Protein AF-A0A812L1P8-F1 (afdb_monomer)

Foldseek 3Di:
DDDDDDDDDDDDDDDDDDDDDDDDDDDDDDDDDDDDDDDDDDDDDDDDDDDDDDDDDDDDDDDDDDDDDDDDDDDDDDDDDDDDDDDDPPPDDDPDPDPDDAFDQPLVQAADQVDDPVVLQVVLFWKKWKKQWAWDPPYDLSSLLSQLQLQLFFHHSFDFQLDDPLSSVQGKHFRDDDVVRSMTMITGGLLRFFAFPVQRAGFVLLVCCRVQWFSLFFPRILAMATQDIAHGPVNLVRFDFALAACLLLCVLQVQHRPQSFEQQAAEDALLDQDAQQLLLVQLLQQLLAGAEYEYRALDAAQPRHGLLRNLLSVLVSQVVSCVVPVGHHAYAHELEFLALVLSLVSLVVNCVNNPVPSQSYAYEYCCQFFHLLSQLSCCVSPSSHQYEHEPFLVLLQQPPLFSGYYHLLHVLLSCRRNHHNAYALEQCPLAQFDHHLVSLQSQCSQCPQWGDGPDDIYHNPPRHGYAHEYDHHDALLSLLVSCVSNVGRRHYYHHHCNQQQQQVHRNLSSNSNVLSRVLSVCVVVCVVPPDDSLVSSLVSCLPRPSVVSSCLRPVVSCCVSRPPSCVSNVHDDPDNGGRDADDPVPVVDDDDDDDDDDDDDDDDDDDFPDQPQQLVQAADLVDDPCQQQDDDDDDDPPPPPPDLRNHLFWKKWKKQWAWDPRYDLSSLLSQLQSQLFRHHSGDGNSDDPSSSSQGKHFRDDDVVRSMTMIIGGNSRFRARPVQRAGGVSSVCCRNSTNSSGRPGISAMATQDIADRPVRLVRFDFALAACLLLCVLQVQHRPQSFEQQAAEDRSLDRDAQQSLLVQLLQQLLAGAEYEYRASDAARPRHGLLRNLLSVLVSQVVSCVVPVGGHAYEHELERSHLVSSLVRLVVNLVNNPVPSQRYAYEYCCNNRHSSRQLSCCVSPSSHQYEHEPTSVSSNQPPSRSYYYHLLHVLLVCRRNHHNAYALEQCPLARTDHHLVSLQSQCSQCPCWGDGPDDIYHSPPRHGYAHEYDHHDALLSQLVSCVSNVGRRHYYHHHCNQSLQQVHRNLSSNSNVLSVVLSVCVVVCVVHPDDSLVSSLVSCLPRPSVVSSCLRPVVSCCVRRPPSCVSNVHDDDDNGGRHNDDPVPPD

Sequence (1112 aa):
MSQRTSAAVALGGLAGLAYMSSGSQGQTFAAAPATANLRQQHTVQTAAATPPSSASTSLPAMMAGGAVLAAAAASGRATRAHGSAPLPTSVMPVRTTVTARQALDQSSRYADLSLDEATLIKNGKHVLVAYIMKPKAGYDYLATAAHFAAESSTGTNVNVCTTDDFTKSVDALVYYIDPDSEEMKIAYPTLLFDRNIIDGRGMMCSFLTLAIGNNQGMGDVEYGKIYDFYLPPSFLRLYDGPAVNVEDMWRILGKGTSNGGLVVGTIIKPKLGLQPKPFGEACYAFWQGGDFIKNDEPQGNQVFCQMNECIPEVVKAMRACIKETGVGKLFSANITADDPNEMIARGKYCLSQFGPLSENCAFLVDGYVAGGTAVTCARRNFPKQFLHYHRAGHGSVTSPQTQRGYTAFVHTKISRVIGASGIHTGTMSFGKMEGDASDKNIAFMLQDDEADGPYYHQEWEGMKQTTPIISGGMNALRLPAFFENLGHSNVILTAGGGSFGHKDGPKPGAISCRQGEEAWKAWKAGQYGNISLSDGVIEFAKTHEEIKGAFLTFQKDADQIYPGWKEKLGYTGESSVQAASFDWAKKASAAAFVGASVAPAKKESNVSLKALDQSSRYADLSLDEATLVKRLGCRLEWLVLISHERNGKHVLVAYIMKPKAGYDYLATAAHFAAESSTGTNVNVCTTDDFTKSVDALVYYIDPDSEEMKIAYPTLLFDRNIIDGRGMMCSFLTLAIGNNQGMGDVEYGKIYDFYLPPSFLRLYDGPAVNVEDMWRILGKGTSNGGLVVGTIIKPKLGLQPKPFGEACYAFWQGGDFIKNDEPQGNQVFCQMNECIPEVVKAMRACIKETGVGKLFSANITADDPNEMIARGKYCLSQFGPLSENCAFLVDGYVAGGTAVTCARRNFPKQFLHYHRAGHGSVTSPQTQRGYTAFVHTKISRVIGASGIHTGTMSFGKMEGDASDKNIAFMLQDDEADGPYYHQEWEGMKQTTPIISGGMNALRLPAFFENLGHSNVILTAGGGSFGHKDGPKPGAISCRQGEEAWKAWKAGQYGNISLSDGVIEFAKTHEEIKGAFLTFQKDADQIYPGWKEKLGYTGESSVQAASFDWAKKA

Radius of gyration: 33.73 Å; Cα contacts (8 Å, |Δi|>4): 2388; chains: 1; bounding box: 97×100×118 Å

Nearest PDB structures (foldseek):
  5hat-assembly1_E  TM=9.919E-01  e=7.331E-63  Rhodopseudomonas palustris
  5han-assembly1_E  TM=9.917E-01  e=1.168E-62  Rhodopseudomonas palustris
  7t1j-assembly1_D  TM=9.956E-01  e=1.437E-62  Rhodospirillaceae bacterium BRH_c57
  5hjy-assembly1_B  TM=9.915E-01  e=1.678E-62  Rhodopseudomonas palustris
  5koz-assembly1_E  TM=9.919E-01  e=3.288E-62  Rhodopseudomonas palustris

Mean predicted aligned error: 10.23 Å

Solvent-accessible surface area (backbone atoms only — not comparable to full-atom values): 59339 Å² total; per-residue (Å²): 139,84,84,89,79,85,93,86,87,90,85,89,87,82,89,88,87,82,84,89,87,88,86,81,90,89,87,89,82,90,86,87,82,90,88,87,88,88,84,82,88,85,90,83,94,87,81,90,82,87,90,90,85,90,88,88,88,79,88,84,92,81,88,86,88,78,89,80,91,84,87,86,91,87,85,86,84,89,88,88,84,90,82,83,82,80,82,84,86,76,82,75,83,77,85,71,84,76,73,72,80,81,73,68,78,38,34,94,75,16,41,44,72,82,56,52,66,69,57,46,58,74,65,41,51,36,35,38,39,36,27,45,42,41,50,24,95,86,54,54,63,62,36,43,48,9,44,42,26,23,53,33,39,26,44,58,92,53,71,50,29,65,66,50,73,68,25,61,77,52,45,20,30,29,32,46,74,38,83,92,78,24,37,37,30,37,39,34,38,61,62,66,48,27,34,42,86,85,76,63,30,52,37,64,40,38,49,40,42,29,79,49,3,53,54,39,34,42,59,59,42,64,39,43,20,36,56,31,70,36,62,25,72,78,58,49,74,32,40,76,29,20,74,38,34,59,43,60,53,21,48,59,52,71,40,46,71,67,89,48,38,62,44,41,25,27,31,55,62,40,37,38,53,62,35,26,62,64,45,10,52,52,50,32,44,25,48,74,44,28,38,36,38,32,53,27,90,61,39,48,28,18,85,72,30,36,46,89,55,24,50,56,31,40,44,52,24,48,55,52,40,32,71,75,68,75,45,49,60,37,39,26,47,46,30,66,48,25,41,61,67,40,25,52,47,45,47,53,49,52,41,62,68,40,45,94,48,33,82,36,38,27,41,27,29,44,31,55,50,22,5,48,14,42,41,30,41,48,42,70,76,40,43,88,34,41,32,35,37,37,53,38,26,44,32,28,24,30,34,90,91,38,61,24,43,33,29,58,57,37,56,50,54,51,38,31,45,61,15,24,9,20,34,64,76,35,44,40,49,58,34,49,40,66,57,43,68,71,50,42,47,46,45,43,56,30,53,47,50,58,32,61,54,92,79,40,72,42,70,45,87,79,50,50,37,21,30,41,26,36,44,46,74,33,35,33,86,44,40,37,63,45,33,65,73,58,71,59,52,72,33,38,40,31,20,29,58,32,12,36,22,19,44,84,31,30,27,41,17,26,38,10,42,49,47,16,55,50,25,39,52,43,41,74,70,42,76,72,53,100,62,53,74,54,55,31,41,52,61,47,30,73,81,32,68,40,43,41,42,42,41,58,43,43,43,74,56,32,60,71,67,30,75,65,49,48,68,76,70,71,53,90,74,95,75,88,58,72,51,42,79,64,61,88,71,64,83,79,63,91,81,86,86,90,88,88,89,85,84,90,82,87,90,80,93,76,94,63,73,74,71,72,78,37,34,94,76,16,40,44,72,84,56,53,67,67,54,36,60,41,75,78,89,70,98,57,85,88,78,62,88,77,64,88,73,62,40,32,46,33,34,38,39,36,27,45,44,40,51,24,93,72,49,55,63,62,38,42,49,10,46,44,26,23,53,34,40,24,45,56,91,52,71,48,29,66,66,50,73,68,25,62,75,52,45,20,29,28,33,46,74,38,83,92,79,24,38,37,30,37,38,33,39,60,61,67,47,27,34,41,89,85,76,64,30,53,38,64,39,37,50,40,41,30,80,46,3,53,56,40,35,39,60,58,46,64,36,45,20,38,56,31,69,35,64,27,69,82,58,50,74,34,40,75,27,21,74,36,36,59,41,61,52,22,47,59,51,70,40,45,68,66,87,46,38,62,40,43,25,27,31,55,61,41,37,37,51,60,34,27,62,65,42,12,52,53,49,32,46,26,48,74,46,28,37,35,38,31,53,26,88,62,40,48,31,18,85,73,28,34,46,88,55,24,50,56,31,42,43,52,23,49,53,51,42,30,71,74,67,74,46,46,61,37,39,25,48,46,32,66,47,25,42,61,66,42,24,51,48,47,49,54,50,51,40,62,66,40,46,97,47,33,82,34,41,25,38,27,29,44,32,54,51,24,4,49,16,42,42,30,40,48,44,70,76,40,44,84,35,41,32,35,35,37,54,39,27,46,30,27,23,31,32,92,90,37,63,24,40,35,30,55,53,38,56,52,54,51,38,31,45,60,16,25,10,21,36,64,76,36,42,40,49,58,33,48,40,66,58,40,70,70,51,43,47,44,45,43,58,30,54,47,52,61,31,62,55,92,80,40,72,43,73,45,85,79,50,49,37,20,31,42,26,37,44,44,73,34,34,34,88,41,40,37,65,45,35,64,72,60,71,59,51,72,33,38,40,31,22,31,57,30,12,37,23,20,40,84,31,31,27,43,18,26,40,10,41,49,47,17,55,49,26,36,52,41,42,76,71,41,75,73,54,99,62,54,73,52,54,30,41,52,62,47,30,73,81,33,69,40,42,41,40,43,43,58,40,43,43,74,57,32,60,71,68,31,74,64,48,47,66,77,70,71,53,89,72,94,73,88,56,73,51,45,76,62,64,75,80,82,77,115

pLDDT: mean 85.85, std 23.36, range [21.47, 98.94]

Secondary structure (DSSP, 8-state):
----------------------------------------------------------------------------------PPPPP---------------PPP-HHHHB-TT--HHHHHHHT-EEEEEEEEEEPTTS-HHHHHHHHHHHTTT--SS--TT--HHHHTT--EEEEEETTTTEEEEEEETTSS-B-TTT--B-HHHHHHHHTTGGGGBTTEEEEEEEEEE--HHHHTTS---SS-HHHHHHHTTS-SSS---EEEEE-SSSS---HHHHHHHHHHHHTT-SEEEPPTT-S-BTTB-HHHHHHHHHHHHHHHHHHH-S--EEEEE---SSHHHHHHHHHHHHHHHGGGGGGEEEEEETTTS-HHHHHHHHHH-TTS-EEEE-TTTHHHHSTT--EEE-HHHHHHHHHHTT-SEEEEE-TTSSSB---GGGHHHHHHHHSSEEE-SS-EEE-TT--PPEEEEESS--TTTHHHHHHHHS---SEEE-HHHHHTSTT-HHHHHHHHHHHHHHHHHHHTTTT-S--HHHHHHHHHTT-HHHHHHHHHSHHHHHHHSTTHHHHTT--S----PPPP--TTTTS----------PPPPP------PPPP-HHHHB-TT--HHHHH-----S-TTS-SSS---TT-EEEEEEEEEEPTTS-HHHHHHHHHHHTTT--SS--TT--HHHHHT--EEEEEETTTTEEEEEEETTSS-B-TTT--B-HHHHHHHHTTGGGGBTTEEEEEEEEEE--HHHHTTS---SS-HHHHHHHTTS-SS----EEEEE-SSSS---HHHHHHHHHHHHTT-SEEEPPTT-S-BTTB-HHHHHHHHHHHHHHHHHHH----EEEEE---SSHHHHHHHHHHHHHHHGGGGGGEEEEEETTTT-HHHHHHHHHH-TTS-EEEE-TTTHHHHSTT--SEE-HHHHHHHHHHHT-SEEEEE-TTSSSB---GGGHHHHHHHH-SEEE-SS-EEE-TTPPPPEEEEESS--TTTHHHHHHHHS---SEEE-HHHHHTSTT-HHHHHHHHHHHHHHHHHHHTTTT-S--HHHHHHHHHTT-HHHHHHHHHSHHHHHHHSTTHHHHTT--S----PPPP--GGG--

Structure (mmCIF, N/CA/C/O backbone):
data_AF-A0A812L1P8-F1
#
_entry.id   AF-A0A812L1P8-F1
#
loop_
_atom_site.group_PDB
_atom_site.id
_atom_site.type_symbol
_atom_site.label_atom_id
_atom_site.label_alt_id
_atom_site.label_comp_id
_atom_site.label_asym_id
_atom_site.label_entity_id
_atom_site.label_seq_id
_atom_site.pdbx_PDB_ins_code
_atom_site.Cartn_x
_atom_site.Cartn_y
_atom_site.Cartn_z
_atom_site.occupancy
_atom_site.B_iso_or_equiv
_atom_site.auth_seq_id
_atom_site.auth_comp_id
_atom_site.auth_asym_id
_atom_site.auth_atom_id
_atom_site.pdbx_PDB_model_num
ATOM 1 N N . MET A 1 1 ? -39.130 11.746 -35.891 1.00 32.34 1 MET A N 1
ATOM 2 C CA . MET A 1 1 ? -39.162 11.157 -37.251 1.00 32.34 1 MET A CA 1
ATOM 3 C C . MET A 1 1 ? -37.763 11.179 -37.844 1.00 32.34 1 MET A C 1
ATOM 5 O O . MET A 1 1 ? -36.928 11.943 -37.377 1.00 32.34 1 MET A O 1
ATOM 9 N N . SER A 1 2 ? -37.498 10.311 -38.815 1.00 28.64 2 SER A N 1
ATOM 10 C CA . SER A 1 2 ? -36.175 10.066 -39.392 1.00 28.64 2 SER A CA 1
ATOM 11 C C . SER A 1 2 ? -35.842 10.945 -40.605 1.00 28.64 2 SER A C 1
ATOM 13 O O . SER A 1 2 ? -36.648 11.027 -41.521 1.00 28.64 2 SER A O 1
ATOM 15 N N . GLN A 1 3 ? -34.578 11.387 -40.655 1.00 33.69 3 GLN A N 1
ATOM 16 C CA . GLN A 1 3 ? -33.705 11.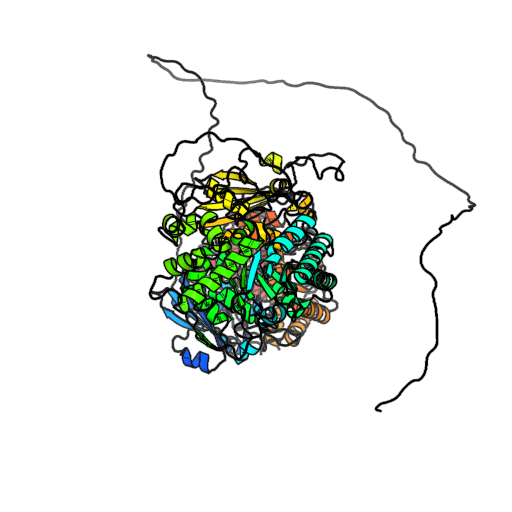451 -41.846 1.00 33.69 3 GLN A CA 1
ATOM 17 C C . GLN A 1 3 ? -33.915 12.488 -42.983 1.00 33.69 3 GLN A C 1
ATOM 19 O O . GLN A 1 3 ? -34.950 12.509 -43.634 1.00 33.69 3 GLN A O 1
ATOM 24 N N . ARG A 1 4 ? -32.765 13.109 -43.351 1.00 33.81 4 ARG A N 1
ATOM 25 C CA . ARG A 1 4 ? -32.304 13.521 -44.712 1.00 33.81 4 ARG A CA 1
ATOM 26 C C . ARG A 1 4 ? -32.992 14.765 -45.345 1.00 33.81 4 ARG A C 1
ATOM 28 O O . ARG A 1 4 ? -34.160 15.004 -45.092 1.00 33.81 4 ARG A O 1
ATOM 35 N N . THR A 1 5 ? -32.341 15.630 -46.148 1.00 30.69 5 THR A N 1
ATOM 36 C CA . THR A 1 5 ? -30.959 15.675 -46.714 1.00 30.69 5 THR A CA 1
ATOM 37 C C . THR A 1 5 ? -30.564 17.096 -47.188 1.00 30.69 5 THR A C 1
ATOM 39 O O . THR A 1 5 ? -31.451 17.885 -47.478 1.00 30.69 5 THR A O 1
ATOM 42 N N . SER A 1 6 ? -29.246 17.340 -47.316 1.00 29.44 6 SER A N 1
ATOM 43 C CA . SER A 1 6 ? -28.471 18.175 -48.286 1.00 29.44 6 SER A CA 1
ATOM 44 C C . SER A 1 6 ? -29.075 19.455 -48.920 1.00 29.44 6 SER A C 1
ATOM 46 O O . SER A 1 6 ? -30.170 19.404 -49.458 1.00 29.44 6 SER A O 1
ATOM 48 N N . ALA A 1 7 ? -28.447 20.644 -48.975 1.00 30.55 7 ALA A N 1
ATOM 49 C CA . ALA A 1 7 ? -27.044 21.095 -49.159 1.00 30.55 7 ALA A CA 1
ATOM 50 C C . ALA A 1 7 ? -26.532 21.206 -50.625 1.00 30.55 7 ALA A C 1
ATOM 52 O O . ALA A 1 7 ? -26.309 20.192 -51.279 1.00 30.55 7 ALA A O 1
ATOM 53 N N . ALA A 1 8 ? -26.287 22.452 -51.075 1.00 29.80 8 ALA A N 1
ATOM 54 C CA . ALA A 1 8 ? -25.477 22.928 -52.223 1.00 29.80 8 ALA A CA 1
ATOM 55 C C . ALA A 1 8 ? -25.501 24.486 -52.214 1.00 29.80 8 ALA A C 1
ATOM 57 O O . ALA A 1 8 ? -26.515 25.032 -51.793 1.00 29.80 8 ALA A O 1
ATOM 58 N N . VAL A 1 9 ? -24.513 25.295 -52.635 1.00 27.73 9 VAL A N 1
ATOM 59 C CA . VAL A 1 9 ? -23.110 25.123 -53.092 1.00 27.73 9 VAL A CA 1
ATOM 60 C C . VAL A 1 9 ? -22.331 26.432 -52.762 1.00 27.73 9 VAL A C 1
ATOM 62 O O . VAL A 1 9 ? -22.948 27.443 -52.438 1.00 27.73 9 VAL A O 1
ATOM 65 N N . ALA A 1 10 ? -20.990 26.412 -52.776 1.00 29.27 10 ALA A N 1
ATOM 66 C CA . ALA A 1 10 ? -20.115 27.422 -52.151 1.00 29.27 10 ALA A CA 1
ATOM 67 C C . ALA A 1 10 ? -19.531 28.533 -53.063 1.00 29.27 10 ALA A C 1
ATOM 69 O O . ALA A 1 10 ? -19.411 28.343 -54.269 1.00 29.27 10 ALA A O 1
ATOM 70 N N . LEU A 1 11 ? -19.086 29.633 -52.419 1.00 26.03 11 LEU A N 1
ATOM 71 C CA . LEU A 1 11 ? -18.035 30.630 -52.768 1.00 26.03 11 LEU A CA 1
ATOM 72 C C . LEU A 1 11 ? -17.868 31.596 -51.550 1.00 26.03 11 LEU A C 1
ATOM 74 O O . LEU A 1 11 ? -18.807 31.722 -50.771 1.00 26.03 11 LEU A O 1
ATOM 78 N N . GLY A 1 12 ? -16.752 32.299 -51.280 1.00 24.44 12 GLY A N 1
ATOM 79 C CA . GLY A 1 12 ? -15.414 32.237 -51.892 1.00 24.44 12 GLY A CA 1
ATOM 80 C C . GLY A 1 12 ? -14.425 33.354 -51.461 1.00 24.44 12 GLY A C 1
ATOM 81 O O . GLY A 1 12 ? -14.169 34.251 -52.254 1.00 24.44 12 GLY A O 1
ATOM 82 N N . GLY A 1 13 ? -13.821 33.277 -50.260 1.00 23.95 13 GLY A N 1
ATOM 83 C CA . GLY A 1 13 ? -12.743 34.180 -49.771 1.00 23.95 13 GLY A CA 1
ATOM 84 C C . GLY A 1 13 ? -13.135 35.101 -48.593 1.00 23.95 13 GLY A C 1
ATOM 85 O O . GLY A 1 13 ? -14.318 35.286 -48.342 1.00 23.95 13 GLY A O 1
ATOM 86 N N . LEU A 1 14 ? -12.239 35.745 -47.830 1.00 25.58 14 LEU A N 1
ATOM 87 C CA . LEU A 1 14 ? -10.795 35.597 -47.565 1.00 25.58 14 LEU A CA 1
ATOM 88 C C . LEU A 1 14 ? -10.386 36.667 -46.505 1.00 25.58 14 LEU A C 1
ATOM 90 O O . LEU A 1 14 ? -10.609 37.847 -46.739 1.00 25.58 14 LEU A O 1
ATOM 94 N N . ALA A 1 15 ? -9.729 36.243 -45.414 1.00 26.48 15 ALA A N 1
ATOM 95 C CA . ALA A 1 15 ? -8.757 36.976 -44.563 1.00 26.48 15 ALA A CA 1
ATOM 96 C C . ALA A 1 15 ? -9.115 38.235 -43.707 1.00 26.48 15 ALA A C 1
ATOM 98 O O . ALA A 1 15 ? -9.752 39.183 -44.148 1.00 26.48 15 ALA A O 1
ATOM 99 N N . GLY A 1 16 ? -8.502 38.276 -42.505 1.00 25.42 16 GLY A N 1
ATOM 100 C CA . GLY A 1 16 ? -8.340 39.442 -41.606 1.00 25.42 16 GLY A CA 1
ATOM 101 C C . GLY A 1 16 ? -9.204 39.385 -40.330 1.00 25.42 16 GLY A C 1
ATOM 102 O O . GLY A 1 16 ? -10.391 39.111 -40.426 1.00 25.42 16 GLY A O 1
ATOM 103 N N . LEU A 1 17 ? -8.714 39.633 -39.105 1.00 25.47 17 LEU A N 1
ATOM 104 C CA . LEU A 1 17 ? -7.375 40.011 -38.605 1.00 25.47 17 LEU A CA 1
ATOM 105 C C . LEU A 1 17 ? -7.260 39.636 -37.100 1.00 25.47 17 LEU A C 1
ATOM 107 O O . LEU A 1 17 ? -8.249 39.222 -36.499 1.00 25.47 17 LEU A O 1
ATOM 111 N N . ALA A 1 18 ? -6.078 39.768 -36.483 1.00 26.73 18 ALA A N 1
ATOM 112 C CA . ALA A 1 18 ? -5.809 39.322 -35.106 1.00 26.73 18 ALA A CA 1
ATOM 113 C C . ALA A 1 18 ? -5.117 40.386 -34.221 1.00 26.73 18 ALA A C 1
ATOM 115 O O . ALA A 1 18 ? -4.347 41.188 -34.734 1.00 26.73 18 ALA A O 1
ATOM 116 N N . TYR A 1 19 ? -5.320 40.255 -32.898 1.00 25.84 19 TYR A N 1
ATOM 117 C CA . TYR A 1 19 ? -4.485 40.722 -31.765 1.00 25.84 19 TYR A CA 1
ATOM 118 C C . TYR A 1 19 ? -4.243 42.231 -31.481 1.00 25.84 19 TYR A C 1
ATOM 120 O O . TYR A 1 19 ? -3.948 43.014 -32.371 1.00 25.84 19 TYR A O 1
ATOM 128 N N . MET A 1 20 ? -4.199 42.546 -30.166 1.00 25.66 20 MET A N 1
ATOM 129 C CA . MET A 1 20 ? -3.661 43.768 -29.503 1.00 25.66 20 MET A CA 1
ATOM 130 C C . MET A 1 20 ? -4.365 45.116 -29.806 1.00 25.66 20 MET A C 1
ATOM 132 O O . MET A 1 20 ? -5.010 45.267 -30.831 1.00 25.66 20 MET A O 1
ATOM 136 N N . SER A 1 21 ? -4.275 46.189 -29.004 1.00 31.16 21 SER A N 1
ATOM 137 C CA . SER A 1 21 ? -4.099 46.404 -27.546 1.00 31.16 21 SER A CA 1
ATOM 138 C C . SER A 1 21 ? -4.186 47.922 -27.281 1.00 31.16 21 SER A C 1
ATOM 140 O O . SER A 1 21 ? -3.548 48.668 -28.021 1.00 31.16 21 SER A O 1
ATOM 142 N N . SER A 1 22 ? -4.841 48.402 -26.218 1.00 27.28 22 SER A N 1
ATOM 143 C CA . SER A 1 22 ? -4.595 49.756 -25.674 1.00 27.28 22 SER A CA 1
ATOM 144 C C . SER A 1 22 ? -5.272 49.956 -24.316 1.00 27.28 22 SER A C 1
ATOM 146 O O . SER A 1 22 ? -6.379 49.480 -24.086 1.00 27.28 22 SER A O 1
ATOM 148 N N . GLY A 1 23 ? -4.608 50.672 -23.407 1.00 26.59 23 GLY A N 1
ATOM 149 C CA . GLY A 1 23 ? -5.209 51.160 -22.165 1.00 26.59 23 GLY A CA 1
ATOM 150 C C . GLY A 1 23 ? -5.192 52.685 -22.116 1.00 26.59 23 GLY A C 1
ATOM 151 O O . GLY A 1 23 ? -4.346 53.311 -22.753 1.00 26.59 23 GLY A O 1
ATOM 152 N N . SER A 1 24 ? -6.074 53.286 -21.316 1.00 25.67 24 SER A N 1
ATOM 153 C CA . SER A 1 24 ? -5.945 54.688 -20.902 1.00 25.67 24 SER A CA 1
ATOM 154 C C . SER A 1 24 ? -6.703 54.984 -19.604 1.00 25.67 24 SER A C 1
ATOM 156 O O . SER A 1 24 ? -7.897 54.727 -19.510 1.00 25.67 24 SER A O 1
ATOM 158 N N . GLN A 1 25 ? -5.954 55.536 -18.646 1.00 27.11 25 GLN A N 1
ATOM 159 C CA . GLN A 1 25 ? -6.287 56.533 -17.612 1.00 27.11 25 GLN A CA 1
ATOM 160 C C . GLN A 1 25 ? -7.757 56.798 -17.207 1.00 27.11 25 GLN A C 1
ATOM 162 O O . GLN A 1 25 ? -8.611 57.090 -18.038 1.00 27.11 25 GLN A O 1
ATOM 167 N N . GLY A 1 26 ? -7.986 56.894 -15.887 1.00 26.36 26 GLY A N 1
ATOM 168 C CA . GLY A 1 26 ? -9.204 57.451 -15.283 1.00 26.36 26 GLY A CA 1
ATOM 169 C C . GLY A 1 26 ? -8.925 58.479 -14.172 1.00 26.36 26 GLY A C 1
ATOM 170 O O . GLY A 1 26 ? -8.377 58.135 -13.127 1.00 26.36 26 GLY A O 1
ATOM 171 N N . GLN A 1 27 ? -9.340 59.727 -14.417 1.00 27.81 27 GLN A N 1
ATOM 172 C CA . GLN A 1 27 ? -9.313 60.945 -13.577 1.00 27.81 27 GLN A CA 1
ATOM 173 C C . GLN A 1 27 ? -10.478 61.849 -14.073 1.00 27.81 27 GLN A C 1
ATOM 175 O O . GLN A 1 27 ? -10.842 61.719 -15.238 1.00 27.81 27 GLN A O 1
ATOM 180 N N . THR A 1 28 ? -11.147 62.770 -13.361 1.00 27.30 28 THR A N 1
ATOM 181 C CA . THR A 1 28 ? -11.162 63.314 -11.972 1.00 27.30 28 THR A CA 1
ATOM 182 C C . THR A 1 28 ? -12.513 64.084 -11.803 1.00 27.30 28 THR A C 1
ATOM 184 O O . THR A 1 28 ? -13.248 64.176 -12.780 1.00 27.30 28 THR A O 1
ATOM 187 N N . PHE A 1 29 ? -12.967 64.678 -10.683 1.00 25.94 29 PHE A N 1
ATOM 188 C CA . PHE A 1 29 ? -12.406 64.958 -9.348 1.00 25.94 29 PHE A CA 1
ATOM 189 C C . PHE A 1 29 ? -13.528 65.008 -8.270 1.00 25.94 29 PHE A C 1
ATOM 191 O O . PHE A 1 29 ? -14.699 65.221 -8.562 1.00 25.94 29 PHE A O 1
ATOM 198 N N . ALA A 1 30 ? -13.097 64.859 -7.018 1.00 27.23 30 ALA A N 1
ATOM 199 C CA . ALA A 1 30 ? -13.662 65.253 -5.720 1.00 27.23 30 ALA A CA 1
ATOM 200 C C . ALA A 1 30 ? -14.623 66.466 -5.580 1.00 27.23 30 ALA A C 1
ATOM 202 O O . ALA A 1 30 ? -14.495 67.467 -6.278 1.00 27.23 30 ALA A O 1
ATOM 203 N N . ALA A 1 31 ? -15.386 66.448 -4.471 1.00 24.70 31 ALA A N 1
ATOM 204 C CA . ALA A 1 31 ? -15.471 67.554 -3.495 1.00 24.70 31 ALA A CA 1
ATOM 205 C C . ALA A 1 31 ? -15.806 67.021 -2.071 1.00 24.70 31 ALA A C 1
ATOM 207 O O . ALA A 1 31 ? -16.546 66.049 -1.942 1.00 24.70 31 ALA A O 1
ATOM 208 N N . ALA A 1 32 ? -15.243 67.635 -1.017 1.00 27.92 32 ALA A N 1
ATOM 209 C CA . ALA A 1 32 ? -15.461 67.325 0.420 1.00 27.92 32 ALA A CA 1
ATOM 210 C C . ALA A 1 32 ? -16.309 68.446 1.106 1.00 27.92 32 ALA A C 1
ATOM 212 O O . ALA A 1 32 ? -16.863 69.235 0.336 1.00 27.92 32 ALA A O 1
ATOM 213 N N . PRO A 1 33 ? -16.496 68.569 2.458 1.00 43.47 33 PRO A N 1
ATOM 214 C CA . PRO A 1 33 ? -15.475 68.623 3.545 1.00 43.47 33 PRO A CA 1
ATOM 215 C C . PRO A 1 33 ? -15.747 67.680 4.762 1.00 43.47 33 PRO A C 1
ATOM 217 O O . PRO A 1 33 ? -16.870 67.238 4.965 1.00 43.47 33 PRO A O 1
ATOM 220 N N . ALA A 1 34 ? -14.730 67.181 5.491 1.00 29.64 34 ALA A N 1
ATOM 221 C CA . ALA A 1 34 ? -14.141 67.696 6.761 1.00 29.64 34 ALA A CA 1
ATOM 222 C C . ALA A 1 34 ? -15.154 67.900 7.923 1.00 29.64 34 ALA A C 1
ATOM 224 O O . ALA A 1 34 ? -16.158 68.567 7.734 1.00 29.64 34 ALA A O 1
ATOM 225 N N . THR A 1 35 ? -14.974 67.405 9.156 1.00 28.84 35 THR A N 1
ATOM 226 C CA . THR A 1 35 ? -13.773 67.304 10.030 1.00 28.84 35 THR A CA 1
ATOM 227 C C . THR A 1 35 ? -13.881 66.104 11.016 1.00 28.84 35 THR A C 1
ATOM 229 O O . THR A 1 35 ? -14.808 65.311 10.909 1.00 28.84 35 THR A O 1
ATOM 232 N N . ALA A 1 36 ? -13.068 65.949 12.077 1.00 28.73 36 ALA A N 1
ATOM 233 C CA . ALA A 1 36 ? -11.607 65.724 12.174 1.00 28.73 36 ALA A CA 1
ATOM 234 C C . ALA A 1 36 ? -11.209 65.465 13.658 1.00 28.73 36 ALA A C 1
ATOM 236 O O . ALA A 1 36 ? -11.711 66.173 14.526 1.00 28.73 36 ALA A O 1
ATOM 237 N N . ASN A 1 37 ? -10.283 64.535 13.972 1.00 28.25 37 ASN A N 1
ATOM 238 C CA . ASN A 1 37 ? -9.460 64.604 15.203 1.00 28.25 37 ASN A CA 1
ATOM 239 C C . ASN A 1 37 ? -8.227 63.673 15.202 1.00 28.25 37 ASN A C 1
ATOM 241 O O . ASN A 1 37 ? -8.228 62.615 14.575 1.00 28.25 37 ASN A O 1
ATOM 245 N N . LEU A 1 38 ? -7.168 64.096 15.903 1.00 28.50 38 LEU A N 1
ATOM 246 C CA . LEU A 1 38 ? -5.815 63.519 15.864 1.00 28.50 38 LEU A CA 1
ATOM 247 C C . LEU A 1 38 ? -5.522 62.550 17.027 1.00 28.50 38 LEU A C 1
ATOM 249 O O . LEU A 1 38 ? -6.089 62.671 18.111 1.00 28.50 38 LEU A O 1
ATOM 253 N N . ARG A 1 39 ? -4.513 61.683 16.854 1.00 28.03 39 ARG A N 1
ATOM 254 C CA . ARG A 1 39 ? -3.679 61.178 17.961 1.00 28.03 39 ARG A CA 1
ATOM 255 C C . ARG A 1 39 ? -2.206 61.439 17.655 1.00 28.03 39 ARG A C 1
ATOM 257 O O . ARG A 1 39 ? -1.697 60.993 16.632 1.00 28.03 39 ARG A O 1
ATOM 264 N N . GLN A 1 40 ? -1.549 62.186 18.539 1.00 28.02 40 GLN A N 1
ATOM 265 C CA . GLN A 1 40 ? -0.124 62.509 18.458 1.00 28.02 40 GLN A CA 1
ATOM 266 C C . GLN A 1 40 ? 0.749 61.399 19.056 1.00 28.02 40 GLN A C 1
ATOM 268 O O . GLN A 1 40 ? 0.329 60.655 19.941 1.00 28.02 40 GLN A O 1
ATOM 273 N N . GLN A 1 41 ? 1.997 61.351 18.593 1.00 31.00 41 GLN A N 1
ATOM 274 C CA . GLN A 1 41 ? 3.109 60.713 19.295 1.00 31.00 41 GLN A CA 1
ATOM 275 C C . GLN A 1 41 ? 3.485 61.537 20.534 1.00 31.00 41 GLN A C 1
ATOM 277 O O . GLN A 1 41 ? 3.403 62.762 20.488 1.00 31.00 41 GLN A O 1
ATOM 282 N N . HIS A 1 42 ? 4.016 60.896 21.576 1.00 28.19 42 HIS A N 1
ATOM 283 C CA . HIS A 1 42 ? 4.953 61.559 22.483 1.00 28.19 42 HIS A CA 1
ATOM 284 C C . HIS A 1 42 ? 5.993 60.580 23.036 1.00 28.19 42 HIS A C 1
ATOM 286 O O . HIS A 1 42 ? 5.667 59.500 23.524 1.00 28.19 42 HIS A O 1
ATOM 292 N N . THR A 1 43 ? 7.250 61.003 22.956 1.00 27.89 43 THR A N 1
ATOM 293 C CA . THR A 1 43 ? 8.431 60.391 23.579 1.00 27.89 43 THR A CA 1
ATOM 294 C C . THR A 1 43 ? 8.787 61.176 24.847 1.00 27.89 43 THR A C 1
ATOM 296 O O . THR A 1 43 ? 8.517 62.375 24.877 1.00 27.89 43 THR A O 1
ATOM 299 N N . VAL A 1 44 ? 9.413 60.521 25.840 1.00 26.42 44 VAL A N 1
ATOM 300 C CA . VAL A 1 44 ? 10.411 61.005 26.843 1.00 26.42 44 VAL A CA 1
ATOM 301 C C . VAL A 1 44 ? 10.388 60.000 28.021 1.00 26.42 44 VAL A C 1
ATOM 303 O O . VAL A 1 44 ? 9.318 59.730 28.548 1.00 26.42 44 VAL A O 1
ATOM 306 N N . GLN A 1 45 ? 11.421 59.201 28.324 1.00 26.27 45 GLN A N 1
ATOM 307 C CA . GLN A 1 45 ? 12.774 59.458 28.874 1.00 26.27 45 GLN A CA 1
ATOM 308 C C . GLN A 1 45 ? 12.841 59.760 30.393 1.00 26.27 45 GLN A C 1
ATOM 310 O O . GLN A 1 45 ? 12.480 60.846 30.831 1.00 26.27 45 GLN A O 1
ATOM 315 N N . THR A 1 46 ? 13.365 58.798 31.171 1.00 26.11 46 THR A N 1
ATOM 316 C CA . THR A 1 46 ? 14.240 58.881 32.380 1.00 26.11 46 THR A CA 1
ATOM 317 C C . THR A 1 46 ? 14.316 57.475 33.029 1.00 26.11 46 THR A C 1
ATOM 319 O O . THR A 1 46 ? 13.468 56.640 32.733 1.00 26.11 46 THR A O 1
ATOM 322 N N . ALA A 1 47 ? 15.215 57.142 33.965 1.00 26.23 47 ALA A N 1
ATOM 323 C CA . ALA A 1 47 ? 16.692 57.121 33.964 1.00 26.23 47 ALA A CA 1
ATOM 324 C C . ALA A 1 47 ? 17.182 56.489 35.302 1.00 26.23 47 ALA A C 1
ATOM 326 O O . ALA A 1 47 ? 16.529 56.714 36.314 1.00 26.23 47 ALA A O 1
ATOM 327 N N . ALA A 1 48 ? 18.350 55.811 35.317 1.00 25.72 48 ALA A N 1
ATOM 328 C CA . ALA A 1 48 ? 19.073 55.276 36.506 1.00 25.72 48 ALA A CA 1
ATOM 329 C C . ALA A 1 48 ? 18.396 54.113 37.301 1.00 25.72 48 ALA A C 1
ATOM 331 O O . ALA A 1 48 ? 17.178 54.032 37.356 1.00 25.72 48 ALA A O 1
ATOM 332 N N . ALA A 1 49 ? 19.101 53.177 37.966 1.00 25.20 49 ALA A N 1
ATOM 333 C CA . ALA A 1 49 ? 20.518 52.756 37.930 1.00 25.20 49 ALA A CA 1
ATOM 334 C C . ALA A 1 49 ? 20.714 51.344 38.565 1.00 25.20 49 ALA A C 1
ATOM 336 O O . ALA A 1 49 ? 19.869 50.865 39.315 1.00 25.20 49 ALA A O 1
ATOM 337 N N . THR A 1 50 ? 21.849 50.700 38.272 1.00 27.42 50 THR A N 1
ATOM 338 C CA . THR A 1 50 ? 22.447 49.493 38.908 1.00 27.42 50 THR A CA 1
ATOM 339 C C . THR A 1 50 ? 23.368 49.869 40.097 1.00 27.42 50 THR A C 1
ATOM 341 O O . THR A 1 50 ? 23.629 51.065 40.243 1.00 27.42 50 THR A O 1
ATOM 344 N N . PRO A 1 51 ? 24.022 48.944 40.861 1.00 40.94 51 PRO A N 1
ATOM 345 C CA . PRO A 1 51 ? 23.834 47.500 41.184 1.00 40.94 51 PRO A CA 1
ATOM 346 C C . PRO A 1 51 ? 23.899 47.316 42.754 1.00 40.94 51 PRO A C 1
ATOM 348 O O . PRO A 1 51 ? 23.380 48.212 43.417 1.00 40.94 51 PRO A O 1
ATOM 351 N N . PRO A 1 52 ? 24.574 46.337 43.434 1.00 42.53 52 PRO A N 1
ATOM 352 C CA . PRO A 1 52 ? 24.983 44.943 43.162 1.00 42.53 52 PRO A CA 1
ATOM 353 C C . PRO A 1 52 ? 24.559 43.936 44.288 1.00 42.53 52 PRO A C 1
ATOM 355 O O . PRO A 1 52 ? 23.564 44.115 44.980 1.00 42.53 52 PRO A O 1
ATOM 358 N N . SER A 1 53 ? 25.320 42.845 44.436 1.00 27.53 53 SER A N 1
ATOM 359 C CA . SER A 1 53 ? 25.100 41.617 45.217 1.00 27.53 53 SER A CA 1
ATOM 360 C C . SER A 1 53 ? 25.502 41.608 46.709 1.00 27.53 53 SER A C 1
ATOM 362 O O . SER A 1 53 ? 26.359 42.370 47.144 1.00 27.53 53 SER A O 1
ATOM 364 N N . SER A 1 54 ? 25.052 40.537 47.386 1.00 28.12 54 SER A N 1
ATOM 365 C CA . SER A 1 54 ? 25.700 39.782 48.488 1.00 28.12 54 SER A CA 1
ATOM 366 C C . SER A 1 54 ? 25.720 40.333 49.924 1.00 28.12 54 SER A C 1
ATOM 368 O O . SER A 1 54 ? 26.256 41.402 50.189 1.00 28.12 54 SER A O 1
ATOM 370 N N . ALA A 1 55 ? 25.287 39.484 50.868 1.00 25.66 55 ALA A N 1
ATOM 371 C CA . ALA A 1 55 ? 25.870 39.345 52.207 1.00 25.66 55 ALA A CA 1
ATOM 372 C C . ALA A 1 55 ? 25.556 37.946 52.785 1.00 25.66 55 ALA A C 1
ATOM 374 O O . ALA A 1 55 ? 24.453 37.430 52.615 1.00 25.66 55 ALA A O 1
ATOM 375 N N . SER A 1 56 ? 26.530 37.339 53.461 1.00 26.30 56 SER A N 1
ATOM 376 C CA . SER A 1 56 ? 26.480 35.992 54.050 1.00 26.30 56 SER A CA 1
ATOM 377 C C . SER A 1 56 ? 26.893 36.018 55.522 1.00 26.30 56 SER A C 1
ATOM 379 O O . SER A 1 56 ? 27.905 36.649 55.812 1.00 26.30 56 SER A O 1
ATOM 381 N N . THR A 1 57 ? 26.235 35.245 56.392 1.00 25.94 57 THR A N 1
ATOM 382 C CA . THR A 1 57 ? 26.718 34.785 57.720 1.00 25.94 57 THR A CA 1
ATOM 383 C C . THR A 1 57 ? 25.698 33.790 58.315 1.00 25.94 57 THR A C 1
ATOM 385 O O . THR A 1 57 ? 24.517 33.898 58.007 1.00 25.94 57 THR A O 1
ATOM 388 N N . SER A 1 58 ? 26.011 32.821 59.188 1.00 25.23 58 SER A N 1
ATOM 389 C CA . SER A 1 58 ? 27.251 32.064 59.474 1.00 25.23 58 SER A CA 1
ATOM 390 C C . SER A 1 58 ? 26.957 30.943 60.504 1.00 25.23 58 SER A C 1
ATOM 392 O O . SER A 1 58 ? 26.228 31.212 61.449 1.00 25.23 58 SER A O 1
ATOM 394 N N . LEU A 1 59 ? 27.551 29.749 60.315 1.00 25.28 59 LEU A N 1
ATOM 395 C CA . LEU A 1 59 ? 28.119 28.751 61.277 1.00 25.28 59 LEU A CA 1
ATOM 396 C C . LEU A 1 59 ? 27.739 28.776 62.790 1.00 25.28 59 LEU A C 1
ATOM 398 O O . LEU A 1 59 ? 27.632 29.855 63.366 1.00 25.28 59 LEU A O 1
ATOM 402 N N . PRO A 1 60 ? 27.631 27.607 63.481 1.00 34.94 60 PRO A N 1
ATOM 403 C CA . PRO A 1 60 ? 28.742 26.643 63.718 1.00 34.94 60 PRO A CA 1
ATOM 404 C C . PRO A 1 60 ? 28.382 25.160 63.421 1.00 34.94 60 PRO A C 1
ATOM 406 O O . PRO A 1 60 ? 27.209 24.821 63.368 1.00 34.94 60 PRO A O 1
ATOM 409 N N . ALA A 1 61 ? 29.267 24.202 63.096 1.00 26.58 61 ALA A N 1
ATOM 410 C CA . ALA A 1 61 ? 30.650 23.847 63.490 1.00 26.58 61 ALA A CA 1
ATOM 411 C C . ALA A 1 61 ? 30.795 23.029 64.798 1.00 26.58 61 ALA A C 1
ATOM 413 O O . ALA A 1 61 ? 30.723 23.613 65.870 1.00 26.58 61 ALA A O 1
ATOM 414 N N . MET A 1 62 ? 31.090 21.717 64.682 1.00 24.20 62 MET A N 1
ATOM 415 C CA . MET A 1 62 ? 32.083 20.908 65.449 1.00 24.20 62 MET A CA 1
ATOM 416 C C . MET A 1 62 ? 31.971 19.408 65.045 1.00 24.20 62 MET A C 1
ATOM 418 O O . MET A 1 62 ? 30.864 18.895 64.968 1.00 24.20 62 MET A O 1
ATOM 422 N N . MET A 1 63 ? 33.029 18.769 64.505 1.00 26.98 63 MET A N 1
ATOM 423 C CA . MET A 1 63 ? 34.077 17.944 65.180 1.00 26.98 63 MET A CA 1
ATOM 424 C C . MET A 1 63 ? 33.609 16.516 65.580 1.00 26.98 63 MET A C 1
ATOM 426 O O . MET A 1 63 ? 32.494 16.376 66.057 1.00 26.98 63 MET A O 1
ATOM 430 N N . ALA A 1 64 ? 34.397 15.426 65.510 1.00 26.66 64 ALA A N 1
ATOM 431 C CA . ALA A 1 64 ? 35.694 15.137 64.861 1.00 26.66 64 ALA A CA 1
ATOM 432 C C . ALA A 1 64 ? 36.064 13.627 64.979 1.00 26.66 64 ALA A C 1
ATOM 434 O O . ALA A 1 64 ? 35.469 12.911 65.779 1.00 26.66 64 ALA A O 1
ATOM 435 N N . GLY A 1 65 ? 37.125 13.195 64.270 1.00 25.25 65 GLY A N 1
ATOM 436 C CA . GLY A 1 65 ? 37.882 11.942 64.498 1.00 25.25 65 GLY A CA 1
ATOM 437 C C . GLY A 1 65 ? 37.715 10.881 63.396 1.00 25.25 65 GLY A C 1
ATOM 438 O O . GLY A 1 65 ? 36.600 10.639 62.957 1.00 25.25 65 GLY A O 1
ATOM 439 N N . GLY A 1 66 ? 38.753 10.207 62.880 1.00 24.48 66 GLY A N 1
ATOM 440 C CA . GLY A 1 66 ? 40.222 10.316 63.009 1.00 24.48 66 GLY A CA 1
ATOM 441 C C . GLY A 1 66 ? 40.870 9.527 61.839 1.00 24.48 66 GLY A C 1
ATOM 442 O O . GLY A 1 66 ? 40.223 8.644 61.292 1.00 24.48 66 GLY A O 1
ATOM 443 N N . ALA A 1 67 ? 42.010 9.936 61.261 1.00 26.47 67 ALA A N 1
ATOM 444 C CA . ALA A 1 67 ? 43.369 9.500 61.650 1.00 26.47 67 ALA A CA 1
ATOM 445 C C . ALA A 1 67 ? 43.635 7.978 61.371 1.00 26.47 67 ALA A C 1
ATOM 447 O O . ALA A 1 67 ? 42.840 7.159 61.804 1.00 26.47 67 ALA A O 1
ATOM 448 N N . VAL A 1 68 ? 44.721 7.497 60.723 1.00 25.97 68 VAL A N 1
ATOM 449 C CA . VAL A 1 68 ? 45.989 8.137 60.282 1.00 25.97 68 VAL A CA 1
ATOM 450 C C . VAL A 1 68 ? 46.886 7.179 59.423 1.00 25.97 68 VAL A C 1
ATOM 452 O O . VAL A 1 68 ? 46.798 5.979 59.645 1.00 25.97 68 VAL A O 1
ATOM 455 N N . LEU A 1 69 ? 47.797 7.711 58.563 1.00 25.67 69 LEU A N 1
ATOM 456 C CA . LEU A 1 69 ? 49.054 7.104 57.981 1.00 25.67 69 LEU A CA 1
ATOM 457 C C . LEU A 1 69 ? 48.962 5.774 57.157 1.00 25.67 69 LEU A C 1
ATOM 459 O O . LEU A 1 69 ? 48.026 5.013 57.327 1.00 25.67 69 LEU A O 1
ATOM 463 N N . ALA A 1 70 ? 49.872 5.357 56.249 1.00 26.53 70 ALA A N 1
ATOM 464 C CA . ALA A 1 70 ? 51.065 5.877 55.526 1.00 26.53 70 ALA A CA 1
ATOM 465 C C . ALA A 1 70 ? 51.277 4.957 54.272 1.00 26.53 70 ALA A C 1
ATOM 467 O O . ALA A 1 70 ? 50.991 3.772 54.382 1.00 26.53 70 ALA A O 1
ATOM 468 N N . ALA A 1 71 ? 51.579 5.384 53.032 1.00 27.12 71 ALA A N 1
ATOM 469 C CA . ALA A 1 71 ? 52.779 6.014 52.427 1.00 27.12 71 ALA A CA 1
ATOM 470 C C . ALA A 1 71 ? 53.707 5.037 51.634 1.00 27.12 71 ALA A C 1
ATOM 472 O O . ALA A 1 71 ? 53.786 3.861 51.961 1.00 27.12 71 ALA A O 1
ATOM 473 N N . ALA A 1 72 ? 54.444 5.594 50.647 1.00 27.72 72 ALA A N 1
ATOM 474 C CA . ALA A 1 72 ? 55.400 5.001 49.672 1.00 27.72 72 ALA A CA 1
ATOM 475 C C . ALA A 1 72 ? 54.778 4.351 48.398 1.00 27.72 72 ALA A C 1
ATOM 477 O O . ALA A 1 72 ? 54.053 3.373 48.508 1.00 27.72 72 ALA A O 1
ATOM 478 N N . ALA A 1 73 ? 54.865 4.902 47.168 1.00 27.94 73 ALA A N 1
ATOM 479 C CA . ALA A 1 73 ? 55.997 5.377 46.325 1.00 27.94 73 ALA A CA 1
ATOM 480 C C . ALA A 1 73 ? 56.705 4.226 45.562 1.00 27.94 73 ALA A C 1
ATOM 482 O O . ALA A 1 73 ? 57.034 3.227 46.183 1.00 27.94 73 ALA A O 1
ATOM 483 N N . ALA A 1 74 ? 57.011 4.276 44.253 1.00 28.03 74 ALA A N 1
ATOM 484 C CA . ALA A 1 74 ? 56.767 5.241 43.153 1.00 28.03 74 ALA A CA 1
ATOM 485 C C . ALA A 1 74 ? 56.738 4.450 41.794 1.00 28.03 74 ALA A C 1
ATOM 487 O O . ALA A 1 74 ? 56.750 3.228 41.843 1.00 28.03 74 ALA A O 1
ATOM 488 N N . SER A 1 75 ? 56.704 4.974 40.553 1.00 27.28 75 SER A N 1
ATOM 489 C CA . SER A 1 75 ? 56.888 6.320 39.961 1.00 27.28 75 SER A CA 1
ATOM 490 C C . SER A 1 75 ? 56.255 6.394 38.535 1.00 27.28 75 SER A C 1
ATOM 492 O O . SER A 1 75 ? 55.548 5.470 38.149 1.00 27.28 75 SER A O 1
ATOM 494 N N . GLY A 1 76 ? 56.542 7.443 37.736 1.00 25.27 76 GLY A N 1
ATOM 495 C CA . GLY A 1 76 ? 56.309 7.478 36.270 1.00 25.27 76 GLY A CA 1
ATOM 496 C C . GLY A 1 76 ? 55.154 8.379 35.782 1.00 25.27 76 GLY A C 1
ATOM 497 O O . GLY A 1 76 ? 53.995 7.990 35.827 1.00 25.27 76 GLY A O 1
ATOM 498 N N . ARG A 1 77 ? 55.465 9.594 35.295 1.00 25.78 77 ARG A N 1
ATOM 499 C CA . ARG A 1 77 ? 54.507 10.607 34.762 1.00 25.78 77 ARG A CA 1
ATOM 500 C C . ARG A 1 77 ? 54.015 10.230 33.343 1.00 25.78 77 ARG A C 1
ATOM 502 O O . ARG A 1 77 ? 54.809 9.686 32.590 1.00 25.78 77 ARG A O 1
ATOM 509 N N . ALA A 1 78 ? 52.732 10.365 32.959 1.00 26.39 78 ALA A N 1
ATOM 510 C CA . ALA A 1 78 ? 51.872 11.570 32.790 1.00 26.39 78 ALA A CA 1
ATOM 511 C C . ALA A 1 78 ? 52.317 12.448 31.587 1.00 26.39 78 ALA A C 1
ATOM 513 O O . ALA A 1 78 ? 53.515 12.619 31.410 1.00 26.39 78 ALA A O 1
ATOM 514 N N . THR A 1 79 ? 51.483 13.020 30.700 1.00 27.00 79 THR A N 1
ATOM 515 C CA . THR A 1 79 ? 50.086 13.555 30.705 1.00 27.00 79 THR A CA 1
ATOM 516 C C . THR A 1 79 ? 49.517 13.572 29.258 1.00 27.00 79 THR A C 1
ATOM 518 O O . THR A 1 79 ? 50.323 13.485 28.342 1.00 27.00 79 THR A O 1
ATOM 521 N N . ARG A 1 80 ? 48.234 13.784 28.900 1.00 25.39 80 ARG A N 1
ATOM 522 C CA . ARG A 1 80 ? 46.945 14.083 29.581 1.00 25.39 80 ARG A CA 1
ATOM 523 C C . ARG A 1 80 ? 45.807 13.733 28.594 1.00 25.39 80 ARG A C 1
ATOM 525 O O . ARG A 1 80 ? 45.953 14.015 27.411 1.00 25.39 80 ARG A O 1
ATOM 532 N N . ALA A 1 81 ? 44.667 13.247 29.080 1.00 24.00 81 ALA A N 1
ATOM 533 C CA . ALA A 1 81 ? 43.421 13.143 28.311 1.00 24.00 81 ALA A CA 1
ATOM 534 C C . ALA A 1 81 ? 42.284 13.853 29.066 1.00 24.00 81 ALA A C 1
ATOM 536 O O . ALA A 1 81 ? 42.282 13.852 30.298 1.00 24.00 81 ALA A O 1
ATOM 537 N N . HIS A 1 82 ? 41.325 14.437 28.343 1.00 27.53 82 HIS A N 1
ATOM 538 C CA . HIS A 1 82 ? 40.055 14.905 28.903 1.00 27.53 82 HIS A CA 1
ATOM 539 C C . HIS A 1 82 ? 38.938 13.985 28.408 1.00 27.53 82 HIS A C 1
ATOM 541 O O . HIS A 1 82 ? 38.503 14.099 27.268 1.00 27.53 82 HIS A O 1
ATOM 547 N N . GLY A 1 83 ? 38.506 13.059 29.265 1.00 24.44 83 GLY A N 1
ATOM 548 C CA . GLY A 1 83 ? 37.335 12.221 29.023 1.00 24.44 83 GLY A CA 1
ATOM 549 C C . GLY A 1 83 ? 36.122 12.751 29.783 1.00 24.44 83 GLY A C 1
ATOM 550 O O . GLY A 1 83 ? 36.195 12.950 30.995 1.00 24.44 83 GLY A O 1
ATOM 551 N N . SER A 1 84 ? 35.011 12.950 29.080 1.00 26.23 84 SER A N 1
ATOM 552 C CA . SER A 1 84 ? 33.669 13.031 29.661 1.00 26.23 84 SER A CA 1
ATOM 553 C C . SER A 1 84 ? 33.070 11.623 29.687 1.00 26.23 84 SER A C 1
ATOM 555 O O . SER A 1 84 ? 32.990 10.977 28.644 1.00 26.23 84 SER A O 1
ATOM 557 N N . ALA A 1 85 ? 32.692 11.126 30.866 1.00 24.44 85 ALA A N 1
ATOM 558 C CA . ALA A 1 85 ? 32.177 9.765 31.009 1.00 24.44 85 ALA A CA 1
ATOM 559 C C . ALA A 1 85 ? 30.761 9.619 30.407 1.00 24.44 85 ALA A C 1
ATOM 561 O O . ALA A 1 85 ? 29.930 10.503 30.628 1.00 24.44 85 ALA A O 1
ATOM 562 N N . PRO A 1 86 ? 30.459 8.515 29.698 1.00 26.59 86 PRO A N 1
ATOM 563 C CA . PRO A 1 86 ? 29.104 8.206 29.258 1.00 26.59 86 PRO A CA 1
ATOM 564 C C . PRO A 1 86 ? 28.233 7.719 30.428 1.00 26.59 86 PRO A C 1
ATOM 566 O O . PRO A 1 86 ? 28.713 7.063 31.356 1.00 26.59 86 PRO A O 1
ATOM 569 N N . LEU A 1 87 ? 26.935 8.022 30.366 1.00 26.56 87 LEU A N 1
ATOM 570 C CA . LEU A 1 87 ? 25.928 7.491 31.288 1.00 26.56 87 LEU A CA 1
ATOM 571 C C . LEU A 1 87 ? 25.667 6.004 30.976 1.00 26.56 87 LEU A C 1
ATOM 573 O O . LEU A 1 87 ? 25.406 5.681 29.818 1.00 26.56 87 LEU A O 1
ATOM 577 N N . PRO A 1 88 ? 25.701 5.089 31.963 1.00 26.31 88 PRO A N 1
ATOM 578 C CA . PRO A 1 88 ? 25.467 3.671 31.710 1.00 26.31 88 PRO A CA 1
ATOM 579 C C . PRO A 1 88 ? 23.969 3.359 31.584 1.00 26.31 88 PRO A C 1
ATOM 581 O O . PRO A 1 88 ? 23.233 3.354 32.573 1.00 26.31 88 PRO A O 1
ATOM 584 N N . THR A 1 89 ? 23.530 3.009 30.376 1.00 28.88 89 THR A N 1
ATOM 585 C CA . THR A 1 89 ? 22.213 2.420 30.073 1.00 28.88 89 THR A CA 1
ATOM 586 C C . THR A 1 89 ? 22.121 0.968 30.563 1.00 28.88 89 THR A C 1
ATOM 588 O O . THR A 1 89 ? 22.027 0.015 29.795 1.00 28.88 89 THR A O 1
ATOM 591 N N . SER A 1 90 ? 22.134 0.785 31.885 1.00 24.30 90 SER A N 1
ATOM 592 C CA . SER A 1 90 ? 21.877 -0.512 32.520 1.00 24.30 90 SER A CA 1
ATOM 593 C C . SER A 1 90 ? 20.378 -0.828 32.505 1.00 24.30 90 SER A C 1
ATOM 595 O O . SER A 1 90 ? 19.646 -0.499 33.443 1.00 24.30 90 SER A O 1
ATOM 597 N N . VAL A 1 91 ? 19.909 -1.472 31.433 1.00 26.89 91 VAL A N 1
ATOM 598 C CA . VAL A 1 91 ? 18.561 -2.056 31.391 1.00 26.89 91 VAL A CA 1
ATOM 599 C C . VAL A 1 91 ? 18.522 -3.275 32.315 1.00 26.89 91 VAL A C 1
ATOM 601 O O . VAL A 1 91 ? 18.871 -4.390 31.931 1.00 26.89 91 VAL A O 1
ATOM 604 N N . MET A 1 92 ? 18.088 -3.062 33.557 1.00 22.33 92 MET A N 1
ATOM 605 C CA . MET A 1 92 ? 17.729 -4.144 34.474 1.00 22.33 92 MET A CA 1
ATOM 606 C C . MET A 1 92 ? 16.531 -4.919 33.896 1.00 22.33 92 MET A C 1
ATOM 608 O O . MET A 1 92 ? 15.477 -4.311 33.684 1.00 22.33 92 MET A O 1
ATOM 612 N N . PRO A 1 93 ? 16.621 -6.245 33.682 1.00 22.61 93 PRO A N 1
ATOM 613 C CA . PRO A 1 93 ? 15.478 -7.028 33.237 1.00 22.61 93 PRO A CA 1
ATOM 614 C C . PRO A 1 93 ? 14.470 -7.158 34.383 1.00 22.61 93 PRO A C 1
ATOM 616 O O . PRO A 1 93 ? 14.636 -7.969 35.299 1.00 22.61 93 PRO A O 1
ATOM 619 N N . VAL A 1 94 ? 13.394 -6.372 34.326 1.00 24.64 94 VAL A N 1
ATOM 620 C CA . VAL A 1 94 ? 12.227 -6.587 35.186 1.00 24.64 94 VAL A CA 1
ATOM 621 C C . VAL A 1 94 ? 11.638 -7.947 34.818 1.00 24.64 94 VAL A C 1
ATOM 623 O O . VAL A 1 94 ? 11.050 -8.108 33.751 1.00 24.64 94 VAL A O 1
ATOM 626 N N . ARG A 1 95 ? 11.790 -8.939 35.705 1.00 21.47 95 ARG A N 1
ATOM 627 C CA . ARG A 1 95 ? 11.087 -10.225 35.603 1.00 21.47 95 ARG A CA 1
ATOM 628 C C . ARG A 1 95 ? 9.588 -10.007 35.817 1.00 21.47 95 ARG A C 1
ATOM 630 O O . ARG A 1 95 ? 9.065 -10.236 36.904 1.00 21.47 95 ARG A O 1
ATOM 637 N N . THR A 1 96 ? 8.889 -9.594 34.768 1.00 25.55 96 THR A N 1
ATOM 638 C CA . THR A 1 96 ? 7.444 -9.765 34.668 1.00 25.55 96 THR A CA 1
ATOM 639 C C . THR A 1 96 ? 7.156 -11.250 34.475 1.00 25.55 96 THR A C 1
ATOM 641 O O . THR A 1 96 ? 7.532 -11.861 33.476 1.00 25.55 96 THR A O 1
ATOM 644 N N . THR A 1 97 ? 6.481 -11.863 35.445 1.00 23.33 97 THR A N 1
ATOM 645 C CA . THR A 1 97 ? 5.888 -13.191 35.273 1.00 23.33 97 THR A CA 1
ATOM 646 C C . THR A 1 97 ? 4.711 -13.072 34.312 1.00 23.33 97 THR A C 1
ATOM 648 O O . THR A 1 97 ? 3.578 -12.841 34.733 1.00 23.33 97 THR A O 1
ATOM 651 N N . VAL A 1 98 ? 4.986 -13.186 33.012 1.00 28.72 98 VAL A N 1
ATOM 652 C CA . VAL A 1 98 ? 3.952 -13.232 31.975 1.00 28.72 98 VAL A CA 1
ATOM 653 C C . VAL A 1 98 ? 3.251 -14.586 32.054 1.00 28.72 98 VAL A C 1
ATOM 655 O O . VAL A 1 98 ? 3.663 -15.561 31.431 1.00 28.72 98 VAL A O 1
ATOM 658 N N . THR A 1 99 ? 2.171 -14.651 32.828 1.00 33.59 99 THR A N 1
ATOM 659 C CA . THR A 1 99 ? 1.150 -15.680 32.636 1.00 33.59 99 THR A CA 1
ATOM 660 C C . THR A 1 99 ? 0.556 -15.494 31.240 1.00 33.59 99 THR A C 1
ATOM 662 O O . THR A 1 99 ? 0.034 -14.425 30.914 1.00 33.59 99 THR A O 1
ATOM 665 N N . ALA A 1 100 ? 0.679 -16.513 30.387 1.00 37.59 100 ALA A N 1
ATOM 666 C CA . ALA A 1 100 ? 0.149 -16.465 29.028 1.00 37.59 100 ALA A CA 1
ATOM 667 C C . ALA A 1 100 ? -1.364 -16.182 29.065 1.00 37.59 100 ALA A C 1
ATOM 669 O O . ALA A 1 100 ? -2.121 -16.860 29.765 1.00 37.59 100 ALA A O 1
ATOM 670 N N . ARG A 1 101 ? -1.813 -15.156 28.331 1.00 51.16 101 ARG A N 1
ATOM 671 C CA . ARG A 1 101 ? -3.237 -14.813 28.243 1.00 51.16 101 ARG A CA 1
ATOM 672 C C . ARG A 1 101 ? -3.941 -15.898 27.424 1.00 51.16 101 ARG A C 1
ATOM 674 O O . ARG A 1 101 ? -3.785 -15.929 26.213 1.00 51.16 101 ARG A O 1
ATOM 681 N N . GLN A 1 102 ? -4.762 -16.744 28.041 1.00 56.12 102 GLN A N 1
ATOM 682 C CA . GLN A 1 102 ? -5.650 -17.620 27.269 1.00 56.12 102 GLN A CA 1
ATOM 683 C C . GLN A 1 102 ? -6.726 -16.785 26.562 1.00 56.12 102 GLN A C 1
ATOM 685 O O . GLN A 1 102 ? -7.616 -16.229 27.226 1.00 56.12 102 GLN A O 1
ATOM 690 N N . ALA A 1 103 ? -6.637 -16.725 25.230 1.00 64.31 103 ALA A N 1
ATOM 691 C CA . ALA A 1 103 ? -7.660 -16.174 24.346 1.00 64.31 103 ALA A CA 1
ATOM 692 C C . ALA A 1 103 ? -9.018 -16.882 24.536 1.00 64.31 103 ALA A C 1
ATOM 694 O O . ALA A 1 103 ? -9.119 -17.924 25.189 1.00 64.31 103 ALA A O 1
ATOM 695 N N . LEU A 1 104 ? -10.087 -16.293 23.995 1.00 77.75 104 LEU A N 1
ATOM 696 C CA . LEU A 1 104 ? -11.364 -16.992 23.869 1.00 77.75 104 LEU A CA 1
ATOM 697 C C . LEU A 1 104 ? -11.220 -18.043 22.765 1.00 77.75 104 LEU A C 1
ATOM 699 O O . LEU A 1 104 ? -10.979 -17.673 21.618 1.00 77.75 104 LEU A O 1
ATOM 703 N N . ASP A 1 105 ? -11.388 -19.319 23.107 1.00 86.00 105 ASP A N 1
ATOM 704 C CA . ASP A 1 105 ? -11.497 -20.380 22.107 1.00 86.00 105 ASP A CA 1
ATOM 705 C C . ASP A 1 105 ? -12.805 -20.204 21.319 1.00 86.00 105 ASP A C 1
ATOM 707 O O . ASP A 1 105 ? -13.894 -20.121 21.893 1.00 86.00 105 ASP A O 1
ATOM 711 N N . GLN A 1 106 ? -12.672 -20.089 19.998 1.00 90.81 106 GLN A N 1
ATOM 712 C CA . GLN A 1 106 ? -13.769 -19.906 19.047 1.00 90.81 106 GLN A CA 1
ATOM 713 C C . GLN A 1 106 ? -13.784 -21.012 17.973 1.00 90.81 106 GLN A C 1
ATOM 715 O O . GLN A 1 106 ? -14.490 -20.890 16.967 1.00 90.81 106 GLN A O 1
ATOM 720 N N . SER A 1 107 ? -13.022 -22.094 18.181 1.00 93.69 107 SER A N 1
ATOM 721 C CA . SER A 1 107 ? -12.822 -23.181 17.211 1.00 93.69 107 SER A CA 1
ATOM 722 C C . SER A 1 107 ? -14.130 -23.859 16.810 1.00 93.69 107 SER A C 1
ATOM 724 O O . SER A 1 107 ? -14.332 -24.158 15.641 1.00 93.69 107 SER A O 1
ATOM 726 N N . SER A 1 108 ? -15.074 -24.001 17.744 1.00 94.69 108 SER A N 1
ATOM 727 C CA . SER A 1 108 ? -16.406 -24.579 17.501 1.00 94.69 108 SER A CA 1
ATOM 728 C C . SER A 1 108 ? -17.330 -23.744 16.599 1.00 94.69 108 SER A C 1
ATOM 730 O O . SER A 1 108 ? -18.445 -24.180 16.314 1.00 94.69 108 SER A O 1
ATOM 732 N N . ARG A 1 109 ? -16.899 -22.546 16.180 1.00 95.62 109 ARG A N 1
ATOM 733 C CA . ARG A 1 109 ? -17.641 -21.656 15.275 1.00 95.62 109 ARG A CA 1
ATOM 734 C C . ARG A 1 109 ? -16.877 -21.337 13.991 1.00 95.62 109 ARG A C 1
ATOM 736 O O . ARG A 1 109 ? -17.480 -21.375 12.928 1.00 95.62 109 ARG A O 1
ATOM 743 N N . TYR A 1 110 ? -15.590 -20.995 14.089 1.00 98.06 110 TYR A N 1
ATOM 744 C CA . TYR A 1 110 ? -14.799 -20.516 12.942 1.00 98.06 110 TYR A CA 1
ATOM 745 C C . TYR A 1 110 ? -13.852 -21.565 12.347 1.00 98.06 110 TYR A C 1
ATOM 747 O O . TYR A 1 110 ? -13.047 -21.230 11.479 1.00 98.06 110 TYR A O 1
ATOM 755 N N . ALA A 1 111 ? -13.935 -22.824 12.781 1.00 98.00 111 ALA A N 1
ATOM 756 C CA . ALA A 1 111 ? -13.250 -23.935 12.135 1.00 98.00 111 ALA A CA 1
ATOM 757 C C . ALA A 1 111 ? -14.233 -25.067 11.814 1.00 98.00 111 ALA A C 1
ATOM 759 O O . ALA A 1 111 ? -14.997 -25.506 12.672 1.00 98.00 111 ALA A O 1
ATOM 760 N N . ASP A 1 112 ? -14.173 -25.557 10.579 1.00 98.19 112 ASP A N 1
ATOM 761 C CA . ASP A 1 112 ? -14.840 -26.778 10.138 1.00 98.19 112 ASP A CA 1
ATOM 762 C C . ASP A 1 112 ? -13.886 -27.548 9.221 1.00 98.19 112 ASP A C 1
ATOM 764 O O . ASP A 1 112 ? -13.884 -27.407 7.998 1.00 98.19 112 ASP A O 1
ATOM 768 N N . LEU A 1 113 ? -13.051 -28.377 9.851 1.00 98.06 113 LEU A N 1
ATOM 769 C CA . LEU A 1 113 ? -12.057 -29.218 9.180 1.00 98.06 113 LEU A CA 1
ATOM 770 C C . LEU A 1 113 ? -12.684 -30.429 8.454 1.00 98.06 113 LEU A C 1
ATOM 772 O O . LEU A 1 113 ? -11.959 -31.307 7.994 1.00 98.06 113 LEU A O 1
ATOM 776 N N . SER A 1 114 ? -14.021 -30.516 8.378 1.00 97.69 114 SER A N 1
ATOM 777 C CA . SER A 1 114 ? -14.727 -31.515 7.563 1.00 97.69 114 SER A CA 1
ATOM 778 C C . SER A 1 114 ? -15.059 -31.020 6.149 1.00 97.69 114 SER A C 1
ATOM 780 O O . SER A 1 114 ? -15.487 -31.811 5.304 1.00 97.69 114 SER A O 1
ATOM 782 N N . LEU A 1 115 ? -14.847 -29.727 5.871 1.00 97.69 115 LEU A N 1
ATOM 783 C CA . LEU A 1 115 ? -15.082 -29.125 4.562 1.00 97.69 115 LEU A CA 1
ATOM 784 C C . LEU A 1 115 ? -14.020 -29.556 3.538 1.00 97.69 115 LEU A C 1
ATOM 786 O O . LEU A 1 115 ? -12.825 -29.342 3.715 1.00 97.69 115 LEU A O 1
ATOM 790 N N . ASP A 1 116 ? -14.484 -30.103 2.416 1.00 97.19 116 ASP A N 1
ATOM 791 C CA . ASP A 1 116 ? -13.647 -30.502 1.283 1.00 97.19 116 ASP A CA 1
ATOM 792 C C . ASP A 1 116 ? -13.343 -29.318 0.342 1.00 97.19 116 ASP A C 1
ATOM 794 O O . ASP A 1 116 ? -14.253 -28.646 -0.155 1.00 97.19 116 ASP A O 1
ATOM 798 N N . GLU A 1 117 ? -12.058 -29.095 0.052 1.00 98.56 117 GLU A N 1
ATOM 799 C CA . GLU A 1 117 ? -11.570 -28.001 -0.800 1.00 98.56 117 GLU A CA 1
ATOM 800 C C . GLU A 1 117 ? -12.138 -28.083 -2.225 1.00 98.56 117 GLU A C 1
ATOM 802 O O . GLU A 1 117 ? -12.618 -27.081 -2.763 1.00 98.56 117 GLU A O 1
ATOM 807 N N . ALA A 1 118 ? -12.183 -29.282 -2.817 1.00 98.06 118 ALA A N 1
ATOM 808 C CA . ALA A 1 118 ? -12.717 -29.477 -4.164 1.00 98.06 118 ALA A CA 1
ATOM 809 C C . ALA A 1 118 ? -14.216 -29.130 -4.233 1.00 98.06 118 ALA A C 1
ATOM 811 O O . ALA A 1 118 ? -14.684 -28.519 -5.198 1.00 98.06 118 ALA A O 1
ATOM 812 N N . THR A 1 119 ? -14.975 -29.450 -3.184 1.00 98.00 119 THR A N 1
ATOM 813 C CA . THR A 1 119 ? -16.381 -29.067 -3.021 1.00 98.00 119 THR A CA 1
ATOM 814 C C . THR A 1 119 ? -16.545 -27.559 -2.813 1.00 98.00 119 THR A C 1
ATOM 816 O O . THR A 1 119 ? -17.460 -26.968 -3.393 1.00 98.00 119 THR A O 1
ATOM 819 N N . LEU A 1 120 ? -15.668 -26.901 -2.047 1.00 98.44 120 LEU A N 1
ATOM 820 C CA . LEU A 1 120 ? -15.681 -25.442 -1.877 1.00 98.44 120 LEU A CA 1
ATOM 821 C C . LEU A 1 120 ? -15.434 -24.706 -3.207 1.00 98.44 120 LEU A C 1
ATOM 823 O O . LEU A 1 120 ? -16.202 -23.795 -3.536 1.00 98.44 120 LEU A O 1
ATOM 827 N N . ILE A 1 121 ? -14.432 -25.146 -3.980 1.00 98.38 121 ILE A N 1
ATOM 828 C CA . ILE A 1 121 ? -14.107 -24.650 -5.329 1.00 98.38 121 ILE A CA 1
ATOM 829 C C . ILE A 1 121 ? -15.304 -24.857 -6.266 1.00 98.38 121 ILE A C 1
ATOM 831 O O . ILE A 1 121 ? -15.858 -23.891 -6.793 1.00 98.38 121 ILE A O 1
ATOM 835 N N . LYS A 1 122 ? -15.785 -26.102 -6.395 1.00 97.50 122 LYS A N 1
ATOM 836 C CA . LYS A 1 122 ? -16.908 -26.482 -7.270 1.00 97.50 122 LYS A CA 1
ATOM 837 C C . LYS A 1 122 ? -18.201 -25.720 -6.970 1.00 97.50 122 LYS A C 1
ATOM 839 O O . LYS A 1 122 ? -18.974 -25.432 -7.881 1.00 97.50 122 LYS A O 1
ATOM 844 N N . ASN A 1 123 ? -18.456 -25.395 -5.703 1.00 97.06 123 ASN A N 1
ATOM 845 C CA . ASN A 1 123 ? -19.633 -24.626 -5.303 1.00 97.06 123 ASN A CA 1
ATOM 846 C C . ASN A 1 123 ? -19.548 -23.140 -5.695 1.00 97.06 123 ASN A C 1
ATOM 848 O O . ASN A 1 123 ? -20.586 -22.478 -5.733 1.00 97.06 123 ASN A O 1
ATOM 852 N N . GLY A 1 124 ? -18.354 -22.594 -5.958 1.00 97.38 124 GLY A N 1
ATOM 853 C CA . GLY A 1 124 ? -18.169 -21.239 -6.490 1.00 97.38 124 GLY A CA 1
ATOM 854 C C . GLY A 1 124 ? -18.665 -20.101 -5.583 1.00 97.38 124 GLY A C 1
ATOM 855 O O . GLY A 1 124 ? -19.008 -19.023 -6.077 1.00 97.38 124 GLY A O 1
ATOM 856 N N . LYS A 1 125 ? -18.755 -20.346 -4.266 1.00 98.12 125 LYS A N 1
ATOM 857 C CA . LYS A 1 125 ? -19.311 -19.419 -3.253 1.00 98.12 125 LYS A CA 1
ATOM 858 C C . LYS A 1 125 ? -18.286 -18.854 -2.268 1.00 98.12 125 LYS A C 1
ATOM 860 O O . LYS A 1 125 ? -18.644 -17.974 -1.486 1.00 98.12 125 LYS A O 1
ATOM 865 N N . HIS A 1 126 ? -17.040 -19.320 -2.315 1.00 98.75 126 HIS A N 1
ATOM 866 C CA . HIS A 1 126 ? -15.988 -18.914 -1.387 1.00 98.75 126 HIS A CA 1
ATOM 867 C C . HIS A 1 126 ? -14.754 -18.430 -2.141 1.00 98.75 126 HIS A C 1
ATOM 869 O O . HIS A 1 126 ? -14.342 -19.052 -3.116 1.00 98.75 126 HIS A O 1
ATOM 875 N N . VAL A 1 127 ? -14.162 -17.341 -1.658 1.00 98.88 127 VAL A N 1
ATOM 876 C CA . VAL A 1 127 ? -12.750 -17.032 -1.901 1.00 98.88 127 VAL A CA 1
ATOM 877 C C . VAL A 1 127 ? -11.947 -17.897 -0.938 1.00 98.88 127 VAL A C 1
ATOM 879 O O . VAL A 1 127 ? -12.240 -17.898 0.258 1.00 98.88 127 VAL A O 1
ATOM 882 N N . LEU A 1 128 ? -10.967 -18.645 -1.436 1.00 98.94 128 LEU A N 1
ATOM 883 C CA . LEU A 1 128 ? -10.080 -19.449 -0.588 1.00 98.94 128 LEU A CA 1
ATOM 884 C C . LEU A 1 128 ? -8.748 -18.726 -0.449 1.00 98.94 128 LEU A C 1
ATOM 886 O O . LEU A 1 128 ? -8.276 -18.133 -1.416 1.00 98.94 128 LEU A O 1
ATOM 890 N N . VAL A 1 129 ? -8.145 -18.753 0.736 1.00 98.94 129 VAL A N 1
ATOM 891 C CA . VAL A 1 129 ? -6.852 -18.105 0.991 1.00 98.94 129 VAL A CA 1
ATOM 892 C C . VAL A 1 129 ? -5.971 -19.055 1.791 1.00 98.94 129 VAL A C 1
ATOM 894 O O . VAL A 1 129 ? -6.418 -19.621 2.787 1.00 98.94 129 VAL A O 1
ATOM 897 N N . ALA A 1 130 ? -4.746 -19.272 1.312 1.00 98.88 130 ALA A N 1
ATOM 898 C CA . ALA A 1 130 ? -3.741 -20.119 1.945 1.00 98.88 130 ALA A CA 1
ATOM 899 C C . ALA A 1 130 ? -2.678 -19.249 2.623 1.00 98.88 130 ALA A C 1
ATOM 901 O O . ALA A 1 130 ? -2.121 -18.329 2.010 1.00 98.88 130 ALA A O 1
ATOM 902 N N . TYR A 1 131 ? -2.407 -19.557 3.886 1.00 98.81 131 TYR A N 1
ATOM 903 C CA . TYR A 1 131 ? -1.497 -18.837 4.758 1.00 98.81 131 TYR A CA 1
ATOM 904 C C . TYR A 1 131 ? -0.421 -19.772 5.300 1.00 98.81 131 TYR A C 1
ATOM 906 O O . TYR A 1 131 ? -0.718 -20.911 5.652 1.00 98.81 131 TYR A O 1
ATOM 914 N N . ILE A 1 132 ? 0.781 -19.231 5.485 1.00 98.56 132 ILE A N 1
ATOM 915 C CA . ILE A 1 132 ? 1.703 -19.719 6.514 1.00 98.56 132 ILE A CA 1
ATOM 916 C C . ILE A 1 132 ? 1.462 -18.855 7.751 1.00 98.56 132 ILE A C 1
ATOM 918 O O . ILE A 1 132 ? 1.550 -17.625 7.667 1.00 98.56 132 ILE A O 1
ATOM 922 N N . MET A 1 133 ? 1.076 -19.473 8.865 1.00 98.19 133 MET A N 1
ATOM 923 C CA . MET A 1 133 ? 0.659 -18.814 10.102 1.00 98.19 133 MET A CA 1
ATOM 924 C C . MET A 1 133 ? 1.229 -19.545 11.311 1.00 98.19 133 MET A C 1
ATOM 926 O O . MET A 1 133 ? 1.053 -20.752 11.461 1.00 98.19 133 MET A O 1
ATOM 930 N N . LYS A 1 134 ? 1.856 -18.783 12.207 1.00 97.56 134 LYS A N 1
ATOM 931 C CA . LYS A 1 134 ? 2.415 -19.288 13.455 1.00 97.56 134 LYS A CA 1
ATOM 932 C C . LYS A 1 134 ? 1.768 -18.586 14.655 1.00 97.56 134 LYS A C 1
ATOM 934 O O . LYS A 1 134 ? 1.872 -17.358 14.764 1.00 97.56 134 LYS A O 1
ATOM 939 N N . PRO A 1 135 ? 1.137 -19.322 15.586 1.00 96.38 135 PRO A N 1
ATOM 940 C CA . PRO A 1 135 ? 0.696 -18.785 16.868 1.00 96.38 135 PRO A CA 1
ATOM 941 C C . PRO A 1 135 ? 1.874 -18.286 17.700 1.00 96.38 135 PRO A C 1
ATOM 943 O O . PRO A 1 135 ? 2.970 -18.843 17.661 1.00 96.38 135 PRO A O 1
ATOM 946 N N . LYS A 1 136 ? 1.646 -17.259 18.517 1.00 93.44 136 LYS A N 1
ATOM 947 C CA . LYS A 1 136 ? 2.653 -16.807 19.479 1.00 93.44 136 LYS A CA 1
ATOM 948 C C . LYS A 1 136 ? 2.876 -17.883 20.544 1.00 93.44 136 LYS A C 1
ATOM 950 O O . LYS A 1 136 ? 1.954 -18.612 20.909 1.00 93.44 136 LYS A O 1
ATOM 955 N N . ALA A 1 137 ? 4.093 -17.970 21.079 1.00 92.69 137 ALA A N 1
ATOM 956 C CA . ALA A 1 137 ? 4.429 -18.956 22.105 1.00 92.69 137 ALA A CA 1
ATOM 957 C C . ALA A 1 137 ? 3.423 -18.945 23.281 1.00 92.69 137 ALA A C 1
ATOM 959 O O . ALA A 1 137 ? 3.209 -17.913 23.921 1.00 92.69 137 ALA A O 1
ATOM 960 N N . GLY A 1 138 ? 2.823 -20.106 23.563 1.00 90.56 138 GLY A N 1
ATOM 961 C CA . GLY A 1 138 ? 1.816 -20.292 24.617 1.00 90.56 138 GLY A CA 1
ATOM 962 C C . GLY A 1 138 ? 0.350 -20.252 24.161 1.00 90.56 138 GLY A C 1
ATOM 963 O O . GLY A 1 138 ? -0.526 -20.409 25.011 1.00 90.56 138 GLY A O 1
ATOM 964 N N . TYR A 1 139 ? 0.074 -20.072 22.865 1.00 91.62 139 TYR A N 1
ATOM 965 C CA . TYR A 1 139 ? -1.265 -20.186 22.272 1.00 91.62 139 TYR A CA 1
ATOM 966 C C . TYR A 1 139 ? -1.417 -21.492 21.470 1.00 91.62 139 TYR A C 1
ATOM 968 O O . TYR A 1 139 ? -0.432 -22.041 20.980 1.00 91.62 139 TYR A O 1
ATOM 976 N N . ASP A 1 140 ? -2.650 -21.999 21.365 1.00 94.81 140 ASP A N 1
ATOM 977 C CA . ASP A 1 140 ? -2.990 -23.193 20.577 1.00 94.81 140 ASP A CA 1
ATOM 978 C C . ASP A 1 140 ? -3.194 -22.858 19.089 1.00 94.81 140 ASP A C 1
ATOM 980 O O . ASP A 1 140 ? -3.741 -21.807 18.757 1.00 94.81 140 ASP A O 1
ATOM 984 N N . TYR A 1 141 ? -2.806 -23.772 18.195 1.00 96.12 141 TYR A N 1
ATOM 985 C CA . TYR A 1 141 ? -2.849 -23.538 16.752 1.00 96.12 141 TYR A CA 1
ATOM 986 C C . TYR A 1 141 ? -4.275 -23.392 16.213 1.00 96.12 141 TYR A C 1
ATOM 988 O O . TYR A 1 141 ? -4.566 -22.423 15.508 1.00 96.12 141 TYR A O 1
ATOM 996 N N . LEU A 1 142 ? -5.181 -24.312 16.561 1.00 96.69 142 LEU A N 1
ATOM 997 C CA . LEU A 1 142 ? -6.550 -24.294 16.043 1.00 96.69 142 LEU A CA 1
ATOM 998 C C . LEU A 1 142 ? -7.340 -23.109 16.615 1.00 96.69 142 LEU A C 1
ATOM 1000 O O . LEU A 1 142 ? -8.007 -22.400 15.860 1.00 96.69 142 LEU A O 1
ATOM 1004 N N . ALA A 1 143 ? -7.205 -22.834 17.915 1.00 95.81 143 ALA A N 1
ATOM 1005 C CA . ALA A 1 143 ? -7.843 -21.685 18.550 1.00 95.81 143 ALA A CA 1
ATOM 1006 C C . ALA A 1 143 ? -7.339 -20.346 17.978 1.00 95.81 143 ALA A C 1
ATOM 1008 O O . ALA A 1 143 ? -8.145 -19.440 17.740 1.00 95.81 143 ALA A O 1
ATOM 1009 N N . THR A 1 144 ? -6.035 -20.216 17.702 1.00 96.75 144 THR A N 1
ATOM 1010 C CA . THR A 1 144 ? -5.472 -19.024 17.048 1.00 96.75 144 THR A CA 1
ATOM 1011 C C . THR A 1 144 ? -5.935 -18.903 15.594 1.00 96.75 144 THR A C 1
ATOM 1013 O O . THR A 1 144 ? -6.329 -17.811 15.187 1.00 96.75 144 THR A O 1
ATOM 1016 N N . ALA A 1 145 ? -5.982 -19.996 14.826 1.00 98.00 145 ALA A N 1
ATOM 1017 C CA . ALA A 1 145 ? -6.518 -20.002 13.462 1.00 98.00 145 ALA A CA 1
ATOM 1018 C C . ALA A 1 145 ? -8.004 -19.587 13.422 1.00 98.00 145 ALA A C 1
ATOM 1020 O O . ALA A 1 145 ? -8.404 -18.741 12.621 1.00 98.00 145 ALA A O 1
ATOM 1021 N N . ALA A 1 146 ? -8.823 -20.107 14.341 1.00 97.88 146 ALA A N 1
ATOM 1022 C CA . ALA A 1 146 ? -10.229 -19.731 14.475 1.00 97.88 146 ALA A CA 1
ATOM 1023 C C . ALA A 1 146 ? -10.402 -18.250 14.864 1.00 97.88 146 ALA A C 1
ATOM 1025 O O . ALA A 1 146 ? -11.261 -17.556 14.317 1.00 97.88 146 ALA A O 1
ATOM 1026 N N . HIS A 1 147 ? -9.558 -17.723 15.759 1.00 96.62 147 HIS A N 1
ATOM 1027 C CA . HIS A 1 147 ? -9.540 -16.295 16.092 1.00 96.62 147 HIS A CA 1
ATOM 1028 C C . HIS A 1 147 ? -9.077 -15.427 14.906 1.00 96.62 147 HIS A C 1
ATOM 1030 O O . HIS A 1 147 ? -9.639 -14.352 14.685 1.00 96.62 147 HIS A O 1
ATOM 1036 N N . PHE A 1 148 ? -8.127 -15.905 14.094 1.00 97.44 148 PHE A N 1
ATOM 1037 C CA . PHE A 1 148 ? -7.683 -15.249 12.860 1.00 97.44 148 PHE A CA 1
ATOM 1038 C C . PHE A 1 148 ? -8.837 -15.143 11.855 1.00 97.44 148 PHE A C 1
ATOM 1040 O O . PHE A 1 148 ? -9.102 -14.055 11.338 1.00 97.44 148 PHE A O 1
ATOM 1047 N N . ALA A 1 149 ? -9.576 -16.231 11.622 1.00 98.12 149 ALA A N 1
ATOM 1048 C CA . ALA A 1 149 ? -10.764 -16.237 10.766 1.00 98.12 149 ALA A CA 1
ATOM 1049 C C . ALA A 1 149 ? -11.878 -15.316 11.305 1.00 98.12 149 ALA A C 1
ATOM 1051 O O . ALA A 1 149 ? -12.476 -14.556 10.535 1.00 98.12 149 ALA A O 1
ATOM 1052 N N . ALA A 1 150 ? -12.095 -15.293 12.625 1.00 96.31 150 ALA A N 1
ATOM 1053 C CA . ALA A 1 150 ? -13.049 -14.404 13.287 1.00 96.31 150 ALA A CA 1
ATOM 1054 C C . ALA A 1 150 ? -12.707 -12.913 13.086 1.00 96.31 150 ALA A C 1
ATOM 1056 O O . ALA A 1 150 ? -13.552 -12.136 12.635 1.00 96.31 150 ALA A O 1
ATOM 1057 N N . GLU A 1 151 ? -11.465 -12.501 13.360 1.00 94.69 151 GLU A N 1
ATOM 1058 C CA . GLU A 1 151 ? -10.990 -11.120 13.153 1.00 94.69 151 GLU A CA 1
ATOM 1059 C C . GLU A 1 151 ? -10.853 -10.742 11.664 1.00 94.69 151 GLU A C 1
ATOM 1061 O O . GLU A 1 151 ? -10.722 -9.560 11.349 1.00 94.69 151 GLU A O 1
ATOM 1066 N N . SER A 1 152 ? -10.941 -11.717 10.754 1.00 96.69 152 SER A N 1
ATOM 1067 C CA . SER A 1 152 ? -10.921 -11.528 9.295 1.00 96.69 152 SER A CA 1
ATOM 1068 C C . SER A 1 152 ? -12.311 -11.589 8.639 1.00 96.69 152 SER A C 1
ATOM 1070 O O . SER A 1 152 ? -12.401 -11.527 7.415 1.00 96.69 152 SER A O 1
ATOM 1072 N N . SER A 1 153 ? -13.404 -11.737 9.405 1.00 96.88 153 SER A N 1
ATOM 1073 C CA . SER A 1 153 ? -14.763 -11.871 8.846 1.00 96.88 153 SER A CA 1
ATOM 1074 C C . SER A 1 153 ? -15.857 -11.186 9.676 1.00 96.88 153 SER A C 1
ATOM 1076 O O . SER A 1 153 ? -16.185 -10.029 9.424 1.00 96.88 153 SER A O 1
ATOM 1078 N N . THR A 1 154 ? -16.439 -11.873 10.657 1.00 95.62 154 THR A N 1
ATOM 1079 C CA . THR A 1 154 ? -17.645 -11.444 11.392 1.00 95.62 154 THR A CA 1
ATOM 1080 C C . THR A 1 154 ? -17.392 -11.219 12.889 1.00 95.62 154 THR A C 1
ATOM 1082 O O . THR A 1 154 ? -18.196 -10.587 13.575 1.00 95.62 154 THR A O 1
ATOM 1085 N N . GLY A 1 155 ? -16.263 -11.682 13.422 1.00 88.94 155 GLY A N 1
ATOM 1086 C CA . GLY A 1 155 ? -16.034 -11.811 14.855 1.00 88.94 155 GLY A CA 1
ATOM 1087 C C . GLY A 1 155 ? -15.297 -10.663 15.550 1.00 88.94 155 GLY A C 1
ATOM 1088 O O . GLY A 1 155 ? -15.082 -9.559 15.036 1.00 88.94 155 GLY A O 1
ATOM 1089 N N . THR A 1 156 ? -14.938 -10.953 16.800 1.00 85.06 156 THR A N 1
ATOM 1090 C CA . THR A 1 156 ? -13.954 -10.233 17.613 1.00 85.06 156 THR A CA 1
ATOM 1091 C C . THR A 1 156 ? -13.505 -11.154 18.758 1.00 85.06 156 THR A C 1
ATOM 1093 O O . THR A 1 156 ? -14.177 -12.130 19.068 1.00 85.06 156 THR A O 1
ATOM 1096 N N . ASN A 1 157 ? -12.423 -10.812 19.449 1.00 79.94 157 ASN A N 1
ATOM 1097 C CA . ASN A 1 157 ? -11.889 -11.489 20.642 1.00 79.94 157 ASN A CA 1
ATOM 1098 C C . ASN A 1 157 ? -12.835 -11.691 21.865 1.00 79.94 157 ASN A C 1
ATOM 1100 O O . ASN A 1 157 ? -12.363 -12.116 22.919 1.00 79.94 157 ASN A O 1
ATOM 1104 N N . VAL A 1 158 ? -14.127 -11.348 21.777 1.00 77.88 158 VAL A N 1
ATOM 1105 C CA . VAL A 1 158 ? -15.162 -11.554 22.811 1.00 77.88 158 VAL A CA 1
ATOM 1106 C C . VAL A 1 158 ? -16.525 -11.814 22.159 1.00 77.88 158 VAL A C 1
ATOM 1108 O O . VAL A 1 158 ? -16.796 -11.327 21.062 1.00 77.88 158 VAL A O 1
ATOM 1111 N N . ASN A 1 159 ? -17.422 -12.506 22.864 1.00 79.88 159 ASN A N 1
ATOM 1112 C CA . ASN A 1 159 ? -18.822 -12.621 22.446 1.00 79.88 159 ASN A CA 1
ATOM 1113 C C . ASN A 1 159 ? -19.520 -11.249 22.479 1.00 79.88 159 ASN A C 1
ATOM 1115 O O . ASN A 1 159 ? -19.310 -10.460 23.401 1.00 79.88 159 ASN A O 1
ATOM 1119 N N . VAL A 1 160 ? -20.374 -10.981 21.487 1.00 82.50 160 VAL A N 1
ATOM 1120 C CA . VAL A 1 160 ? -21.144 -9.730 21.361 1.00 82.50 160 VAL A CA 1
ATOM 1121 C C . VAL A 1 160 ? -22.636 -10.024 21.228 1.00 82.50 160 VAL A C 1
ATOM 1123 O O . VAL A 1 160 ? -23.034 -10.919 20.476 1.00 82.50 160 VAL A O 1
ATOM 1126 N N . CYS A 1 161 ? -23.458 -9.260 21.952 1.00 81.81 161 CYS A N 1
ATOM 1127 C CA . CYS A 1 161 ? -24.896 -9.510 22.117 1.00 81.81 161 CYS A CA 1
ATOM 1128 C C . CYS A 1 161 ? -25.734 -9.397 20.830 1.00 81.81 161 CYS A C 1
ATOM 1130 O O . CYS A 1 161 ? -26.876 -9.847 20.804 1.00 81.81 161 CYS A O 1
ATOM 1132 N N . THR A 1 162 ? -25.156 -8.810 19.783 1.00 86.81 162 THR A N 1
ATOM 1133 C CA . THR A 1 162 ? -25.747 -8.523 18.471 1.00 86.81 162 THR A CA 1
ATOM 1134 C C . THR A 1 162 ? -25.572 -9.644 17.439 1.00 86.81 162 THR A C 1
ATOM 1136 O O . THR A 1 162 ? -26.090 -9.520 16.335 1.00 86.81 162 THR A O 1
ATOM 1139 N N . THR A 1 163 ? -24.845 -10.723 17.753 1.00 88.62 163 THR A N 1
ATOM 1140 C CA . THR A 1 163 ? -24.650 -11.848 16.817 1.00 88.62 163 THR A CA 1
ATOM 1141 C C . THR A 1 163 ? -25.963 -12.602 16.589 1.00 88.62 163 THR A C 1
ATOM 1143 O O . THR A 1 163 ? -26.520 -13.154 17.537 1.00 88.62 163 THR A O 1
ATOM 1146 N N . ASP A 1 164 ? -26.409 -12.701 15.338 1.00 89.06 164 ASP A N 1
ATOM 1147 C CA . ASP A 1 164 ? -27.579 -13.483 14.921 1.00 89.06 164 ASP A CA 1
ATOM 1148 C C . ASP A 1 164 ? -27.198 -14.697 14.047 1.00 89.06 164 ASP A C 1
ATOM 1150 O O . ASP A 1 164 ? -26.025 -14.939 13.749 1.00 89.06 164 ASP A O 1
ATOM 1154 N N . ASP A 1 165 ? -28.185 -15.510 13.663 1.00 91.88 165 ASP A N 1
ATOM 1155 C CA . ASP A 1 165 ? -27.946 -16.706 12.842 1.00 91.88 165 ASP A CA 1
ATOM 1156 C C . ASP A 1 165 ? -27.610 -16.369 11.381 1.00 91.88 165 ASP A C 1
ATOM 1158 O O . ASP A 1 165 ? -26.891 -17.130 10.732 1.00 91.88 165 ASP A O 1
ATOM 1162 N N . PHE A 1 166 ? -28.044 -15.207 10.876 1.00 94.62 166 PHE A N 1
ATOM 1163 C CA . PHE A 1 166 ? -27.621 -14.736 9.556 1.00 94.62 166 PHE A CA 1
ATOM 1164 C C . PHE A 1 166 ? -26.114 -14.423 9.551 1.00 94.62 166 PHE A C 1
ATOM 1166 O O . PHE A 1 166 ? -25.391 -14.900 8.678 1.00 94.62 166 PHE A O 1
ATOM 1173 N N . THR A 1 167 ? -25.620 -13.710 10.569 1.00 94.00 167 THR A N 1
ATOM 1174 C CA . THR A 1 167 ? -24.187 -13.446 10.780 1.00 94.00 167 THR A CA 1
ATOM 1175 C C . THR A 1 167 ? -23.380 -14.741 10.739 1.00 94.00 167 THR A C 1
ATOM 1177 O O . THR A 1 167 ? -22.417 -14.825 9.984 1.00 94.00 167 THR A O 1
ATOM 1180 N N . LYS A 1 168 ? -23.804 -15.771 11.486 1.00 94.56 168 LYS A N 1
ATOM 1181 C CA . LYS A 1 168 ? -23.119 -17.077 11.508 1.00 94.56 168 LYS A CA 1
ATOM 1182 C C . LYS A 1 168 ? -23.061 -17.738 10.130 1.00 94.56 168 LYS A C 1
ATOM 1184 O O . LYS A 1 168 ? -22.078 -18.385 9.798 1.00 94.56 168 LYS A O 1
ATOM 1189 N N . SER A 1 169 ? -24.092 -17.559 9.301 1.00 95.62 169 SER A N 1
ATOM 1190 C CA . SER A 1 169 ? -24.135 -18.152 7.956 1.00 95.62 169 SER A CA 1
ATOM 1191 C C . SER A 1 169 ? -23.185 -17.497 6.940 1.00 95.62 169 SER A C 1
ATOM 1193 O O . SER A 1 169 ? -23.061 -17.998 5.822 1.00 95.62 169 SER A O 1
ATOM 1195 N N . VAL A 1 170 ? -22.515 -16.397 7.312 1.00 97.25 170 VAL A N 1
ATOM 1196 C CA . VAL A 1 170 ? -21.475 -15.731 6.509 1.00 97.25 170 VAL A CA 1
ATOM 1197 C C . VAL A 1 170 ? -20.106 -15.688 7.203 1.00 97.25 170 VAL A C 1
ATOM 1199 O O . VAL A 1 170 ? -19.225 -14.962 6.749 1.00 97.25 170 VAL A O 1
ATOM 1202 N N . ASP A 1 171 ? -19.898 -16.463 8.272 1.00 98.38 171 ASP A N 1
ATOM 1203 C CA . ASP A 1 171 ? -18.585 -16.607 8.913 1.00 98.38 171 ASP A CA 1
ATOM 1204 C C . ASP A 1 171 ? -17.534 -17.134 7.914 1.00 98.38 171 ASP A C 1
ATOM 1206 O O . ASP A 1 171 ? -17.832 -17.986 7.074 1.00 98.38 171 ASP A O 1
ATOM 1210 N N . ALA A 1 172 ? -16.292 -16.645 8.001 1.00 98.56 172 ALA A N 1
ATOM 1211 C CA . ALA A 1 172 ? -15.175 -17.301 7.323 1.00 98.56 172 ALA A CA 1
ATOM 1212 C C . ALA A 1 172 ? -14.702 -18.495 8.158 1.00 98.56 172 ALA A C 1
ATOM 1214 O O . ALA A 1 172 ? -14.586 -18.382 9.379 1.00 98.56 172 ALA A O 1
ATOM 1215 N N . LEU A 1 173 ? -14.419 -19.620 7.504 1.00 98.75 173 LEU A N 1
ATOM 1216 C CA . LEU A 1 173 ? -14.126 -20.887 8.173 1.00 98.75 173 LEU A CA 1
ATOM 1217 C C . LEU A 1 173 ? -12.714 -21.369 7.846 1.00 98.75 173 LEU A C 1
ATOM 1219 O O . LEU A 1 173 ? -12.341 -21.477 6.676 1.00 98.75 173 LEU A O 1
ATOM 1223 N N . VAL A 1 174 ? -11.942 -21.695 8.881 1.00 98.81 174 VAL A N 1
ATOM 1224 C CA . VAL A 1 174 ? -10.730 -22.510 8.758 1.00 98.81 174 VAL A CA 1
ATOM 1225 C C . VAL A 1 174 ? -11.167 -23.915 8.352 1.00 98.81 174 VAL A C 1
ATOM 1227 O O . VAL A 1 174 ? -11.886 -24.571 9.106 1.00 98.81 174 VAL A O 1
ATOM 1230 N N . TYR A 1 175 ? -10.757 -24.368 7.168 1.00 98.75 175 TYR A N 1
ATOM 1231 C CA . TYR A 1 175 ? -11.114 -25.696 6.646 1.00 98.75 175 TYR A CA 1
ATOM 1232 C C . TYR A 1 175 ? -9.926 -26.660 6.578 1.00 98.75 175 TYR A C 1
ATOM 1234 O O . TYR A 1 175 ? -10.112 -27.867 6.474 1.00 98.75 175 TYR A O 1
ATOM 1242 N N . TYR A 1 176 ? -8.703 -26.139 6.676 1.00 98.69 176 TYR A N 1
ATOM 1243 C CA . TYR A 1 176 ? -7.482 -26.932 6.718 1.00 98.69 176 TYR A CA 1
ATOM 1244 C C . TYR A 1 176 ? -6.451 -26.256 7.620 1.00 98.69 176 TYR A C 1
ATOM 1246 O O . TYR A 1 176 ? -6.275 -25.035 7.555 1.00 98.69 176 TYR A O 1
ATOM 1254 N N . ILE A 1 177 ? -5.765 -27.064 8.427 1.00 98.38 177 ILE A N 1
ATOM 1255 C CA . ILE A 1 177 ? -4.544 -26.692 9.141 1.00 98.38 177 ILE A CA 1
ATOM 1256 C C . ILE A 1 177 ? -3.541 -27.844 9.072 1.00 98.38 177 ILE A C 1
ATOM 1258 O O . ILE A 1 177 ? -3.934 -29.008 9.155 1.00 98.38 177 ILE A O 1
ATOM 1262 N N . ASP A 1 178 ? -2.261 -27.504 9.002 1.00 98.06 178 ASP A N 1
ATOM 1263 C CA . ASP A 1 178 ? -1.148 -28.398 9.308 1.00 98.06 178 ASP A CA 1
ATOM 1264 C C . ASP A 1 178 ? -0.135 -27.639 10.189 1.00 98.06 178 ASP A C 1
ATOM 1266 O O . ASP A 1 178 ? 0.661 -26.844 9.686 1.00 98.06 178 ASP A O 1
ATOM 1270 N N . PRO A 1 179 ? -0.171 -27.844 11.520 1.00 96.31 179 PRO A N 1
ATOM 1271 C CA . PRO A 1 179 ? 0.730 -27.163 12.445 1.00 96.31 179 PRO A CA 1
ATOM 1272 C C . PRO A 1 179 ? 2.220 -27.472 12.242 1.00 96.31 179 PRO A C 1
ATOM 1274 O O . PRO A 1 179 ? 3.039 -26.664 12.674 1.00 96.31 179 PRO A O 1
ATOM 1277 N N . ASP A 1 180 ? 2.581 -28.597 11.609 1.00 96.44 180 ASP A N 1
ATOM 1278 C CA . ASP A 1 180 ? 3.986 -28.986 11.404 1.00 96.44 180 ASP A CA 1
ATOM 1279 C C . ASP A 1 180 ? 4.630 -28.213 10.237 1.00 96.44 180 ASP A C 1
ATOM 1281 O O . ASP A 1 180 ? 5.828 -27.920 10.270 1.00 96.44 180 ASP A O 1
ATOM 1285 N N . SER A 1 181 ? 3.838 -27.848 9.222 1.00 96.56 181 SER A N 1
ATOM 1286 C CA . SER A 1 181 ? 4.237 -26.966 8.111 1.00 96.56 181 SER A CA 1
ATOM 1287 C C . SER A 1 181 ? 3.835 -25.497 8.313 1.00 96.56 181 SER A C 1
ATOM 1289 O O . SER A 1 181 ? 4.136 -24.653 7.468 1.00 96.56 181 SER A O 1
ATOM 1291 N N . GLU A 1 182 ? 3.187 -25.181 9.441 1.00 98.19 182 GLU A N 1
ATOM 1292 C CA . GLU A 1 182 ? 2.565 -23.886 9.748 1.00 98.19 182 GLU A CA 1
ATOM 1293 C C . GLU A 1 182 ? 1.470 -23.464 8.739 1.00 98.19 182 GLU A C 1
ATOM 1295 O O . GLU A 1 182 ? 1.119 -22.284 8.660 1.00 98.19 182 GLU A O 1
ATOM 1300 N N . GLU A 1 183 ? 0.891 -24.405 7.986 1.00 98.50 183 GLU A N 1
ATOM 1301 C CA . GLU A 1 183 ? -0.146 -24.124 6.991 1.00 98.50 183 GLU A CA 1
ATOM 1302 C C . GLU A 1 183 ? -1.539 -23.927 7.604 1.00 98.50 183 GLU A C 1
ATOM 1304 O O . GLU A 1 183 ? -2.014 -24.699 8.438 1.00 98.50 183 GLU A O 1
ATOM 1309 N N . MET A 1 184 ? -2.255 -22.923 7.098 1.00 98.69 184 MET A N 1
ATOM 1310 C CA . MET A 1 184 ? -3.654 -22.645 7.420 1.00 98.69 184 MET A CA 1
ATOM 1311 C C . MET A 1 184 ? -4.397 -22.210 6.153 1.00 98.69 184 MET A C 1
ATOM 1313 O O . MET A 1 184 ? -3.968 -21.280 5.467 1.00 98.69 184 MET A O 1
ATOM 1317 N N . LYS A 1 185 ? -5.559 -22.808 5.862 1.00 98.88 185 LYS A N 1
ATOM 1318 C CA . LYS A 1 185 ? -6.441 -22.357 4.772 1.00 98.88 185 LYS A CA 1
ATOM 1319 C C . LYS A 1 185 ? -7.812 -21.933 5.296 1.00 98.88 185 LYS A C 1
ATOM 1321 O O . LYS A 1 185 ? -8.436 -22.633 6.097 1.00 98.88 185 LYS A O 1
ATOM 1326 N N . ILE A 1 186 ? -8.285 -20.782 4.815 1.00 98.94 186 ILE A N 1
ATOM 1327 C CA . ILE A 1 186 ? -9.562 -20.172 5.211 1.00 98.94 186 ILE A CA 1
ATOM 1328 C C . ILE A 1 186 ? -10.457 -19.989 3.982 1.00 98.94 186 ILE A C 1
ATOM 1330 O O . ILE A 1 186 ? -10.009 -19.516 2.934 1.00 98.94 186 ILE A O 1
ATOM 1334 N N . ALA A 1 187 ? -11.732 -20.350 4.124 1.00 98.88 187 ALA A N 1
ATOM 1335 C CA . ALA A 1 187 ? -12.784 -20.127 3.144 1.00 98.88 187 ALA A CA 1
ATOM 1336 C C . ALA A 1 187 ? -13.629 -18.909 3.548 1.00 98.88 187 ALA A C 1
ATOM 1338 O O . ALA A 1 187 ? -14.258 -18.897 4.605 1.00 98.88 187 ALA A O 1
ATOM 1339 N N . TYR A 1 188 ? -13.663 -17.890 2.690 1.00 98.81 188 TYR A N 1
ATOM 1340 C CA . TYR A 1 188 ? -14.391 -16.637 2.894 1.00 98.81 188 TYR A CA 1
ATOM 1341 C C . TYR A 1 188 ? -15.629 -16.582 1.988 1.00 98.81 188 TYR A C 1
ATOM 1343 O O . TYR A 1 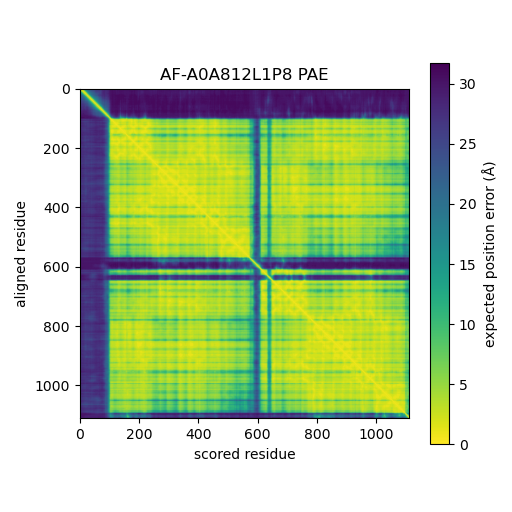188 ? -15.472 -16.514 0.763 1.00 98.81 188 TYR A O 1
ATOM 1351 N N . PRO A 1 189 ? -16.862 -16.572 2.529 1.00 98.69 189 PRO A N 1
ATOM 1352 C CA . PRO A 1 189 ? -18.071 -16.414 1.723 1.00 98.69 189 PRO A CA 1
ATOM 1353 C C . PRO A 1 189 ? -18.034 -15.143 0.862 1.00 98.69 189 PRO A C 1
ATOM 1355 O O . PRO A 1 189 ? -17.788 -14.045 1.363 1.00 98.69 189 PRO A O 1
ATOM 1358 N N . THR A 1 190 ? -18.343 -15.252 -0.437 1.00 98.44 190 THR A N 1
ATOM 1359 C CA . THR A 1 190 ? -18.266 -14.123 -1.399 1.00 98.44 190 THR A CA 1
ATOM 1360 C C . THR A 1 190 ? -19.223 -12.959 -1.099 1.00 98.44 190 THR A C 1
ATOM 1362 O O . THR A 1 190 ? -19.140 -11.895 -1.723 1.00 98.44 190 THR A O 1
ATOM 1365 N N . LEU A 1 191 ? -20.129 -13.153 -0.135 1.00 97.88 191 LEU A N 1
ATOM 1366 C CA . LEU A 1 191 ? -21.049 -12.154 0.406 1.00 97.88 191 LEU A CA 1
ATOM 1367 C C . LEU A 1 191 ? -20.350 -11.121 1.310 1.00 97.88 191 LEU A C 1
ATOM 1369 O O . LEU A 1 191 ? -20.863 -10.011 1.440 1.00 97.88 191 LEU A O 1
ATOM 1373 N N . LEU A 1 192 ? -19.203 -11.463 1.915 1.00 98.56 192 LEU A N 1
ATOM 1374 C CA . LEU A 1 192 ? -18.449 -10.581 2.819 1.00 98.56 192 LEU A CA 1
ATOM 1375 C C . LEU A 1 192 ? -17.781 -9.402 2.096 1.00 98.56 192 LEU A C 1
ATOM 1377 O O . LEU A 1 192 ? -17.612 -8.333 2.685 1.00 98.56 192 LEU A O 1
ATOM 1381 N N . PHE A 1 193 ? -17.394 -9.588 0.833 1.00 98.56 193 PHE A N 1
ATOM 1382 C CA . PHE A 1 193 ? -16.630 -8.592 0.085 1.00 98.56 193 PHE A CA 1
ATOM 1383 C C . PHE A 1 193 ? -17.520 -7.468 -0.449 1.00 98.56 193 PHE A C 1
ATOM 1385 O O . PHE A 1 193 ? -18.534 -7.704 -1.117 1.00 98.56 193 PHE A O 1
ATOM 1392 N N . ASP A 1 194 ? -17.083 -6.246 -0.166 1.00 98.50 194 ASP A N 1
ATOM 1393 C CA . ASP A 1 194 ? -17.757 -4.996 -0.490 1.00 98.50 194 ASP A CA 1
ATOM 1394 C C . ASP A 1 194 ? -17.869 -4.769 -2.011 1.00 98.50 194 ASP A C 1
ATOM 1396 O O . ASP A 1 194 ? -17.056 -5.263 -2.801 1.00 98.50 194 ASP A O 1
ATOM 1400 N N . ARG A 1 195 ? -18.894 -4.016 -2.422 1.00 98.19 195 ARG A N 1
ATOM 1401 C CA . ARG A 1 195 ? -19.229 -3.708 -3.818 1.00 98.19 195 ARG A CA 1
ATOM 1402 C C . ARG A 1 195 ? -19.396 -2.212 -4.021 1.00 98.19 195 ARG A C 1
ATOM 1404 O O . ARG A 1 195 ? -19.981 -1.518 -3.190 1.00 98.19 195 ARG A O 1
ATOM 1411 N N . ASN A 1 196 ? -18.970 -1.719 -5.172 1.00 98.62 196 ASN A N 1
ATOM 1412 C CA . ASN A 1 196 ? -19.268 -0.351 -5.577 1.00 98.62 196 ASN A CA 1
ATOM 1413 C C . ASN A 1 196 ? -20.791 -0.120 -5.673 1.00 98.62 196 ASN A C 1
ATOM 1415 O O . ASN A 1 196 ? -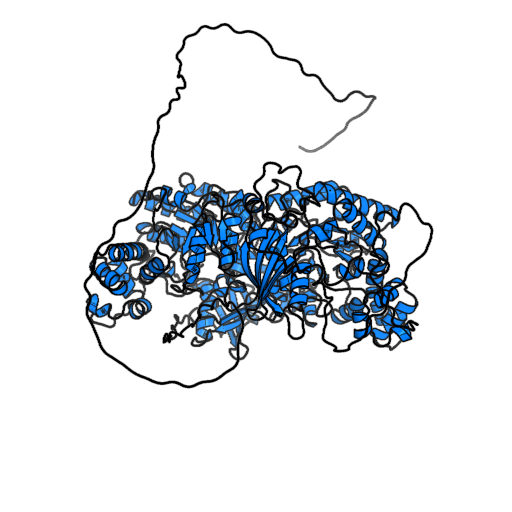21.513 -0.930 -6.256 1.00 98.62 196 ASN A O 1
ATOM 1419 N N . ILE A 1 197 ? -21.268 1.020 -5.184 1.00 97.81 197 ILE A N 1
ATOM 1420 C CA . ILE A 1 197 ? -22.619 1.539 -5.406 1.00 97.81 197 ILE A CA 1
ATOM 1421 C C . ILE A 1 197 ? -22.778 1.987 -6.867 1.00 97.81 197 ILE A C 1
ATOM 1423 O O . ILE A 1 197 ? -23.842 1.789 -7.450 1.00 97.81 197 ILE A O 1
ATOM 1427 N N . ILE A 1 198 ? -21.737 2.574 -7.476 1.00 98.19 198 ILE A N 1
ATOM 1428 C CA . ILE A 1 198 ? -21.833 3.154 -8.829 1.00 98.19 198 ILE A CA 1
ATOM 1429 C C . ILE A 1 198 ? -21.987 2.127 -9.963 1.00 98.19 198 ILE A C 1
ATOM 1431 O O . ILE A 1 198 ? -22.530 2.475 -11.010 1.00 98.19 198 ILE A O 1
ATOM 1435 N N . ASP A 1 199 ? -21.502 0.891 -9.792 1.00 98.12 199 ASP A N 1
ATOM 1436 C CA . ASP A 1 199 ? -21.482 -0.123 -10.862 1.00 98.12 199 ASP A CA 1
ATOM 1437 C C . ASP A 1 199 ? -21.613 -1.592 -10.397 1.00 98.12 199 ASP A C 1
ATOM 1439 O O . ASP A 1 199 ? -21.611 -2.496 -11.236 1.00 98.12 199 ASP A O 1
ATOM 1443 N N . GLY A 1 200 ? -21.728 -1.861 -9.089 1.00 97.81 200 GLY A N 1
ATOM 1444 C CA . GLY A 1 200 ? -21.843 -3.215 -8.531 1.00 97.81 200 GLY A CA 1
ATOM 1445 C C . GLY A 1 200 ? -20.574 -4.079 -8.610 1.00 97.81 200 GLY A C 1
ATOM 1446 O O . GLY A 1 200 ? -20.624 -5.258 -8.241 1.00 97.81 200 GLY A O 1
ATOM 1447 N N . ARG A 1 201 ? -19.446 -3.531 -9.088 1.00 98.25 201 ARG A N 1
ATOM 1448 C CA . ARG A 1 201 ? -18.163 -4.245 -9.215 1.00 98.25 201 ARG A CA 1
ATOM 1449 C C . ARG A 1 201 ? -17.543 -4.545 -7.851 1.00 98.25 201 ARG A C 1
ATOM 1451 O O . ARG A 1 201 ? -17.872 -3.917 -6.843 1.00 98.25 201 ARG A O 1
ATOM 1458 N N . GLY A 1 202 ? -16.654 -5.535 -7.832 1.00 97.69 202 GLY A N 1
ATOM 1459 C CA . GLY A 1 202 ? -15.839 -5.867 -6.666 1.00 97.69 202 GLY A CA 1
ATOM 1460 C C . GLY A 1 202 ? -14.674 -4.892 -6.500 1.00 97.69 202 GLY A C 1
ATOM 1461 O O . GLY A 1 202 ? -14.213 -4.296 -7.472 1.00 97.69 202 GLY A O 1
ATOM 1462 N N . MET A 1 203 ? -14.184 -4.760 -5.268 1.00 97.69 203 MET A N 1
ATOM 1463 C CA . MET A 1 203 ? -12.995 -3.970 -4.937 1.00 97.69 203 MET A CA 1
ATOM 1464 C C . MET A 1 203 ? -11.970 -4.828 -4.192 1.00 97.69 203 MET A C 1
ATOM 1466 O O . MET A 1 203 ? -12.306 -5.612 -3.301 1.00 97.69 203 MET A O 1
ATOM 1470 N N . MET A 1 204 ? -10.706 -4.706 -4.577 1.00 98.06 204 MET A N 1
ATOM 1471 C CA . MET A 1 204 ? -9.591 -5.453 -4.013 1.00 98.06 204 MET A CA 1
ATOM 1472 C C . MET A 1 204 ? -9.184 -4.913 -2.644 1.00 98.06 204 MET A C 1
ATOM 1474 O O . MET A 1 204 ? -8.789 -5.704 -1.789 1.00 98.06 204 MET A O 1
ATOM 1478 N N . CYS A 1 205 ? -9.365 -3.614 -2.372 1.00 97.62 205 CYS A N 1
ATOM 1479 C CA . CYS A 1 205 ? -9.196 -3.086 -1.018 1.00 97.62 205 CYS A CA 1
ATOM 1480 C C . CYS A 1 205 ? -10.048 -3.850 0.013 1.00 97.62 205 CYS A C 1
ATOM 1482 O O . CYS A 1 205 ? -9.549 -4.139 1.090 1.00 97.62 205 CYS A O 1
ATOM 1484 N N . SER A 1 206 ? -11.271 -4.291 -0.324 1.00 98.56 206 SER A N 1
ATOM 1485 C CA . SER A 1 206 ? -12.105 -5.100 0.584 1.00 98.56 206 SER A CA 1
ATOM 1486 C C . SER A 1 206 ? -11.530 -6.500 0.836 1.00 98.56 206 SER A C 1
ATOM 1488 O O . SER A 1 206 ? -11.551 -6.968 1.975 1.00 98.56 206 SER A O 1
ATOM 1490 N N . PHE A 1 207 ? -10.962 -7.148 -0.191 1.00 98.62 207 PHE A N 1
ATOM 1491 C CA . PHE A 1 207 ? -10.222 -8.401 -0.009 1.00 98.62 207 PHE A CA 1
ATOM 1492 C C . PHE A 1 207 ? -9.013 -8.195 0.906 1.00 98.62 207 PHE A C 1
ATOM 1494 O O . PHE A 1 207 ? -8.829 -8.967 1.842 1.00 98.62 207 PHE A O 1
ATOM 1501 N N . LEU A 1 208 ? -8.235 -7.130 0.696 1.00 98.62 208 LEU A N 1
ATOM 1502 C CA . LEU A 1 208 ? -7.075 -6.818 1.530 1.00 98.62 208 LEU A CA 1
ATOM 1503 C C . LEU A 1 208 ? -7.471 -6.501 2.981 1.00 98.62 208 LEU A C 1
ATOM 1505 O O . LEU A 1 208 ? -6.870 -7.047 3.902 1.00 98.62 208 LEU A O 1
ATOM 1509 N N . THR A 1 209 ? -8.509 -5.688 3.194 1.00 98.62 209 THR A N 1
ATOM 1510 C CA . THR A 1 209 ? -9.052 -5.347 4.518 1.00 98.62 209 THR A CA 1
ATOM 1511 C C . THR A 1 209 ? -9.491 -6.594 5.301 1.00 98.62 209 THR A C 1
ATOM 1513 O O . THR A 1 209 ? -9.244 -6.671 6.504 1.00 98.62 209 THR A O 1
ATOM 1516 N N . LEU A 1 210 ? -10.106 -7.583 4.641 1.00 98.56 210 LEU A N 1
ATOM 1517 C CA . LEU A 1 210 ? -10.550 -8.830 5.278 1.00 98.56 210 LEU A CA 1
ATOM 1518 C C . LEU A 1 210 ? -9.409 -9.847 5.433 1.00 98.56 210 LEU A C 1
ATOM 1520 O O . LEU A 1 210 ? -9.072 -10.238 6.547 1.00 98.56 210 LEU A O 1
ATOM 1524 N N . ALA A 1 211 ? -8.795 -10.266 4.326 1.00 98.25 211 ALA A N 1
ATOM 1525 C CA . ALA A 1 211 ? -7.861 -11.389 4.292 1.00 98.25 211 ALA A CA 1
ATOM 1526 C C . ALA A 1 211 ? -6.474 -11.057 4.866 1.00 98.25 211 ALA A C 1
ATOM 1528 O O . ALA A 1 211 ? -5.794 -11.965 5.346 1.00 98.25 211 ALA A O 1
ATOM 1529 N N . ILE A 1 212 ? -6.043 -9.787 4.853 1.00 98.12 212 ILE A N 1
ATOM 1530 C CA . ILE A 1 212 ? -4.713 -9.367 5.339 1.00 98.12 212 ILE A CA 1
ATOM 1531 C C . ILE A 1 212 ? -4.718 -8.015 6.080 1.00 98.12 212 ILE A C 1
ATOM 1533 O O . ILE A 1 212 ? -3.704 -7.324 6.165 1.00 98.12 212 ILE A O 1
ATOM 1537 N N . GLY A 1 213 ? -5.871 -7.624 6.628 1.00 96.75 213 GLY A N 1
ATOM 1538 C CA . GLY A 1 213 ? -6.057 -6.348 7.313 1.00 96.75 213 GLY A CA 1
ATOM 1539 C C . GLY A 1 213 ? -5.705 -6.415 8.797 1.00 96.75 213 GLY A C 1
ATOM 1540 O O . GLY A 1 213 ? -4.540 -6.373 9.192 1.00 96.75 213 GLY A O 1
ATOM 1541 N N . ASN A 1 214 ? -6.720 -6.463 9.660 1.00 94.44 214 ASN A N 1
ATOM 1542 C CA . ASN A 1 214 ? -6.513 -6.444 11.115 1.00 94.44 214 ASN A CA 1
ATOM 1543 C C . ASN A 1 214 ? -5.755 -7.668 11.651 1.00 94.44 214 ASN A C 1
ATOM 1545 O O . ASN A 1 214 ? -5.049 -7.545 12.654 1.00 94.44 214 ASN A O 1
ATOM 1549 N N . ASN A 1 215 ? -5.846 -8.819 10.976 1.00 95.00 215 ASN A N 1
ATOM 1550 C CA . ASN A 1 215 ? -5.142 -10.037 11.382 1.00 95.00 215 ASN A CA 1
ATOM 1551 C C . ASN A 1 215 ? -3.608 -9.858 11.446 1.00 95.00 215 ASN A C 1
ATOM 1553 O O . ASN A 1 215 ? -2.942 -10.473 12.275 1.00 95.00 215 ASN A O 1
ATOM 1557 N N . GLN A 1 216 ? -3.053 -8.902 10.692 1.00 96.62 216 GLN A N 1
ATOM 1558 C CA . GLN A 1 216 ? -1.630 -8.558 10.715 1.00 96.62 216 GLN A CA 1
ATOM 1559 C C . GLN A 1 216 ? -1.156 -7.854 11.992 1.00 96.62 216 GLN A C 1
ATOM 1561 O O . GLN A 1 216 ? 0.051 -7.674 12.157 1.00 96.62 216 GLN A O 1
ATOM 1566 N N . GLY A 1 217 ? -2.057 -7.459 12.897 1.00 91.62 217 GLY A N 1
ATOM 1567 C CA . GLY A 1 217 ? -1.726 -6.831 14.183 1.00 91.62 217 GLY A CA 1
ATOM 1568 C C . GLY A 1 217 ? -2.169 -7.617 15.424 1.00 91.62 217 GLY A C 1
ATOM 1569 O O . GLY A 1 217 ? -2.107 -7.067 16.525 1.00 91.62 217 GLY A O 1
ATOM 1570 N N . MET A 1 218 ? -2.645 -8.857 15.262 1.00 91.62 218 MET A N 1
ATOM 1571 C CA . MET A 1 218 ? -3.080 -9.727 16.364 1.00 91.62 218 MET A CA 1
ATOM 1572 C C . MET A 1 218 ? -1.918 -10.051 17.316 1.00 91.62 218 MET A C 1
ATOM 1574 O O . MET A 1 218 ? -0.870 -10.519 16.881 1.00 91.62 218 MET A O 1
ATOM 1578 N N . GLY A 1 219 ? -2.097 -9.807 18.619 1.00 88.25 219 GLY A N 1
ATOM 1579 C CA . GLY A 1 219 ? -1.043 -9.994 19.626 1.00 88.25 219 GLY A CA 1
ATOM 1580 C C . GLY A 1 219 ? -0.775 -11.449 20.036 1.00 88.25 219 GLY A C 1
ATOM 1581 O O . GLY A 1 219 ? 0.215 -11.705 20.723 1.00 88.25 219 GLY A O 1
ATOM 1582 N N . ASP A 1 220 ? -1.648 -12.375 19.636 1.00 90.75 220 ASP A N 1
ATOM 1583 C CA . ASP A 1 220 ? -1.597 -13.829 19.843 1.00 90.75 220 ASP A CA 1
ATOM 1584 C C . ASP A 1 220 ? -1.085 -14.614 18.619 1.00 90.75 220 ASP A C 1
ATOM 1586 O O . ASP A 1 220 ? -0.840 -15.815 18.708 1.00 90.75 220 ASP A O 1
ATOM 1590 N N . VAL A 1 221 ? -0.850 -13.929 17.499 1.00 94.25 221 VAL A N 1
ATOM 1591 C CA . VAL A 1 221 ? -0.227 -14.476 16.287 1.00 94.25 221 VAL A CA 1
ATOM 1592 C C . VAL A 1 221 ? 1.232 -14.015 16.259 1.00 94.25 221 VAL A C 1
ATOM 1594 O O . VAL A 1 221 ? 1.505 -12.817 16.354 1.00 94.25 221 VAL A O 1
ATOM 1597 N N . GLU A 1 222 ? 2.187 -14.941 16.141 1.00 95.12 222 GLU A N 1
ATOM 1598 C CA . GLU A 1 222 ? 3.588 -14.580 15.900 1.00 95.12 222 GLU A CA 1
ATOM 1599 C C . GLU A 1 222 ? 3.674 -13.948 14.515 1.00 95.12 222 GLU A C 1
ATOM 1601 O O . GLU A 1 222 ? 3.993 -12.768 14.410 1.00 95.12 222 GLU A O 1
ATOM 1606 N N . TYR A 1 223 ? 3.236 -14.662 13.475 1.00 97.12 223 TYR A N 1
ATOM 1607 C CA . TYR A 1 223 ? 3.122 -14.135 12.117 1.00 97.12 223 TYR A CA 1
ATOM 1608 C C . TYR A 1 223 ? 2.072 -14.862 11.266 1.00 97.12 223 TYR A C 1
ATOM 1610 O O . TYR A 1 223 ? 1.581 -15.927 11.628 1.00 97.12 223 TYR A O 1
ATOM 1618 N N . GLY A 1 224 ? 1.719 -14.261 10.127 1.00 97.56 224 GLY A N 1
ATOM 1619 C CA . GLY A 1 224 ? 0.755 -14.803 9.173 1.00 97.56 224 GLY A CA 1
ATOM 1620 C C . GLY A 1 224 ? 0.908 -14.136 7.807 1.00 97.56 224 GLY A C 1
ATOM 1621 O O . GLY A 1 224 ? 0.796 -12.910 7.718 1.00 97.56 224 GLY A O 1
ATOM 1622 N N . LYS A 1 225 ? 1.153 -14.920 6.753 1.00 98.56 225 LYS A N 1
ATOM 1623 C CA . LYS A 1 225 ? 1.419 -14.435 5.388 1.00 98.56 225 LYS A CA 1
ATOM 1624 C C . LYS A 1 225 ? 0.614 -15.214 4.357 1.00 98.56 225 LYS A C 1
ATOM 1626 O O . LYS A 1 225 ? 0.633 -16.438 4.388 1.00 98.56 225 LYS A O 1
ATOM 1631 N N . ILE A 1 226 ? -0.042 -14.527 3.418 1.00 98.81 226 ILE A N 1
ATOM 1632 C CA . ILE A 1 226 ? -0.735 -15.188 2.298 1.00 98.81 226 ILE A CA 1
ATOM 1633 C C . ILE A 1 226 ? 0.288 -15.656 1.264 1.00 98.81 226 ILE A C 1
ATOM 1635 O O . ILE A 1 226 ? 1.106 -14.858 0.791 1.00 98.81 226 ILE A O 1
ATOM 1639 N N . TYR A 1 227 ? 0.185 -16.923 0.868 1.00 98.62 227 TYR A N 1
ATOM 1640 C CA . TYR A 1 227 ? 0.977 -17.519 -0.209 1.00 98.62 227 TYR A CA 1
ATOM 1641 C C . TYR A 1 227 ? 0.186 -17.693 -1.510 1.00 98.62 227 TYR A C 1
ATOM 1643 O O . TYR A 1 227 ? 0.777 -17.560 -2.581 1.00 98.62 227 TYR A O 1
ATOM 1651 N N . ASP A 1 228 ? -1.133 -17.908 -1.433 1.00 98.88 228 ASP A N 1
ATOM 1652 C CA . ASP A 1 228 ? -2.034 -18.002 -2.590 1.00 98.88 228 ASP A CA 1
ATOM 1653 C C . ASP A 1 228 ? -3.489 -17.671 -2.197 1.00 98.88 228 ASP A C 1
ATOM 1655 O O . ASP A 1 228 ? -3.871 -17.745 -1.026 1.00 98.88 228 ASP A O 1
ATOM 1659 N N . PHE A 1 229 ? -4.315 -17.329 -3.185 1.00 98.88 229 PHE A N 1
ATOM 1660 C CA . PHE A 1 229 ? -5.761 -17.170 -3.051 1.00 98.88 229 PHE A CA 1
ATOM 1661 C C . PHE A 1 229 ? -6.494 -17.608 -4.327 1.00 98.88 229 PHE A C 1
ATOM 1663 O O . PHE A 1 229 ? -5.992 -17.416 -5.433 1.00 98.88 229 PHE A O 1
ATOM 1670 N N . TYR A 1 230 ? -7.704 -18.141 -4.181 1.00 98.94 230 TYR A N 1
ATOM 1671 C CA . TYR A 1 230 ? -8.600 -18.527 -5.274 1.00 98.94 230 TYR A CA 1
ATOM 1672 C C . TYR A 1 230 ? -9.803 -17.584 -5.347 1.00 98.94 230 TYR A C 1
ATOM 1674 O O . TYR A 1 230 ? -10.472 -17.351 -4.336 1.00 98.94 230 TYR A O 1
ATOM 1682 N N . LEU A 1 231 ? -10.116 -17.081 -6.545 1.00 98.69 231 LEU A N 1
ATOM 1683 C CA . LEU A 1 231 ? -11.350 -16.342 -6.821 1.00 98.69 231 LEU A CA 1
ATOM 1684 C C . LEU A 1 231 ? -12.315 -17.221 -7.634 1.00 98.69 231 LEU A C 1
ATOM 1686 O O . LEU A 1 231 ? -11.974 -17.594 -8.759 1.00 98.69 231 LEU A O 1
ATOM 1690 N N . PRO A 1 232 ? -13.533 -17.514 -7.138 1.00 98.56 232 PRO A N 1
ATOM 1691 C CA . PRO A 1 232 ? -14.496 -18.307 -7.890 1.00 98.56 232 PRO A CA 1
ATOM 1692 C C . PRO A 1 232 ? -15.050 -17.509 -9.085 1.00 98.56 232 PRO A C 1
ATOM 1694 O O . PRO A 1 232 ? -15.234 -16.292 -8.963 1.00 98.56 232 PRO A O 1
ATOM 1697 N N . PRO A 1 233 ? -15.415 -18.150 -10.213 1.00 98.06 233 PRO A N 1
ATOM 1698 C CA . PRO A 1 233 ? -15.797 -17.454 -11.448 1.00 98.06 233 PRO A CA 1
ATOM 1699 C C . PRO A 1 233 ? -16.916 -16.411 -11.322 1.00 98.06 233 PRO A C 1
ATOM 1701 O O . PRO A 1 233 ? -16.924 -15.382 -12.001 1.00 98.06 233 PRO A O 1
ATOM 1704 N N . SER A 1 234 ? -17.896 -16.654 -10.448 1.00 96.12 234 SER A N 1
ATOM 1705 C CA . SER A 1 234 ? -18.993 -15.718 -10.153 1.00 96.12 234 SER A CA 1
ATOM 1706 C C . SER A 1 234 ? -18.505 -14.398 -9.540 1.00 96.12 234 SER A C 1
ATOM 1708 O O . SER A 1 234 ? -19.110 -13.354 -9.771 1.00 96.12 234 SER A O 1
ATOM 1710 N N . PHE A 1 235 ? -17.408 -14.449 -8.783 1.00 98.06 235 PHE A N 1
ATOM 1711 C CA . PHE A 1 235 ? -16.812 -13.326 -8.073 1.00 98.06 235 PHE A CA 1
ATOM 1712 C C . PHE A 1 235 ? -15.667 -12.692 -8.876 1.00 98.06 235 PHE A C 1
ATOM 1714 O O . PHE A 1 235 ? -15.587 -11.470 -8.948 1.00 98.06 235 PHE A O 1
ATOM 1721 N N . LEU A 1 236 ? -14.852 -13.495 -9.575 1.00 98.69 236 LEU A N 1
ATOM 1722 C CA . LEU A 1 236 ? -13.797 -13.013 -10.475 1.00 98.69 236 LEU A CA 1
ATOM 1723 C C . LEU A 1 236 ? -14.346 -12.051 -11.547 1.00 98.69 236 LEU A C 1
ATOM 1725 O O . LEU A 1 236 ? -13.795 -10.971 -11.750 1.00 98.69 236 LEU A O 1
ATOM 1729 N N . ARG A 1 237 ? -15.490 -12.388 -12.165 1.00 98.19 237 ARG A N 1
ATOM 1730 C CA . ARG A 1 237 ? -16.165 -11.567 -13.197 1.00 98.19 237 ARG A CA 1
ATOM 1731 C C . ARG A 1 237 ? -16.719 -10.219 -12.692 1.00 98.19 237 ARG A C 1
ATOM 1733 O O . ARG A 1 237 ? -17.264 -9.439 -13.477 1.00 98.19 237 ARG A O 1
ATOM 1740 N N . LEU A 1 238 ? -16.593 -9.922 -11.395 1.00 98.38 238 LEU A N 1
ATOM 1741 C CA . LEU A 1 238 ? -16.930 -8.619 -10.814 1.00 98.38 238 LEU A CA 1
ATOM 1742 C C . LEU A 1 238 ? -15.767 -7.624 -10.834 1.00 98.38 238 LEU A C 1
ATOM 1744 O O . LEU A 1 238 ? -16.013 -6.448 -10.581 1.00 98.38 238 LEU A O 1
ATOM 1748 N N . TYR A 1 239 ? -14.542 -8.067 -11.109 1.00 98.62 239 TYR A N 1
ATOM 1749 C CA . TYR A 1 239 ? -13.361 -7.208 -11.164 1.00 98.62 239 TYR A CA 1
ATOM 1750 C C . TYR A 1 239 ? -13.101 -6.667 -12.576 1.00 98.62 239 TYR A C 1
ATOM 1752 O O . TYR A 1 239 ? -13.608 -7.195 -13.566 1.00 98.62 239 TYR A O 1
ATOM 1760 N N . ASP A 1 240 ? -12.325 -5.585 -12.665 1.00 98.56 240 ASP A N 1
ATOM 1761 C CA . ASP A 1 240 ? -12.123 -4.841 -13.913 1.00 98.56 240 ASP A CA 1
ATOM 1762 C C . ASP A 1 240 ? -11.276 -5.599 -14.949 1.00 98.56 240 ASP A C 1
ATOM 1764 O O . ASP A 1 240 ? -11.537 -5.465 -16.149 1.00 98.56 240 ASP A O 1
ATOM 1768 N N . GLY A 1 241 ? -10.244 -6.337 -14.512 1.00 98.62 241 GLY A N 1
ATOM 1769 C CA . GLY A 1 241 ? -9.259 -6.986 -15.388 1.00 98.62 241 GLY A CA 1
ATOM 1770 C C . GLY A 1 241 ? -8.504 -6.014 -16.318 1.00 98.62 241 GLY A C 1
ATOM 1771 O O . GLY A 1 241 ? -8.826 -4.821 -16.388 1.00 98.62 241 GLY A O 1
ATOM 1772 N N . PRO A 1 242 ? -7.459 -6.446 -17.045 1.00 98.75 242 PRO A N 1
ATOM 1773 C CA . PRO A 1 242 ? -6.730 -5.554 -17.948 1.00 98.75 242 PRO A CA 1
ATOM 1774 C C . PRO A 1 242 ? -7.590 -5.177 -19.163 1.00 98.75 242 PRO A C 1
ATOM 1776 O O . PRO A 1 242 ? -8.217 -6.035 -19.776 1.00 98.75 242 PRO A O 1
ATOM 1779 N N . ALA A 1 243 ? -7.630 -3.896 -19.539 1.00 98.38 243 ALA A N 1
ATOM 1780 C CA . ALA A 1 243 ? -8.375 -3.455 -20.731 1.00 98.38 243 ALA A CA 1
ATOM 1781 C C . ALA A 1 243 ? -7.564 -3.607 -22.034 1.00 98.38 243 ALA A C 1
ATOM 1783 O O . ALA A 1 243 ? -8.110 -3.958 -23.080 1.00 98.38 243 ALA A O 1
ATOM 1784 N N . VAL A 1 244 ? -6.253 -3.380 -21.942 1.00 97.88 244 VAL A N 1
ATOM 1785 C CA . VAL A 1 244 ? -5.238 -3.517 -23.001 1.00 97.88 244 VAL A CA 1
ATOM 1786 C C . VAL A 1 244 ? -4.032 -4.271 -22.434 1.00 97.88 244 VAL A C 1
ATOM 1788 O O . VAL A 1 244 ? -3.859 -4.302 -21.211 1.00 97.88 244 VAL A O 1
ATOM 1791 N N . ASN A 1 245 ? -3.209 -4.884 -23.284 1.00 96.62 245 ASN A N 1
ATOM 1792 C CA . ASN A 1 245 ? -2.057 -5.700 -22.867 1.00 96.62 245 ASN A CA 1
ATOM 1793 C C . ASN A 1 245 ? -0.874 -5.567 -23.858 1.00 96.62 245 ASN A C 1
ATOM 1795 O O . ASN A 1 245 ? -0.795 -4.598 -24.614 1.00 96.62 245 ASN A O 1
ATOM 1799 N N . VAL A 1 246 ? 0.082 -6.505 -23.846 1.00 97.19 246 VAL A N 1
ATOM 1800 C CA . VAL A 1 246 ? 1.251 -6.476 -24.748 1.00 97.19 246 VAL A CA 1
ATOM 1801 C C . VAL A 1 246 ? 0.894 -6.591 -26.238 1.00 97.19 246 VAL A C 1
ATOM 1803 O O . VAL A 1 246 ? 1.653 -6.111 -27.076 1.00 97.19 246 VAL A O 1
ATOM 1806 N N . GLU A 1 247 ? -0.265 -7.150 -26.595 1.00 97.69 247 GLU A N 1
ATOM 1807 C CA . GLU A 1 247 ? -0.708 -7.273 -27.993 1.00 97.69 247 GLU A CA 1
ATOM 1808 C C . GLU A 1 247 ? -0.914 -5.892 -28.633 1.00 97.69 247 GLU A C 1
ATOM 1810 O O . GLU A 1 247 ? -0.559 -5.678 -29.794 1.00 97.69 247 GLU A O 1
ATOM 1815 N N . ASP A 1 248 ? -1.402 -4.924 -27.851 1.00 97.19 248 ASP A N 1
ATOM 1816 C CA . ASP A 1 248 ? -1.533 -3.527 -28.261 1.00 97.19 248 ASP A CA 1
ATOM 1817 C C . ASP A 1 248 ? -0.162 -2.878 -28.510 1.00 97.19 248 ASP A C 1
ATOM 1819 O O . ASP A 1 248 ? 0.010 -2.148 -29.488 1.00 97.19 248 ASP A O 1
ATOM 1823 N N . MET A 1 249 ? 0.842 -3.192 -27.681 1.00 97.50 249 MET A N 1
ATOM 1824 C CA . MET A 1 249 ? 2.223 -2.744 -27.895 1.00 97.50 249 MET A CA 1
ATOM 1825 C C . MET A 1 249 ? 2.843 -3.379 -29.141 1.00 97.50 249 MET A C 1
ATOM 1827 O O . MET A 1 249 ? 3.451 -2.673 -29.944 1.00 97.50 249 MET A O 1
ATOM 1831 N N . TRP A 1 250 ? 2.676 -4.689 -29.342 1.00 98.25 250 TRP A N 1
ATOM 1832 C CA . TRP A 1 250 ? 3.169 -5.369 -30.540 1.00 98.25 250 TRP A CA 1
ATOM 1833 C C . TRP A 1 250 ? 2.540 -4.796 -31.813 1.00 98.25 250 TRP A C 1
ATOM 1835 O O . TRP A 1 250 ? 3.269 -4.540 -32.773 1.00 98.25 250 TRP A O 1
ATOM 1845 N N . ARG A 1 251 ? 1.237 -4.483 -31.800 1.00 97.19 251 ARG A N 1
ATOM 1846 C CA . ARG A 1 251 ? 0.548 -3.801 -32.906 1.00 97.19 251 ARG A CA 1
ATOM 1847 C C . ARG A 1 251 ? 1.208 -2.462 -33.247 1.00 97.19 251 ARG A C 1
ATOM 1849 O O . ARG A 1 251 ? 1.511 -2.226 -34.414 1.00 97.19 251 ARG A O 1
ATOM 1856 N N . ILE A 1 252 ? 1.462 -1.611 -32.249 1.00 96.69 252 ILE A N 1
ATOM 1857 C CA . ILE A 1 252 ? 2.103 -0.292 -32.434 1.00 96.69 252 ILE A CA 1
ATOM 1858 C C . ILE A 1 252 ? 3.545 -0.428 -32.956 1.00 96.69 252 ILE A C 1
ATOM 1860 O O . ILE A 1 252 ? 4.010 0.399 -33.741 1.00 96.69 252 ILE A O 1
ATOM 1864 N N . LEU A 1 253 ? 4.254 -1.483 -32.547 1.00 97.06 253 LEU A N 1
ATOM 1865 C CA . LEU A 1 253 ? 5.620 -1.787 -32.984 1.00 97.06 253 LEU A CA 1
ATOM 1866 C C . LEU A 1 253 ? 5.695 -2.533 -34.332 1.00 97.06 253 LEU A C 1
ATOM 1868 O O . LEU A 1 253 ? 6.796 -2.824 -34.794 1.00 97.06 253 LEU A O 1
ATOM 1872 N N . GLY A 1 254 ? 4.563 -2.876 -34.961 1.00 95.50 254 GLY A N 1
ATOM 1873 C CA . GLY A 1 254 ? 4.531 -3.669 -36.198 1.00 95.50 254 GLY A CA 1
ATOM 1874 C C . GLY A 1 254 ? 4.893 -5.153 -36.019 1.00 95.50 254 GLY A C 1
ATOM 1875 O O . GLY A 1 254 ? 5.172 -5.840 -36.997 1.00 95.50 254 GLY A O 1
ATOM 1876 N N . LYS A 1 255 ? 4.870 -5.664 -34.782 1.00 94.44 255 LYS A N 1
ATOM 1877 C CA . LYS A 1 255 ? 5.212 -7.046 -34.383 1.00 94.44 255 LYS A CA 1
ATOM 1878 C C . LYS A 1 255 ? 4.027 -8.030 -34.450 1.00 94.44 255 LYS A C 1
ATOM 1880 O O . LYS A 1 255 ? 4.125 -9.143 -33.942 1.00 94.44 255 LYS A O 1
ATOM 1885 N N . GLY A 1 256 ? 2.907 -7.635 -35.060 1.00 92.75 256 GLY A N 1
ATOM 1886 C CA . GLY A 1 256 ? 1.660 -8.410 -35.066 1.00 92.75 256 GLY A CA 1
ATOM 1887 C C . GLY A 1 256 ? 0.896 -8.320 -33.738 1.00 92.75 256 GLY A C 1
ATOM 1888 O O . GLY A 1 256 ? 1.097 -7.387 -32.968 1.00 92.75 256 GLY A O 1
ATOM 1889 N N . THR A 1 257 ? -0.002 -9.274 -33.481 1.00 92.88 257 THR A N 1
ATOM 1890 C CA . THR A 1 257 ? -0.862 -9.319 -32.274 1.00 92.88 257 THR A CA 1
ATOM 1891 C C . THR A 1 257 ? -0.846 -10.683 -31.574 1.00 92.88 257 THR A C 1
ATOM 1893 O O . THR A 1 257 ? -1.723 -10.984 -30.775 1.00 92.88 257 THR A O 1
ATOM 1896 N N . SER A 1 258 ? 0.120 -11.544 -31.889 1.00 93.38 258 SER A N 1
ATOM 1897 C CA . SER A 1 258 ? 0.308 -12.846 -31.244 1.00 93.38 258 SER A CA 1
ATOM 1898 C C . SER A 1 258 ? 1.787 -13.203 -31.302 1.00 93.38 258 SER A C 1
ATOM 1900 O O . SER A 1 258 ? 2.398 -13.071 -32.360 1.00 93.38 258 SER A O 1
ATOM 1902 N N . ASN A 1 259 ? 2.360 -13.622 -30.171 1.00 92.00 259 ASN A N 1
ATOM 1903 C CA . ASN A 1 259 ? 3.765 -14.026 -30.052 1.00 92.00 259 ASN A CA 1
ATOM 1904 C C . ASN A 1 259 ? 4.779 -13.019 -30.647 1.00 92.00 259 ASN A C 1
ATOM 1906 O O . ASN A 1 259 ? 5.774 -13.413 -31.256 1.00 92.00 259 ASN A O 1
ATOM 1910 N N . GLY A 1 260 ? 4.551 -11.710 -30.463 1.00 94.25 260 GLY A N 1
ATOM 1911 C CA . GLY A 1 260 ? 5.413 -10.643 -31.005 1.00 94.25 260 GLY A CA 1
ATOM 1912 C C . GLY A 1 260 ? 6.816 -10.556 -30.374 1.00 94.25 260 GLY A C 1
ATOM 1913 O O . GLY A 1 260 ? 7.632 -9.706 -30.767 1.00 94.25 260 GLY A O 1
ATOM 1914 N N . GLY A 1 261 ? 7.108 -11.432 -29.406 1.00 95.75 261 GLY A N 1
ATOM 1915 C CA . GLY A 1 261 ? 8.393 -11.556 -28.728 1.00 95.75 261 GLY A CA 1
ATOM 1916 C C . GLY A 1 261 ? 8.725 -10.357 -27.847 1.00 95.75 261 GLY A C 1
ATOM 1917 O O . GLY A 1 261 ? 7.844 -9.612 -27.405 1.00 95.75 261 GLY A O 1
ATOM 1918 N N . LEU A 1 262 ? 10.020 -10.160 -27.612 1.00 97.88 262 LEU A N 1
ATOM 1919 C CA . LEU A 1 262 ? 10.510 -9.167 -26.667 1.00 97.88 262 LEU A CA 1
ATOM 1920 C C . LEU A 1 262 ? 10.149 -7.742 -27.097 1.00 97.88 262 LEU A C 1
ATOM 1922 O O . LEU A 1 262 ? 10.429 -7.327 -28.227 1.00 97.88 262 LEU A O 1
ATOM 1926 N N . VAL A 1 263 ? 9.586 -6.962 -26.176 1.00 98.50 263 VAL A N 1
ATOM 1927 C CA . VAL A 1 263 ? 9.589 -5.497 -26.270 1.00 98.50 263 VAL A CA 1
ATOM 1928 C C . VAL A 1 263 ? 10.869 -5.009 -25.596 1.00 98.50 263 VAL A C 1
ATOM 1930 O O . VAL A 1 263 ? 11.012 -5.100 -24.374 1.00 98.50 263 VAL A O 1
ATOM 1933 N N . VAL A 1 264 ? 11.833 -4.540 -26.394 1.00 98.44 264 VAL A N 1
ATOM 1934 C CA . VAL A 1 264 ? 13.161 -4.156 -25.895 1.00 98.44 264 VAL A CA 1
ATOM 1935 C C . VAL A 1 264 ? 13.091 -2.756 -25.312 1.00 98.44 264 VAL A C 1
ATOM 1937 O O . VAL A 1 264 ? 12.982 -1.773 -26.050 1.00 98.44 264 VAL A O 1
ATOM 1940 N N . GLY A 1 265 ? 13.170 -2.650 -23.989 1.00 98.25 265 GLY A N 1
ATOM 1941 C CA . GLY A 1 265 ? 13.060 -1.372 -23.309 1.00 98.25 265 GLY A CA 1
ATOM 1942 C C . GLY A 1 265 ? 14.144 -1.060 -22.290 1.00 98.25 265 GLY A C 1
ATOM 1943 O O . GLY A 1 265 ? 14.985 -1.884 -21.924 1.00 98.25 265 GLY A O 1
ATOM 1944 N N . THR A 1 266 ? 14.101 0.178 -21.809 1.00 98.31 266 THR A N 1
ATOM 1945 C CA . THR A 1 266 ? 14.995 0.696 -20.773 1.00 98.31 266 THR A CA 1
ATOM 1946 C C . THR A 1 266 ? 14.253 1.585 -19.778 1.00 98.31 266 THR A C 1
ATOM 1948 O O . THR A 1 266 ? 13.065 1.883 -19.925 1.00 98.31 266 THR A O 1
ATOM 1951 N N . ILE A 1 267 ? 14.982 2.002 -18.751 1.00 97.88 267 ILE A N 1
ATOM 1952 C CA . ILE A 1 267 ? 14.588 3.031 -17.798 1.00 97.88 267 ILE A CA 1
ATOM 1953 C C . ILE A 1 267 ? 15.526 4.212 -18.011 1.00 97.88 267 ILE A C 1
ATOM 1955 O O . ILE A 1 267 ? 16.737 3.993 -18.088 1.00 97.88 267 ILE A O 1
ATOM 1959 N N . ILE A 1 268 ? 15.010 5.442 -18.060 1.00 96.62 268 ILE A N 1
ATOM 1960 C CA . ILE A 1 268 ? 15.891 6.616 -18.074 1.00 96.62 268 ILE A CA 1
ATOM 1961 C C . ILE A 1 268 ? 16.696 6.671 -16.776 1.00 96.62 268 ILE A C 1
ATOM 1963 O O . ILE A 1 268 ? 16.133 6.696 -15.683 1.00 96.62 268 ILE A O 1
ATOM 1967 N N . LYS A 1 269 ? 18.023 6.677 -16.921 1.00 90.44 269 LYS A N 1
ATOM 1968 C CA . LYS A 1 269 ? 18.997 6.859 -15.842 1.00 90.44 269 LYS A CA 1
ATOM 1969 C C . LYS A 1 269 ? 19.802 8.143 -16.098 1.00 90.44 269 LYS A C 1
ATOM 1971 O O . LYS A 1 269 ? 19.995 8.459 -17.275 1.00 90.44 269 LYS A O 1
ATOM 1976 N N . PRO A 1 270 ? 20.328 8.848 -15.075 1.00 90.69 270 PRO A N 1
ATOM 1977 C CA . PRO A 1 270 ? 20.159 8.647 -13.624 1.00 90.69 270 PRO A CA 1
ATOM 1978 C C . PRO A 1 270 ? 18.691 8.644 -13.155 1.00 90.69 270 PRO A C 1
ATOM 1980 O O . PRO A 1 270 ? 17.810 9.123 -13.866 1.00 90.69 270 PRO A O 1
ATOM 1983 N N . LYS A 1 271 ? 18.422 8.045 -11.984 1.00 94.50 271 LYS A N 1
ATOM 1984 C CA . LYS A 1 271 ? 17.065 7.860 -11.428 1.00 94.50 271 LYS A CA 1
ATOM 1985 C C . LYS A 1 271 ? 16.319 9.185 -11.303 1.00 94.50 271 LYS A C 1
ATOM 1987 O O . LYS A 1 271 ? 15.185 9.303 -11.754 1.00 94.50 271 LYS A O 1
ATOM 1992 N N . LEU A 1 272 ? 17.003 10.191 -10.779 1.00 95.38 272 LEU A N 1
ATOM 1993 C CA . LEU A 1 272 ? 16.636 11.601 -10.783 1.00 95.38 272 LEU A CA 1
ATOM 1994 C C . LEU A 1 272 ? 17.890 12.416 -11.116 1.00 95.38 272 LEU A C 1
ATOM 1996 O O . LEU A 1 272 ? 19.003 11.914 -10.972 1.00 95.38 272 LEU A O 1
ATOM 2000 N N . GLY A 1 273 ? 17.708 13.656 -11.570 1.00 93.12 273 GLY A N 1
ATOM 2001 C CA . GLY A 1 273 ? 18.795 14.599 -11.863 1.00 93.12 273 GLY A CA 1
ATOM 2002 C C . GLY A 1 273 ? 18.817 15.114 -13.303 1.00 93.12 273 GLY A C 1
ATOM 2003 O O . GLY A 1 273 ? 19.126 16.282 -13.508 1.00 93.12 273 GLY A O 1
ATOM 2004 N N . LEU A 1 274 ? 18.405 14.319 -14.301 1.00 95.00 274 LEU A N 1
ATOM 2005 C CA . LEU A 1 274 ? 18.323 14.822 -15.679 1.00 95.00 274 LEU A CA 1
ATOM 2006 C C . LEU A 1 274 ? 17.288 15.941 -15.807 1.00 95.00 274 LEU A C 1
ATOM 2008 O O . LEU A 1 274 ? 16.117 15.760 -15.475 1.00 95.00 274 LEU A O 1
ATOM 2012 N N . GLN A 1 275 ? 17.727 17.064 -16.369 1.00 94.88 275 GLN A N 1
ATOM 2013 C CA . GLN A 1 275 ? 16.874 18.165 -16.810 1.00 94.88 275 GLN A CA 1
ATOM 2014 C C . GLN A 1 275 ? 16.138 17.809 -18.127 1.00 94.88 275 GLN A C 1
ATOM 2016 O O . GLN A 1 275 ? 16.565 16.889 -18.835 1.00 94.88 275 GLN A O 1
ATOM 2021 N N . PRO A 1 276 ? 15.067 18.537 -18.511 1.00 97.38 276 PRO A N 1
ATOM 2022 C CA . PRO A 1 276 ? 14.164 18.163 -19.608 1.00 97.38 276 PRO A CA 1
ATOM 2023 C C . PRO A 1 276 ? 14.832 17.854 -20.953 1.00 97.38 276 PRO A C 1
ATOM 2025 O O . PRO A 1 276 ? 14.502 16.863 -21.605 1.00 97.38 276 PRO A O 1
ATOM 2028 N N . LYS A 1 277 ? 15.804 18.675 -21.368 1.00 96.19 277 LYS A N 1
ATOM 2029 C CA . LYS A 1 277 ? 16.507 18.483 -22.643 1.00 96.19 277 LYS A CA 1
ATOM 2030 C C . LYS A 1 277 ? 17.424 17.240 -22.619 1.00 96.19 277 LYS A C 1
ATOM 2032 O O . LYS A 1 277 ? 17.192 16.362 -23.451 1.00 96.19 277 LYS A O 1
ATOM 2037 N N . PRO A 1 278 ? 18.385 17.089 -21.679 1.00 96.12 278 PRO A N 1
ATOM 2038 C CA . PRO A 1 278 ? 19.146 15.844 -21.517 1.00 96.12 278 PRO A CA 1
ATOM 2039 C C . PRO A 1 278 ? 18.269 14.588 -21.398 1.00 96.12 278 PRO A C 1
ATOM 2041 O O . PRO A 1 278 ? 18.619 13.538 -21.933 1.00 96.12 278 PRO A O 1
ATOM 2044 N N . PHE A 1 279 ? 17.098 14.691 -20.758 1.00 98.00 279 PHE A N 1
ATOM 2045 C CA . PHE A 1 279 ? 16.121 13.603 -20.684 1.00 98.00 279 PHE A CA 1
ATOM 2046 C C . PHE A 1 279 ? 15.600 13.198 -22.076 1.00 98.00 279 PHE A C 1
ATOM 2048 O O . PHE A 1 279 ? 15.643 12.020 -22.440 1.00 98.00 279 PHE A O 1
ATOM 2055 N N . GLY A 1 280 ? 15.145 14.160 -22.887 1.00 98.00 280 GLY A N 1
ATOM 2056 C CA . GLY A 1 280 ? 14.703 13.907 -24.264 1.00 98.00 280 GLY A CA 1
ATOM 2057 C C . GLY A 1 280 ? 15.825 13.379 -25.166 1.00 98.00 280 GLY A C 1
ATOM 2058 O O . GLY A 1 280 ? 15.620 12.441 -25.939 1.00 98.00 280 GLY A O 1
ATOM 2059 N N . GLU A 1 281 ? 17.040 13.912 -25.029 1.00 97.44 281 GLU A N 1
ATOM 2060 C CA . GLU A 1 281 ? 18.210 13.466 -25.793 1.00 97.44 281 GLU A CA 1
ATOM 2061 C C . GLU A 1 281 ? 18.639 12.032 -25.402 1.00 97.44 281 GLU A C 1
ATOM 2063 O O . GLU A 1 281 ? 18.968 11.233 -26.285 1.00 97.44 281 GLU A O 1
ATOM 2068 N N . ALA A 1 282 ? 18.532 11.654 -24.120 1.00 97.19 282 ALA A N 1
ATOM 2069 C CA . ALA A 1 282 ? 18.692 10.273 -23.649 1.00 97.19 282 ALA A CA 1
ATOM 2070 C C . ALA A 1 282 ? 17.616 9.331 -24.222 1.00 97.19 282 ALA A C 1
ATOM 2072 O O . ALA A 1 282 ? 17.936 8.214 -24.643 1.00 97.19 282 ALA A O 1
ATOM 2073 N N . CYS A 1 283 ? 16.358 9.785 -24.300 1.00 98.50 283 CYS A N 1
ATOM 2074 C CA . CYS A 1 283 ? 15.270 9.016 -24.910 1.00 98.50 283 CYS A CA 1
ATOM 2075 C C . CYS A 1 283 ? 15.539 8.735 -26.395 1.00 98.50 283 CYS A C 1
ATOM 2077 O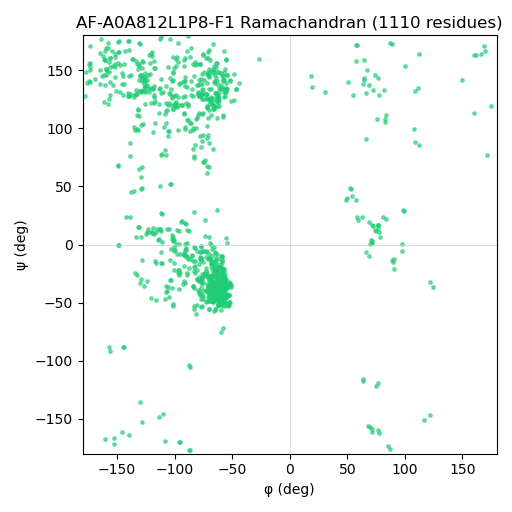 O . CYS A 1 283 ? 15.480 7.586 -26.841 1.00 98.50 283 CY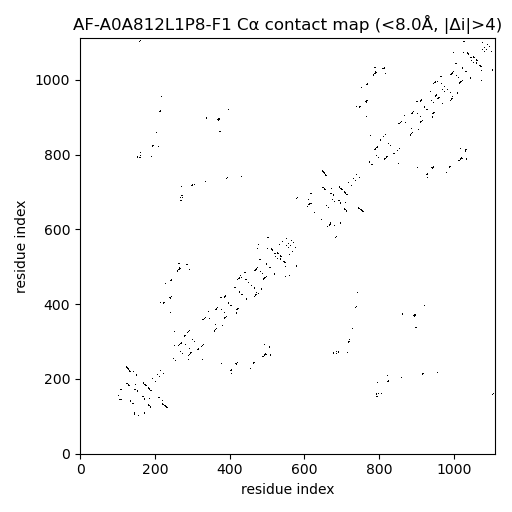S A O 1
ATOM 2079 N N . TYR A 1 284 ? 15.901 9.774 -27.155 1.00 98.50 284 TYR A N 1
ATOM 2080 C CA . TYR A 1 284 ? 16.285 9.645 -28.560 1.00 98.50 284 TYR A CA 1
ATOM 2081 C C . TYR A 1 284 ? 17.468 8.679 -28.733 1.00 98.50 284 TYR A C 1
ATOM 2083 O O . TYR A 1 284 ? 17.409 7.787 -29.579 1.00 98.50 284 TYR A O 1
ATOM 2091 N N . ALA A 1 285 ? 18.517 8.807 -27.912 1.00 97.56 285 ALA A N 1
ATOM 2092 C CA . ALA A 1 285 ? 19.702 7.955 -27.993 1.00 97.56 285 ALA A CA 1
ATOM 2093 C C . ALA A 1 285 ? 19.390 6.458 -27.810 1.00 97.56 285 ALA A C 1
ATOM 2095 O O . ALA A 1 285 ? 19.991 5.636 -28.501 1.00 97.56 285 ALA A O 1
ATOM 2096 N N . PHE A 1 286 ? 18.451 6.095 -26.930 1.00 98.44 286 PHE A N 1
ATOM 2097 C CA . PHE A 1 286 ? 18.022 4.703 -26.760 1.00 98.44 286 PHE A CA 1
ATOM 2098 C C . PHE A 1 286 ? 17.112 4.214 -27.899 1.00 98.44 286 PHE A C 1
ATOM 2100 O O . PHE A 1 286 ? 17.343 3.138 -28.457 1.00 98.44 286 PHE A O 1
ATOM 2107 N N . TRP A 1 287 ? 16.092 4.989 -28.287 1.00 98.56 287 TRP A N 1
ATOM 2108 C CA . TRP A 1 287 ? 15.099 4.564 -29.290 1.00 98.56 287 TRP A CA 1
ATOM 2109 C C . TRP A 1 287 ? 15.685 4.279 -30.681 1.00 98.56 287 TRP A C 1
ATOM 2111 O O . TRP A 1 287 ? 15.096 3.518 -31.450 1.00 98.56 287 TRP A O 1
ATOM 2121 N N . GLN A 1 288 ? 16.880 4.799 -30.976 1.00 98.00 288 GLN A N 1
ATOM 2122 C CA . GLN A 1 288 ? 17.672 4.454 -32.164 1.00 98.00 288 GLN A CA 1
ATOM 2123 C C . GLN A 1 288 ? 18.069 2.964 -32.254 1.00 98.00 288 GLN A C 1
ATOM 2125 O O . GLN A 1 288 ? 18.560 2.534 -33.298 1.00 98.00 288 GLN A O 1
ATOM 2130 N N . GLY A 1 289 ? 17.894 2.188 -31.179 1.00 96.38 289 GLY A N 1
ATOM 2131 C CA . GLY A 1 289 ? 18.033 0.727 -31.163 1.00 96.38 289 GLY A CA 1
ATOM 2132 C C . GLY A 1 289 ? 16.907 -0.012 -30.425 1.00 96.38 289 GLY A C 1
ATOM 2133 O O . GLY A 1 289 ? 16.643 -1.174 -30.732 1.00 96.38 289 GLY A O 1
ATOM 2134 N N . GLY A 1 290 ? 16.228 0.643 -29.477 1.00 97.75 290 GLY A N 1
ATOM 2135 C CA . GLY A 1 290 ? 15.170 0.058 -28.647 1.00 97.75 290 GLY A CA 1
ATOM 2136 C C . GLY A 1 290 ? 13.742 0.461 -29.025 1.00 97.75 290 GLY A C 1
ATOM 2137 O O . GLY A 1 290 ? 13.512 1.289 -29.911 1.00 97.75 290 GLY A O 1
ATOM 2138 N N . ASP A 1 291 ? 12.783 -0.123 -28.309 1.00 98.56 291 ASP A N 1
ATOM 2139 C CA . ASP A 1 291 ? 11.340 -0.009 -28.554 1.00 98.56 291 ASP A CA 1
ATOM 2140 C C . ASP A 1 291 ? 10.650 0.850 -27.482 1.00 98.56 291 ASP A C 1
ATOM 2142 O O . ASP A 1 291 ? 9.876 1.752 -27.805 1.00 98.56 291 ASP A O 1
ATOM 2146 N N . PHE A 1 292 ? 10.952 0.594 -26.204 1.00 98.81 292 PHE A N 1
ATOM 2147 C CA . PHE A 1 292 ? 10.182 1.079 -25.053 1.00 98.81 292 PHE A CA 1
ATOM 2148 C C . PHE A 1 292 ? 11.042 1.824 -24.022 1.00 98.81 292 PHE A C 1
ATOM 2150 O O . PHE A 1 292 ? 12.150 1.411 -23.695 1.00 98.81 292 PHE A O 1
ATOM 2157 N N . ILE A 1 293 ? 10.526 2.906 -23.447 1.00 98.88 293 ILE A N 1
ATOM 2158 C CA . ILE A 1 293 ? 11.174 3.618 -22.338 1.00 98.88 293 ILE A CA 1
ATOM 2159 C C . ILE A 1 293 ? 10.158 3.796 -21.217 1.00 98.88 293 ILE A C 1
ATOM 2161 O O . ILE A 1 293 ? 9.058 4.267 -21.479 1.00 98.88 293 ILE A O 1
ATOM 2165 N N . LYS A 1 294 ? 10.521 3.485 -19.968 1.00 98.56 294 LYS A N 1
ATOM 2166 C CA . LYS A 1 294 ? 9.782 3.967 -18.788 1.00 98.56 294 LYS A CA 1
ATOM 2167 C C . LYS A 1 294 ? 10.500 5.146 -18.139 1.00 98.56 294 LYS A C 1
ATOM 2169 O O . LYS A 1 294 ? 11.734 5.174 -18.098 1.00 98.56 294 LYS A O 1
ATOM 2174 N N . ASN A 1 295 ? 9.723 6.058 -17.554 1.00 98.56 295 ASN A N 1
ATOM 2175 C CA . ASN A 1 295 ? 10.217 6.833 -16.421 1.00 98.56 295 ASN A CA 1
ATOM 2176 C C . ASN A 1 295 ? 10.787 5.874 -15.360 1.00 98.56 295 ASN A C 1
ATOM 2178 O O . ASN A 1 295 ? 10.224 4.800 -15.112 1.00 98.56 295 ASN A O 1
ATOM 2182 N N . ASP A 1 296 ? 11.897 6.242 -14.723 1.00 97.50 296 ASP A N 1
ATOM 2183 C CA . ASP A 1 296 ? 12.252 5.640 -13.436 1.00 97.50 296 ASP A CA 1
ATOM 2184 C C . ASP A 1 296 ? 11.210 6.052 -12.395 1.00 97.50 296 ASP A C 1
ATOM 2186 O O . ASP A 1 296 ? 10.591 7.106 -12.532 1.00 97.50 296 ASP A O 1
ATOM 2190 N N . GLU A 1 297 ? 10.963 5.221 -11.387 1.00 96.06 297 GLU A N 1
ATOM 2191 C CA . GLU A 1 297 ? 9.725 5.348 -10.612 1.00 96.06 297 GLU A CA 1
ATOM 2192 C C . GLU A 1 297 ? 9.458 6.689 -9.898 1.00 96.06 297 GLU A C 1
ATOM 2194 O O . GLU A 1 297 ? 8.299 7.094 -9.885 1.00 96.06 297 GLU A O 1
ATOM 2199 N N . PRO A 1 298 ? 10.447 7.458 -9.393 1.00 97.31 298 PRO A N 1
ATOM 2200 C CA . PRO A 1 298 ? 10.150 8.742 -8.768 1.00 97.31 298 PRO A CA 1
ATOM 2201 C C . PRO A 1 298 ? 10.053 9.895 -9.777 1.00 97.31 298 PRO A C 1
ATOM 2203 O O . PRO A 1 298 ? 9.700 10.999 -9.376 1.00 97.31 298 PRO A O 1
ATOM 2206 N N . GLN A 1 299 ? 10.406 9.700 -11.054 1.00 98.50 299 GLN A N 1
ATOM 2207 C CA . GLN A 1 299 ? 10.409 10.778 -12.052 1.00 98.50 299 GLN A CA 1
ATOM 2208 C C . GLN A 1 299 ? 8.974 11.214 -12.349 1.00 98.50 299 GLN A C 1
ATOM 2210 O O . GLN A 1 299 ? 8.158 10.375 -12.724 1.00 98.50 299 GLN A O 1
ATOM 2215 N N . GLY A 1 300 ? 8.682 12.509 -12.248 1.00 97.56 300 GLY A N 1
ATOM 2216 C CA . GLY A 1 300 ? 7.364 13.054 -12.568 1.00 97.56 300 GLY A CA 1
ATOM 2217 C C . GLY A 1 300 ? 7.435 14.535 -12.917 1.00 97.56 300 GLY A C 1
ATOM 2218 O O . GLY A 1 300 ? 7.565 14.901 -14.083 1.00 97.56 300 GLY A O 1
ATOM 2219 N N . ASN A 1 301 ? 7.334 15.381 -11.898 1.00 98.38 301 ASN A N 1
ATOM 2220 C CA . ASN A 1 301 ? 7.311 16.836 -11.988 1.00 98.38 301 ASN A CA 1
ATOM 2221 C C . ASN A 1 301 ? 8.181 17.468 -10.877 1.00 98.38 301 ASN A C 1
ATOM 2223 O O . ASN A 1 301 ? 7.793 18.421 -10.196 1.00 98.38 301 ASN A O 1
ATOM 2227 N N . GLN A 1 302 ? 9.388 16.927 -10.682 1.00 98.00 302 GLN A N 1
ATOM 2228 C CA . GLN A 1 302 ? 10.426 17.573 -9.879 1.00 98.00 302 GLN A CA 1
ATOM 2229 C C . GLN A 1 302 ? 10.692 18.992 -10.389 1.00 98.00 302 GLN A C 1
ATOM 2231 O O . GLN A 1 302 ? 10.696 19.252 -11.591 1.00 98.00 302 GLN A O 1
ATOM 2236 N N . VAL A 1 303 ? 11.006 19.914 -9.479 1.00 94.44 303 VAL A N 1
ATOM 2237 C CA . VAL A 1 303 ? 11.160 21.343 -9.813 1.00 94.44 303 VAL A CA 1
ATOM 2238 C C . VAL A 1 303 ? 12.277 21.641 -10.827 1.00 94.44 303 VAL A C 1
ATOM 2240 O O . VAL A 1 303 ? 12.236 22.692 -11.461 1.00 94.44 303 VAL A O 1
ATOM 2243 N N . PHE A 1 304 ? 13.240 20.726 -10.999 1.00 94.81 304 PHE A N 1
ATOM 2244 C CA . PHE A 1 304 ? 14.331 20.802 -11.984 1.00 94.81 304 PHE A CA 1
ATOM 2245 C C . PHE A 1 304 ? 14.054 20.058 -13.306 1.00 94.81 304 PHE A C 1
ATOM 2247 O O . PHE A 1 304 ? 14.856 20.143 -14.234 1.00 94.81 304 PHE A O 1
ATOM 2254 N N . CYS A 1 305 ? 12.967 19.289 -13.386 1.00 96.81 305 CYS A N 1
ATOM 2255 C CA . CYS A 1 305 ? 12.565 18.529 -14.569 1.00 96.81 305 CYS A CA 1
ATOM 2256 C C . CYS A 1 305 ? 11.037 18.434 -14.602 1.00 96.81 305 CYS A C 1
ATOM 2258 O O . CYS A 1 305 ? 10.442 17.383 -14.365 1.00 96.81 305 CYS A O 1
ATOM 2260 N N . GLN A 1 306 ? 10.401 19.586 -14.818 1.00 97.19 306 GLN A N 1
ATOM 2261 C CA . GLN A 1 306 ? 8.949 19.705 -14.755 1.00 97.19 306 GLN A CA 1
ATOM 2262 C C . GLN A 1 306 ? 8.293 18.976 -15.934 1.00 97.19 306 GLN A C 1
ATOM 2264 O O . GLN A 1 306 ? 8.810 18.960 -17.056 1.00 97.19 306 GLN A O 1
ATOM 2269 N N . MET A 1 307 ? 7.123 18.380 -15.695 1.00 97.69 307 MET A N 1
ATOM 2270 C CA . MET A 1 307 ? 6.428 17.550 -16.686 1.00 97.69 307 MET A CA 1
ATOM 2271 C C . MET A 1 307 ? 6.049 18.350 -17.944 1.00 97.69 307 MET A C 1
ATOM 2273 O O . MET A 1 307 ? 6.077 17.815 -19.054 1.00 97.69 307 MET A O 1
ATOM 2277 N N . ASN A 1 308 ? 5.749 19.641 -17.773 1.00 96.56 308 ASN A N 1
ATOM 2278 C CA . ASN A 1 308 ? 5.411 20.587 -18.839 1.00 96.56 308 ASN A CA 1
ATOM 2279 C C . ASN A 1 308 ? 6.584 20.944 -19.777 1.00 96.56 308 ASN A C 1
ATOM 2281 O O . ASN A 1 308 ? 6.340 21.464 -20.863 1.00 96.56 308 ASN A O 1
ATOM 2285 N N . GLU A 1 309 ? 7.826 20.656 -19.385 1.00 98.06 309 GLU A N 1
ATOM 2286 C CA . GLU A 1 309 ? 9.036 20.844 -20.197 1.00 98.06 309 GLU A CA 1
ATOM 2287 C C . GLU A 1 309 ? 9.593 19.498 -20.685 1.00 98.06 309 GLU A C 1
ATOM 2289 O O . GLU A 1 309 ? 9.987 19.357 -21.844 1.00 98.06 309 GLU A O 1
ATOM 2294 N N . CYS A 1 310 ? 9.582 18.480 -19.818 1.00 98.38 310 CYS A N 1
ATOM 2295 C CA . CYS A 1 310 ? 10.146 17.160 -20.090 1.00 98.38 310 CYS A CA 1
ATOM 2296 C C . CYS A 1 310 ? 9.341 16.370 -21.133 1.00 98.38 310 CYS A C 1
ATOM 2298 O O . CYS A 1 310 ? 9.908 15.873 -22.109 1.00 98.38 310 CYS A O 1
ATOM 2300 N N . ILE A 1 311 ? 8.011 16.296 -20.997 1.00 98.69 311 ILE A N 1
ATOM 2301 C CA . ILE A 1 311 ? 7.174 15.524 -21.930 1.00 98.69 311 ILE A CA 1
ATOM 2302 C C . ILE A 1 311 ? 7.244 16.069 -23.374 1.00 98.69 311 ILE A C 1
ATOM 2304 O O . ILE A 1 311 ? 7.374 15.255 -24.292 1.00 98.69 311 ILE A O 1
ATOM 2308 N N . PRO A 1 312 ? 7.238 17.394 -23.635 1.00 98.69 312 PRO A N 1
ATOM 2309 C CA . PRO A 1 312 ? 7.512 17.928 -24.971 1.00 98.69 312 PRO A CA 1
ATOM 2310 C C . PRO A 1 312 ? 8.847 17.473 -25.583 1.00 98.69 312 PRO A C 1
ATOM 2312 O O . PRO A 1 312 ? 8.875 17.104 -26.761 1.00 98.69 312 PRO A O 1
ATOM 2315 N N . GLU A 1 313 ? 9.938 17.439 -24.811 1.00 98.75 313 GLU A N 1
ATOM 2316 C CA . GLU A 1 313 ? 11.243 16.955 -25.291 1.00 98.75 313 GLU A CA 1
ATOM 2317 C C . GLU A 1 313 ? 11.236 15.435 -25.557 1.00 98.75 313 GLU A C 1
ATOM 2319 O O . GLU A 1 313 ? 11.777 14.989 -26.572 1.00 98.75 313 GLU A O 1
ATOM 2324 N N . VAL A 1 314 ? 10.527 14.641 -24.744 1.00 98.75 314 VAL A N 1
ATOM 2325 C CA . VAL A 1 314 ? 10.280 13.206 -24.996 1.00 98.75 314 VAL A CA 1
ATOM 2326 C C . VAL A 1 314 ? 9.494 12.986 -26.297 1.00 98.75 314 VAL A C 1
ATOM 2328 O O . VAL A 1 314 ? 9.877 12.158 -27.126 1.00 98.75 314 VAL A O 1
ATOM 2331 N N . VAL A 1 315 ? 8.420 13.745 -26.533 1.00 98.75 315 VAL A N 1
ATOM 2332 C CA . VAL A 1 315 ? 7.599 13.637 -27.755 1.00 98.75 315 VAL A CA 1
ATOM 2333 C C . VAL A 1 315 ? 8.383 14.066 -29.000 1.00 98.75 315 VAL A C 1
ATOM 2335 O O . VAL A 1 315 ? 8.277 13.441 -30.058 1.00 98.75 315 VAL A O 1
ATOM 2338 N N . LYS A 1 316 ? 9.202 15.114 -28.889 1.00 98.56 316 LYS A N 1
ATOM 2339 C CA . LYS A 1 316 ? 10.124 15.581 -29.936 1.00 98.56 316 LYS A CA 1
ATOM 2340 C C . LYS A 1 316 ? 11.161 14.509 -30.288 1.00 98.56 316 LYS A C 1
ATOM 2342 O O . LYS A 1 316 ? 11.325 14.198 -31.469 1.00 98.56 316 LYS A O 1
ATOM 2347 N N . ALA A 1 317 ? 11.785 13.893 -29.283 1.00 98.62 317 ALA A N 1
ATOM 2348 C CA . ALA A 1 317 ? 12.701 12.765 -29.439 1.00 98.62 317 ALA A CA 1
ATOM 2349 C C . ALA A 1 317 ? 12.035 11.554 -30.117 1.00 98.62 317 ALA A C 1
ATOM 2351 O O . ALA A 1 317 ? 12.593 10.986 -31.060 1.00 98.62 317 ALA A O 1
ATOM 2352 N N . MET A 1 318 ? 10.816 11.203 -29.693 1.00 98.69 318 MET A N 1
ATOM 2353 C CA . MET A 1 318 ? 10.027 10.121 -30.285 1.00 98.69 318 MET A CA 1
ATOM 2354 C C . MET A 1 318 ? 9.728 10.388 -31.766 1.00 98.69 318 MET A C 1
ATOM 2356 O O . MET A 1 318 ? 9.995 9.533 -32.609 1.00 98.69 318 MET A O 1
ATOM 2360 N N . ARG A 1 319 ? 9.226 11.584 -32.109 1.00 98.44 319 ARG A N 1
ATOM 2361 C CA . ARG A 1 319 ? 8.915 11.969 -33.499 1.00 98.44 319 ARG A CA 1
ATOM 2362 C C . ARG A 1 319 ? 10.150 11.939 -34.402 1.00 98.44 319 ARG A C 1
ATOM 2364 O O . ARG A 1 319 ? 10.052 11.458 -35.529 1.00 98.44 319 ARG A O 1
ATOM 2371 N N . ALA A 1 320 ? 11.299 12.414 -33.915 1.00 98.19 320 ALA A N 1
ATOM 2372 C CA . ALA A 1 320 ? 12.561 12.341 -34.651 1.00 98.19 320 ALA A CA 1
ATOM 2373 C C . ALA A 1 320 ? 12.976 10.883 -34.912 1.00 98.19 320 ALA A C 1
ATOM 2375 O O . ALA A 1 320 ? 13.222 10.506 -36.056 1.00 98.19 320 ALA A O 1
ATOM 2376 N N . CYS A 1 321 ? 12.958 10.034 -33.881 1.00 97.81 321 CYS A N 1
ATOM 2377 C CA . CYS A 1 321 ? 13.378 8.644 -34.022 1.00 97.81 321 CYS A CA 1
ATOM 2378 C C . CYS A 1 321 ? 12.423 7.804 -34.893 1.00 97.81 321 CYS A C 1
ATOM 2380 O O . CYS A 1 321 ? 12.891 7.017 -35.715 1.00 97.81 321 CYS A O 1
ATOM 2382 N N . ILE A 1 322 ? 11.101 7.995 -34.791 1.00 97.81 322 ILE A N 1
ATOM 2383 C CA . ILE A 1 322 ? 10.127 7.337 -35.685 1.00 97.81 322 ILE A CA 1
ATOM 2384 C C . ILE A 1 322 ? 10.376 7.754 -37.143 1.00 97.81 322 ILE A C 1
ATOM 2386 O O . ILE A 1 322 ? 10.395 6.901 -38.026 1.00 97.81 322 ILE A O 1
ATOM 2390 N N . LYS A 1 323 ? 10.627 9.046 -37.404 1.00 97.50 323 LYS A N 1
ATOM 2391 C CA . LYS A 1 323 ? 10.920 9.558 -38.755 1.00 97.50 323 LYS A CA 1
ATOM 2392 C C . LYS A 1 323 ? 12.189 8.944 -39.361 1.00 97.50 323 LYS A C 1
ATOM 2394 O O . LYS A 1 323 ? 12.229 8.716 -40.564 1.00 97.50 323 LYS A O 1
ATOM 2399 N N . GLU A 1 324 ? 13.219 8.721 -38.551 1.00 97.50 324 GLU A N 1
ATOM 2400 C CA . GLU A 1 324 ? 14.514 8.201 -39.009 1.00 97.50 324 GLU A CA 1
ATOM 2401 C C . GLU A 1 324 ? 14.559 6.674 -39.118 1.00 97.50 324 GLU A C 1
ATOM 2403 O O . GLU A 1 324 ? 15.208 6.146 -40.016 1.00 97.50 324 GLU A O 1
ATOM 2408 N N . THR A 1 325 ? 13.887 5.962 -38.208 1.00 94.81 325 THR A N 1
ATOM 2409 C CA . THR A 1 325 ? 13.928 4.490 -38.146 1.00 94.81 325 THR A CA 1
ATOM 2410 C C . THR A 1 325 ? 12.765 3.816 -38.869 1.00 94.81 325 THR A C 1
ATOM 2412 O O . THR A 1 325 ? 12.868 2.641 -39.203 1.00 94.81 325 THR A O 1
ATOM 2415 N N . GLY A 1 326 ? 11.649 4.520 -39.086 1.00 94.62 326 GLY A N 1
ATOM 2416 C CA . GLY A 1 326 ? 10.409 3.949 -39.623 1.00 94.62 326 GLY A CA 1
ATOM 2417 C C . GLY A 1 326 ? 9.658 3.023 -38.654 1.00 94.62 326 GLY A C 1
ATOM 2418 O O . GLY A 1 326 ? 8.618 2.484 -39.023 1.00 94.62 326 GLY A O 1
ATOM 2419 N N . VAL A 1 327 ? 10.154 2.839 -37.424 1.00 93.50 327 VAL A N 1
ATOM 2420 C CA . VAL A 1 327 ? 9.595 1.916 -36.423 1.00 93.50 327 VAL A CA 1
ATOM 2421 C C . VAL A 1 327 ? 8.902 2.707 -35.316 1.00 93.50 327 VAL A C 1
ATOM 2423 O O . VAL A 1 327 ? 9.452 3.690 -34.816 1.00 93.50 327 VAL A O 1
ATOM 2426 N N . GLY A 1 328 ? 7.713 2.258 -34.901 1.00 95.81 328 GLY A N 1
ATOM 2427 C CA . GLY A 1 328 ? 7.008 2.807 -33.741 1.00 95.81 328 GLY A CA 1
ATOM 2428 C C . GLY A 1 328 ? 7.855 2.743 -32.465 1.00 95.81 328 GLY A C 1
ATOM 2429 O O . GLY A 1 328 ? 8.708 1.871 -32.308 1.00 95.81 328 GLY A O 1
ATOM 2430 N N . LYS A 1 329 ? 7.635 3.682 -31.544 1.00 98.44 329 LYS A N 1
ATOM 2431 C CA . LYS A 1 329 ? 8.331 3.762 -30.248 1.00 98.44 329 LYS A CA 1
ATOM 2432 C C . LYS A 1 329 ? 7.312 3.933 -29.134 1.00 98.44 329 LYS A C 1
ATOM 2434 O O . LYS A 1 329 ? 6.235 4.459 -29.387 1.00 98.44 329 LYS A O 1
ATOM 2439 N N . LEU A 1 330 ? 7.634 3.497 -27.923 1.00 98.81 330 LEU A N 1
ATOM 2440 C CA . LEU A 1 330 ? 6.728 3.510 -26.774 1.00 98.81 330 LEU A CA 1
ATOM 2441 C C . LEU A 1 330 ? 7.366 4.240 -25.589 1.00 98.81 330 LEU A C 1
ATOM 2443 O O . LEU A 1 330 ? 8.559 4.068 -25.324 1.00 98.81 330 LEU A O 1
ATOM 2447 N N . PHE A 1 331 ? 6.570 5.021 -24.859 1.00 98.88 331 PHE A N 1
ATOM 2448 C CA . PHE A 1 331 ? 6.985 5.701 -23.630 1.00 98.88 331 PHE A CA 1
ATOM 2449 C C . PHE A 1 331 ? 5.976 5.462 -22.507 1.00 98.88 331 PHE A C 1
ATOM 2451 O O . PHE A 1 331 ? 4.782 5.657 -22.707 1.00 98.88 331 PHE A O 1
ATOM 2458 N N . SER A 1 332 ? 6.445 5.093 -21.320 1.00 98.88 332 SER A N 1
ATOM 2459 C CA . SER A 1 332 ? 5.626 4.900 -20.126 1.00 98.88 332 SER A CA 1
ATOM 2460 C C . SER A 1 332 ? 5.826 6.064 -19.164 1.00 98.88 332 SER A C 1
ATOM 2462 O O . SER A 1 332 ? 6.797 6.078 -18.402 1.00 98.88 332 SER A O 1
ATOM 2464 N N . ALA A 1 333 ? 4.904 7.023 -19.220 1.00 98.81 333 ALA A N 1
ATOM 2465 C CA . ALA A 1 333 ? 4.912 8.218 -18.388 1.00 98.81 333 ALA A CA 1
ATOM 2466 C C . ALA A 1 333 ? 4.417 7.895 -16.975 1.00 98.81 333 ALA A C 1
ATOM 2468 O O . ALA A 1 333 ? 3.361 7.280 -16.820 1.00 98.81 333 ALA A O 1
ATOM 2469 N N . ASN A 1 334 ? 5.151 8.313 -15.947 1.00 98.88 334 ASN A N 1
ATOM 2470 C CA . ASN A 1 334 ? 4.678 8.210 -14.569 1.00 98.88 334 ASN A CA 1
ATOM 2471 C C . ASN A 1 334 ? 3.549 9.215 -14.318 1.00 98.88 334 ASN A C 1
ATOM 2473 O O . ASN A 1 334 ? 3.717 10.414 -14.545 1.00 98.88 334 ASN A O 1
ATOM 2477 N N . ILE A 1 335 ? 2.406 8.724 -13.841 1.00 98.88 335 ILE A N 1
ATOM 2478 C CA . ILE A 1 335 ? 1.263 9.560 -13.453 1.00 98.88 335 ILE A CA 1
ATOM 2479 C C . ILE A 1 335 ? 0.886 9.398 -11.977 1.00 98.88 335 ILE A C 1
ATOM 2481 O O . ILE A 1 335 ? -0.159 9.896 -11.571 1.00 98.88 335 ILE A O 1
ATOM 2485 N N . THR A 1 336 ? 1.711 8.709 -11.181 1.00 98.88 336 THR A N 1
ATOM 2486 C CA . THR A 1 336 ? 1.496 8.513 -9.738 1.00 98.88 336 THR A CA 1
ATOM 2487 C C . THR A 1 336 ? 1.319 9.856 -9.030 1.00 98.88 336 THR A C 1
ATOM 2489 O O . THR A 1 336 ? 2.092 10.782 -9.276 1.00 98.88 336 THR A O 1
ATOM 2492 N N . ALA A 1 337 ? 0.312 9.949 -8.158 1.00 98.75 337 ALA A N 1
ATOM 2493 C CA . ALA A 1 337 ? 0.118 11.052 -7.224 1.00 98.75 337 ALA A CA 1
ATOM 2494 C C . ALA A 1 337 ? -0.819 10.642 -6.076 1.00 98.75 337 ALA A C 1
ATOM 2496 O O . ALA A 1 337 ? -1.653 9.743 -6.225 1.00 98.75 337 ALA A O 1
ATOM 2497 N N . ASP A 1 338 ? -0.736 11.360 -4.956 1.00 98.62 338 ASP A N 1
ATOM 2498 C CA . ASP A 1 338 ? -1.705 11.235 -3.864 1.00 98.62 338 ASP A CA 1
ATOM 2499 C C . ASP A 1 338 ? -3.104 11.738 -4.289 1.00 98.62 338 ASP A C 1
ATOM 2501 O O . ASP A 1 338 ? -4.110 11.172 -3.883 1.00 98.62 338 ASP A O 1
ATOM 2505 N N . ASP A 1 339 ? -3.221 12.790 -5.107 1.00 98.75 339 ASP A N 1
ATOM 2506 C CA . ASP A 1 339 ? -4.532 13.274 -5.575 1.00 98.75 339 ASP A CA 1
ATOM 2507 C C . ASP A 1 339 ? -4.956 12.555 -6.875 1.00 98.75 339 ASP A C 1
ATOM 2509 O O . ASP A 1 339 ? -4.273 12.692 -7.895 1.00 98.75 339 ASP A O 1
ATOM 2513 N N . PRO A 1 340 ? -6.109 11.854 -6.915 1.00 98.81 340 PRO A N 1
ATOM 2514 C CA . PRO A 1 340 ? -6.659 11.313 -8.159 1.00 98.81 340 PRO A CA 1
ATOM 2515 C C . PRO A 1 340 ? -6.800 12.354 -9.281 1.00 98.81 340 PRO A C 1
ATOM 2517 O O . PRO A 1 340 ? -6.614 12.027 -10.453 1.00 98.81 340 PRO A O 1
ATOM 2520 N N . ASN A 1 341 ? -7.097 13.615 -8.948 1.00 98.75 341 ASN A N 1
ATOM 2521 C CA . ASN A 1 341 ? -7.211 14.694 -9.931 1.00 98.75 341 ASN A CA 1
ATOM 2522 C C . ASN A 1 341 ? -5.857 15.053 -10.550 1.00 98.75 341 ASN A C 1
ATOM 2524 O O . ASN A 1 341 ? -5.810 15.365 -11.739 1.00 98.75 341 ASN A O 1
ATOM 2528 N N . GLU A 1 342 ? -4.767 14.960 -9.783 1.00 98.88 342 GLU A N 1
ATOM 2529 C CA . GLU A 1 342 ? -3.405 15.124 -10.296 1.00 98.88 342 GLU A CA 1
ATOM 2530 C C . GLU A 1 342 ? -3.065 13.982 -11.259 1.00 98.88 342 GLU A C 1
ATOM 2532 O O . GLU A 1 342 ? -2.619 14.249 -12.371 1.00 98.88 342 GLU A O 1
ATOM 2537 N N . MET A 1 343 ? -3.363 12.723 -10.907 1.00 98.88 343 MET A N 1
ATOM 2538 C CA . MET A 1 343 ? -3.157 11.583 -11.818 1.00 98.88 343 MET A CA 1
ATOM 2539 C C . MET A 1 343 ? -3.905 11.772 -13.148 1.00 98.88 343 MET A C 1
ATOM 2541 O O . MET A 1 343 ? -3.361 11.552 -14.234 1.00 98.88 343 MET A O 1
ATOM 2545 N N . ILE A 1 344 ? -5.161 12.227 -13.072 1.00 98.94 344 ILE A N 1
ATOM 2546 C CA . ILE A 1 344 ? -6.000 12.517 -14.240 1.00 98.94 344 ILE A CA 1
ATOM 2547 C C . ILE A 1 344 ? -5.449 13.711 -15.038 1.00 98.94 344 ILE A C 1
ATOM 2549 O O . ILE A 1 344 ? -5.500 13.692 -16.271 1.00 98.94 344 ILE A O 1
ATOM 2553 N N . ALA A 1 345 ? -4.917 14.739 -14.374 1.00 98.88 345 ALA A N 1
ATOM 2554 C CA . ALA A 1 345 ? -4.300 15.892 -15.022 1.00 98.88 345 ALA A CA 1
ATOM 2555 C C . ALA A 1 345 ? -3.000 15.506 -15.743 1.00 98.88 345 ALA A C 1
ATOM 2557 O O . ALA A 1 345 ? -2.874 15.806 -16.930 1.00 98.88 345 ALA A O 1
ATOM 2558 N N . ARG A 1 346 ? -2.094 14.769 -15.080 1.00 98.88 346 ARG A N 1
ATOM 2559 C CA . ARG A 1 346 ? -0.863 14.202 -15.662 1.00 98.88 346 ARG A CA 1
ATOM 2560 C C . ARG A 1 346 ? -1.177 13.361 -16.895 1.00 98.88 346 ARG A C 1
ATOM 2562 O O . ARG A 1 346 ? -0.644 13.622 -17.970 1.00 98.88 346 ARG A O 1
ATOM 2569 N N . GLY A 1 347 ? -2.113 12.416 -16.776 1.00 98.81 347 GLY A N 1
ATOM 2570 C CA . GLY A 1 347 ? -2.525 11.566 -17.892 1.00 98.81 347 GLY A CA 1
ATOM 2571 C C . GLY A 1 347 ? -3.080 12.372 -19.071 1.00 98.81 347 GLY A C 1
ATOM 2572 O O . GLY A 1 347 ? -2.574 12.261 -20.187 1.00 98.81 347 GLY A O 1
ATOM 2573 N N . LYS A 1 348 ? -4.057 13.262 -18.839 1.00 98.81 348 LYS A N 1
ATOM 2574 C CA . LYS A 1 348 ? -4.613 14.138 -19.892 1.00 98.81 348 LYS A CA 1
ATOM 2575 C C . LYS A 1 348 ? -3.549 15.035 -20.530 1.00 98.81 348 LYS A C 1
ATOM 2577 O O . LYS A 1 348 ? -3.560 15.206 -21.750 1.00 98.81 348 LYS A O 1
ATOM 2582 N N . TYR A 1 349 ? -2.631 15.580 -19.731 1.00 98.81 349 TYR A N 1
ATOM 2583 C CA . TYR A 1 349 ? -1.525 16.394 -20.220 1.00 98.81 349 TYR A CA 1
ATOM 2584 C C . TYR A 1 349 ? -0.617 15.581 -21.150 1.00 98.81 349 TYR A C 1
ATOM 2586 O O . TYR A 1 349 ? -0.433 15.981 -22.300 1.00 98.81 349 TYR A O 1
ATOM 2594 N N . CYS A 1 350 ? -0.151 14.403 -20.726 1.00 98.75 350 CYS A N 1
ATOM 2595 C CA . CYS A 1 350 ? 0.652 13.509 -21.561 1.00 98.75 350 CYS A CA 1
ATOM 2596 C C . CYS A 1 350 ? -0.033 13.201 -22.903 1.00 98.75 350 CYS A C 1
ATOM 2598 O O . CYS A 1 350 ? 0.554 13.455 -23.956 1.00 98.75 350 CYS A O 1
ATOM 2600 N N . LEU A 1 351 ? -1.302 12.768 -22.903 1.00 98.75 351 LEU A N 1
ATOM 2601 C CA . LEU A 1 351 ? -2.027 12.481 -24.153 1.00 98.75 351 LEU A CA 1
ATOM 2602 C C . LEU A 1 351 ? -2.125 13.706 -25.072 1.00 98.75 351 LEU A C 1
ATOM 2604 O O . LEU A 1 351 ? -1.986 13.568 -26.288 1.00 98.75 351 LEU A O 1
ATOM 2608 N N . SER A 1 352 ? -2.311 14.904 -24.505 1.00 98.50 352 SER A N 1
ATOM 2609 C CA . SER A 1 352 ? -2.359 16.151 -25.280 1.00 98.50 352 SER A CA 1
ATOM 2610 C C . SER A 1 352 ? -1.039 16.464 -25.996 1.00 98.50 352 SER A C 1
ATOM 2612 O O . SER A 1 352 ? -1.066 16.933 -27.133 1.00 98.50 352 SER A O 1
ATOM 2614 N N . GLN A 1 353 ? 0.110 16.166 -25.375 1.00 98.50 353 GLN A N 1
ATOM 2615 C CA . GLN A 1 353 ? 1.428 16.426 -25.965 1.00 98.50 353 GLN A CA 1
ATOM 2616 C C . GLN A 1 353 ? 1.778 15.400 -27.050 1.00 98.50 353 GLN A C 1
ATOM 2618 O O . GLN A 1 353 ? 2.242 15.766 -28.136 1.00 98.50 353 GLN A O 1
ATOM 2623 N N . PHE A 1 354 ? 1.514 14.114 -26.789 1.00 98.44 354 PHE A N 1
ATOM 2624 C CA . PHE A 1 354 ? 1.722 13.041 -27.764 1.00 98.44 354 PHE A CA 1
ATOM 2625 C C . PHE A 1 354 ? 0.821 13.230 -29.000 1.00 98.44 354 PHE A C 1
ATOM 2627 O O . PHE A 1 354 ? 1.291 13.101 -30.140 1.00 98.44 354 PHE A O 1
ATOM 2634 N N . GLY A 1 355 ? -0.442 13.624 -28.792 1.00 97.38 355 GLY A N 1
ATOM 2635 C CA . GLY A 1 355 ? -1.394 13.969 -29.847 1.00 97.38 355 GLY A CA 1
ATOM 2636 C C . GLY A 1 355 ? -1.716 12.759 -30.737 1.00 97.38 355 GLY A C 1
ATOM 2637 O O . GLY A 1 355 ? -2.251 11.771 -30.229 1.00 97.38 355 GLY A O 1
ATOM 2638 N N . PRO A 1 356 ? -1.376 12.776 -32.044 1.00 96.44 356 PRO A N 1
ATOM 2639 C CA . PRO A 1 356 ? -1.522 11.606 -32.917 1.00 96.44 356 PRO A CA 1
ATOM 2640 C C . PRO A 1 356 ? -0.756 10.362 -32.443 1.00 96.44 356 PRO A C 1
ATOM 2642 O O . PRO A 1 356 ? -1.150 9.257 -32.784 1.00 96.44 356 PRO A O 1
ATOM 2645 N N . LEU A 1 357 ? 0.305 10.532 -31.643 1.00 97.50 357 LEU A N 1
ATOM 2646 C CA . LEU A 1 357 ? 1.074 9.435 -31.040 1.00 97.50 357 LEU A CA 1
ATOM 2647 C C . LEU A 1 357 ? 0.536 9.026 -29.657 1.00 97.50 357 LEU A C 1
ATOM 2649 O O . LEU A 1 357 ? 1.266 8.452 -28.860 1.00 97.50 357 LEU A O 1
ATOM 2653 N N . SER A 1 358 ? -0.705 9.372 -29.303 1.00 97.75 358 SER A N 1
ATOM 2654 C CA . SER A 1 358 ? -1.240 9.087 -27.960 1.00 97.75 358 SER A CA 1
ATOM 2655 C C . SER A 1 358 ? -1.238 7.593 -27.627 1.00 97.75 358 SER A C 1
ATOM 2657 O O . SER A 1 358 ? -0.888 7.245 -26.509 1.00 97.75 358 SER A O 1
ATOM 2659 N N . GLU A 1 359 ? -1.500 6.698 -28.586 1.00 96.19 359 GLU A N 1
ATOM 2660 C CA . GLU A 1 359 ? -1.402 5.246 -28.349 1.00 96.19 359 GLU A CA 1
ATOM 2661 C C . GLU A 1 359 ? 0.015 4.760 -27.995 1.00 96.19 359 GLU A C 1
ATOM 2663 O O . GLU A 1 359 ? 0.165 3.725 -27.353 1.00 96.19 359 GLU A O 1
ATOM 2668 N N . ASN A 1 360 ? 1.056 5.527 -28.337 1.00 98.44 360 ASN A N 1
ATOM 2669 C CA . ASN A 1 360 ? 2.442 5.246 -27.965 1.00 98.44 360 ASN A CA 1
ATOM 2670 C C . ASN A 1 360 ? 2.747 5.542 -26.481 1.00 98.44 360 ASN A C 1
ATOM 2672 O O . ASN A 1 360 ? 3.865 5.277 -26.025 1.00 98.44 360 ASN A O 1
ATOM 2676 N N . CYS A 1 361 ? 1.788 6.111 -25.741 1.00 98.62 361 CYS A N 1
ATOM 2677 C CA . CYS A 1 361 ? 1.907 6.440 -24.328 1.00 98.62 361 CYS A CA 1
ATOM 2678 C C . CYS A 1 361 ? 1.298 5.333 -23.447 1.00 98.62 361 CYS A C 1
ATOM 2680 O O . CYS A 1 361 ? 0.110 5.020 -23.511 1.00 98.62 361 CYS A O 1
ATOM 2682 N N . ALA A 1 362 ? 2.129 4.745 -22.592 1.00 98.88 362 ALA A N 1
ATOM 2683 C CA . ALA A 1 362 ? 1.714 3.933 -21.457 1.00 98.88 362 ALA A CA 1
ATOM 2684 C C . ALA A 1 362 ? 1.716 4.794 -20.183 1.00 98.88 362 ALA A C 1
ATOM 2686 O O . ALA A 1 362 ? 2.445 5.787 -20.098 1.00 98.88 362 ALA A O 1
ATOM 2687 N N . PHE A 1 363 ? 0.953 4.393 -19.168 1.00 98.94 363 PHE A N 1
ATOM 2688 C CA . PHE A 1 363 ? 0.929 5.069 -17.872 1.00 98.94 363 PHE A CA 1
ATOM 2689 C C . PHE A 1 363 ? 1.489 4.185 -16.772 1.00 98.94 363 PHE A C 1
ATOM 2691 O O . PHE A 1 363 ? 0.979 3.096 -16.523 1.00 98.94 363 PHE A O 1
ATOM 2698 N N . LEU A 1 364 ? 2.539 4.677 -16.117 1.00 98.94 364 LEU A N 1
ATOM 2699 C CA . LEU A 1 364 ? 3.141 4.061 -14.947 1.00 98.94 364 LEU A CA 1
ATOM 2700 C C . LEU A 1 364 ? 2.478 4.573 -13.668 1.00 98.94 364 LEU A C 1
ATOM 2702 O O . LEU A 1 364 ? 2.266 5.778 -13.512 1.00 98.94 364 LEU A O 1
ATOM 2706 N N . VAL A 1 365 ? 2.186 3.640 -12.762 1.00 98.94 365 VAL A N 1
ATOM 2707 C CA . VAL A 1 365 ? 1.692 3.906 -11.406 1.00 98.94 365 VAL A CA 1
ATOM 2708 C C . VAL A 1 365 ? 2.489 3.068 -10.406 1.00 98.94 365 VAL A C 1
ATOM 2710 O O . VAL A 1 365 ? 2.585 1.852 -10.581 1.00 98.94 365 VAL A O 1
ATOM 2713 N N . ASP A 1 366 ? 3.011 3.688 -9.345 1.00 98.69 366 ASP A N 1
ATOM 2714 C CA . ASP A 1 366 ? 3.626 3.001 -8.197 1.00 98.69 366 ASP A CA 1
ATOM 2715 C C . ASP A 1 366 ? 2.556 2.364 -7.291 1.00 98.69 366 ASP A C 1
ATOM 2717 O O . ASP A 1 366 ? 2.270 2.819 -6.180 1.00 98.69 366 ASP A O 1
ATOM 2721 N N . GLY A 1 367 ? 1.921 1.304 -7.787 1.00 98.06 367 GLY A N 1
ATOM 2722 C CA . GLY A 1 367 ? 0.688 0.755 -7.224 1.00 98.06 367 GLY A CA 1
ATOM 2723 C C . GLY A 1 367 ? 0.794 0.165 -5.814 1.00 98.06 367 GLY A C 1
ATOM 2724 O O . GLY A 1 367 ? -0.238 0.008 -5.167 1.00 98.06 367 GLY A O 1
ATOM 2725 N N . TYR A 1 368 ? 1.998 -0.145 -5.317 1.00 98.31 368 TYR A N 1
ATOM 2726 C CA . TYR A 1 368 ? 2.177 -0.614 -3.935 1.00 98.31 368 TYR A CA 1
ATOM 2727 C C . TYR A 1 368 ? 2.190 0.553 -2.933 1.00 98.31 368 TYR A C 1
ATOM 2729 O O . TYR A 1 368 ? 1.414 0.542 -1.984 1.00 98.31 368 TYR A O 1
ATOM 2737 N N . VAL A 1 369 ? 3.022 1.583 -3.147 1.00 97.56 369 VAL A N 1
ATOM 2738 C CA . VAL A 1 369 ? 3.118 2.736 -2.223 1.00 97.56 369 VAL A CA 1
ATOM 2739 C C . VAL A 1 369 ? 1.977 3.747 -2.373 1.00 97.56 369 VAL A C 1
ATOM 2741 O O . VAL A 1 369 ? 1.582 4.353 -1.379 1.00 97.56 369 VAL A O 1
ATOM 2744 N N . ALA A 1 370 ? 1.417 3.922 -3.575 1.00 97.94 370 ALA A N 1
ATOM 2745 C CA . ALA A 1 370 ? 0.224 4.751 -3.785 1.00 97.94 370 ALA A CA 1
ATOM 2746 C C . ALA A 1 370 ? -1.086 3.994 -3.474 1.00 97.94 370 ALA A C 1
ATOM 2748 O O . ALA A 1 370 ? -2.087 4.612 -3.103 1.00 97.94 370 ALA A O 1
ATOM 2749 N N . GLY A 1 371 ? -1.052 2.659 -3.568 1.00 97.31 371 GLY A N 1
ATOM 2750 C CA . GLY A 1 371 ? -2.158 1.741 -3.291 1.00 97.31 371 GLY A CA 1
ATOM 2751 C C . GLY A 1 371 ? -3.064 1.442 -4.487 1.00 97.31 371 GLY A C 1
ATOM 2752 O O . GLY A 1 371 ? -2.973 2.057 -5.556 1.00 97.31 371 GLY A O 1
ATOM 2753 N N . GLY A 1 372 ? -3.979 0.486 -4.290 1.00 97.38 372 GLY A N 1
ATOM 2754 C CA . GLY A 1 372 ? -4.926 0.031 -5.316 1.00 97.38 372 GLY A CA 1
ATOM 2755 C C . GLY A 1 372 ? -5.783 1.159 -5.896 1.00 97.38 372 GLY A C 1
ATOM 2756 O O . GLY A 1 372 ? -6.069 1.157 -7.094 1.00 97.38 372 GLY A O 1
ATOM 2757 N N . THR A 1 373 ? -6.096 2.183 -5.096 1.00 98.75 373 THR A N 1
ATOM 2758 C CA . THR A 1 373 ? -6.895 3.331 -5.538 1.00 98.75 373 THR A CA 1
ATOM 2759 C C . THR A 1 373 ? -6.220 4.146 -6.649 1.00 98.75 373 THR A C 1
ATOM 2761 O O . THR A 1 373 ? -6.890 4.619 -7.569 1.00 98.75 373 THR A O 1
ATOM 2764 N N . ALA A 1 374 ? -4.888 4.263 -6.636 1.00 98.88 374 ALA A N 1
ATOM 2765 C CA . ALA A 1 374 ? -4.136 4.921 -7.708 1.00 98.88 374 ALA A CA 1
ATOM 2766 C C . ALA A 1 374 ? -4.172 4.112 -9.017 1.00 98.88 374 ALA A C 1
ATOM 2768 O O . ALA A 1 374 ? -4.342 4.658 -10.110 1.00 98.88 374 ALA A O 1
ATOM 2769 N N . VAL A 1 375 ? -4.051 2.788 -8.903 1.00 98.88 375 VAL A N 1
ATOM 2770 C CA . VAL A 1 375 ? -4.056 1.856 -10.039 1.00 98.88 375 VAL A CA 1
ATOM 2771 C C . VAL A 1 375 ? -5.421 1.866 -10.723 1.00 98.88 375 VAL A C 1
ATOM 2773 O O . VAL A 1 375 ? -5.503 2.050 -11.937 1.00 98.88 375 VAL A O 1
ATOM 2776 N N . THR A 1 376 ? -6.496 1.772 -9.941 1.00 98.88 376 THR A N 1
ATOM 2777 C CA . THR A 1 376 ? -7.874 1.808 -10.443 1.00 98.88 376 THR A CA 1
ATOM 2778 C C . THR A 1 376 ? -8.251 3.187 -10.994 1.00 98.88 376 THR A C 1
ATOM 2780 O O . THR A 1 376 ? -8.903 3.265 -12.039 1.00 98.88 376 THR A O 1
ATOM 2783 N N . CYS A 1 377 ? -7.758 4.282 -10.396 1.00 98.88 377 CYS A N 1
ATOM 2784 C CA . CYS A 1 377 ? -7.873 5.627 -10.970 1.00 98.88 377 CYS A CA 1
ATOM 2785 C C . CYS A 1 377 ? -7.336 5.670 -12.413 1.00 98.88 377 CYS A C 1
ATOM 2787 O O . CYS A 1 377 ? -8.050 6.096 -13.328 1.00 98.88 377 CYS A O 1
ATOM 2789 N N . ALA A 1 378 ? -6.120 5.164 -12.646 1.00 98.88 378 ALA A N 1
ATOM 2790 C CA . ALA A 1 378 ? -5.537 5.091 -13.983 1.00 98.88 378 ALA A CA 1
ATOM 2791 C C . ALA A 1 378 ? -6.311 4.126 -14.905 1.00 98.88 378 ALA A C 1
ATOM 2793 O O . ALA A 1 378 ? -6.672 4.500 -16.024 1.00 98.88 378 ALA A O 1
ATOM 2794 N N . ARG A 1 379 ? -6.636 2.918 -14.421 1.00 98.81 379 ARG A N 1
ATOM 2795 C CA . ARG A 1 379 ? -7.359 1.864 -15.158 1.00 98.81 379 ARG A CA 1
ATOM 2796 C C . ARG A 1 379 ? -8.728 2.307 -15.677 1.00 98.81 379 ARG A C 1
ATOM 2798 O O . ARG A 1 379 ? -9.130 1.886 -16.766 1.00 98.81 379 ARG A O 1
ATOM 2805 N N . ARG A 1 380 ? -9.456 3.119 -14.907 1.00 98.75 380 ARG A N 1
ATOM 2806 C CA . ARG A 1 380 ? -10.818 3.567 -15.241 1.00 98.75 380 ARG A CA 1
ATOM 2807 C C . ARG A 1 380 ? -10.853 4.877 -16.023 1.00 98.75 380 ARG A C 1
ATOM 2809 O O . ARG A 1 380 ? -11.696 5.018 -16.904 1.00 98.75 380 ARG A O 1
ATOM 2816 N N . ASN A 1 381 ? -9.916 5.800 -15.787 1.00 98.81 381 ASN A N 1
ATOM 2817 C CA . ASN A 1 381 ? -9.831 7.046 -16.563 1.00 98.81 381 ASN A CA 1
ATOM 2818 C C . ASN A 1 381 ? -9.131 6.870 -17.921 1.00 98.81 381 ASN A C 1
ATOM 2820 O O . ASN A 1 381 ? -9.455 7.584 -18.871 1.00 98.81 381 ASN A O 1
ATOM 2824 N N . PHE A 1 382 ? -8.198 5.918 -18.039 1.00 98.81 382 PHE A N 1
ATOM 2825 C CA . PHE A 1 382 ? -7.380 5.716 -19.239 1.00 98.81 382 PHE A CA 1
ATOM 2826 C C . PHE A 1 382 ? -7.370 4.257 -19.752 1.00 98.81 382 PHE A C 1
ATOM 2828 O O . PHE A 1 382 ? -6.308 3.750 -20.107 1.00 98.81 382 PHE A O 1
ATOM 2835 N N . PRO A 1 383 ? -8.524 3.568 -19.888 1.00 98.50 383 PRO A N 1
ATOM 2836 C CA . PRO A 1 383 ? -8.582 2.133 -20.211 1.00 98.50 383 PRO A CA 1
ATOM 2837 C C . PRO A 1 383 ? -8.010 1.756 -21.588 1.00 98.50 383 PRO A C 1
ATOM 2839 O O . PRO A 1 383 ? -7.802 0.582 -21.865 1.00 98.50 383 PRO A O 1
ATOM 2842 N N . LYS A 1 384 ? -7.771 2.730 -22.475 1.00 98.31 384 LYS A N 1
ATOM 2843 C CA . LYS A 1 384 ? -7.140 2.515 -23.789 1.00 98.31 384 LYS A CA 1
ATOM 2844 C C . LYS A 1 384 ? -5.618 2.667 -23.767 1.00 98.31 384 LYS A C 1
ATOM 2846 O O . LYS A 1 384 ? -5.002 2.628 -24.826 1.00 98.31 384 LYS A O 1
ATOM 2851 N N . GLN A 1 385 ? -5.020 2.963 -22.619 1.00 98.75 385 GLN A N 1
ATOM 2852 C CA . GLN A 1 385 ? -3.581 3.171 -22.460 1.00 98.75 385 GLN A CA 1
ATOM 2853 C C . GLN A 1 385 ? -3.022 2.020 -21.634 1.00 98.75 385 GLN A C 1
ATOM 2855 O O . GLN A 1 385 ? -3.681 1.547 -20.709 1.00 98.75 385 GLN A O 1
ATOM 2860 N N . PHE A 1 386 ? -1.823 1.552 -21.973 1.00 98.81 386 PHE A N 1
ATOM 2861 C CA . PHE A 1 386 ? -1.217 0.434 -21.257 1.00 98.81 386 PHE A CA 1
ATOM 2862 C C . PHE A 1 386 ? -0.919 0.847 -19.812 1.00 98.81 386 PHE A C 1
ATOM 2864 O O . PHE A 1 386 ? -0.121 1.757 -19.578 1.00 98.81 386 PHE A O 1
ATOM 2871 N N . LEU A 1 387 ? -1.552 0.175 -18.849 1.00 98.88 387 LEU A N 1
ATOM 2872 C CA . LEU A 1 387 ? -1.348 0.413 -17.426 1.00 98.88 387 LEU A CA 1
ATOM 2873 C C . LEU A 1 387 ? -0.155 -0.401 -16.921 1.00 98.88 387 LEU A C 1
ATOM 2875 O O . LEU A 1 387 ? -0.229 -1.615 -16.731 1.00 98.88 387 LEU A O 1
ATOM 2879 N N . HIS A 1 388 ? 0.949 0.297 -16.708 1.00 98.94 388 HIS A N 1
ATOM 2880 C CA . HIS A 1 388 ? 2.210 -0.226 -16.218 1.00 98.94 388 HIS A CA 1
ATOM 2881 C C . HIS A 1 388 ? 2.242 -0.134 -14.689 1.00 98.94 388 HIS A C 1
ATOM 2883 O O . HIS A 1 388 ? 2.538 0.912 -14.112 1.00 98.94 388 HIS A O 1
ATOM 2889 N N . TYR A 1 389 ? 1.966 -1.247 -14.018 1.00 98.81 389 TYR A N 1
ATOM 2890 C CA . TYR A 1 389 ? 2.094 -1.341 -12.570 1.00 98.81 389 TYR A CA 1
ATOM 2891 C C . TYR A 1 389 ? 3.576 -1.435 -12.192 1.00 98.81 389 TYR A C 1
ATOM 2893 O O . TYR A 1 389 ? 4.254 -2.433 -12.465 1.00 98.81 389 TYR A O 1
ATOM 2901 N N . HIS A 1 390 ? 4.075 -0.399 -11.527 1.00 98.69 390 HIS A N 1
ATOM 2902 C CA . HIS A 1 390 ? 5.363 -0.420 -10.856 1.00 98.69 390 HIS A CA 1
ATOM 2903 C C . HIS A 1 390 ? 5.166 -0.744 -9.370 1.00 98.69 390 HIS A C 1
ATOM 2905 O O . HIS A 1 390 ? 4.223 -0.274 -8.738 1.00 98.69 390 HIS A O 1
ATOM 2911 N N . ARG A 1 391 ? 6.027 -1.600 -8.809 1.00 97.69 391 ARG A N 1
ATOM 2912 C CA . ARG A 1 391 ? 5.816 -2.201 -7.479 1.00 97.69 391 ARG A CA 1
ATOM 2913 C C . ARG A 1 391 ? 6.783 -1.709 -6.399 1.00 97.69 391 ARG A C 1
ATOM 2915 O O . ARG A 1 391 ? 7.067 -2.450 -5.467 1.00 97.69 391 ARG A O 1
ATOM 2922 N N . ALA A 1 392 ? 7.326 -0.496 -6.523 1.00 96.94 392 ALA A N 1
ATOM 2923 C CA . ALA A 1 392 ? 8.252 0.070 -5.533 1.00 96.94 392 ALA A CA 1
ATOM 2924 C C . ALA A 1 392 ? 7.726 -0.114 -4.094 1.00 96.94 392 ALA A C 1
ATOM 2926 O O . ALA A 1 392 ? 6.547 0.109 -3.834 1.00 96.94 392 ALA A O 1
ATOM 2927 N N . GLY A 1 393 ? 8.584 -0.564 -3.175 1.00 96.88 393 GLY A N 1
ATOM 2928 C CA . GLY A 1 393 ? 8.251 -0.816 -1.767 1.00 96.88 393 GLY A CA 1
ATOM 2929 C C . GLY A 1 393 ? 7.742 -2.225 -1.450 1.00 96.88 393 GLY A C 1
ATOM 2930 O O . GLY A 1 393 ? 7.786 -2.623 -0.283 1.00 96.88 393 GLY A O 1
ATOM 2931 N N . HIS A 1 394 ? 7.340 -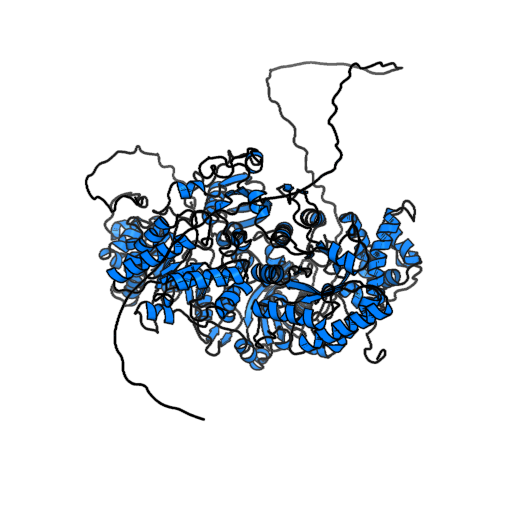3.019 -2.455 1.00 97.56 394 HIS A N 1
ATOM 2932 C CA . HIS A 1 394 ? 6.731 -4.345 -2.252 1.00 97.56 394 HIS A CA 1
ATOM 2933 C C . HIS A 1 394 ? 7.576 -5.301 -1.392 1.00 97.56 394 HIS A C 1
ATOM 2935 O O . HIS A 1 394 ? 7.032 -6.072 -0.602 1.00 97.56 394 HIS A O 1
ATOM 2941 N N . GLY A 1 395 ? 8.909 -5.213 -1.485 1.00 95.88 395 GLY A N 1
ATOM 2942 C CA . GLY A 1 395 ? 9.845 -6.037 -0.716 1.00 95.88 395 GLY A CA 1
ATOM 2943 C C . GLY A 1 395 ? 9.708 -5.905 0.807 1.00 95.88 395 GLY A C 1
ATOM 2944 O O . GLY A 1 395 ? 10.155 -6.796 1.524 1.00 95.88 395 GLY A O 1
ATOM 2945 N N . SER A 1 396 ? 9.013 -4.870 1.299 1.00 96.31 396 SER A N 1
ATOM 2946 C CA . SER A 1 396 ? 8.634 -4.728 2.714 1.00 96.31 396 SER A CA 1
ATOM 2947 C C . SER A 1 396 ? 7.766 -5.886 3.227 1.00 96.31 396 SER A C 1
ATOM 2949 O O . SER A 1 396 ? 7.825 -6.205 4.411 1.00 96.31 396 SER A O 1
ATOM 2951 N N . VAL A 1 397 ? 6.968 -6.509 2.346 1.00 97.00 397 VAL A N 1
ATOM 2952 C CA . VAL A 1 397 ? 6.072 -7.642 2.663 1.00 97.00 397 VAL A CA 1
ATOM 2953 C C . VAL A 1 397 ? 6.324 -8.874 1.788 1.00 97.00 397 VAL A C 1
ATOM 2955 O O . VAL A 1 397 ? 6.172 -10.000 2.251 1.00 97.00 397 VAL A O 1
ATOM 2958 N N . THR A 1 398 ? 6.761 -8.708 0.536 1.00 96.75 398 THR A N 1
ATOM 2959 C CA . THR A 1 398 ? 6.924 -9.855 -0.370 1.00 96.75 398 THR A CA 1
ATOM 2960 C C . THR A 1 398 ? 8.238 -10.604 -0.198 1.00 96.75 398 THR A C 1
ATOM 2962 O O . THR A 1 398 ? 8.318 -11.736 -0.668 1.00 96.75 398 THR A O 1
ATOM 2965 N N . SER A 1 399 ? 9.266 -10.003 0.420 1.00 92.44 399 SER A N 1
ATOM 2966 C CA . SER A 1 399 ? 10.567 -10.664 0.611 1.00 92.44 399 SER A CA 1
ATOM 2967 C C . SER A 1 399 ? 10.399 -11.985 1.385 1.00 92.44 399 SER A C 1
ATOM 2969 O O . SER A 1 399 ? 9.597 -12.031 2.326 1.00 92.44 399 SER A O 1
ATOM 2971 N N . PRO A 1 400 ? 11.137 -13.060 1.046 1.00 88.62 400 PRO A N 1
ATOM 2972 C CA . PRO A 1 400 ? 11.157 -14.295 1.834 1.00 88.62 400 PRO A CA 1
ATOM 2973 C C . PRO A 1 400 ? 11.630 -14.101 3.286 1.00 88.62 400 PRO A C 1
ATOM 2975 O O . PRO A 1 400 ? 11.337 -14.931 4.139 1.00 88.62 400 PRO A O 1
ATOM 2978 N N . GLN A 1 401 ? 12.332 -13.001 3.582 1.00 86.62 401 GLN A N 1
ATOM 2979 C CA . GLN A 1 401 ? 12.842 -12.673 4.920 1.00 86.62 401 GLN A CA 1
ATOM 2980 C C . GLN A 1 401 ? 11.768 -12.128 5.878 1.00 86.62 401 GLN A C 1
ATOM 2982 O O . GLN A 1 401 ? 12.024 -11.996 7.072 1.00 86.62 401 GLN A O 1
ATOM 2987 N N . THR A 1 402 ? 10.572 -11.787 5.386 1.00 89.69 402 THR A N 1
ATOM 2988 C CA . THR A 1 402 ? 9.441 -11.354 6.223 1.00 89.69 402 THR A CA 1
ATOM 2989 C C . THR A 1 402 ? 8.327 -12.393 6.191 1.00 89.69 402 THR A C 1
ATOM 2991 O O . THR A 1 402 ? 7.895 -12.813 5.120 1.00 89.69 402 THR A O 1
ATOM 2994 N N . GLN A 1 403 ? 7.828 -12.778 7.365 1.00 94.31 403 GLN A N 1
ATOM 2995 C CA . GLN A 1 403 ? 6.726 -13.738 7.517 1.00 94.31 403 GLN A CA 1
ATOM 2996 C C . GLN A 1 403 ? 5.348 -13.062 7.639 1.00 94.31 403 GLN A C 1
ATOM 2998 O O . GLN A 1 403 ? 4.390 -13.660 8.117 1.00 94.31 403 GLN A O 1
ATOM 3003 N N . ARG A 1 404 ? 5.223 -11.795 7.219 1.00 96.56 404 ARG A N 1
ATOM 3004 C CA . ARG A 1 404 ? 3.961 -11.032 7.257 1.00 96.56 404 ARG A CA 1
ATOM 3005 C C . ARG A 1 404 ? 3.520 -10.574 5.867 1.00 96.56 404 ARG A C 1
ATOM 3007 O O . ARG A 1 404 ? 4.319 -10.509 4.934 1.00 96.56 404 ARG A O 1
ATOM 3014 N N . GLY A 1 405 ? 2.248 -10.208 5.741 1.00 97.56 405 GLY A N 1
ATOM 3015 C CA . GLY A 1 405 ? 1.653 -9.679 4.517 1.00 97.56 405 GLY A CA 1
ATOM 3016 C C . GLY A 1 405 ? 1.381 -10.766 3.479 1.00 97.56 405 GLY A C 1
ATOM 3017 O O . GLY A 1 405 ? 0.587 -11.675 3.710 1.00 97.56 405 GLY A O 1
ATOM 3018 N N . TYR A 1 406 ? 2.005 -10.669 2.307 1.00 98.56 406 TYR A N 1
ATOM 3019 C CA . TYR A 1 406 ? 1.741 -11.574 1.188 1.00 98.56 406 TYR A CA 1
ATOM 3020 C C . TYR A 1 406 ? 2.959 -11.739 0.272 1.00 98.56 406 TYR A C 1
ATOM 3022 O O . TYR A 1 406 ? 3.827 -10.869 0.217 1.00 98.56 406 TYR A O 1
ATOM 3030 N N . THR A 1 407 ? 3.044 -12.860 -0.446 1.00 98.38 407 THR A N 1
ATOM 3031 C CA . THR A 1 407 ? 4.152 -13.160 -1.375 1.00 98.38 407 THR A CA 1
ATOM 3032 C C . THR A 1 407 ? 4.145 -12.282 -2.634 1.00 98.38 407 THR A C 1
ATOM 3034 O O . THR A 1 407 ? 3.161 -11.614 -2.963 1.00 98.38 407 THR A O 1
ATOM 3037 N N . ALA A 1 408 ? 5.254 -12.305 -3.386 1.00 97.81 408 ALA A N 1
ATOM 3038 C CA . ALA A 1 408 ? 5.335 -11.647 -4.692 1.00 97.81 408 ALA A CA 1
ATOM 3039 C C . ALA A 1 408 ? 4.307 -12.213 -5.688 1.00 97.81 408 ALA A C 1
ATOM 3041 O O . ALA A 1 408 ? 3.731 -11.440 -6.447 1.00 97.81 408 ALA A O 1
ATOM 3042 N N . PHE A 1 409 ? 4.036 -13.521 -5.623 1.00 98.62 409 PHE A N 1
ATOM 3043 C CA . PHE A 1 409 ? 3.001 -14.205 -6.400 1.00 98.62 409 PHE A CA 1
ATOM 3044 C C . PHE A 1 409 ? 1.594 -13.656 -6.108 1.00 98.62 409 PHE A C 1
ATOM 3046 O O . PHE A 1 409 ? 0.856 -13.311 -7.028 1.00 98.62 409 PHE A O 1
ATOM 3053 N N . VAL A 1 410 ? 1.230 -13.491 -4.833 1.00 98.75 410 VAL A N 1
ATOM 3054 C CA . VAL A 1 410 ? -0.073 -12.919 -4.442 1.00 98.75 410 VAL A CA 1
ATOM 3055 C C . VAL A 1 410 ? -0.195 -11.469 -4.906 1.00 98.75 410 VAL A C 1
ATOM 3057 O O . VAL A 1 410 ? -1.210 -11.089 -5.488 1.00 98.75 410 VAL A O 1
ATOM 3060 N N . HIS A 1 411 ? 0.855 -10.668 -4.708 1.00 98.56 411 HIS A N 1
ATOM 3061 C CA . HIS A 1 411 ? 0.888 -9.264 -5.123 1.00 98.56 411 HIS A CA 1
ATOM 3062 C C . HIS A 1 411 ? 0.692 -9.089 -6.639 1.00 98.56 411 HIS A C 1
ATOM 3064 O O . HIS A 1 411 ? -0.044 -8.205 -7.083 1.00 98.56 411 HIS A O 1
ATOM 3070 N N . THR A 1 412 ? 1.314 -9.943 -7.452 1.00 98.44 412 THR A N 1
ATOM 3071 C CA . THR A 1 412 ? 1.150 -9.900 -8.907 1.00 98.44 412 THR A CA 1
ATOM 3072 C C . THR A 1 412 ? -0.197 -10.465 -9.354 1.00 98.44 412 THR A C 1
ATOM 3074 O O . THR A 1 412 ? -0.839 -9.830 -10.191 1.00 98.44 412 THR A O 1
ATOM 3077 N N . LYS A 1 413 ? -0.695 -11.561 -8.762 1.00 98.81 413 LYS A N 1
ATOM 3078 C CA . LYS A 1 413 ? -2.050 -12.095 -9.021 1.00 98.81 413 LYS A CA 1
ATOM 3079 C C . LYS A 1 413 ? -3.127 -11.030 -8.762 1.00 98.81 413 LYS A C 1
ATOM 3081 O O . LYS A 1 413 ? -3.988 -10.808 -9.611 1.00 98.81 413 LYS A O 1
ATOM 3086 N N . ILE A 1 414 ? -3.003 -10.276 -7.664 1.00 98.75 414 ILE A N 1
ATOM 3087 C CA . ILE A 1 414 ? -3.824 -9.089 -7.362 1.00 98.75 414 ILE A CA 1
ATOM 3088 C C . ILE A 1 414 ? -3.787 -8.058 -8.504 1.00 98.75 414 ILE A C 1
ATOM 3090 O O . ILE A 1 414 ? -4.831 -7.528 -8.886 1.00 98.75 414 ILE A O 1
ATOM 3094 N N . SER A 1 415 ? -2.610 -7.785 -9.078 1.00 98.38 415 SER A N 1
ATOM 3095 C CA . SER A 1 415 ? -2.454 -6.771 -10.130 1.00 98.38 415 SER A CA 1
ATOM 3096 C C . SER A 1 415 ? -3.223 -7.089 -11.422 1.00 98.38 415 SER A C 1
ATOM 3098 O O . SER A 1 415 ? -3.741 -6.163 -12.050 1.00 98.38 415 SER A O 1
ATOM 3100 N N . ARG A 1 416 ? -3.368 -8.375 -11.790 1.00 98.75 416 ARG A N 1
ATOM 3101 C CA . ARG A 1 416 ? -4.197 -8.803 -12.935 1.00 98.75 416 ARG A CA 1
ATOM 3102 C C . ARG A 1 416 ? -5.671 -8.529 -12.667 1.00 98.75 416 ARG A C 1
ATOM 3104 O O . ARG A 1 416 ? -6.332 -7.903 -13.490 1.00 98.75 416 ARG A O 1
ATOM 3111 N N . VAL A 1 417 ? -6.147 -8.884 -11.473 1.00 98.62 417 VAL A N 1
ATOM 3112 C CA . VAL A 1 417 ? -7.542 -8.686 -11.046 1.00 98.62 417 VAL A CA 1
ATOM 3113 C C . VAL A 1 417 ? -7.952 -7.202 -11.088 1.00 98.62 417 VAL A C 1
ATOM 3115 O O . VAL A 1 417 ? -8.982 -6.868 -11.675 1.00 98.62 417 VAL A O 1
ATOM 3118 N N . ILE A 1 418 ? -7.131 -6.291 -10.548 1.00 97.62 418 ILE A N 1
ATOM 3119 C CA . ILE A 1 418 ? -7.394 -4.831 -10.590 1.00 97.62 418 ILE A CA 1
ATOM 3120 C C . ILE A 1 418 ? -7.084 -4.179 -11.952 1.00 97.62 418 ILE A C 1
ATOM 3122 O O . ILE A 1 418 ? -7.389 -3.008 -12.168 1.00 97.62 418 ILE A O 1
ATOM 3126 N N . GLY A 1 419 ? -6.498 -4.928 -12.889 1.00 98.38 419 GLY A N 1
ATOM 3127 C CA . GLY A 1 419 ? -6.419 -4.556 -14.297 1.00 98.38 419 GLY A CA 1
ATOM 3128 C C . GLY A 1 419 ? -5.125 -3.918 -14.793 1.00 98.38 419 GLY A C 1
ATOM 3129 O O . GLY A 1 419 ? -5.162 -3.153 -15.758 1.00 98.38 419 GLY A O 1
ATOM 3130 N N . ALA A 1 420 ? -3.977 -4.240 -14.196 1.00 98.81 420 ALA A N 1
ATOM 3131 C CA . ALA A 1 420 ? -2.676 -3.876 -14.753 1.00 98.81 420 ALA A CA 1
ATOM 3132 C C . ALA A 1 420 ? -2.449 -4.532 -16.132 1.00 98.81 420 ALA A C 1
ATOM 3134 O O . ALA A 1 420 ? -2.514 -5.752 -16.270 1.00 98.81 420 ALA A O 1
ATOM 3135 N N . SER A 1 421 ? -2.110 -3.741 -17.153 1.00 98.88 421 SER A N 1
ATOM 3136 C CA . SER A 1 421 ? -1.709 -4.246 -18.480 1.00 98.88 421 SER A CA 1
ATOM 3137 C C . SER A 1 421 ? -0.357 -4.956 -18.447 1.00 98.88 421 SER A C 1
ATOM 3139 O O . SER A 1 421 ? -0.103 -5.871 -19.233 1.00 98.88 421 SER A O 1
ATOM 3141 N N . GLY A 1 422 ? 0.511 -4.554 -17.522 1.00 98.81 422 GLY A N 1
ATOM 3142 C CA . GLY A 1 422 ? 1.732 -5.265 -17.175 1.00 98.81 422 GLY A CA 1
ATOM 3143 C C . GLY A 1 422 ? 2.223 -4.875 -15.790 1.00 98.81 422 GLY A C 1
ATOM 3144 O O . GLY A 1 422 ? 2.025 -3.738 -15.361 1.00 98.81 422 GLY A O 1
ATOM 3145 N N . ILE A 1 423 ? 2.870 -5.812 -15.104 1.00 98.75 423 ILE A N 1
ATOM 3146 C CA . ILE A 1 423 ? 3.482 -5.596 -13.791 1.00 98.75 423 ILE A CA 1
ATOM 3147 C C . ILE A 1 423 ? 4.932 -6.060 -13.803 1.00 98.75 423 ILE A C 1
ATOM 3149 O O . ILE A 1 423 ? 5.285 -7.056 -14.433 1.00 98.75 423 ILE A O 1
ATOM 3153 N N . HIS A 1 424 ? 5.777 -5.357 -13.055 1.00 98.44 424 HIS A N 1
ATOM 3154 C CA . HIS A 1 424 ? 7.100 -5.855 -12.699 1.00 98.44 424 HIS A CA 1
ATOM 3155 C C . HIS A 1 424 ? 6.982 -7.201 -11.960 1.00 98.44 424 HIS A C 1
ATOM 3157 O O . HIS A 1 424 ? 6.537 -7.232 -10.814 1.00 98.44 424 HIS A O 1
ATOM 3163 N N . THR A 1 425 ? 7.386 -8.315 -12.578 1.00 97.06 425 THR A N 1
ATOM 3164 C CA . THR A 1 425 ? 7.387 -9.645 -11.925 1.00 97.06 425 THR A CA 1
ATOM 3165 C C . THR A 1 425 ? 8.695 -9.924 -11.192 1.00 97.06 425 THR A C 1
ATOM 3167 O O . THR A 1 425 ? 8.695 -10.607 -10.169 1.00 97.06 425 THR A O 1
ATOM 3170 N N . GLY A 1 426 ? 9.789 -9.298 -11.627 1.00 93.00 426 GLY A N 1
ATOM 3171 C CA . GLY A 1 426 ? 11.124 -9.448 -11.057 1.00 93.00 426 GLY A CA 1
ATOM 3172 C C . GLY A 1 426 ? 12.104 -9.926 -12.119 1.00 93.00 426 GLY A C 1
ATOM 3173 O O . GLY A 1 426 ? 11.983 -9.569 -13.290 1.00 93.00 426 GLY A O 1
ATOM 3174 N N . THR A 1 427 ? 13.088 -10.721 -11.700 1.00 92.19 427 THR A N 1
ATOM 3175 C CA . THR A 1 427 ? 14.111 -11.284 -12.600 1.00 92.19 427 THR A CA 1
ATOM 3176 C C . THR A 1 427 ? 14.360 -12.773 -12.392 1.00 92.19 427 THR A C 1
ATOM 3178 O O . THR A 1 427 ? 15.260 -13.303 -13.026 1.00 92.19 427 THR A O 1
ATOM 3181 N N . MET A 1 428 ? 13.578 -13.456 -11.544 1.00 91.81 428 MET A N 1
ATOM 3182 C CA . MET A 1 428 ? 13.692 -14.904 -11.296 1.00 91.81 428 MET A CA 1
ATOM 3183 C C . MET A 1 428 ? 15.128 -15.316 -10.901 1.00 91.81 428 MET A C 1
ATOM 3185 O O . MET A 1 428 ? 15.727 -16.190 -11.516 1.00 91.81 428 MET A O 1
ATOM 3189 N N . SER A 1 429 ? 15.727 -14.582 -9.954 1.00 86.56 429 SER A N 1
ATOM 3190 C CA . SER A 1 429 ? 17.153 -14.633 -9.559 1.00 86.56 429 SER A CA 1
ATOM 3191 C C . SER A 1 429 ? 18.201 -14.162 -10.590 1.00 86.56 429 SER A C 1
ATOM 3193 O O . SER A 1 429 ? 19.371 -14.036 -10.233 1.00 86.56 429 SER A O 1
ATOM 3195 N N . PHE A 1 430 ? 17.845 -13.847 -11.843 1.00 88.06 430 PHE A N 1
ATOM 3196 C CA . PHE A 1 430 ? 18.821 -13.460 -12.881 1.00 88.06 430 PHE A CA 1
ATOM 3197 C C . PHE A 1 430 ? 19.286 -11.990 -12.824 1.00 88.06 430 PHE A C 1
ATOM 3199 O O . PHE A 1 430 ? 20.173 -11.609 -13.591 1.00 88.06 430 PHE A O 1
ATOM 3206 N N . GLY A 1 431 ? 18.725 -11.154 -11.945 1.00 83.94 431 GLY A N 1
ATOM 3207 C CA . GLY A 1 431 ? 19.025 -9.720 -11.811 1.00 83.94 431 GLY A CA 1
ATOM 3208 C C . GLY A 1 431 ? 19.704 -9.329 -10.491 1.00 83.94 431 GLY A C 1
ATOM 3209 O O . GLY A 1 431 ? 20.481 -10.096 -9.932 1.00 83.94 431 GLY A O 1
ATOM 3210 N N . LYS A 1 432 ? 19.436 -8.101 -10.012 1.00 77.50 432 LYS A N 1
ATOM 3211 C CA . LYS A 1 432 ? 20.002 -7.544 -8.755 1.00 77.50 432 LYS A CA 1
ATOM 3212 C C . LYS A 1 432 ? 19.060 -7.588 -7.541 1.00 77.50 432 LYS A C 1
ATOM 3214 O O . LYS A 1 432 ? 19.491 -7.329 -6.421 1.00 77.50 432 LYS A O 1
ATOM 3219 N N . MET A 1 433 ? 17.769 -7.800 -7.790 1.00 81.50 433 MET A N 1
ATOM 3220 C CA . MET A 1 433 ? 16.719 -7.804 -6.767 1.00 81.50 433 MET A CA 1
ATOM 3221 C C . MET A 1 433 ? 16.512 -9.228 -6.248 1.00 81.50 433 MET A C 1
ATOM 3223 O O . MET A 1 433 ? 16.817 -10.183 -6.963 1.00 81.50 433 MET A O 1
ATOM 3227 N N . GLU A 1 434 ? 15.939 -9.378 -5.055 1.00 80.81 434 GLU A N 1
ATOM 3228 C CA . GLU A 1 434 ? 15.495 -10.695 -4.579 1.00 80.81 434 GLU A CA 1
ATOM 3229 C C . GLU A 1 434 ? 14.461 -11.339 -5.529 1.00 80.81 434 GLU A C 1
ATOM 3231 O O . GLU A 1 434 ? 13.638 -10.652 -6.143 1.00 80.81 434 GLU A O 1
ATOM 3236 N N . GLY A 1 435 ? 14.515 -12.668 -5.641 1.00 82.12 435 GLY A N 1
ATOM 3237 C CA . GLY A 1 435 ? 13.618 -13.503 -6.444 1.00 82.12 435 GLY A CA 1
ATOM 3238 C C . GLY A 1 435 ? 14.174 -14.920 -6.603 1.00 82.12 435 GLY A C 1
ATOM 3239 O O . GLY A 1 435 ? 15.367 -15.136 -6.373 1.00 82.12 435 GLY A O 1
ATOM 3240 N N . ASP A 1 436 ? 13.328 -15.856 -7.022 1.00 88.44 436 ASP A N 1
ATOM 3241 C CA . ASP A 1 436 ? 13.641 -17.283 -7.198 1.00 88.44 436 ASP A CA 1
ATOM 3242 C C . ASP A 1 436 ? 13.393 -17.751 -8.646 1.00 88.44 436 ASP A C 1
ATOM 3244 O O . ASP A 1 436 ? 12.579 -17.172 -9.363 1.00 88.44 436 ASP A O 1
ATOM 3248 N N . ALA A 1 437 ? 14.051 -18.820 -9.104 1.00 86.56 437 ALA A N 1
ATOM 3249 C CA . ALA A 1 437 ? 13.814 -19.372 -10.443 1.00 86.56 437 ALA A CA 1
ATOM 3250 C C . ALA A 1 437 ? 12.354 -19.841 -10.654 1.00 86.56 437 ALA A C 1
ATOM 3252 O O . ALA A 1 437 ? 11.834 -19.761 -11.773 1.00 86.56 437 ALA A O 1
ATOM 3253 N N . SER A 1 438 ? 11.674 -20.277 -9.586 1.00 91.56 438 SER A N 1
ATOM 3254 C CA . SER A 1 438 ? 10.252 -20.650 -9.580 1.00 91.56 438 SER A CA 1
ATOM 3255 C C . SER A 1 438 ? 9.288 -19.468 -9.753 1.00 91.56 438 SER A C 1
ATOM 3257 O O . SER A 1 438 ? 8.136 -19.693 -10.129 1.00 91.56 438 SER A O 1
ATOM 3259 N N . ASP A 1 439 ? 9.752 -18.212 -9.638 1.00 93.19 439 ASP A N 1
ATOM 3260 C CA . ASP A 1 439 ? 8.953 -17.013 -9.953 1.00 93.19 439 ASP A CA 1
ATOM 3261 C C . ASP A 1 439 ? 8.463 -16.999 -11.420 1.00 93.19 439 ASP A C 1
ATOM 3263 O O . ASP A 1 439 ? 7.600 -16.198 -11.776 1.00 93.19 439 ASP A O 1
ATOM 3267 N N . LYS A 1 440 ? 8.939 -17.901 -12.293 1.00 94.94 440 LYS A N 1
ATOM 3268 C CA . LYS A 1 440 ? 8.322 -18.139 -13.610 1.00 94.94 440 LYS A CA 1
ATOM 3269 C C . LYS A 1 440 ? 6.840 -18.525 -13.526 1.00 94.94 440 LYS A C 1
ATOM 3271 O O . LYS A 1 440 ? 6.075 -18.129 -14.399 1.00 94.94 440 LYS A O 1
ATOM 3276 N N . ASN A 1 441 ? 6.406 -19.180 -12.447 1.00 96.81 441 ASN A N 1
ATOM 3277 C CA . ASN A 1 441 ? 4.995 -19.511 -12.228 1.00 96.81 441 ASN A CA 1
ATOM 3278 C C . ASN A 1 441 ? 4.134 -18.246 -12.055 1.00 96.81 441 ASN A C 1
ATOM 3280 O O . ASN A 1 441 ? 2.947 -18.256 -12.371 1.00 96.81 441 ASN A O 1
ATOM 3284 N N . ILE A 1 442 ? 4.737 -17.120 -11.644 1.00 98.12 442 ILE A N 1
ATOM 3285 C CA . ILE A 1 442 ? 4.076 -15.812 -11.672 1.00 98.12 442 ILE A CA 1
ATOM 3286 C C . ILE A 1 442 ? 3.774 -15.389 -13.113 1.00 98.12 442 ILE A C 1
ATOM 3288 O O . ILE A 1 442 ? 2.711 -14.836 -13.362 1.00 98.12 442 ILE A O 1
ATOM 3292 N N . ALA A 1 443 ? 4.680 -15.623 -14.067 1.00 97.56 443 ALA A N 1
ATOM 3293 C CA . ALA A 1 443 ? 4.433 -15.265 -15.462 1.00 97.56 443 ALA A CA 1
ATOM 3294 C C . ALA A 1 443 ? 3.253 -16.064 -16.037 1.00 97.56 443 ALA A C 1
ATOM 3296 O O . ALA A 1 443 ? 2.341 -15.455 -16.587 1.00 97.56 443 ALA A O 1
ATOM 3297 N N . PHE A 1 444 ? 3.212 -17.380 -15.809 1.00 98.00 444 PHE A N 1
ATOM 3298 C CA . PHE A 1 444 ? 2.101 -18.246 -16.230 1.00 98.00 444 PHE A CA 1
ATOM 3299 C C . PHE A 1 444 ? 0.764 -17.799 -15.609 1.00 98.00 444 PHE A C 1
ATOM 3301 O O . PHE A 1 444 ? -0.182 -17.486 -16.327 1.00 98.00 444 PHE A O 1
ATOM 3308 N N . MET A 1 445 ? 0.722 -17.574 -14.289 1.00 98.75 445 MET A N 1
ATOM 3309 C CA . MET A 1 445 ? -0.453 -17.037 -13.575 1.00 98.75 445 MET A CA 1
ATOM 3310 C C . MET A 1 445 ? -0.944 -15.667 -14.093 1.00 98.75 445 MET A C 1
ATOM 3312 O O . MET A 1 445 ? -2.104 -15.298 -13.890 1.00 98.75 445 MET A O 1
ATOM 3316 N N . LEU A 1 446 ? -0.090 -14.890 -14.766 1.00 98.56 446 LEU A N 1
ATOM 3317 C CA . LEU A 1 446 ? -0.456 -13.604 -15.364 1.00 98.56 446 LEU A CA 1
ATOM 3318 C C . LEU A 1 446 ? -0.800 -13.676 -16.859 1.00 98.56 446 LEU A C 1
ATOM 3320 O O . LEU A 1 446 ? -1.513 -12.788 -17.333 1.00 98.56 446 LEU A O 1
ATOM 3324 N N . GLN A 1 447 ? -0.292 -14.671 -17.591 1.00 97.19 447 GLN A N 1
ATOM 3325 C CA . GLN A 1 447 ? -0.413 -14.759 -19.051 1.00 97.19 447 GLN A CA 1
ATOM 3326 C C . GLN A 1 447 ? -1.412 -15.806 -19.532 1.00 97.19 447 GLN A C 1
ATOM 3328 O O . GLN A 1 447 ? -2.126 -15.547 -20.502 1.00 97.19 447 GLN A O 1
ATOM 3333 N N . ASP A 1 448 ? -1.499 -16.942 -18.849 1.00 97.75 448 ASP A N 1
ATOM 3334 C CA . ASP A 1 448 ? -2.371 -18.042 -19.241 1.00 97.75 448 ASP A CA 1
ATOM 3335 C C . ASP A 1 448 ? -3.809 -17.806 -18.745 1.00 97.75 448 ASP A C 1
ATOM 3337 O O . ASP A 1 448 ? -4.048 -17.031 -17.808 1.00 97.75 448 ASP A O 1
ATOM 3341 N N . ASP A 1 449 ? -4.794 -18.432 -19.394 1.00 98.31 449 ASP A N 1
ATOM 3342 C CA . ASP A 1 449 ? -6.198 -18.366 -18.951 1.00 98.31 449 ASP A CA 1
ATOM 3343 C C . ASP A 1 449 ? -6.513 -19.402 -17.857 1.00 98.31 449 ASP A C 1
ATOM 3345 O O . ASP A 1 449 ? -7.503 -19.279 -17.148 1.00 98.31 449 ASP A O 1
ATOM 3349 N N . GLU A 1 450 ? -5.632 -20.382 -17.664 1.00 98.25 450 GLU A N 1
ATOM 3350 C CA . GLU A 1 450 ? -5.686 -21.403 -16.617 1.00 98.25 450 GLU A CA 1
ATOM 3351 C C . GLU A 1 450 ? -4.255 -21.620 -16.114 1.00 98.25 450 GLU A C 1
ATOM 3353 O O . GLU A 1 450 ? -3.347 -21.821 -16.922 1.00 98.25 450 GLU A O 1
ATOM 3358 N N . ALA A 1 451 ? -4.022 -21.540 -14.803 1.00 98.25 451 ALA A N 1
ATOM 3359 C CA . ALA A 1 451 ? -2.685 -21.721 -14.237 1.00 98.25 451 ALA A CA 1
ATOM 3360 C C . ALA A 1 451 ? -2.724 -22.156 -12.766 1.00 98.25 451 ALA A C 1
ATOM 3362 O O . ALA A 1 451 ? -3.634 -21.794 -12.018 1.00 98.25 451 ALA A O 1
ATOM 3363 N N . ASP A 1 452 ? -1.684 -22.871 -12.337 1.00 98.25 452 ASP A N 1
ATOM 3364 C CA . ASP A 1 452 ? -1.511 -23.311 -10.952 1.00 98.25 452 ASP A CA 1
ATOM 3365 C C . ASP A 1 452 ? -0.717 -22.285 -10.133 1.00 98.25 452 ASP A C 1
ATOM 3367 O O . ASP A 1 452 ? 0.374 -21.850 -10.516 1.00 98.25 452 ASP A O 1
ATOM 3371 N N . GLY A 1 453 ? -1.270 -21.888 -8.987 1.00 97.69 453 GLY A N 1
ATOM 3372 C CA . GLY A 1 453 ? -0.520 -21.226 -7.925 1.00 97.69 453 GLY A CA 1
ATOM 3373 C C . GLY A 1 453 ? 0.134 -22.224 -6.962 1.00 97.69 453 GLY A C 1
ATOM 3374 O O . GLY A 1 453 ? 0.039 -23.434 -7.165 1.00 97.69 453 GLY A O 1
ATOM 3375 N N . PRO A 1 454 ? 0.803 -21.743 -5.896 1.00 97.50 454 PRO A N 1
ATOM 3376 C CA . PRO A 1 454 ? 1.384 -22.608 -4.869 1.00 97.50 454 PRO A CA 1
ATOM 3377 C C . PRO A 1 454 ? 0.375 -23.535 -4.173 1.00 97.50 454 PRO A C 1
ATOM 3379 O O . PRO A 1 454 ? 0.779 -24.587 -3.689 1.00 97.50 454 PRO A O 1
ATOM 3382 N N . TYR A 1 455 ? -0.910 -23.156 -4.122 1.00 98.50 455 TYR A N 1
ATOM 3383 C CA . TYR A 1 455 ? -1.968 -23.954 -3.491 1.00 98.50 455 TYR A CA 1
ATOM 3384 C C . TYR A 1 455 ? -3.198 -24.161 -4.377 1.00 98.50 455 TYR A C 1
ATOM 3386 O O . TYR A 1 455 ? -3.844 -25.199 -4.258 1.00 98.50 455 TYR A O 1
ATOM 3394 N N . TYR A 1 456 ? -3.550 -23.193 -5.229 1.00 98.69 456 TYR A N 1
ATOM 3395 C CA . TYR A 1 456 ? -4.817 -23.205 -5.956 1.00 98.69 456 TYR A CA 1
ATOM 3396 C C . TYR A 1 456 ? -4.629 -23.060 -7.466 1.00 98.69 456 TYR A C 1
ATOM 3398 O O . TYR A 1 456 ? -3.996 -22.117 -7.951 1.00 98.69 456 TYR A O 1
ATOM 3406 N N . HIS A 1 457 ? -5.294 -23.939 -8.214 1.00 98.69 457 HIS A N 1
ATOM 3407 C CA . HIS A 1 457 ? -5.576 -23.719 -9.627 1.00 98.69 457 HIS A CA 1
ATOM 3408 C C . HIS A 1 457 ? -6.488 -22.492 -9.804 1.00 98.69 457 HIS A C 1
ATOM 3410 O O . HIS A 1 457 ? -7.422 -22.287 -9.023 1.00 98.69 457 HIS A O 1
ATOM 3416 N N . GLN A 1 458 ? -6.241 -21.672 -10.827 1.00 98.81 458 GLN A N 1
ATOM 3417 C CA . GLN A 1 458 ? -7.067 -20.511 -11.157 1.00 98.81 458 GLN A CA 1
ATOM 3418 C C . GLN A 1 458 ? -7.392 -20.476 -12.652 1.00 98.81 458 GLN A C 1
ATOM 3420 O O . GLN A 1 458 ? -6.536 -20.161 -13.477 1.00 98.81 458 GLN A O 1
ATOM 3425 N N . GLU A 1 459 ? -8.668 -20.696 -12.961 1.00 98.50 459 GLU A N 1
ATOM 3426 C CA . GLU A 1 459 ? -9.286 -20.325 -14.235 1.00 98.50 459 GLU A CA 1
ATOM 3427 C C . GLU A 1 459 ? -9.549 -18.806 -14.237 1.00 98.50 459 GLU A C 1
ATOM 3429 O O . GLU A 1 459 ? -10.056 -18.250 -13.253 1.00 98.50 459 GLU A O 1
ATOM 3434 N N . TRP A 1 460 ? -9.198 -18.124 -15.326 1.00 98.69 460 TRP A N 1
ATOM 3435 C CA . TRP A 1 460 ? -9.295 -16.670 -15.491 1.00 98.69 460 TRP A CA 1
ATOM 3436 C C . TRP A 1 460 ? -10.480 -16.216 -16.349 1.00 98.69 460 TRP A C 1
ATOM 3438 O O . TRP A 1 460 ? -10.745 -15.012 -16.418 1.00 98.69 460 TRP A O 1
ATOM 3448 N N . GLU A 1 461 ? -11.246 -17.151 -16.925 1.00 97.62 461 GLU A N 1
ATOM 3449 C CA . GLU A 1 461 ? -12.525 -16.882 -17.603 1.00 97.62 461 GLU A CA 1
ATOM 3450 C C . GLU A 1 461 ? -12.402 -15.865 -18.763 1.00 97.62 461 GLU A C 1
ATOM 3452 O O . GLU A 1 461 ? -13.256 -14.994 -18.960 1.00 97.62 461 GLU A O 1
ATOM 3457 N N . GLY A 1 462 ? -11.309 -15.939 -19.528 1.00 97.69 462 GLY A N 1
ATOM 3458 C CA . GLY A 1 462 ? -10.991 -15.014 -20.614 1.00 97.69 462 GLY A CA 1
ATOM 3459 C C . GLY A 1 462 ? -10.518 -13.629 -20.154 1.00 97.69 462 GLY A C 1
ATOM 3460 O O . GLY A 1 462 ? -10.453 -12.702 -20.971 1.00 97.69 462 GLY A O 1
ATOM 3461 N N . MET A 1 463 ? -10.196 -13.437 -18.867 1.00 98.50 463 MET A N 1
ATOM 3462 C CA . MET A 1 463 ? -9.612 -12.184 -18.382 1.00 98.50 463 MET A CA 1
ATOM 3463 C C . MET A 1 463 ? -8.252 -11.962 -19.051 1.00 98.50 463 MET A C 1
ATOM 3465 O O . MET A 1 463 ? -7.317 -12.741 -18.859 1.00 98.50 463 MET A O 1
ATOM 3469 N N . LYS A 1 464 ? -8.129 -10.853 -19.796 1.00 98.00 464 LYS A N 1
ATOM 3470 C CA . LYS A 1 464 ? -6.905 -10.468 -20.518 1.00 98.00 464 LYS A CA 1
ATOM 3471 C C . LYS A 1 464 ? -5.644 -10.660 -19.668 1.00 98.00 464 LYS A C 1
ATOM 3473 O O . LYS A 1 464 ? -5.615 -10.304 -18.491 1.00 98.00 464 LYS A O 1
ATOM 3478 N N . GLN A 1 465 ? -4.592 -11.170 -20.305 1.00 97.75 465 GLN A N 1
ATOM 3479 C CA . GLN A 1 465 ? -3.276 -11.318 -19.688 1.00 97.75 465 GLN A CA 1
ATOM 3480 C C . GLN A 1 465 ? -2.706 -9.989 -19.172 1.00 97.75 465 GLN A C 1
ATOM 3482 O O . GLN A 1 465 ? -2.837 -8.942 -19.817 1.00 97.75 465 GLN A O 1
ATOM 3487 N N . THR A 1 466 ? -1.991 -10.069 -18.053 1.00 98.81 466 THR A N 1
ATOM 3488 C CA . THR A 1 466 ? -1.090 -9.029 -17.556 1.00 98.81 466 THR A CA 1
ATOM 3489 C C . THR A 1 466 ? 0.331 -9.374 -17.989 1.00 98.81 466 THR A C 1
ATOM 3491 O O . THR A 1 466 ? 0.843 -10.457 -17.733 1.00 98.81 466 THR A O 1
ATOM 3494 N N . THR A 1 467 ? 1.005 -8.435 -18.638 1.00 98.62 467 THR A N 1
ATOM 3495 C CA . THR A 1 467 ? 2.352 -8.651 -19.179 1.00 98.62 467 THR A CA 1
ATOM 3496 C C . THR A 1 467 ? 3.403 -8.735 -18.063 1.00 98.62 467 THR A C 1
ATOM 3498 O O . THR A 1 467 ? 3.492 -7.794 -17.266 1.00 98.62 467 THR A O 1
ATOM 3501 N N . PRO A 1 468 ? 4.271 -9.761 -18.024 1.00 98.50 468 PRO A N 1
ATOM 3502 C CA . PRO A 1 468 ? 5.455 -9.741 -17.177 1.00 98.50 468 PRO A CA 1
ATOM 3503 C C . PRO A 1 468 ? 6.437 -8.669 -17.657 1.00 98.50 468 PRO A C 1
ATOM 3505 O O . PRO A 1 468 ? 6.911 -8.692 -18.797 1.00 98.50 468 PRO A O 1
ATOM 3508 N N . ILE A 1 469 ? 6.743 -7.717 -16.779 1.00 98.69 469 ILE A N 1
ATOM 3509 C CA . ILE A 1 469 ? 7.760 -6.689 -17.005 1.00 98.69 469 ILE A CA 1
ATOM 3510 C C . ILE A 1 469 ? 9.020 -7.105 -16.243 1.00 98.69 469 ILE A C 1
ATOM 3512 O O . ILE A 1 469 ? 9.024 -7.225 -15.017 1.00 98.69 469 ILE A O 1
ATOM 3516 N N . ILE A 1 470 ? 10.098 -7.345 -16.982 1.00 97.69 470 ILE A N 1
ATOM 3517 C CA . ILE A 1 470 ? 11.357 -7.878 -16.463 1.00 97.69 470 ILE A CA 1
ATOM 3518 C C . ILE A 1 470 ? 12.324 -6.716 -16.259 1.00 97.69 470 ILE A C 1
ATOM 3520 O O . ILE A 1 470 ? 12.636 -5.975 -17.195 1.00 97.69 470 ILE A O 1
ATOM 3524 N N . SER A 1 471 ? 12.765 -6.507 -15.018 1.00 94.31 471 SER A N 1
ATOM 3525 C CA . SER A 1 471 ? 13.518 -5.308 -14.637 1.00 94.31 471 SER A CA 1
ATOM 3526 C C . SER A 1 471 ? 14.317 -5.494 -13.351 1.00 94.31 471 SER A C 1
ATOM 3528 O O . SER A 1 471 ? 13.896 -6.219 -12.455 1.00 94.31 471 SER A O 1
ATOM 3530 N N . GLY A 1 472 ? 15.432 -4.768 -13.233 1.00 87.06 472 GLY A N 1
ATOM 3531 C CA . GLY A 1 472 ? 16.284 -4.749 -12.038 1.00 87.06 472 GLY A CA 1
ATOM 3532 C C . GLY A 1 472 ? 17.623 -5.458 -12.245 1.00 87.06 472 GLY A C 1
ATOM 3533 O O . GLY A 1 472 ? 17.768 -6.638 -11.948 1.00 87.06 472 GLY A O 1
ATOM 3534 N N . GLY A 1 473 ? 18.631 -4.724 -12.725 1.00 87.00 473 GLY A N 1
ATOM 3535 C CA . GLY A 1 473 ? 19.988 -5.256 -12.935 1.00 87.00 473 GLY A CA 1
ATOM 3536 C C . GLY A 1 473 ? 20.175 -6.106 -14.199 1.00 87.00 473 GLY A C 1
ATOM 3537 O O . GLY A 1 473 ? 21.251 -6.657 -14.397 1.00 87.00 473 GLY A O 1
ATOM 3538 N N . MET A 1 474 ? 19.160 -6.198 -15.063 1.00 95.00 474 MET A N 1
ATOM 3539 C CA . MET A 1 474 ? 19.247 -6.921 -16.336 1.00 95.00 474 MET A CA 1
ATOM 3540 C C . MET A 1 474 ? 20.142 -6.205 -17.358 1.00 95.00 474 MET A C 1
ATOM 3542 O O . MET A 1 474 ? 20.159 -4.974 -17.442 1.00 95.00 474 MET A O 1
ATOM 3546 N N . ASN A 1 475 ? 20.829 -7.002 -18.176 1.00 95.62 475 ASN A N 1
ATOM 3547 C CA . ASN A 1 475 ? 21.598 -6.604 -19.355 1.00 95.62 475 ASN A CA 1
ATOM 3548 C C . ASN A 1 475 ? 21.574 -7.745 -20.392 1.00 95.62 475 ASN A C 1
ATOM 3550 O O . ASN A 1 475 ? 21.078 -8.835 -20.098 1.00 95.62 475 ASN A O 1
ATOM 3554 N N . ALA A 1 476 ? 22.134 -7.508 -21.581 1.00 97.00 476 ALA A N 1
ATOM 3555 C CA . ALA A 1 476 ? 22.170 -8.469 -22.687 1.00 97.00 476 ALA A CA 1
ATOM 3556 C C . ALA A 1 476 ? 22.692 -9.869 -22.307 1.00 97.00 476 ALA A C 1
ATOM 3558 O O . ALA A 1 476 ? 22.174 -10.868 -22.796 1.00 97.00 476 ALA A O 1
ATOM 3559 N N . LEU A 1 477 ? 23.679 -9.946 -21.407 1.00 96.94 477 LEU A N 1
ATOM 3560 C CA . LEU A 1 477 ? 24.350 -11.191 -21.020 1.00 96.94 477 LEU A CA 1
ATOM 3561 C C . LEU A 1 477 ? 23.483 -12.084 -20.119 1.00 96.94 477 LEU A C 1
ATOM 3563 O O . LEU A 1 477 ? 23.663 -13.300 -20.101 1.00 96.94 477 LEU A O 1
ATOM 3567 N N . ARG A 1 478 ? 22.539 -11.494 -19.378 1.00 96.25 478 ARG A N 1
ATOM 3568 C CA . ARG A 1 478 ? 21.645 -12.199 -18.439 1.00 96.25 478 ARG A CA 1
ATOM 3569 C C . ARG A 1 478 ? 20.367 -12.728 -19.102 1.00 96.25 478 ARG A C 1
ATOM 3571 O O . ARG A 1 478 ? 19.737 -13.640 -18.574 1.00 96.25 478 ARG A O 1
ATOM 3578 N N . LEU A 1 479 ? 19.986 -12.178 -20.259 1.00 97.56 479 LEU A N 1
ATOM 3579 C CA . LEU A 1 479 ? 18.733 -12.513 -20.950 1.00 97.56 479 LEU A CA 1
ATOM 3580 C C . LEU A 1 479 ? 18.622 -13.967 -21.440 1.00 97.56 479 LEU A C 1
ATOM 3582 O O . LEU A 1 479 ? 17.553 -14.540 -21.242 1.00 97.56 479 LEU A O 1
ATOM 3586 N N . PRO A 1 480 ? 19.655 -14.600 -22.034 1.00 97.56 480 PRO A N 1
ATOM 3587 C CA . PRO A 1 480 ? 19.491 -15.934 -22.610 1.00 97.56 480 PRO A CA 1
ATOM 3588 C C . PRO A 1 480 ? 19.125 -16.994 -21.564 1.00 97.56 480 PRO A C 1
ATOM 3590 O O . PRO A 1 480 ? 18.230 -17.803 -21.790 1.00 97.56 480 PRO A O 1
ATOM 3593 N N . ALA A 1 481 ? 19.764 -16.953 -20.391 1.00 95.69 481 ALA A N 1
ATOM 3594 C CA . ALA A 1 481 ? 19.465 -17.867 -19.289 1.00 95.69 481 ALA A CA 1
ATOM 3595 C C . ALA A 1 481 ? 18.097 -17.575 -18.640 1.00 95.69 481 ALA A C 1
ATOM 3597 O O . ALA A 1 481 ? 17.371 -18.504 -18.291 1.00 95.69 481 ALA A O 1
ATOM 3598 N N . PHE A 1 482 ? 17.711 -16.297 -18.549 1.00 96.75 482 PHE A N 1
ATOM 3599 C CA . PHE A 1 482 ? 16.376 -15.897 -18.102 1.00 96.75 482 PHE A CA 1
ATOM 3600 C C . PHE A 1 482 ? 15.270 -16.444 -19.028 1.00 96.75 482 PHE A C 1
ATOM 3602 O O . PHE A 1 482 ? 14.300 -17.031 -18.545 1.00 96.75 482 PHE A O 1
ATOM 3609 N N . PHE A 1 483 ? 15.420 -16.305 -20.352 1.00 97.94 483 PHE A N 1
ATOM 3610 C CA . PHE A 1 483 ? 14.449 -16.838 -21.316 1.00 97.94 483 PHE A CA 1
ATOM 3611 C C . PHE A 1 483 ? 14.417 -18.366 -21.335 1.00 97.94 483 PHE A C 1
ATOM 3613 O O . PHE A 1 483 ? 13.347 -18.934 -21.531 1.00 97.94 483 PHE A O 1
ATOM 3620 N N . GLU A 1 484 ? 15.538 -19.038 -21.071 1.00 97.38 484 GLU A N 1
ATOM 3621 C CA . GLU A 1 484 ? 15.551 -20.496 -20.934 1.00 97.38 484 GLU A CA 1
ATOM 3622 C C . GLU A 1 484 ? 14.812 -20.979 -19.675 1.00 97.38 484 GLU A C 1
ATOM 3624 O O . GLU A 1 484 ? 14.118 -21.992 -19.739 1.00 97.38 484 GLU A O 1
ATOM 3629 N N . ASN A 1 485 ? 14.877 -20.242 -18.558 1.00 96.81 485 ASN A N 1
ATOM 3630 C CA . ASN A 1 485 ? 14.075 -20.554 -17.368 1.00 96.81 485 ASN A CA 1
ATOM 3631 C C . ASN A 1 485 ? 12.568 -20.333 -17.597 1.00 96.81 485 ASN A C 1
ATOM 3633 O O . ASN A 1 485 ? 11.753 -21.156 -17.174 1.00 96.81 485 ASN A O 1
ATOM 3637 N N . LEU A 1 486 ? 12.204 -19.226 -18.255 1.00 96.81 486 LEU A N 1
ATOM 3638 C CA . LEU A 1 486 ? 10.813 -18.847 -18.530 1.00 96.81 486 LEU A CA 1
ATOM 3639 C C . LEU A 1 486 ? 10.175 -19.670 -19.667 1.00 96.81 486 LEU A C 1
ATOM 3641 O O . LEU A 1 486 ? 8.977 -19.926 -19.646 1.00 96.81 486 LEU A O 1
ATOM 3645 N N . GLY A 1 487 ? 10.959 -20.086 -20.662 1.00 97.00 487 GLY A N 1
ATOM 3646 C CA . GLY A 1 487 ? 10.510 -20.838 -21.838 1.00 97.00 487 GLY A CA 1
ATOM 3647 C C . GLY A 1 487 ? 10.061 -19.981 -23.031 1.00 97.00 487 GLY A C 1
ATOM 3648 O O . GLY A 1 487 ? 9.956 -20.501 -24.141 1.00 97.00 487 GLY A O 1
ATOM 3649 N N . HIS A 1 488 ? 9.840 -18.673 -22.852 1.00 96.88 488 HIS A N 1
ATOM 3650 C CA . HIS A 1 488 ? 9.452 -17.749 -23.923 1.00 96.88 488 HIS A CA 1
ATOM 3651 C C . HIS A 1 488 ? 9.986 -16.324 -23.712 1.00 96.88 488 HIS A C 1
ATOM 3653 O O . HIS A 1 488 ? 10.356 -15.928 -22.608 1.00 96.88 488 HIS A O 1
ATOM 3659 N N . SER A 1 489 ? 9.928 -15.500 -24.763 1.00 97.31 489 SER A N 1
ATOM 3660 C CA . SER A 1 489 ? 10.349 -14.090 -24.742 1.00 97.31 489 SER A CA 1
ATOM 3661 C C . SER A 1 489 ? 9.208 -13.071 -24.911 1.00 97.31 489 SER A C 1
ATOM 3663 O O . SER A 1 489 ? 9.472 -11.891 -25.124 1.00 97.31 489 SER A O 1
ATOM 3665 N N . ASN A 1 490 ? 7.941 -13.492 -24.786 1.00 97.56 490 ASN A N 1
ATOM 3666 C CA . ASN A 1 490 ? 6.743 -12.636 -24.853 1.00 97.56 490 ASN A CA 1
ATOM 3667 C C . ASN A 1 490 ? 6.567 -11.735 -23.609 1.00 97.56 490 ASN A C 1
ATOM 3669 O O . ASN A 1 490 ? 5.592 -11.854 -22.869 1.00 97.56 490 ASN A O 1
ATOM 3673 N N . VAL A 1 491 ? 7.537 -10.855 -23.362 1.00 97.88 491 VAL A N 1
ATOM 3674 C CA . VAL A 1 491 ? 7.632 -9.995 -22.173 1.00 97.88 491 VAL A CA 1
ATOM 3675 C C . VAL A 1 491 ? 8.107 -8.587 -22.544 1.00 97.88 491 VAL A C 1
ATOM 3677 O O . VAL A 1 491 ? 8.617 -8.352 -23.645 1.00 97.88 491 VAL A O 1
ATOM 3680 N N . ILE A 1 492 ? 7.990 -7.644 -21.608 1.00 98.62 492 ILE A N 1
ATOM 3681 C CA . ILE A 1 492 ? 8.630 -6.324 -21.718 1.00 98.62 492 ILE A CA 1
ATOM 3682 C C . ILE A 1 492 ? 9.904 -6.341 -20.876 1.00 98.62 492 ILE A C 1
ATOM 3684 O O . ILE A 1 492 ? 9.847 -6.555 -19.668 1.00 98.62 492 ILE A O 1
ATOM 3688 N N . LEU A 1 493 ? 11.058 -6.075 -21.486 1.00 98.25 493 LEU A N 1
ATOM 3689 C CA . LEU A 1 493 ? 12.307 -5.854 -20.754 1.00 98.25 493 LEU A CA 1
ATOM 3690 C C . LEU A 1 493 ? 12.487 -4.366 -20.464 1.00 98.25 493 LEU A C 1
ATOM 3692 O O . LEU A 1 493 ? 12.263 -3.533 -21.338 1.00 98.25 493 LEU A O 1
ATOM 3696 N N . THR A 1 494 ? 12.987 -4.026 -19.275 1.00 97.25 494 THR A N 1
ATOM 3697 C CA . THR A 1 494 ? 13.540 -2.694 -19.000 1.00 97.25 494 THR A CA 1
ATOM 3698 C C . THR A 1 494 ? 14.936 -2.782 -18.376 1.00 97.25 494 THR A C 1
ATOM 3700 O O . THR A 1 494 ? 15.110 -3.058 -17.189 1.00 97.25 494 THR A O 1
ATOM 3703 N N . ALA A 1 495 ? 15.964 -2.533 -19.193 1.00 96.56 495 ALA A N 1
ATOM 3704 C CA . ALA A 1 495 ? 17.376 -2.645 -18.824 1.00 96.56 495 ALA A CA 1
ATOM 3705 C C . ALA A 1 495 ? 18.048 -1.262 -18.680 1.00 96.56 495 ALA A C 1
ATOM 3707 O O . ALA A 1 495 ? 18.785 -0.823 -19.553 1.00 96.56 495 ALA A O 1
ATOM 3708 N N . GLY A 1 496 ? 17.801 -0.550 -17.573 1.00 92.56 496 GLY A N 1
ATOM 3709 C CA . GLY A 1 496 ? 18.319 0.813 -17.336 1.00 92.56 496 GLY A CA 1
ATOM 3710 C C . GLY A 1 496 ? 19.849 0.894 -17.395 1.00 92.56 496 GLY A C 1
ATOM 3711 O O . GLY A 1 496 ? 20.424 1.380 -18.367 1.00 92.56 496 GLY A O 1
ATOM 3712 N N . GLY A 1 497 ? 20.520 0.348 -16.376 1.00 89.56 497 GLY A N 1
ATOM 3713 C CA . GLY A 1 497 ? 21.983 0.213 -16.372 1.00 89.56 497 GLY A CA 1
ATOM 3714 C C . GLY A 1 497 ? 22.510 -0.698 -17.490 1.00 89.56 497 GLY A C 1
ATOM 3715 O O . GLY A 1 497 ? 23.577 -0.438 -18.035 1.00 89.56 497 GLY A O 1
ATOM 3716 N N . GLY A 1 498 ? 21.733 -1.711 -17.896 1.00 93.06 498 GLY A N 1
ATOM 3717 C CA . GLY A 1 498 ? 22.074 -2.600 -19.011 1.00 93.06 498 GLY A CA 1
ATOM 3718 C C . GLY A 1 498 ? 22.176 -1.901 -20.374 1.00 93.06 498 GLY A C 1
ATOM 3719 O O . GLY A 1 498 ? 22.927 -2.363 -21.226 1.00 93.06 498 GLY A O 1
ATOM 3720 N N . SER A 1 499 ? 21.477 -0.776 -20.572 1.00 94.94 499 SER A N 1
ATOM 3721 C CA . SER A 1 499 ? 21.566 0.039 -21.790 1.00 94.94 499 SER A CA 1
ATOM 3722 C C . SER A 1 499 ? 22.444 1.282 -21.614 1.00 94.94 499 SER A C 1
ATOM 3724 O O . SER A 1 499 ? 23.357 1.492 -22.407 1.00 94.94 499 SER A O 1
ATOM 3726 N N . PHE A 1 500 ? 22.215 2.097 -20.576 1.00 92.88 500 PHE A N 1
ATOM 3727 C CA . PHE A 1 500 ? 22.955 3.354 -20.346 1.00 92.88 500 PHE A CA 1
ATOM 3728 C C . PHE A 1 500 ? 24.361 3.163 -19.752 1.00 92.88 500 PHE A C 1
ATOM 3730 O O . PHE A 1 500 ? 25.151 4.107 -19.734 1.00 92.88 500 PHE A O 1
ATOM 3737 N N . GLY A 1 501 ? 24.681 1.962 -19.262 1.00 90.25 501 GLY A N 1
ATOM 3738 C CA . GLY A 1 501 ? 26.033 1.575 -18.858 1.00 90.25 501 GLY A CA 1
ATOM 3739 C C . GLY A 1 501 ? 26.865 0.954 -19.986 1.00 90.25 501 GLY A C 1
ATOM 3740 O O . GLY A 1 501 ? 28.065 0.781 -19.802 1.00 90.25 501 GLY A O 1
ATOM 3741 N N . HIS A 1 502 ? 26.264 0.623 -21.140 1.00 93.38 502 HIS A N 1
ATOM 3742 C CA . HIS A 1 502 ? 26.970 0.003 -22.267 1.00 93.38 502 HIS A CA 1
ATOM 3743 C C . HIS A 1 502 ? 28.137 0.875 -22.750 1.00 93.38 502 HIS A C 1
ATOM 3745 O O . HIS A 1 502 ? 27.964 2.081 -22.936 1.00 93.38 502 HIS A O 1
ATOM 3751 N N . LYS A 1 503 ? 29.315 0.277 -22.996 1.00 88.56 503 LYS A N 1
ATOM 3752 C CA . LYS A 1 503 ? 30.547 1.033 -23.298 1.00 88.56 503 LYS A CA 1
ATOM 3753 C C . LYS A 1 503 ? 30.416 1.996 -24.486 1.00 88.56 503 LYS A C 1
ATOM 3755 O O . LYS A 1 503 ? 30.990 3.076 -24.450 1.00 88.56 503 LYS A O 1
ATOM 3760 N N . ASP A 1 504 ? 29.620 1.632 -25.493 1.00 91.31 504 ASP A N 1
ATOM 3761 C CA . ASP A 1 504 ? 29.367 2.436 -26.704 1.00 91.31 504 ASP A CA 1
ATOM 3762 C C . ASP A 1 504 ? 28.057 3.256 -26.632 1.00 91.31 504 ASP A C 1
ATOM 3764 O O . ASP A 1 504 ? 27.565 3.766 -27.640 1.00 91.31 504 ASP A O 1
ATOM 3768 N N . GLY A 1 505 ? 27.459 3.365 -25.443 1.00 91.44 505 GLY A N 1
ATOM 3769 C CA . GLY A 1 505 ? 26.264 4.161 -25.177 1.00 91.44 505 GLY A CA 1
ATOM 3770 C C . GLY A 1 505 ? 24.916 3.471 -25.458 1.00 91.44 505 GLY A C 1
ATOM 3771 O O . GLY A 1 505 ? 24.857 2.276 -25.771 1.00 91.44 505 GLY A O 1
ATOM 3772 N N . PRO A 1 506 ? 23.798 4.224 -25.348 1.00 94.88 506 PRO A N 1
ATOM 3773 C CA . PRO A 1 506 ? 22.459 3.643 -25.199 1.00 94.88 506 PRO A CA 1
ATOM 3774 C C . PRO A 1 506 ? 21.925 2.887 -26.419 1.00 94.88 506 PRO A C 1
ATOM 3776 O O . PRO A 1 506 ? 21.205 1.907 -26.242 1.00 94.88 506 PRO A O 1
ATOM 3779 N N . LYS A 1 507 ? 22.277 3.299 -27.649 1.00 97.00 507 LYS A N 1
ATOM 3780 C CA . LYS A 1 507 ? 21.847 2.605 -28.877 1.00 97.00 507 LYS A CA 1
ATOM 3781 C C . LYS A 1 507 ? 22.440 1.185 -28.949 1.00 97.00 507 LYS A C 1
ATOM 3783 O O . LYS A 1 507 ? 21.650 0.246 -29.031 1.00 97.00 507 LYS A O 1
ATOM 3788 N N . PRO A 1 508 ? 23.772 0.987 -28.867 1.00 97.94 508 PRO A N 1
ATOM 3789 C CA . PRO A 1 508 ? 24.354 -0.350 -28.740 1.00 97.94 508 PRO A CA 1
ATOM 3790 C C . PRO A 1 508 ? 23.853 -1.127 -27.515 1.00 97.94 508 PRO A C 1
ATOM 3792 O O . PRO A 1 508 ? 23.566 -2.316 -27.616 1.00 97.94 508 PRO A O 1
ATOM 3795 N N . GLY A 1 509 ? 23.629 -0.457 -26.380 1.00 97.12 509 GLY A N 1
ATOM 3796 C CA . GLY A 1 509 ? 22.986 -1.069 -25.213 1.00 97.12 509 GLY A CA 1
ATOM 3797 C C . GLY A 1 509 ? 21.583 -1.632 -25.500 1.00 97.12 509 GLY A C 1
ATOM 3798 O O . GLY A 1 509 ? 21.239 -2.716 -25.035 1.00 97.12 509 GLY A O 1
ATOM 3799 N N . ALA A 1 510 ? 20.777 -0.942 -26.309 1.00 98.00 510 ALA A N 1
ATOM 3800 C CA . ALA A 1 510 ? 19.468 -1.423 -26.745 1.00 98.00 510 ALA A CA 1
ATOM 3801 C C . ALA A 1 510 ? 19.574 -2.592 -27.740 1.00 98.00 510 ALA A C 1
ATOM 3803 O O . ALA A 1 510 ? 18.881 -3.599 -27.594 1.00 98.00 510 ALA A O 1
ATOM 3804 N N . ILE A 1 511 ? 20.462 -2.472 -28.732 1.00 98.50 511 ILE A N 1
ATOM 3805 C CA . ILE A 1 511 ? 20.683 -3.497 -29.762 1.00 98.50 511 ILE A CA 1
ATOM 3806 C C . ILE A 1 511 ? 21.212 -4.790 -29.129 1.00 98.50 511 ILE A C 1
ATOM 3808 O O . ILE A 1 511 ? 20.672 -5.854 -29.411 1.00 98.50 511 ILE A O 1
ATOM 3812 N N . SER A 1 512 ? 22.175 -4.709 -28.206 1.00 98.44 512 SER A N 1
ATOM 3813 C CA . SER A 1 512 ? 22.697 -5.877 -27.481 1.00 98.44 512 SER A CA 1
ATOM 3814 C C . SER A 1 512 ? 21.612 -6.616 -26.687 1.00 98.44 512 SER A C 1
ATOM 3816 O O . SER A 1 512 ? 21.604 -7.844 -26.653 1.00 98.44 512 SER A O 1
ATOM 3818 N N . CYS A 1 513 ? 20.643 -5.905 -26.096 1.00 98.25 513 CYS A N 1
ATOM 3819 C CA . CYS A 1 513 ? 19.512 -6.540 -25.411 1.00 98.25 513 CYS A CA 1
ATOM 3820 C C . CYS A 1 513 ? 18.579 -7.288 -26.381 1.00 98.25 513 CYS A C 1
ATOM 3822 O O . CYS A 1 513 ? 18.059 -8.344 -26.027 1.00 98.25 513 CYS A O 1
ATOM 3824 N N . ARG A 1 514 ? 18.398 -6.785 -27.611 1.00 98.12 514 ARG A N 1
ATOM 3825 C CA . ARG A 1 514 ? 17.669 -7.495 -28.678 1.00 98.12 514 ARG A CA 1
ATOM 3826 C C . ARG A 1 514 ? 18.442 -8.727 -29.153 1.00 98.12 514 ARG A C 1
ATOM 3828 O O . ARG A 1 514 ? 17.893 -9.823 -29.178 1.00 98.12 514 ARG A O 1
ATOM 3835 N N . GLN A 1 515 ? 19.740 -8.558 -29.388 1.00 98.56 515 GLN A N 1
ATOM 3836 C CA . GLN A 1 515 ? 20.678 -9.632 -29.714 1.00 98.56 515 GLN A CA 1
ATOM 3837 C C . GLN A 1 515 ? 20.727 -10.727 -28.631 1.00 98.56 515 GLN A C 1
ATOM 3839 O O . GLN A 1 515 ? 20.976 -11.880 -28.953 1.00 98.56 515 GLN A O 1
ATOM 3844 N N . GLY A 1 516 ? 20.428 -10.418 -27.363 1.00 98.00 516 GLY A N 1
ATOM 3845 C CA . GLY A 1 516 ? 20.270 -11.422 -26.302 1.00 98.00 516 GLY A CA 1
ATOM 3846 C C . GLY A 1 516 ? 19.055 -12.347 -26.491 1.00 98.00 516 GLY A C 1
ATOM 3847 O O . GLY A 1 516 ? 19.146 -13.542 -26.217 1.00 98.00 516 GLY A O 1
ATOM 3848 N N . GLU A 1 517 ? 17.930 -11.831 -27.005 1.00 98.06 517 GLU A N 1
ATOM 3849 C CA . GLU A 1 517 ? 16.783 -12.658 -27.423 1.00 98.06 517 GLU A CA 1
ATOM 3850 C C . GLU A 1 517 ? 17.128 -13.472 -28.680 1.00 98.06 517 GLU A C 1
ATOM 3852 O O . GLU A 1 517 ? 16.830 -14.665 -28.754 1.00 98.06 517 GLU A O 1
ATOM 3857 N N . GLU A 1 518 ? 17.768 -12.833 -29.661 1.00 98.31 518 GLU A N 1
ATOM 3858 C CA . GLU A 1 518 ? 18.156 -13.450 -30.935 1.00 98.31 518 GLU A CA 1
ATOM 3859 C C . GLU A 1 518 ? 19.169 -14.587 -30.729 1.00 98.31 518 GLU A C 1
ATOM 3861 O O . GLU A 1 518 ? 18.996 -15.657 -31.308 1.00 98.31 518 GLU A O 1
ATOM 3866 N N . ALA A 1 519 ? 20.155 -14.413 -29.843 1.00 98.31 519 ALA A N 1
ATOM 3867 C CA . ALA A 1 519 ? 21.133 -15.437 -29.475 1.00 98.31 519 ALA A CA 1
ATOM 3868 C C . ALA A 1 519 ? 20.483 -16.657 -28.808 1.00 98.31 519 ALA A C 1
ATOM 3870 O O . ALA A 1 519 ? 20.788 -17.793 -29.174 1.00 98.31 519 ALA A O 1
ATOM 3871 N N . TRP A 1 520 ? 19.549 -16.437 -27.872 1.00 98.38 520 TRP A N 1
ATOM 3872 C CA . TRP A 1 520 ? 18.780 -17.526 -27.261 1.00 98.38 520 TRP A CA 1
ATOM 3873 C C . TRP A 1 520 ? 17.949 -18.277 -28.308 1.00 98.38 520 TRP A C 1
ATOM 3875 O O . TRP A 1 520 ? 18.011 -19.504 -28.361 1.00 98.38 520 TRP A O 1
ATOM 3885 N N . LYS A 1 521 ? 17.242 -17.565 -29.198 1.00 97.81 521 LYS A N 1
ATOM 3886 C CA . LYS A 1 521 ? 16.460 -18.181 -30.284 1.00 97.81 521 LYS A CA 1
ATOM 3887 C C . LYS A 1 521 ? 17.335 -18.953 -31.277 1.00 97.81 521 LYS A C 1
ATOM 3889 O O . LYS A 1 521 ? 16.975 -20.068 -31.643 1.00 97.81 521 LYS A O 1
ATOM 3894 N N . ALA A 1 522 ? 18.482 -18.404 -31.677 1.00 97.69 522 ALA A N 1
ATOM 3895 C CA . ALA A 1 522 ? 19.442 -19.053 -32.573 1.00 97.69 522 ALA A CA 1
ATOM 3896 C C . ALA A 1 522 ? 20.006 -20.349 -31.967 1.00 97.69 522 ALA A C 1
ATOM 3898 O O . ALA A 1 522 ? 20.025 -21.393 -32.624 1.00 97.69 522 ALA A O 1
ATOM 3899 N N . TRP A 1 523 ? 20.399 -20.312 -30.689 1.00 98.00 523 TRP A N 1
ATOM 3900 C CA . TRP A 1 523 ? 20.824 -21.504 -29.956 1.00 98.00 523 TRP A CA 1
ATOM 3901 C C . TRP A 1 523 ? 19.691 -22.532 -29.825 1.00 98.00 523 TRP A C 1
ATOM 3903 O O . TRP A 1 523 ? 19.894 -23.700 -30.153 1.00 98.00 523 TRP A O 1
ATOM 3913 N N . LYS A 1 524 ? 18.478 -22.108 -29.439 1.00 96.31 524 LYS A N 1
ATOM 3914 C CA . LYS A 1 524 ? 17.311 -22.996 -29.278 1.00 96.31 524 LYS A CA 1
ATOM 3915 C C . LYS A 1 524 ? 16.881 -23.654 -30.597 1.00 96.31 524 LYS A C 1
ATOM 3917 O O . LYS A 1 524 ? 16.396 -24.780 -30.587 1.00 96.31 524 LYS A O 1
ATOM 3922 N N . ALA A 1 525 ? 17.102 -22.979 -31.727 1.00 96.94 525 ALA A N 1
ATOM 3923 C CA . ALA A 1 525 ? 16.905 -23.513 -33.075 1.00 96.94 525 ALA A CA 1
ATOM 3924 C C . ALA A 1 525 ? 18.027 -24.468 -33.545 1.00 96.94 525 ALA A C 1
ATOM 3926 O O . ALA A 1 525 ? 17.960 -24.985 -34.658 1.00 96.94 525 ALA A O 1
ATOM 3927 N N . GLY A 1 526 ? 19.062 -24.703 -32.730 1.00 96.06 526 GLY A N 1
ATOM 3928 C CA . GLY A 1 526 ? 20.169 -25.610 -33.044 1.00 96.06 526 GLY A CA 1
ATOM 3929 C C . GLY A 1 526 ? 21.193 -25.055 -34.039 1.00 96.06 526 GLY A C 1
ATOM 3930 O O . GLY A 1 526 ? 21.986 -25.830 -34.574 1.00 96.06 526 GLY A O 1
ATOM 3931 N N . GLN A 1 527 ? 21.217 -23.736 -34.286 1.00 97.00 527 GLN A N 1
ATOM 3932 C CA . GLN A 1 527 ? 22.076 -23.098 -35.301 1.00 97.00 527 GLN A CA 1
ATOM 3933 C C . GLN A 1 527 ? 23.575 -23.406 -35.124 1.00 97.00 527 GLN A C 1
ATOM 3935 O O . GLN A 1 527 ? 24.317 -23.451 -36.103 1.00 97.00 527 GLN A O 1
ATOM 3940 N N . TYR A 1 528 ? 24.012 -23.636 -33.885 1.00 94.69 528 TYR A N 1
ATOM 3941 C CA . TYR A 1 528 ? 25.407 -23.900 -33.520 1.00 94.69 528 TYR A CA 1
ATOM 3942 C C . TYR A 1 528 ? 25.685 -25.379 -33.190 1.00 94.69 528 TYR A C 1
ATOM 3944 O O . TYR A 1 528 ? 26.734 -25.711 -32.640 1.00 94.69 528 TYR A O 1
ATOM 3952 N N . GLY A 1 529 ? 24.753 -26.280 -33.517 1.00 93.44 529 GLY A N 1
ATOM 3953 C CA . GLY A 1 529 ? 24.828 -27.693 -33.149 1.00 93.44 529 GLY A CA 1
ATOM 3954 C C . GLY A 1 529 ? 24.608 -27.938 -31.651 1.00 93.44 529 GLY A C 1
ATOM 3955 O O . GLY A 1 529 ? 24.013 -27.124 -30.947 1.00 93.44 529 GLY A O 1
ATOM 3956 N N . ASN A 1 530 ? 25.073 -29.090 -31.160 1.00 93.19 530 ASN A N 1
ATOM 3957 C CA . ASN A 1 530 ? 24.900 -29.501 -29.765 1.00 93.19 530 ASN A CA 1
ATOM 3958 C C . ASN A 1 530 ? 25.978 -28.885 -28.854 1.00 93.19 530 ASN A C 1
ATOM 3960 O O . ASN A 1 530 ? 26.933 -29.561 -28.469 1.00 93.19 530 ASN A O 1
ATOM 3964 N N . ILE A 1 531 ? 25.831 -27.596 -28.543 1.00 95.69 531 ILE A N 1
ATOM 3965 C CA . ILE A 1 531 ? 26.694 -26.854 -27.610 1.00 95.69 531 ILE A CA 1
ATOM 3966 C C . ILE A 1 531 ? 25.882 -26.238 -26.465 1.00 95.69 531 ILE A C 1
ATOM 3968 O O . ILE A 1 531 ? 24.657 -26.112 -26.548 1.00 95.69 531 ILE A O 1
ATOM 3972 N N . SER A 1 532 ? 26.557 -25.845 -25.382 1.00 95.88 532 SER A N 1
ATOM 3973 C CA . SER A 1 532 ? 25.894 -25.202 -24.242 1.00 95.88 532 SER A CA 1
ATOM 3974 C C . SER A 1 532 ? 25.270 -23.856 -24.640 1.00 95.88 532 SER A C 1
ATOM 3976 O O . SER A 1 532 ? 25.733 -23.207 -25.577 1.00 95.88 532 SER A O 1
ATOM 3978 N N . LEU A 1 533 ? 24.251 -23.396 -23.903 1.00 95.38 533 LEU A N 1
ATOM 3979 C CA . LEU A 1 533 ? 23.686 -22.050 -24.090 1.00 95.38 533 LEU A CA 1
ATOM 3980 C C . LEU A 1 533 ? 24.767 -20.964 -23.956 1.00 95.38 533 LEU A C 1
ATOM 3982 O O . LEU A 1 533 ? 24.779 -20.004 -24.721 1.00 95.38 533 LEU A O 1
ATOM 3986 N N . SER A 1 534 ? 25.700 -21.148 -23.015 1.00 95.00 534 SER A N 1
ATOM 3987 C CA . SER A 1 534 ? 26.828 -20.240 -22.792 1.00 95.00 534 SER A CA 1
ATOM 3988 C C . SER A 1 534 ? 27.705 -20.130 -24.046 1.00 95.00 534 SER A C 1
ATOM 3990 O O . SER A 1 534 ? 27.954 -19.031 -24.538 1.00 95.00 534 SER A O 1
ATOM 3992 N N . ASP A 1 535 ? 28.084 -21.265 -24.640 1.00 95.19 535 ASP A N 1
ATOM 3993 C CA . ASP A 1 535 ? 28.864 -21.289 -25.881 1.00 95.19 535 ASP A CA 1
ATOM 3994 C C . ASP A 1 535 ? 28.059 -20.769 -27.081 1.00 95.19 535 ASP A C 1
ATOM 3996 O O . ASP A 1 535 ? 28.603 -20.027 -27.891 1.00 95.19 535 ASP A O 1
ATOM 4000 N N . GLY A 1 536 ? 26.758 -21.067 -27.174 1.00 97.00 536 GLY A N 1
ATOM 4001 C CA . GLY A 1 536 ? 25.877 -20.556 -28.232 1.00 97.00 536 GLY A CA 1
ATOM 4002 C C . GLY A 1 536 ? 25.795 -19.030 -28.276 1.00 97.00 536 GLY A C 1
ATOM 4003 O O . GLY A 1 536 ? 25.860 -18.437 -29.352 1.00 97.00 536 GLY A O 1
ATOM 4004 N N . VAL A 1 537 ? 25.729 -18.376 -27.114 1.00 97.44 537 VAL A N 1
ATOM 4005 C CA . VAL A 1 537 ? 25.765 -16.906 -27.020 1.00 97.44 537 VAL A CA 1
ATOM 4006 C C . VAL A 1 537 ? 27.146 -16.356 -27.391 1.00 97.44 537 VAL A C 1
ATOM 4008 O O . VAL A 1 537 ? 27.229 -15.311 -28.034 1.00 97.44 537 VAL A O 1
ATOM 4011 N N . ILE A 1 538 ? 28.233 -17.055 -27.045 1.00 96.56 538 ILE A N 1
ATOM 4012 C CA . ILE A 1 538 ? 29.594 -16.667 -27.447 1.00 96.56 538 ILE A CA 1
ATOM 4013 C C . ILE A 1 538 ? 29.780 -16.802 -28.968 1.00 96.56 538 ILE A C 1
ATOM 4015 O O . ILE A 1 538 ? 30.310 -15.885 -29.591 1.00 96.56 538 ILE A O 1
ATOM 4019 N N . GLU A 1 539 ? 29.316 -17.894 -29.586 1.00 96.88 539 GLU A N 1
ATOM 4020 C CA . GLU A 1 539 ? 29.334 -18.064 -31.046 1.00 96.88 539 GLU A CA 1
ATOM 4021 C C . GLU A 1 539 ? 28.501 -16.982 -31.747 1.00 96.88 539 GLU A C 1
ATOM 4023 O O . GLU A 1 539 ? 28.966 -16.387 -32.719 1.00 96.88 539 GLU A O 1
ATOM 4028 N N . PHE A 1 540 ? 27.318 -16.647 -31.217 1.00 97.69 540 PHE A N 1
ATOM 4029 C CA . PHE A 1 540 ? 26.515 -15.525 -31.709 1.00 97.69 540 PHE A CA 1
ATOM 4030 C C . PHE A 1 540 ? 27.271 -14.189 -31.599 1.00 97.69 540 PHE A C 1
ATOM 4032 O O . PHE A 1 540 ? 27.286 -13.403 -32.549 1.00 97.69 540 PHE A O 1
ATOM 4039 N N . ALA A 1 541 ? 27.951 -13.930 -30.479 1.00 97.06 541 ALA A N 1
ATOM 4040 C CA . ALA A 1 541 ? 28.690 -12.688 -30.253 1.00 97.06 541 ALA A CA 1
ATOM 4041 C C . ALA A 1 541 ? 29.893 -12.493 -31.199 1.00 97.06 541 ALA A C 1
ATOM 4043 O O . ALA A 1 541 ? 30.306 -11.356 -31.419 1.00 97.06 541 ALA A O 1
ATOM 4044 N N . LYS A 1 542 ? 30.432 -13.548 -31.830 1.00 95.88 542 LYS A N 1
ATOM 4045 C CA . LYS A 1 542 ? 31.534 -13.413 -32.808 1.00 95.88 542 LYS A CA 1
ATOM 4046 C C . LYS A 1 542 ? 31.171 -12.573 -34.036 1.00 95.88 542 LYS A C 1
ATOM 4048 O O . LYS A 1 542 ? 32.072 -12.004 -34.647 1.00 95.88 542 LYS A O 1
ATOM 4053 N N . THR A 1 543 ? 29.888 -12.488 -34.393 1.00 95.38 543 THR A N 1
ATOM 4054 C CA . THR A 1 543 ? 29.400 -11.737 -35.566 1.00 95.38 543 THR A CA 1
ATOM 4055 C C . THR A 1 543 ? 28.523 -10.532 -35.209 1.00 95.38 543 THR A C 1
ATOM 4057 O O . THR A 1 543 ? 27.983 -9.896 -36.109 1.00 95.38 543 THR A O 1
ATOM 4060 N N . HIS A 1 544 ? 28.355 -10.223 -33.919 1.00 97.50 544 HIS A N 1
ATOM 4061 C CA . HIS A 1 544 ? 27.438 -9.189 -33.431 1.00 97.50 544 HIS A CA 1
ATOM 4062 C C . HIS A 1 544 ? 28.164 -8.278 -32.433 1.00 97.50 544 HIS A C 1
ATOM 4064 O O . HIS A 1 544 ? 28.353 -8.620 -31.263 1.00 97.50 544 HIS A O 1
ATOM 4070 N N . GLU A 1 545 ? 28.617 -7.118 -32.913 1.00 95.75 545 GLU A N 1
ATOM 4071 C CA . GLU A 1 545 ? 29.534 -6.252 -32.162 1.00 95.75 545 GLU A CA 1
ATOM 4072 C C . GLU A 1 545 ? 28.892 -5.600 -30.926 1.00 95.75 545 GLU A C 1
ATOM 4074 O O . GLU A 1 545 ? 29.598 -5.341 -29.953 1.00 95.75 545 GLU A O 1
ATOM 4079 N N . GLU A 1 546 ? 27.574 -5.372 -30.893 1.00 97.44 546 GLU A N 1
ATOM 4080 C CA . GLU A 1 546 ? 26.919 -4.774 -29.724 1.00 97.44 546 GLU A CA 1
ATOM 4081 C C . GLU A 1 546 ? 26.834 -5.747 -28.538 1.00 97.44 546 GLU A C 1
ATOM 4083 O O . GLU A 1 546 ? 27.251 -5.397 -27.436 1.00 97.44 546 GLU A O 1
ATOM 4088 N N . ILE A 1 547 ? 26.365 -6.986 -28.723 1.00 96.81 547 ILE A N 1
ATOM 4089 C CA . ILE A 1 547 ? 26.369 -7.989 -27.643 1.00 96.81 547 ILE A CA 1
ATOM 4090 C C . ILE A 1 547 ? 27.795 -8.359 -27.220 1.00 96.81 547 ILE A C 1
ATOM 4092 O O . ILE A 1 547 ? 28.061 -8.467 -26.026 1.00 96.81 547 ILE A O 1
ATOM 4096 N N . LYS A 1 548 ? 28.751 -8.426 -28.153 1.00 95.56 548 LYS A N 1
ATOM 4097 C CA . LYS A 1 548 ? 30.190 -8.540 -27.852 1.00 95.56 548 LYS A CA 1
ATOM 4098 C C . LYS A 1 548 ? 30.708 -7.342 -27.039 1.00 95.56 548 LYS A C 1
ATOM 4100 O O . LYS A 1 548 ? 31.490 -7.510 -26.103 1.00 95.56 548 LYS A O 1
ATOM 4105 N N . GLY A 1 549 ? 30.214 -6.137 -27.319 1.00 93.94 549 GLY A N 1
ATOM 4106 C CA . GLY A 1 549 ? 30.446 -4.939 -26.512 1.00 93.94 549 GLY A CA 1
ATOM 4107 C C . GLY A 1 549 ? 29.883 -5.039 -25.090 1.00 93.94 549 GLY A C 1
ATOM 4108 O O . GLY A 1 549 ? 30.498 -4.522 -24.150 1.00 93.94 549 GLY A O 1
ATOM 4109 N N . ALA A 1 550 ? 28.785 -5.774 -24.896 1.00 94.94 550 ALA A N 1
ATOM 4110 C CA . ALA A 1 550 ? 28.225 -6.042 -23.577 1.00 94.94 550 ALA A CA 1
ATOM 4111 C C . ALA A 1 550 ? 29.136 -6.949 -22.725 1.00 94.94 550 ALA A C 1
ATOM 4113 O O . ALA A 1 550 ? 29.268 -6.674 -21.534 1.00 94.94 550 ALA A O 1
ATOM 4114 N N . PHE A 1 551 ? 29.843 -7.933 -23.306 1.00 94.19 551 PHE A N 1
ATOM 4115 C CA . PHE A 1 551 ? 30.869 -8.723 -22.591 1.00 94.19 551 PHE A CA 1
ATOM 4116 C C . PHE A 1 551 ? 31.980 -7.826 -22.015 1.00 94.19 551 PHE A C 1
ATOM 4118 O O . PHE A 1 551 ? 32.324 -7.931 -20.838 1.00 94.19 551 PHE A O 1
ATOM 4125 N N . LEU A 1 552 ? 32.490 -6.883 -22.818 1.00 90.12 552 LEU A N 1
ATOM 4126 C CA . LEU A 1 552 ? 33.490 -5.898 -22.379 1.00 90.12 552 LEU A CA 1
ATOM 4127 C C . LEU A 1 552 ? 32.957 -4.888 -21.354 1.00 90.12 552 LEU A C 1
ATOM 4129 O O . LEU A 1 552 ? 33.741 -4.362 -20.563 1.00 90.12 552 LEU A O 1
ATOM 4133 N N . THR A 1 553 ? 31.654 -4.599 -21.385 1.00 88.88 553 THR A N 1
ATOM 4134 C CA . THR A 1 553 ? 31.000 -3.675 -20.448 1.00 88.88 553 THR A CA 1
ATOM 4135 C C . THR A 1 553 ? 30.780 -4.338 -19.088 1.00 88.88 553 THR A C 1
ATOM 4137 O O . THR A 1 553 ? 31.188 -3.815 -18.054 1.00 88.88 553 THR A O 1
ATOM 4140 N N . PHE A 1 554 ? 30.129 -5.501 -19.073 1.00 89.75 554 PHE A N 1
ATOM 4141 C CA . PHE A 1 554 ? 29.647 -6.166 -17.864 1.00 89.75 554 PHE A CA 1
ATOM 4142 C C . PHE A 1 554 ? 30.570 -7.329 -17.486 1.00 89.75 554 PHE A C 1
ATOM 4144 O O . PHE A 1 554 ? 30.120 -8.454 -17.292 1.00 89.75 554 PHE A O 1
ATOM 4151 N N . GLN A 1 555 ? 31.878 -7.067 -17.383 1.00 88.50 555 GLN A N 1
ATOM 4152 C CA . GLN A 1 555 ? 32.904 -8.120 -17.283 1.00 88.50 555 GLN A CA 1
ATOM 4153 C C . GLN A 1 555 ? 32.701 -9.082 -16.104 1.00 88.50 555 GLN A C 1
ATOM 4155 O O . GLN A 1 555 ? 32.971 -10.266 -16.249 1.00 88.50 555 GLN A O 1
ATOM 4160 N N . LYS A 1 556 ? 32.171 -8.608 -14.965 1.00 84.88 556 LYS A N 1
ATOM 4161 C CA . LYS A 1 556 ? 31.822 -9.466 -13.816 1.00 84.88 556 LYS A CA 1
ATOM 4162 C C . LYS A 1 556 ? 30.757 -10.507 -14.185 1.00 84.88 556 LYS A C 1
ATOM 4164 O O . LYS A 1 556 ? 30.889 -11.669 -13.820 1.00 84.88 556 LYS A O 1
ATOM 4169 N N . ASP A 1 557 ? 29.740 -10.098 -14.940 1.00 88.19 557 ASP A N 1
ATOM 4170 C CA . ASP A 1 557 ? 28.679 -10.984 -15.425 1.00 88.19 557 ASP A CA 1
ATOM 4171 C C . ASP A 1 557 ? 29.204 -11.904 -16.532 1.00 88.19 557 ASP A C 1
ATOM 4173 O O . ASP A 1 557 ? 28.880 -13.086 -16.561 1.00 88.19 557 ASP A O 1
ATOM 4177 N N . ALA A 1 558 ? 30.053 -11.376 -17.418 1.00 91.31 558 ALA A N 1
ATOM 4178 C CA . ALA A 1 558 ? 30.699 -12.142 -18.475 1.00 91.31 558 ALA A CA 1
ATOM 4179 C C . ALA A 1 558 ? 31.592 -13.261 -17.907 1.00 91.31 558 ALA A C 1
ATOM 4181 O O . ALA A 1 558 ? 31.447 -14.417 -18.289 1.00 91.31 558 ALA A O 1
ATOM 4182 N N . ASP A 1 559 ? 32.458 -12.942 -16.942 1.00 88.25 559 ASP A N 1
ATOM 4183 C CA . ASP A 1 559 ? 33.338 -13.905 -16.272 1.00 88.25 559 ASP A CA 1
ATOM 4184 C C . ASP A 1 559 ? 32.544 -14.949 -15.459 1.00 88.25 559 ASP A C 1
ATOM 4186 O O . ASP A 1 559 ? 32.959 -16.104 -15.384 1.00 88.25 559 ASP A O 1
ATOM 4190 N N . GLN A 1 560 ? 31.392 -14.572 -14.885 1.00 87.94 560 GLN A N 1
ATOM 4191 C CA . GLN A 1 560 ? 30.537 -15.471 -14.097 1.00 87.94 560 GLN A CA 1
ATOM 4192 C C . GLN A 1 560 ? 29.657 -16.401 -14.955 1.00 87.94 560 GLN A C 1
ATOM 4194 O O . GLN A 1 560 ? 29.479 -17.564 -14.599 1.00 87.94 560 GLN A O 1
ATOM 4199 N N . ILE A 1 561 ? 29.068 -15.900 -16.046 1.00 90.38 561 ILE A N 1
ATOM 4200 C CA . ILE A 1 561 ? 28.060 -16.621 -16.854 1.00 90.38 561 ILE A CA 1
ATOM 4201 C C . ILE A 1 561 ? 28.703 -17.312 -18.077 1.00 90.38 561 ILE A C 1
ATOM 4203 O O . ILE A 1 561 ? 28.198 -18.324 -18.572 1.00 90.38 561 ILE A O 1
ATOM 4207 N N . TYR A 1 562 ? 29.837 -16.792 -18.557 1.00 93.56 562 TYR A N 1
ATOM 4208 C CA . TYR A 1 562 ? 30.490 -17.202 -19.803 1.00 93.56 562 TYR A CA 1
ATOM 4209 C C . TYR A 1 562 ? 31.992 -17.481 -19.597 1.00 93.56 562 TYR A C 1
ATOM 4211 O O . TYR A 1 562 ? 32.844 -16.775 -20.144 1.00 93.56 562 TYR A O 1
ATOM 4219 N N . PRO A 1 563 ? 32.369 -18.508 -18.811 1.00 88.06 563 PRO A N 1
ATOM 4220 C CA . PRO A 1 563 ? 33.771 -18.805 -18.529 1.00 88.06 563 PRO A CA 1
ATOM 4221 C C . PRO A 1 563 ? 34.584 -19.035 -19.818 1.00 88.06 563 PRO A C 1
ATOM 4223 O O . PRO A 1 563 ? 34.189 -19.781 -20.722 1.00 88.06 563 PRO A O 1
ATOM 4226 N N . GLY A 1 564 ? 35.740 -18.369 -19.898 1.00 87.94 564 GLY A N 1
ATOM 4227 C CA . GLY A 1 564 ? 36.621 -18.388 -21.071 1.00 87.94 564 GLY A CA 1
ATOM 4228 C C . GLY A 1 564 ? 36.155 -17.522 -22.254 1.00 87.94 564 GLY A C 1
ATOM 4229 O O . GLY A 1 564 ? 36.607 -17.730 -23.380 1.00 87.94 564 GLY A O 1
ATOM 4230 N N . TRP A 1 565 ? 35.221 -16.579 -22.053 1.00 92.56 565 TRP A N 1
ATOM 4231 C CA . TRP A 1 565 ? 34.751 -15.695 -23.133 1.00 92.56 565 TRP A CA 1
ATOM 4232 C C . TRP A 1 565 ? 35.865 -14.837 -23.742 1.00 92.56 565 TRP A C 1
ATOM 4234 O O . TRP A 1 565 ? 35.810 -14.544 -24.934 1.00 92.56 565 TRP A O 1
ATOM 4244 N N . LYS A 1 566 ? 36.870 -14.439 -22.948 1.00 89.88 566 LYS A N 1
ATOM 4245 C CA . LYS A 1 566 ? 37.973 -13.573 -23.392 1.00 89.88 566 LYS A CA 1
ATOM 4246 C C . LYS A 1 566 ? 38.759 -14.265 -24.499 1.00 89.88 566 LYS A C 1
ATOM 4248 O O . LYS A 1 566 ? 38.877 -13.730 -25.596 1.00 89.88 566 LYS A O 1
ATOM 4253 N N . GLU A 1 567 ? 39.177 -15.500 -24.259 1.00 89.44 567 GLU A N 1
ATOM 4254 C CA . GLU A 1 567 ? 39.888 -16.344 -25.215 1.00 89.44 567 GLU A CA 1
ATOM 4255 C C . GLU A 1 567 ? 39.011 -16.653 -26.439 1.00 89.44 567 GLU A C 1
ATOM 4257 O O . GLU A 1 567 ? 39.454 -16.487 -27.576 1.00 89.44 567 GLU A O 1
ATOM 4262 N N . LYS A 1 568 ? 37.744 -17.037 -26.221 1.00 90.94 568 LYS A N 1
ATOM 4263 C CA . LYS A 1 568 ? 36.800 -17.408 -27.293 1.00 90.94 568 LYS A CA 1
ATOM 4264 C C . LYS A 1 568 ? 36.393 -16.236 -28.204 1.00 90.94 568 LYS A C 1
ATOM 4266 O O . LYS A 1 568 ? 36.044 -16.475 -29.360 1.00 90.94 568 LYS A O 1
ATOM 4271 N N . LEU A 1 569 ? 36.441 -14.993 -27.710 1.00 90.56 569 LEU A N 1
ATOM 4272 C CA . LEU A 1 569 ? 36.163 -13.762 -28.469 1.00 90.56 569 LEU A CA 1
ATOM 4273 C C . LEU A 1 569 ? 37.434 -13.001 -28.907 1.00 90.56 569 LEU A C 1
ATOM 4275 O O . LEU A 1 569 ? 37.321 -11.945 -29.529 1.00 90.56 569 LEU A O 1
ATOM 4279 N N . GLY A 1 570 ? 38.631 -13.541 -28.643 1.00 83.75 570 GLY A N 1
ATOM 4280 C CA . GLY A 1 570 ? 39.906 -13.004 -29.138 1.00 83.75 570 GLY A CA 1
ATOM 4281 C C . GLY A 1 570 ? 40.519 -11.862 -28.314 1.00 83.75 570 GLY A C 1
ATOM 4282 O O . GLY A 1 570 ? 41.333 -11.103 -28.837 1.00 83.75 570 GLY A O 1
ATOM 4283 N N . TYR A 1 571 ? 40.154 -11.723 -27.039 1.00 80.94 571 TYR A N 1
ATOM 4284 C CA . TYR A 1 571 ? 40.691 -10.716 -26.122 1.00 80.94 571 TYR A CA 1
ATOM 4285 C C . TYR A 1 571 ? 41.903 -11.233 -25.338 1.00 80.94 571 TYR A C 1
ATOM 4287 O O . TYR A 1 571 ? 41.779 -12.082 -24.459 1.00 80.94 571 TYR A O 1
ATOM 4295 N N . THR A 1 572 ? 43.079 -10.661 -25.605 1.00 56.19 572 THR A N 1
ATOM 4296 C CA . THR A 1 572 ? 44.340 -11.001 -24.927 1.00 56.19 572 THR A CA 1
ATOM 4297 C C . THR A 1 572 ? 44.843 -9.844 -24.048 1.00 56.19 572 THR A C 1
ATOM 4299 O O . THR A 1 572 ? 45.763 -9.122 -24.438 1.00 56.19 572 THR A O 1
ATOM 4302 N N . GLY A 1 573 ? 44.249 -9.640 -22.864 1.00 56.47 573 GLY A N 1
ATOM 4303 C CA . GLY A 1 573 ? 44.744 -8.676 -21.863 1.00 56.47 573 GLY A CA 1
ATOM 4304 C C . GLY A 1 573 ? 43.732 -8.248 -20.786 1.00 56.47 573 GLY A C 1
ATOM 4305 O O . GLY A 1 573 ? 42.526 -8.408 -20.954 1.00 56.47 573 GLY A O 1
ATOM 4306 N N . GLU A 1 574 ? 44.221 -7.661 -19.684 1.00 46.50 574 GLU A N 1
ATOM 4307 C CA . GLU A 1 574 ? 43.384 -6.984 -18.673 1.00 46.50 574 GLU A CA 1
ATOM 4308 C C . GLU A 1 574 ? 42.951 -5.593 -19.181 1.00 46.50 574 GLU A C 1
ATOM 4310 O O . GLU A 1 574 ? 43.584 -4.584 -18.874 1.00 46.50 574 GLU A O 1
ATOM 4315 N N . SER A 1 575 ? 41.873 -5.516 -19.969 1.00 48.53 575 SER A N 1
ATOM 4316 C CA . SER A 1 575 ? 41.279 -4.236 -20.388 1.00 48.53 575 SER A CA 1
ATOM 4317 C C . SER A 1 575 ? 40.088 -3.853 -19.504 1.00 48.53 575 SER A C 1
ATOM 4319 O O . SER A 1 575 ? 38.965 -4.304 -19.742 1.00 48.53 575 SER A O 1
ATOM 4321 N N . SER A 1 576 ? 40.296 -2.984 -18.513 1.00 46.31 576 SER A N 1
ATOM 4322 C CA . SER A 1 576 ? 39.186 -2.312 -17.830 1.00 46.31 576 SER A CA 1
ATOM 4323 C C . SER A 1 576 ? 38.613 -1.212 -18.730 1.00 46.31 576 SER A C 1
ATOM 4325 O O . SER A 1 576 ? 39.331 -0.330 -19.198 1.00 46.31 576 SER A O 1
ATOM 4327 N N . VAL A 1 577 ? 37.305 -1.264 -18.991 1.00 49.94 577 VAL A N 1
ATOM 4328 C CA . VAL A 1 577 ? 36.602 -0.267 -19.809 1.00 49.94 577 VAL A CA 1
ATOM 4329 C C . VAL A 1 577 ? 35.625 0.479 -18.907 1.00 49.94 577 VAL A C 1
ATOM 4331 O O . VAL A 1 577 ? 34.669 -0.106 -18.405 1.00 49.94 577 VAL A O 1
ATOM 4334 N N . GLN A 1 578 ? 35.869 1.770 -18.673 1.00 46.66 578 GLN A N 1
ATOM 4335 C CA . GLN A 1 578 ? 34.858 2.642 -18.070 1.00 46.66 578 GLN A CA 1
ATOM 4336 C C . GLN A 1 578 ? 33.744 2.905 -19.093 1.00 46.66 578 GLN A C 1
ATOM 4338 O O . GLN A 1 578 ? 34.014 2.999 -20.291 1.00 46.66 578 GLN A O 1
ATOM 4343 N N . ALA A 1 579 ? 32.499 3.048 -18.628 1.00 46.38 579 ALA A N 1
ATOM 4344 C CA . ALA A 1 579 ? 31.402 3.504 -19.480 1.00 46.38 579 ALA A CA 1
ATOM 4345 C C . ALA A 1 579 ? 31.776 4.849 -20.129 1.00 46.38 579 ALA A C 1
ATOM 4347 O O . ALA A 1 579 ? 32.295 5.734 -19.444 1.00 46.38 579 ALA A O 1
ATOM 4348 N N . ALA A 1 580 ? 31.531 5.005 -21.433 1.00 46.22 580 ALA A N 1
ATOM 4349 C CA . ALA A 1 580 ? 31.868 6.241 -22.130 1.00 46.22 580 ALA A CA 1
ATOM 4350 C C . ALA A 1 580 ? 31.131 7.437 -21.509 1.00 46.22 580 ALA A C 1
ATOM 4352 O O . ALA A 1 580 ? 29.923 7.383 -21.276 1.00 46.22 580 ALA A O 1
ATOM 4353 N N . SER A 1 581 ? 31.848 8.536 -21.272 1.00 45.59 581 SER A N 1
ATOM 4354 C CA . SER A 1 581 ? 31.235 9.802 -20.877 1.00 45.59 581 SER A CA 1
ATOM 4355 C C . SER A 1 581 ? 30.446 10.383 -22.053 1.00 45.59 581 SER A C 1
ATOM 4357 O O . SER A 1 581 ? 30.987 10.574 -23.145 1.00 45.59 581 SER A O 1
ATOM 4359 N N . PHE A 1 582 ? 29.154 10.657 -21.850 1.00 42.94 582 PHE A N 1
ATOM 4360 C CA . PHE A 1 582 ? 28.315 11.224 -22.902 1.00 42.94 582 PHE A CA 1
ATOM 4361 C C . PHE A 1 582 ? 28.417 12.754 -22.896 1.00 42.94 582 PHE A C 1
ATOM 4363 O O . PHE A 1 582 ? 27.773 13.444 -22.111 1.00 42.94 582 PHE A O 1
ATOM 4370 N N . ASP A 1 583 ? 29.257 13.288 -23.778 1.00 48.59 583 ASP A N 1
ATOM 4371 C CA . ASP A 1 583 ? 29.417 14.729 -23.975 1.00 48.59 583 ASP A CA 1
ATOM 4372 C C . ASP A 1 583 ? 28.296 15.270 -24.881 1.00 48.59 583 ASP A C 1
ATOM 4374 O O . ASP A 1 583 ? 28.352 15.143 -26.109 1.00 48.59 583 ASP A O 1
ATOM 4378 N N . TRP A 1 584 ? 27.277 15.887 -24.272 1.00 47.66 584 TRP A N 1
ATOM 4379 C CA . TRP A 1 584 ? 26.124 16.471 -24.971 1.00 47.66 584 TRP A CA 1
ATOM 4380 C C . TRP A 1 584 ? 26.505 17.526 -26.032 1.00 47.66 584 TRP A C 1
ATOM 4382 O O . TRP A 1 584 ? 25.723 17.771 -26.951 1.00 47.66 584 TRP A O 1
ATOM 4392 N N . ALA A 1 585 ? 27.698 18.135 -25.968 1.00 40.38 585 ALA A N 1
ATOM 4393 C CA . ALA A 1 585 ? 28.153 19.101 -26.972 1.00 40.38 585 ALA A CA 1
ATOM 4394 C C . ALA A 1 585 ? 28.715 18.436 -28.250 1.00 40.38 585 ALA A C 1
ATOM 4396 O O . ALA A 1 585 ? 28.713 19.044 -29.326 1.00 40.38 585 ALA A O 1
ATOM 4397 N N . LYS A 1 586 ? 29.162 17.173 -28.185 1.00 38.84 586 LYS A N 1
ATOM 4398 C CA . LYS A 1 586 ? 29.924 16.500 -29.260 1.00 38.84 586 LYS A CA 1
ATOM 4399 C C . LYS A 1 586 ? 29.101 15.885 -30.401 1.00 38.84 586 LYS A C 1
ATOM 4401 O O . LYS A 1 586 ? 29.558 14.973 -31.087 1.00 38.84 586 LYS A O 1
ATOM 4406 N N . LYS A 1 587 ? 27.918 16.437 -30.689 1.00 37.56 587 LYS A N 1
ATOM 4407 C CA . LYS A 1 587 ? 27.211 16.215 -31.971 1.00 37.56 587 LYS A CA 1
ATOM 4408 C C . LYS A 1 587 ? 27.109 17.450 -32.873 1.00 37.56 587 LYS A C 1
ATOM 4410 O O . LYS A 1 587 ? 26.408 17.403 -33.878 1.00 37.56 587 LYS A O 1
ATOM 4415 N N . ALA A 1 588 ? 27.868 18.508 -32.573 1.00 31.75 588 ALA A N 1
ATOM 4416 C CA . ALA A 1 588 ? 28.074 19.646 -33.477 1.00 31.75 588 ALA A CA 1
ATOM 4417 C C . ALA A 1 588 ? 29.456 19.667 -34.172 1.00 31.75 588 ALA A C 1
ATOM 4419 O O . ALA A 1 588 ? 29.634 20.414 -35.132 1.00 31.75 588 ALA A O 1
ATOM 4420 N N . SER A 1 589 ? 30.436 18.867 -33.731 1.00 27.77 589 SER A N 1
ATOM 4421 C CA . SER A 1 589 ? 31.780 18.851 -34.329 1.00 27.77 589 SER A CA 1
ATOM 4422 C C . SER A 1 589 ? 32.528 17.531 -34.104 1.00 27.77 589 SER A C 1
ATOM 4424 O O . SER A 1 589 ? 32.672 17.056 -32.980 1.00 27.77 589 SER A O 1
ATOM 4426 N N . ALA A 1 590 ? 33.051 16.956 -35.190 1.00 27.89 590 ALA A N 1
ATOM 4427 C CA . ALA A 1 590 ? 33.938 15.797 -35.165 1.00 27.89 590 ALA A CA 1
ATOM 4428 C C . ALA A 1 590 ? 35.315 16.176 -35.738 1.00 27.89 590 ALA A C 1
ATOM 4430 O O . ALA A 1 590 ? 35.451 16.299 -36.953 1.00 27.89 590 ALA A O 1
ATOM 4431 N N . ALA A 1 591 ? 36.326 16.352 -34.873 1.00 27.39 591 ALA A N 1
ATOM 4432 C CA . ALA A 1 591 ? 37.750 16.390 -35.241 1.00 27.39 591 ALA A CA 1
ATOM 4433 C C . ALA A 1 591 ? 38.697 16.239 -34.018 1.00 27.39 591 ALA A C 1
ATOM 4435 O O . ALA A 1 591 ? 38.493 16.889 -33.000 1.00 27.39 591 ALA A O 1
ATOM 4436 N N . ALA A 1 592 ? 39.767 15.444 -34.190 1.00 26.28 592 ALA A N 1
ATOM 4437 C CA . ALA A 1 592 ? 41.092 15.498 -33.524 1.00 26.28 592 ALA A CA 1
ATOM 4438 C C . ALA A 1 592 ? 41.296 15.222 -31.992 1.00 26.28 592 ALA A C 1
ATOM 4440 O O . ALA A 1 592 ? 41.329 16.134 -31.179 1.00 26.28 592 ALA A O 1
ATOM 4441 N N . PHE A 1 593 ? 41.561 13.943 -31.656 1.00 26.78 593 PHE A N 1
ATOM 4442 C CA . PHE A 1 593 ? 42.808 13.340 -31.082 1.00 26.78 593 PHE A CA 1
ATOM 4443 C C . PHE A 1 593 ? 43.603 13.862 -29.826 1.00 26.78 593 PHE A C 1
ATOM 4445 O O . PHE A 1 593 ? 43.959 15.027 -29.744 1.00 26.78 593 PHE A O 1
ATOM 4452 N N . VAL A 1 594 ? 44.071 12.878 -29.007 1.00 25.97 594 VAL A N 1
ATOM 4453 C CA . VAL A 1 594 ? 45.175 12.815 -27.975 1.00 25.97 594 VAL A CA 1
ATOM 4454 C C . VAL A 1 594 ? 45.035 13.716 -26.720 1.00 25.97 594 VAL A C 1
ATOM 4456 O O . VAL A 1 594 ? 44.702 14.881 -26.847 1.00 25.97 594 VAL A O 1
ATOM 4459 N N . GLY A 1 595 ? 45.326 13.319 -25.465 1.00 25.84 595 GLY A N 1
ATOM 4460 C CA . GLY A 1 595 ? 45.740 12.041 -24.839 1.00 25.84 595 GLY A CA 1
ATOM 4461 C C . GLY A 1 595 ? 46.641 12.277 -23.595 1.00 25.84 595 GLY A C 1
ATOM 4462 O O . GLY A 1 595 ? 47.467 13.184 -23.627 1.00 25.84 595 GLY A O 1
ATOM 4463 N N . ALA A 1 596 ? 46.507 11.498 -22.506 1.00 25.62 596 ALA A N 1
ATOM 4464 C CA . ALA A 1 596 ? 47.363 11.577 -21.298 1.00 25.62 596 ALA A CA 1
ATOM 4465 C C . ALA A 1 596 ? 47.366 10.260 -20.478 1.00 25.62 596 ALA A C 1
ATOM 4467 O O . ALA A 1 596 ? 46.446 9.454 -20.605 1.00 25.62 596 ALA A O 1
ATOM 4468 N N . SER A 1 597 ? 48.406 10.028 -19.664 1.00 24.75 597 SER A N 1
ATOM 4469 C CA . SER A 1 597 ? 48.724 8.746 -19.002 1.00 24.75 597 SER A CA 1
ATOM 4470 C C . SER A 1 597 ? 48.330 8.655 -17.514 1.00 24.75 597 SER A C 1
ATOM 4472 O O . SER A 1 597 ? 48.139 9.664 -16.840 1.00 24.75 597 SER A O 1
ATOM 4474 N N . VAL A 1 598 ? 48.245 7.421 -16.990 1.00 27.08 598 VAL A N 1
ATOM 4475 C CA . VAL A 1 598 ? 47.887 7.091 -15.592 1.00 27.08 598 VAL A CA 1
ATOM 4476 C C . VAL A 1 598 ? 48.970 6.200 -14.958 1.00 27.08 598 VAL A C 1
ATOM 4478 O O . VAL A 1 598 ? 49.553 5.356 -15.637 1.00 27.08 598 VAL A O 1
ATOM 4481 N N . ALA A 1 599 ? 49.245 6.388 -13.662 1.00 27.31 599 ALA A N 1
ATOM 4482 C CA . ALA A 1 599 ? 50.228 5.620 -12.886 1.00 27.31 599 ALA A CA 1
ATOM 4483 C C . ALA A 1 599 ? 49.603 4.383 -12.185 1.00 27.31 599 ALA A C 1
ATOM 4485 O O . ALA A 1 599 ? 48.406 4.395 -11.892 1.00 27.31 599 ALA A O 1
ATOM 4486 N N . PRO A 1 600 ? 50.373 3.313 -11.897 1.00 26.48 600 PRO A N 1
ATOM 4487 C CA . PRO A 1 600 ? 49.813 2.029 -11.467 1.00 26.48 600 PRO A CA 1
ATOM 4488 C C . PR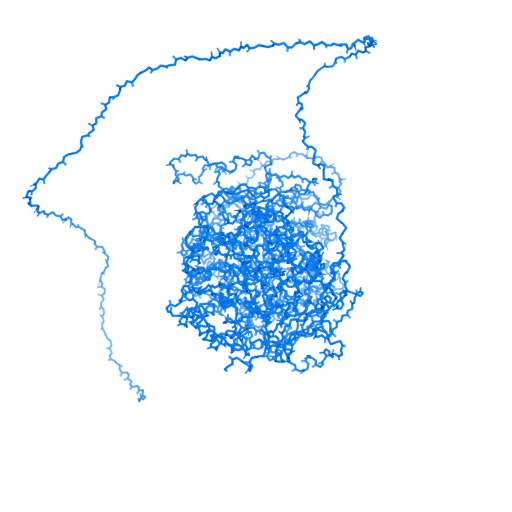O A 1 600 ? 49.534 1.941 -9.957 1.00 26.48 600 PRO A C 1
ATOM 4490 O O . PRO A 1 600 ? 50.402 2.227 -9.131 1.00 26.48 600 PRO A O 1
ATOM 4493 N N . ALA A 1 601 ? 48.351 1.434 -9.596 1.00 27.09 601 ALA A N 1
ATOM 4494 C CA . ALA A 1 601 ? 48.020 1.004 -8.236 1.00 27.09 601 ALA A CA 1
ATOM 4495 C C . ALA A 1 601 ? 48.353 -0.488 -8.030 1.00 27.09 601 ALA A C 1
ATOM 4497 O O . ALA A 1 601 ? 48.203 -1.303 -8.942 1.00 27.09 601 ALA A O 1
ATOM 4498 N N . LYS A 1 602 ? 48.814 -0.858 -6.828 1.00 27.47 602 LYS A N 1
ATOM 4499 C CA . LYS A 1 602 ? 49.178 -2.245 -6.482 1.00 27.47 602 LYS A CA 1
ATOM 4500 C C . LYS A 1 602 ? 47.936 -3.105 -6.217 1.00 27.47 602 LYS A C 1
ATOM 4502 O O . LYS A 1 602 ? 46.987 -2.642 -5.594 1.00 27.47 602 LYS A O 1
ATOM 4507 N N . LYS A 1 603 ? 47.980 -4.373 -6.645 1.00 28.62 603 LYS A N 1
ATOM 4508 C CA . LYS A 1 603 ? 46.980 -5.400 -6.308 1.00 28.62 603 LYS A CA 1
ATOM 4509 C C . LYS A 1 603 ? 47.243 -5.959 -4.905 1.00 28.62 603 LYS A C 1
ATOM 4511 O O . LYS A 1 603 ? 48.338 -6.452 -4.655 1.00 28.62 603 LYS A O 1
ATOM 4516 N N . GLU A 1 604 ? 46.211 -5.994 -4.068 1.00 26.58 604 GLU A N 1
ATOM 4517 C CA . GLU A 1 604 ? 46.073 -6.979 -2.990 1.00 26.58 604 GLU A CA 1
ATOM 4518 C C . GLU A 1 604 ? 44.754 -7.730 -3.187 1.00 26.58 604 GLU A C 1
ATOM 4520 O O . GLU A 1 604 ? 43.710 -7.136 -3.462 1.00 26.58 604 GLU A O 1
ATOM 4525 N N . SER A 1 605 ? 44.820 -9.058 -3.119 1.00 29.66 605 SER A N 1
ATOM 4526 C CA . SER A 1 605 ? 43.724 -9.955 -3.473 1.00 29.66 605 SER A CA 1
ATOM 4527 C C . SER A 1 605 ? 43.107 -10.593 -2.231 1.00 29.66 605 SER A C 1
ATOM 4529 O O . SER A 1 605 ? 43.656 -11.548 -1.692 1.00 29.66 605 SER A O 1
ATOM 4531 N N . ASN A 1 606 ? 41.926 -10.116 -1.846 1.00 29.09 606 ASN A N 1
ATOM 4532 C CA . ASN A 1 606 ? 40.964 -10.869 -1.044 1.00 29.09 606 ASN A CA 1
ATOM 4533 C C . ASN A 1 606 ? 39.598 -10.738 -1.724 1.00 29.09 606 ASN A C 1
ATOM 4535 O O . ASN A 1 606 ? 39.081 -9.630 -1.887 1.00 29.09 606 ASN A O 1
ATOM 4539 N N . VAL A 1 607 ? 39.043 -11.863 -2.179 1.00 34.78 607 VAL A N 1
ATOM 4540 C CA . VAL A 1 607 ? 37.797 -11.893 -2.958 1.00 34.78 607 VAL A CA 1
ATOM 4541 C C . VAL A 1 607 ? 36.604 -11.877 -2.003 1.00 34.78 607 VAL A C 1
ATOM 4543 O O . VAL A 1 607 ? 36.031 -12.914 -1.687 1.00 34.78 607 VAL A O 1
ATOM 4546 N N . SER A 1 608 ? 36.226 -10.685 -1.539 1.00 34.53 608 SER A N 1
ATOM 4547 C CA . SER A 1 608 ? 34.867 -10.453 -1.041 1.00 34.53 608 SER A CA 1
ATOM 4548 C C . SER A 1 608 ? 33.906 -10.213 -2.211 1.00 34.53 608 SER A C 1
ATOM 4550 O O . SER A 1 608 ? 34.314 -9.784 -3.296 1.00 34.53 608 SER A O 1
ATOM 4552 N N . LEU A 1 609 ? 32.615 -10.488 -2.005 1.00 42.25 609 LEU A N 1
ATOM 4553 C CA . LEU A 1 609 ? 31.559 -10.257 -2.996 1.00 42.25 609 LEU A CA 1
ATOM 4554 C C . LEU A 1 609 ? 31.255 -8.756 -3.117 1.00 42.25 609 LEU A C 1
ATOM 4556 O O . LEU A 1 609 ? 30.225 -8.271 -2.667 1.00 42.25 609 LEU A O 1
ATOM 4560 N N . LYS A 1 610 ? 32.163 -7.993 -3.733 1.00 51.66 610 LYS A N 1
ATOM 4561 C CA . LYS A 1 610 ? 32.016 -6.537 -3.837 1.00 51.66 610 LYS A CA 1
ATOM 4562 C C . LYS A 1 610 ? 30.905 -6.144 -4.819 1.00 51.66 610 LYS A C 1
ATOM 4564 O O . LYS A 1 610 ? 30.908 -6.557 -5.989 1.00 51.66 610 LYS A O 1
ATOM 4569 N N . ALA A 1 611 ? 29.976 -5.319 -4.337 1.00 58.66 611 ALA A N 1
ATOM 4570 C CA . ALA A 1 611 ? 29.195 -4.403 -5.163 1.00 58.66 611 ALA A CA 1
ATOM 4571 C C . ALA A 1 611 ? 30.118 -3.321 -5.768 1.00 58.66 611 ALA A C 1
ATOM 4573 O O . ALA A 1 611 ? 31.301 -3.240 -5.425 1.00 58.66 611 ALA A O 1
ATOM 4574 N N . LEU A 1 612 ? 29.598 -2.489 -6.675 1.00 74.88 612 LEU A N 1
ATOM 4575 C CA . LEU A 1 612 ? 30.304 -1.268 -7.067 1.00 74.88 612 LEU A CA 1
ATOM 4576 C C . LEU A 1 612 ? 30.359 -0.344 -5.844 1.00 74.88 612 LEU A C 1
ATOM 4578 O O . LEU A 1 612 ? 29.311 0.053 -5.346 1.00 74.88 612 LEU A O 1
ATOM 4582 N N . ASP A 1 613 ? 31.558 -0.009 -5.375 1.00 83.81 613 ASP A N 1
ATOM 4583 C CA . ASP A 1 613 ? 31.729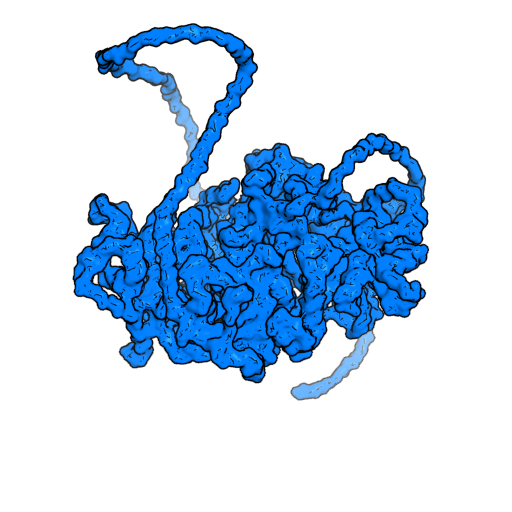 0.933 -4.271 1.00 83.81 613 ASP A CA 1
ATOM 4584 C C . ASP A 1 613 ? 31.400 2.357 -4.745 1.00 83.81 613 ASP A C 1
ATOM 4586 O O . ASP A 1 613 ? 32.039 2.884 -5.659 1.00 83.81 613 ASP A O 1
ATOM 4590 N N . GLN A 1 614 ? 30.365 2.952 -4.147 1.00 89.19 614 GLN A N 1
ATOM 4591 C CA . GLN A 1 614 ? 29.885 4.308 -4.443 1.00 89.19 614 GLN A CA 1
ATOM 4592 C C . GLN A 1 614 ? 30.024 5.252 -3.234 1.00 89.19 614 GLN A C 1
ATOM 4594 O O . GLN A 1 614 ? 29.483 6.361 -3.251 1.00 89.19 614 GLN A O 1
ATOM 4599 N N . SER A 1 615 ? 30.739 4.825 -2.183 1.00 92.00 615 SER A N 1
ATOM 4600 C CA . SER A 1 615 ? 30.896 5.563 -0.920 1.00 92.00 615 SER A CA 1
ATOM 4601 C C . SER A 1 615 ? 31.458 6.973 -1.116 1.00 92.00 615 SER A C 1
ATOM 4603 O O . SER A 1 615 ? 30.940 7.922 -0.540 1.00 92.00 615 SER A O 1
ATOM 4605 N N . SER A 1 616 ? 32.421 7.142 -2.024 1.00 92.81 616 SER A N 1
ATOM 4606 C CA . SER A 1 616 ? 33.028 8.437 -2.374 1.00 92.81 616 SER A CA 1
ATOM 4607 C C . SER A 1 616 ? 32.084 9.456 -3.033 1.00 92.81 616 SER A C 1
ATOM 4609 O O . SER A 1 616 ? 32.488 10.598 -3.249 1.00 92.81 616 SER A O 1
ATOM 4611 N N . ARG A 1 617 ? 30.851 9.054 -3.374 1.00 93.56 617 ARG A N 1
ATOM 4612 C CA . ARG A 1 617 ? 29.811 9.916 -3.954 1.00 93.56 617 ARG A CA 1
ATOM 4613 C C . ARG A 1 617 ? 28.591 10.061 -3.045 1.00 93.56 617 ARG A C 1
ATOM 4615 O O . ARG A 1 617 ? 28.123 11.176 -2.859 1.00 93.56 617 ARG A O 1
ATOM 4622 N N . TYR A 1 618 ? 28.076 8.953 -2.511 1.00 96.62 618 TYR A N 1
ATOM 4623 C CA . TYR A 1 618 ? 26.807 8.930 -1.769 1.00 96.62 618 TYR A CA 1
ATOM 4624 C C . TYR A 1 618 ? 26.965 8.902 -0.241 1.00 96.62 618 TYR A C 1
ATOM 4626 O O . TYR A 1 618 ? 25.966 8.785 0.466 1.00 96.62 618 TYR A O 1
ATOM 4634 N N . ALA A 1 619 ? 28.186 9.025 0.287 1.00 96.06 619 ALA A N 1
ATOM 4635 C CA . ALA A 1 619 ? 28.427 9.218 1.713 1.00 96.06 619 ALA A CA 1
ATOM 4636 C C . ALA A 1 619 ? 29.287 10.465 1.968 1.00 96.06 619 ALA A C 1
ATOM 4638 O O . ALA A 1 619 ? 30.336 10.657 1.358 1.00 96.06 619 ALA A O 1
ATOM 4639 N N . ASP A 1 620 ? 28.844 11.297 2.908 1.00 95.25 620 ASP A N 1
ATOM 4640 C CA . ASP A 1 620 ? 29.556 12.474 3.405 1.00 95.25 620 ASP A CA 1
ATOM 4641 C C . ASP A 1 620 ? 29.384 12.528 4.929 1.00 95.25 620 ASP A C 1
ATOM 4643 O O . ASP A 1 620 ? 28.596 13.301 5.471 1.00 95.25 620 ASP A O 1
ATOM 4647 N N . LEU A 1 621 ? 30.131 11.667 5.627 1.00 94.94 621 LEU A N 1
ATOM 4648 C CA . LEU A 1 621 ? 30.121 11.554 7.093 1.00 94.94 621 LEU A CA 1
ATOM 4649 C C . LEU A 1 621 ? 30.756 12.772 7.803 1.00 94.94 621 LEU A C 1
ATOM 4651 O O . LEU A 1 621 ? 30.962 12.744 9.014 1.00 94.94 621 LEU A O 1
ATOM 4655 N N . SER A 1 622 ? 31.109 13.830 7.059 1.00 91.38 622 SER A N 1
ATOM 4656 C CA . SER A 1 622 ? 31.537 15.119 7.616 1.00 91.38 622 SER A CA 1
ATOM 4657 C C . SER A 1 622 ? 30.374 16.101 7.817 1.00 91.38 622 SER A C 1
ATOM 4659 O O . SER A 1 622 ? 30.550 17.148 8.442 1.00 91.38 622 SER A O 1
ATOM 4661 N N . LEU A 1 623 ? 29.186 15.766 7.301 1.00 88.69 623 LEU A N 1
ATOM 4662 C CA . LEU A 1 623 ? 27.963 16.543 7.467 1.00 88.69 623 LEU A CA 1
ATOM 4663 C C . LEU A 1 623 ? 27.448 16.496 8.910 1.00 88.69 623 LEU A C 1
ATOM 4665 O O . LEU A 1 623 ? 27.145 15.439 9.455 1.00 88.69 623 LEU A O 1
ATOM 4669 N N . ASP A 1 624 ? 27.266 17.678 9.491 1.00 85.50 624 ASP A N 1
ATOM 4670 C CA . ASP A 1 624 ? 26.633 17.866 10.793 1.00 85.50 624 ASP A CA 1
ATOM 4671 C C . ASP A 1 624 ? 25.099 17.955 10.666 1.00 85.50 624 ASP A C 1
ATOM 4673 O O . ASP A 1 624 ? 24.563 18.767 9.903 1.00 85.50 624 ASP A O 1
ATOM 4677 N N . GLU A 1 625 ? 24.387 17.146 11.454 1.00 89.50 625 GLU A N 1
ATOM 4678 C CA . GLU A 1 625 ? 22.920 17.087 11.481 1.00 89.50 625 GLU A CA 1
ATOM 4679 C C . GLU A 1 625 ? 22.301 18.433 11.886 1.00 89.50 625 GLU A C 1
ATOM 4681 O O . GLU A 1 625 ? 21.340 18.889 11.261 1.00 89.50 625 GLU A O 1
ATOM 4686 N N . ALA A 1 626 ? 22.900 19.136 12.857 1.00 85.44 626 ALA A N 1
ATOM 4687 C CA . ALA A 1 626 ? 22.410 20.446 13.278 1.00 85.44 626 ALA A CA 1
ATOM 4688 C C . ALA A 1 626 ? 22.519 21.481 12.142 1.00 85.44 626 ALA A C 1
ATOM 4690 O O . ALA A 1 626 ? 21.634 22.320 11.978 1.00 85.44 626 ALA A O 1
ATOM 4691 N N . THR A 1 627 ? 23.557 21.400 11.309 1.00 81.44 627 THR A N 1
ATOM 4692 C CA . THR A 1 627 ? 23.736 22.237 10.115 1.00 81.44 627 THR A CA 1
ATOM 4693 C C . THR A 1 627 ? 22.731 21.900 9.007 1.00 81.44 627 THR A C 1
ATOM 4695 O O . THR A 1 627 ? 22.227 22.816 8.353 1.00 81.44 627 THR A O 1
ATOM 4698 N N . LEU A 1 628 ? 22.375 20.622 8.825 1.00 84.31 628 LEU A N 1
ATOM 4699 C CA . LEU A 1 628 ? 21.332 20.202 7.878 1.00 84.31 628 LEU A CA 1
ATOM 4700 C C . LEU A 1 628 ? 19.935 20.709 8.282 1.00 84.31 628 LEU A C 1
ATOM 4702 O O . LEU A 1 628 ? 19.167 21.121 7.408 1.00 84.31 628 LEU A O 1
ATOM 4706 N N . VAL A 1 629 ? 19.626 20.739 9.583 1.00 79.81 629 VAL A N 1
ATOM 4707 C CA . VAL A 1 629 ? 18.345 21.225 10.137 1.00 79.81 629 VAL A CA 1
ATOM 4708 C C . VAL A 1 629 ? 18.271 22.760 10.197 1.00 79.81 629 VAL A C 1
ATOM 4710 O O . VAL A 1 629 ? 17.237 23.352 9.885 1.00 79.81 629 VAL A O 1
ATOM 4713 N N . LYS A 1 630 ? 19.359 23.441 10.579 1.00 66.62 630 LYS A N 1
ATOM 4714 C CA . LYS A 1 630 ? 19.357 24.877 10.910 1.00 66.62 630 LYS A CA 1
ATOM 4715 C C . LYS A 1 630 ? 18.948 25.779 9.741 1.00 66.62 630 LYS A C 1
ATOM 4717 O O . LYS A 1 630 ? 19.544 25.761 8.671 1.00 66.62 630 LYS A O 1
ATOM 4722 N N . ARG A 1 631 ? 18.015 26.702 9.983 1.00 55.09 631 ARG A N 1
ATOM 4723 C CA . ARG A 1 631 ? 17.649 27.762 9.028 1.00 55.09 631 ARG A CA 1
ATOM 4724 C C . ARG A 1 631 ? 18.703 28.879 9.003 1.00 55.09 631 ARG A C 1
ATOM 4726 O O . ARG A 1 631 ? 18.972 29.501 10.030 1.00 55.09 631 ARG A O 1
ATOM 4733 N N . LEU A 1 632 ? 19.248 29.203 7.828 1.00 49.34 632 LEU A N 1
ATOM 4734 C CA . LEU A 1 632 ? 19.937 30.483 7.612 1.00 49.34 632 LEU A CA 1
ATOM 4735 C C . LEU A 1 632 ? 18.884 31.578 7.401 1.00 49.34 632 LEU A C 1
ATOM 4737 O O . LEU A 1 632 ? 18.134 31.565 6.427 1.00 49.34 632 LEU A O 1
ATOM 4741 N N . GLY A 1 633 ? 18.790 32.521 8.337 1.00 41.78 633 GLY A N 1
ATOM 4742 C CA . GLY A 1 633 ? 17.841 33.626 8.238 1.00 41.78 633 GLY A CA 1
ATOM 4743 C C . GLY A 1 633 ? 18.380 34.774 7.387 1.00 41.78 633 GLY A C 1
ATOM 4744 O O . GLY A 1 633 ? 19.100 35.610 7.924 1.00 41.78 633 GLY A O 1
ATOM 4745 N N . CYS A 1 634 ? 17.998 34.869 6.102 1.00 35.78 634 CYS A N 1
ATOM 4746 C CA . CYS A 1 634 ? 18.098 36.130 5.350 1.00 35.78 634 CYS A CA 1
ATOM 4747 C C . CYS A 1 634 ? 17.195 36.235 4.096 1.00 35.78 634 CYS A C 1
ATOM 4749 O O . CYS A 1 634 ? 16.955 35.276 3.373 1.00 35.78 634 CYS A O 1
ATOM 4751 N N . ARG A 1 635 ? 16.726 37.465 3.843 1.00 39.00 635 ARG A N 1
ATOM 4752 C CA . ARG A 1 635 ? 15.645 37.940 2.941 1.00 39.00 635 ARG A CA 1
ATOM 4753 C C . ARG A 1 635 ? 15.772 37.725 1.404 1.00 39.00 635 ARG A C 1
ATOM 4755 O O . ARG A 1 635 ? 15.242 38.545 0.659 1.00 39.00 635 ARG A O 1
ATOM 4762 N N . LEU A 1 636 ? 16.440 36.694 0.881 1.00 37.41 636 LEU A N 1
ATOM 4763 C CA . LEU A 1 636 ? 16.700 36.567 -0.576 1.00 37.41 636 LEU A CA 1
ATOM 4764 C C . LEU A 1 636 ? 16.311 35.204 -1.184 1.00 37.41 636 LEU A C 1
ATOM 4766 O O . LEU A 1 636 ? 17.122 34.538 -1.814 1.00 37.41 636 LEU A O 1
ATOM 4770 N N . GLU A 1 637 ? 15.046 34.797 -1.061 1.00 41.94 637 GLU A N 1
ATOM 4771 C CA . GLU A 1 637 ? 14.591 33.460 -1.500 1.00 41.94 637 GLU A CA 1
ATOM 4772 C C . GLU A 1 637 ? 14.604 33.224 -3.031 1.00 41.94 637 GLU A C 1
ATOM 4774 O O . GLU A 1 637 ? 14.651 32.077 -3.464 1.00 41.94 637 GLU A O 1
ATOM 4779 N N . TRP A 1 638 ? 14.637 34.272 -3.868 1.00 37.78 638 TRP A N 1
ATOM 4780 C CA . TRP A 1 638 ? 14.551 34.145 -5.340 1.00 37.78 638 TRP A CA 1
ATOM 4781 C C . TRP A 1 638 ? 15.888 34.025 -6.094 1.00 37.78 638 TRP A C 1
ATOM 4783 O O . TRP A 1 638 ? 15.882 33.770 -7.295 1.00 37.78 638 TRP A O 1
ATOM 4793 N N . LEU A 1 639 ? 17.035 34.200 -5.426 1.00 33.25 639 LEU A N 1
ATOM 4794 C CA . LEU A 1 639 ? 18.369 34.176 -6.063 1.00 33.25 639 LEU A CA 1
ATOM 4795 C C . LEU A 1 639 ? 19.222 32.953 -5.677 1.00 33.25 639 LEU A C 1
ATOM 4797 O O . LEU A 1 639 ? 20.360 32.823 -6.123 1.00 33.25 639 LEU A O 1
ATOM 4801 N N . VAL A 1 640 ? 18.680 32.036 -4.867 1.00 39.06 640 VAL A N 1
ATOM 4802 C CA . VAL A 1 640 ? 19.438 30.959 -4.199 1.00 39.06 640 VAL A CA 1
ATOM 4803 C C . VAL A 1 640 ? 19.066 29.571 -4.746 1.00 39.06 640 VAL A C 1
ATOM 4805 O O . VAL A 1 640 ? 18.794 28.628 -4.004 1.00 39.06 640 VAL A O 1
ATOM 4808 N N . LEU A 1 641 ? 19.089 29.448 -6.077 1.00 41.91 641 LEU A N 1
ATOM 4809 C CA . LEU A 1 641 ? 19.055 28.162 -6.795 1.00 41.91 641 LEU A CA 1
ATOM 4810 C C . LEU A 1 641 ? 20.461 27.596 -7.090 1.00 41.91 641 LEU A C 1
ATOM 4812 O O . LEU A 1 641 ? 20.567 26.494 -7.614 1.00 41.91 641 LEU A O 1
ATOM 4816 N N . ILE A 1 642 ? 21.532 28.344 -6.777 1.00 40.22 642 ILE A N 1
ATOM 4817 C CA . ILE A 1 642 ? 22.922 28.010 -7.160 1.00 40.22 642 ILE A CA 1
ATOM 4818 C C . ILE A 1 642 ? 23.903 28.020 -5.959 1.00 40.22 642 ILE A C 1
ATOM 4820 O O . ILE A 1 642 ? 25.011 27.493 -6.063 1.00 40.22 642 ILE A O 1
ATOM 4824 N N . SER A 1 643 ? 23.535 28.566 -4.786 1.00 36.66 643 SER A N 1
ATOM 4825 C CA . SER A 1 643 ? 24.435 28.513 -3.616 1.00 36.66 643 SER A CA 1
ATOM 4826 C C . SER A 1 643 ? 24.467 27.110 -2.996 1.00 36.66 643 SER A C 1
ATOM 4828 O O . SER A 1 643 ? 23.443 26.438 -2.880 1.00 36.66 643 SER A O 1
ATOM 4830 N N . HIS A 1 644 ? 25.653 26.688 -2.551 1.00 42.34 644 HIS A N 1
ATOM 4831 C CA . HIS A 1 644 ? 25.898 25.406 -1.876 1.00 42.34 644 HIS A CA 1
ATOM 4832 C C . HIS A 1 644 ? 25.376 25.362 -0.419 1.00 42.34 644 HIS A C 1
ATOM 4834 O O . HIS A 1 644 ? 25.841 24.562 0.392 1.00 42.34 644 HIS A O 1
ATOM 4840 N N . GLU A 1 645 ? 24.423 26.219 -0.045 1.00 47.38 645 GLU A N 1
ATOM 4841 C CA . GLU A 1 645 ? 23.845 26.230 1.302 1.00 47.38 645 GLU A CA 1
ATOM 4842 C C . GLU A 1 645 ? 22.883 25.044 1.475 1.00 47.38 645 GLU A C 1
ATOM 4844 O O . GLU A 1 645 ? 21.697 25.117 1.136 1.00 47.38 645 GLU A O 1
ATOM 4849 N N . ARG A 1 646 ? 23.428 23.943 2.014 1.00 54.88 646 ARG A N 1
ATOM 4850 C CA . ARG A 1 646 ? 22.741 22.674 2.334 1.00 54.88 646 ARG A CA 1
ATOM 4851 C C . ARG A 1 646 ? 21.706 22.805 3.476 1.00 54.88 646 ARG A C 1
ATOM 4853 O O . ARG A 1 646 ? 20.929 21.887 3.728 1.00 54.88 646 ARG A O 1
ATOM 4860 N N . ASN A 1 647 ? 21.680 23.941 4.160 1.00 61.88 647 ASN A N 1
ATOM 4861 C CA . ASN A 1 647 ? 20.999 24.148 5.435 1.00 61.88 647 ASN A CA 1
ATOM 4862 C C . ASN A 1 647 ? 19.471 24.322 5.269 1.00 61.88 647 ASN A C 1
ATOM 4864 O O . ASN A 1 647 ? 19.022 25.162 4.487 1.00 61.88 647 ASN A O 1
ATOM 4868 N N . GLY A 1 648 ? 18.658 23.552 6.003 1.00 66.69 648 GLY A N 1
ATOM 4869 C CA . GLY A 1 648 ? 17.188 23.665 6.017 1.00 66.69 648 GLY A CA 1
ATOM 4870 C C . GLY A 1 648 ? 16.479 23.243 4.717 1.00 66.69 648 GLY A C 1
ATOM 4871 O O . GLY A 1 648 ? 15.339 23.648 4.466 1.00 66.69 648 GLY A O 1
ATOM 4872 N N . LYS A 1 649 ? 17.159 22.466 3.860 1.00 84.44 649 LYS A N 1
ATOM 4873 C CA . LYS A 1 649 ? 16.687 22.036 2.524 1.00 84.44 649 LYS A CA 1
ATOM 4874 C C . LYS A 1 649 ? 16.680 20.513 2.320 1.00 84.44 649 LYS A C 1
ATOM 4876 O O . LYS A 1 649 ? 16.480 20.060 1.190 1.00 84.44 649 LYS A O 1
ATOM 4881 N N . HIS A 1 650 ? 16.865 19.732 3.382 1.00 93.62 650 HIS A N 1
ATOM 4882 C CA . HIS A 1 650 ? 16.915 18.269 3.331 1.00 93.62 650 HIS A CA 1
ATOM 4883 C C . HIS A 1 650 ? 15.793 17.643 4.156 1.00 93.62 650 HIS A C 1
ATOM 4885 O O . HIS A 1 650 ? 15.548 18.066 5.282 1.00 93.62 650 HIS A O 1
ATOM 4891 N N . VAL A 1 651 ? 15.149 16.617 3.601 1.00 97.56 651 VAL A N 1
ATOM 4892 C CA . VAL A 1 651 ? 14.408 15.625 4.388 1.00 97.56 651 VAL A CA 1
ATOM 4893 C C . VAL A 1 651 ? 15.443 14.667 4.968 1.00 97.56 651 VAL A C 1
ATOM 4895 O O . VAL A 1 651 ? 16.270 14.149 4.218 1.00 97.56 651 VAL A O 1
ATOM 4898 N N . LEU A 1 652 ? 15.428 14.443 6.279 1.00 98.38 652 LEU A N 1
ATOM 4899 C CA . LEU A 1 652 ? 16.319 13.472 6.925 1.00 98.38 652 LEU A CA 1
ATOM 4900 C C . LEU A 1 652 ? 15.528 12.204 7.217 1.00 98.38 652 LEU A C 1
ATOM 4902 O O . LEU A 1 652 ? 14.358 12.291 7.585 1.00 98.38 652 LEU A O 1
ATOM 4906 N N . VAL A 1 653 ? 16.135 11.033 7.050 1.00 98.81 653 VAL A N 1
ATOM 4907 C CA . VAL A 1 653 ? 15.482 9.746 7.329 1.00 98.81 653 VAL A CA 1
ATOM 4908 C C . VAL A 1 653 ? 16.450 8.854 8.092 1.00 98.81 653 VAL A C 1
ATOM 4910 O O . VAL A 1 653 ? 17.593 8.682 7.670 1.00 98.81 653 VAL A O 1
ATOM 4913 N N . ALA A 1 654 ? 15.999 8.342 9.237 1.00 98.75 654 ALA A N 1
ATOM 4914 C CA . ALA A 1 654 ? 16.752 7.436 10.097 1.00 98.75 654 ALA A CA 1
ATOM 4915 C C . ALA A 1 654 ? 16.258 6.001 9.896 1.00 98.75 654 ALA A C 1
ATOM 4917 O O . ALA A 1 654 ? 15.055 5.723 9.983 1.00 98.75 654 ALA A O 1
ATOM 4918 N N . TYR A 1 655 ? 17.202 5.104 9.634 1.00 98.75 655 TYR A N 1
ATOM 4919 C CA . TYR A 1 655 ? 16.981 3.696 9.361 1.00 98.75 655 TYR A CA 1
ATOM 4920 C C . TYR A 1 655 ? 17.735 2.831 10.367 1.00 98.75 655 TYR A C 1
ATOM 4922 O O . TYR A 1 655 ? 18.864 3.156 10.730 1.00 98.75 655 TYR A O 1
ATOM 4930 N N . ILE A 1 656 ? 17.147 1.684 10.700 1.00 98.44 656 ILE A N 1
ATOM 4931 C CA . ILE A 1 656 ? 17.906 0.503 11.117 1.00 98.44 656 ILE A CA 1
ATOM 4932 C C . ILE A 1 656 ? 18.133 -0.335 9.857 1.00 98.44 656 ILE A C 1
ATOM 4934 O O . ILE A 1 656 ? 17.161 -0.678 9.176 1.00 98.44 656 ILE A O 1
ATOM 4938 N N . MET A 1 657 ? 19.389 -0.586 9.487 1.00 97.81 657 MET A N 1
ATOM 4939 C CA . MET A 1 657 ? 19.785 -1.213 8.224 1.00 97.81 657 MET A CA 1
ATOM 4940 C C . MET A 1 657 ? 20.929 -2.198 8.434 1.00 97.81 657 MET A C 1
ATOM 4942 O O . MET A 1 657 ? 21.985 -1.845 8.947 1.00 97.81 657 MET A O 1
ATOM 4946 N N . LYS A 1 658 ? 20.740 -3.425 7.950 1.00 97.19 658 LYS A N 1
ATOM 4947 C CA . LYS A 1 658 ? 21.749 -4.476 8.006 1.00 97.19 658 LYS A CA 1
ATOM 4948 C C . LYS A 1 658 ? 22.150 -4.916 6.595 1.00 97.19 658 LYS A C 1
ATOM 4950 O O . LYS A 1 658 ? 21.291 -5.379 5.835 1.00 97.19 658 LYS A O 1
ATOM 4955 N N . PRO A 1 659 ? 23.439 -4.828 6.222 1.00 95.81 659 PRO A N 1
ATOM 4956 C CA . PRO A 1 659 ? 23.962 -5.434 5.002 1.00 95.81 659 PRO A CA 1
ATOM 4957 C C . PRO A 1 659 ? 23.826 -6.954 5.030 1.00 95.81 659 PRO A C 1
ATOM 4959 O O . PRO A 1 659 ? 23.963 -7.590 6.074 1.00 95.81 659 PRO A O 1
ATOM 4962 N N . LYS A 1 660 ? 23.633 -7.565 3.863 1.00 92.94 660 LYS A N 1
ATOM 4963 C CA . LYS A 1 660 ? 23.664 -9.024 3.740 1.00 92.94 660 LYS A CA 1
ATOM 4964 C C . LYS A 1 660 ? 25.065 -9.554 4.044 1.00 92.94 660 LYS A C 1
ATOM 4966 O O . LYS A 1 660 ? 26.067 -8.922 3.707 1.00 92.94 660 LYS A O 1
ATOM 4971 N N . ALA A 1 661 ? 25.144 -10.739 4.648 1.00 91.44 661 ALA A N 1
ATOM 4972 C CA . ALA A 1 661 ? 26.416 -11.366 5.003 1.00 91.44 661 ALA A CA 1
ATOM 4973 C C . ALA A 1 661 ? 27.420 -11.371 3.826 1.00 91.44 661 ALA A C 1
ATOM 4975 O O . ALA A 1 661 ? 27.125 -11.869 2.739 1.00 91.44 661 ALA A O 1
ATOM 4976 N N . GLY A 1 662 ? 28.614 -10.813 4.060 1.00 88.88 662 GLY A N 1
ATOM 4977 C CA . GLY A 1 662 ? 29.688 -10.684 3.066 1.00 88.88 662 GLY A CA 1
ATOM 4978 C C . GLY A 1 662 ? 29.785 -9.325 2.355 1.00 88.88 662 GLY A C 1
ATOM 4979 O O . GLY A 1 662 ? 30.750 -9.125 1.612 1.00 88.88 662 GLY A O 1
ATOM 4980 N N . TYR A 1 663 ? 28.847 -8.402 2.593 1.00 90.00 663 TYR A N 1
ATOM 4981 C CA . TYR A 1 663 ? 28.881 -7.021 2.094 1.00 90.00 663 TYR A CA 1
ATOM 4982 C C . TYR A 1 663 ? 29.396 -6.035 3.160 1.00 90.00 663 TYR A C 1
ATOM 4984 O O . TYR A 1 663 ? 29.296 -6.286 4.359 1.00 90.00 663 TYR A O 1
ATOM 4992 N N . ASP A 1 664 ? 29.977 -4.917 2.715 1.00 93.81 664 ASP A N 1
ATOM 4993 C CA . ASP A 1 664 ? 30.494 -3.843 3.578 1.00 93.81 664 ASP A CA 1
ATOM 4994 C C . ASP A 1 664 ? 29.390 -2.838 3.945 1.00 93.81 664 ASP A C 1
ATOM 4996 O O . ASP A 1 664 ? 28.570 -2.488 3.094 1.00 93.81 664 ASP A O 1
ATOM 5000 N N . TYR A 1 665 ? 29.376 -2.349 5.188 1.00 95.19 665 TYR A N 1
ATOM 5001 C CA . TYR A 1 665 ? 28.306 -1.481 5.690 1.00 95.19 665 TYR A CA 1
ATOM 5002 C C . TYR A 1 665 ? 28.244 -0.122 4.985 1.00 95.19 665 TYR A C 1
ATOM 5004 O O . TYR A 1 665 ? 27.172 0.285 4.537 1.00 95.19 665 TYR A O 1
ATOM 5012 N N . LEU A 1 666 ? 29.377 0.568 4.831 1.00 95.62 666 LEU A N 1
ATOM 5013 C CA . LEU A 1 666 ? 29.418 1.896 4.215 1.00 95.62 666 LEU A CA 1
ATOM 5014 C C . LEU A 1 666 ? 29.131 1.818 2.710 1.00 95.62 666 LEU A C 1
ATOM 5016 O O . LEU A 1 666 ? 28.379 2.639 2.184 1.00 95.62 666 LEU A O 1
ATOM 5020 N N . ALA A 1 667 ? 29.676 0.814 2.020 1.00 94.81 667 ALA A N 1
ATOM 5021 C CA . ALA A 1 667 ? 29.393 0.587 0.605 1.00 94.81 667 ALA A CA 1
ATOM 5022 C C . ALA A 1 667 ? 27.912 0.235 0.366 1.00 94.81 667 ALA A C 1
ATOM 5024 O O . ALA A 1 667 ? 27.311 0.732 -0.589 1.00 94.81 667 ALA A O 1
ATOM 5025 N N . THR A 1 668 ? 27.305 -0.568 1.250 1.00 95.94 668 THR A N 1
ATOM 5026 C CA . THR A 1 668 ? 25.876 -0.923 1.179 1.00 95.94 668 THR A CA 1
ATOM 5027 C C . THR A 1 668 ? 24.990 0.286 1.473 1.00 95.94 668 THR A C 1
ATOM 5029 O O . THR A 1 668 ? 24.062 0.552 0.713 1.00 95.94 668 THR A O 1
ATOM 5032 N N . ALA A 1 669 ? 25.309 1.084 2.497 1.00 97.31 669 ALA A N 1
ATOM 5033 C CA . ALA A 1 669 ? 24.608 2.332 2.804 1.00 97.31 669 ALA A CA 1
ATOM 5034 C C . ALA A 1 669 ? 24.679 3.338 1.637 1.00 97.31 669 ALA A C 1
ATOM 5036 O O . ALA A 1 669 ? 23.671 3.935 1.255 1.00 97.31 669 ALA A O 1
ATOM 5037 N N . ALA A 1 670 ? 25.847 3.484 1.005 1.00 96.94 670 ALA A N 1
ATOM 5038 C CA . ALA A 1 670 ? 26.019 4.333 -0.172 1.00 96.94 670 ALA A CA 1
ATOM 5039 C C . ALA A 1 670 ? 25.213 3.826 -1.385 1.00 96.94 670 ALA A C 1
ATOM 5041 O O . ALA A 1 670 ? 24.596 4.621 -2.094 1.00 96.94 670 ALA A O 1
ATOM 5042 N N . HIS A 1 671 ? 25.159 2.509 -1.609 1.00 95.69 671 HIS A N 1
ATOM 5043 C CA . HIS A 1 671 ? 24.311 1.907 -2.644 1.00 95.69 671 HIS A CA 1
ATOM 5044 C C . HIS A 1 671 ? 22.812 2.079 -2.331 1.00 95.69 671 HIS A C 1
ATOM 5046 O O . HIS A 1 671 ? 22.033 2.370 -3.239 1.00 95.69 671 HIS A O 1
ATOM 5052 N N . PHE A 1 672 ? 22.413 2.001 -1.057 1.00 96.81 672 PHE A N 1
ATOM 5053 C CA . PHE A 1 672 ? 21.048 2.273 -0.595 1.00 96.81 672 PHE A CA 1
ATOM 5054 C C . PHE A 1 672 ? 20.651 3.722 -0.903 1.00 96.81 672 PHE A C 1
ATOM 5056 O O . PHE A 1 672 ? 19.601 3.957 -1.503 1.00 96.81 672 PHE A O 1
ATOM 5063 N N . ALA A 1 673 ? 21.501 4.698 -0.571 1.00 97.44 673 ALA A N 1
ATOM 5064 C CA . ALA A 1 673 ? 21.283 6.108 -0.897 1.00 97.44 673 ALA A CA 1
ATOM 5065 C C . ALA A 1 673 ? 21.225 6.357 -2.419 1.00 97.44 673 ALA A C 1
ATOM 5067 O O . ALA A 1 673 ? 20.352 7.095 -2.888 1.00 97.44 673 ALA A O 1
ATOM 5068 N N . ALA A 1 674 ? 22.074 5.683 -3.201 1.00 95.62 674 ALA A N 1
ATOM 5069 C CA . ALA A 1 674 ? 22.071 5.743 -4.663 1.00 95.62 674 ALA A CA 1
ATOM 5070 C C . ALA A 1 674 ? 20.748 5.228 -5.268 1.00 95.62 674 ALA A C 1
ATOM 5072 O O . ALA A 1 674 ? 20.101 5.938 -6.040 1.00 95.62 674 ALA A O 1
ATOM 5073 N N . GLU A 1 675 ? 20.301 4.026 -4.889 1.00 93.69 675 GLU A N 1
ATOM 5074 C CA . GLU A 1 675 ? 19.029 3.433 -5.343 1.00 93.69 675 GLU A CA 1
ATOM 5075 C C . GLU A 1 675 ? 17.788 4.156 -4.784 1.00 93.69 675 GLU A C 1
ATOM 5077 O O . GLU A 1 675 ? 16.687 3.958 -5.297 1.00 93.69 675 GLU A O 1
ATOM 5082 N N . SER A 1 676 ? 17.963 5.029 -3.786 1.00 95.88 676 SER A N 1
ATOM 5083 C CA . SER A 1 676 ? 16.915 5.869 -3.186 1.00 95.88 676 SER A CA 1
ATOM 5084 C C . SER A 1 676 ? 16.910 7.322 -3.695 1.00 95.88 676 SER A C 1
ATOM 5086 O O . SER A 1 676 ? 16.150 8.139 -3.180 1.00 95.88 676 SER A O 1
ATOM 5088 N N . SER A 1 677 ? 17.763 7.690 -4.664 1.00 95.69 677 SER A N 1
ATOM 5089 C CA . SER A 1 677 ? 17.856 9.077 -5.159 1.00 95.69 677 SER A CA 1
ATOM 5090 C C . SER A 1 677 ? 18.148 9.194 -6.660 1.00 95.69 677 SER A C 1
ATOM 5092 O O . SER A 1 677 ? 17.220 9.284 -7.460 1.00 95.69 677 SER A O 1
ATOM 5094 N N . THR A 1 678 ? 19.417 9.210 -7.066 1.00 94.31 678 THR A N 1
ATOM 5095 C CA . THR A 1 678 ? 19.861 9.527 -8.437 1.00 94.31 678 THR A CA 1
ATOM 5096 C C . THR A 1 678 ? 20.557 8.348 -9.130 1.00 94.31 678 THR A C 1
ATOM 5098 O O . THR A 1 678 ? 20.707 8.336 -10.352 1.00 94.31 678 THR A O 1
ATOM 5101 N N . GLY A 1 679 ? 20.969 7.326 -8.384 1.00 89.00 679 GLY A N 1
ATOM 5102 C CA . GLY A 1 679 ? 21.901 6.306 -8.847 1.00 89.00 679 GLY A CA 1
ATOM 5103 C C . GLY A 1 679 ? 21.291 5.017 -9.397 1.00 89.00 679 GLY A C 1
ATOM 5104 O O . GLY A 1 679 ? 20.092 4.876 -9.659 1.00 89.00 679 GLY A O 1
ATOM 5105 N N . THR A 1 680 ? 22.190 4.058 -9.608 1.00 85.56 680 THR A N 1
ATOM 5106 C CA . THR A 1 680 ? 21.907 2.633 -9.806 1.00 85.56 680 THR A CA 1
ATOM 5107 C C . THR A 1 680 ? 23.187 1.838 -9.496 1.00 85.56 680 THR A C 1
ATOM 5109 O O . THR A 1 680 ? 24.274 2.406 -9.415 1.00 85.56 680 THR A O 1
ATOM 5112 N N . ASN A 1 681 ? 23.092 0.518 -9.393 1.00 80.50 681 ASN A N 1
ATOM 5113 C CA . ASN A 1 681 ? 24.202 -0.433 -9.222 1.00 80.50 681 ASN A CA 1
ATOM 5114 C C . ASN A 1 681 ? 25.362 -0.397 -10.262 1.00 80.50 681 ASN A C 1
ATOM 5116 O O . ASN A 1 681 ? 26.272 -1.220 -10.168 1.00 80.50 681 ASN A O 1
ATOM 5120 N N . VAL A 1 682 ? 25.340 0.495 -11.261 1.00 78.81 682 VAL A N 1
ATOM 5121 C CA . VAL A 1 682 ? 26.399 0.697 -12.271 1.00 78.81 682 VAL A CA 1
ATOM 5122 C C . VAL A 1 682 ? 26.526 2.180 -12.634 1.00 78.81 682 VAL A C 1
ATOM 5124 O O . VAL A 1 682 ? 25.553 2.929 -12.559 1.00 78.81 682 VAL A O 1
ATOM 5127 N N . ASN A 1 683 ? 27.704 2.598 -13.102 1.00 81.19 683 ASN A N 1
ATOM 5128 C CA . ASN A 1 683 ? 27.880 3.925 -13.696 1.00 81.19 683 ASN A CA 1
ATOM 5129 C C . ASN A 1 683 ? 27.074 4.048 -15.002 1.00 81.19 683 ASN A C 1
ATOM 5131 O O . ASN A 1 683 ? 27.050 3.120 -15.810 1.00 81.19 683 ASN A O 1
ATOM 5135 N N . VAL A 1 684 ? 26.446 5.207 -15.220 1.00 82.00 684 VAL A N 1
ATOM 5136 C CA . VAL A 1 684 ? 25.640 5.506 -16.418 1.00 82.00 684 VAL A CA 1
ATOM 5137 C C . VAL A 1 684 ? 26.153 6.760 -17.119 1.00 82.00 684 VAL A C 1
ATOM 5139 O O . VAL A 1 684 ? 26.463 7.760 -16.464 1.00 82.00 684 VAL A O 1
ATOM 5142 N N . CYS A 1 685 ? 26.225 6.710 -18.453 1.00 81.50 685 CYS A N 1
ATOM 5143 C CA . CYS A 1 685 ? 26.878 7.726 -19.289 1.00 81.50 685 CYS A CA 1
ATOM 5144 C C . CYS A 1 685 ? 26.243 9.128 -19.220 1.00 81.50 685 CYS A C 1
ATOM 5146 O O . CYS A 1 685 ? 26.862 10.106 -19.628 1.00 81.50 685 CYS A O 1
ATOM 5148 N N . THR A 1 686 ? 25.010 9.206 -18.721 1.00 85.38 686 THR A N 1
ATOM 5149 C CA . THR A 1 686 ? 24.139 10.385 -18.614 1.00 85.38 686 THR A CA 1
ATOM 5150 C C . THR A 1 686 ? 24.292 11.173 -17.308 1.00 85.38 686 THR A C 1
ATOM 5152 O O . THR A 1 686 ? 23.630 12.193 -17.149 1.00 85.38 686 THR A O 1
ATOM 5155 N N . THR A 1 687 ? 25.125 10.728 -16.360 1.00 87.88 687 THR A N 1
ATOM 5156 C CA . THR A 1 687 ? 25.334 11.451 -15.089 1.00 87.88 687 THR A CA 1
ATOM 5157 C C . THR A 1 687 ? 26.103 12.755 -15.322 1.00 87.88 687 THR A C 1
ATOM 5159 O O . THR A 1 687 ? 27.255 12.714 -15.753 1.00 87.88 687 THR A O 1
ATOM 5162 N N . ASP A 1 688 ? 25.515 13.894 -14.956 1.00 86.56 688 ASP A N 1
ATOM 5163 C CA . ASP A 1 688 ? 26.151 15.217 -14.994 1.00 86.56 688 ASP A CA 1
ATOM 5164 C C . ASP A 1 688 ? 26.394 15.800 -13.585 1.00 86.56 688 ASP A C 1
ATOM 5166 O O . ASP A 1 688 ? 26.095 15.174 -12.564 1.00 86.56 688 ASP A O 1
ATOM 5170 N N . ASP A 1 689 ? 26.999 16.988 -13.506 1.00 88.50 689 ASP A N 1
ATOM 5171 C CA . ASP A 1 689 ? 27.304 17.635 -12.221 1.00 88.50 689 ASP A CA 1
ATOM 5172 C C . ASP A 1 689 ? 26.052 18.186 -11.519 1.00 88.50 689 ASP A C 1
ATOM 5174 O O . ASP A 1 689 ? 26.013 18.229 -10.288 1.00 88.50 689 ASP A O 1
ATOM 5178 N N . PHE A 1 690 ? 24.995 18.526 -12.268 1.00 89.75 690 PHE A N 1
ATOM 5179 C CA . PHE A 1 690 ? 23.706 18.887 -11.672 1.00 89.75 690 PHE A CA 1
ATOM 5180 C C . PHE A 1 690 ? 23.072 17.679 -10.967 1.00 89.75 690 PHE A C 1
ATOM 5182 O O . PHE A 1 690 ? 22.657 17.799 -9.816 1.00 89.75 690 PHE A O 1
ATOM 5189 N N . THR A 1 691 ? 23.085 16.500 -11.597 1.00 90.31 691 THR A N 1
ATOM 5190 C CA . THR A 1 691 ? 22.655 15.233 -10.986 1.00 90.31 691 THR A CA 1
ATOM 5191 C C . THR A 1 691 ? 23.371 14.998 -9.658 1.00 90.31 691 THR A C 1
ATOM 5193 O O . THR A 1 691 ? 22.711 14.765 -8.651 1.00 90.31 691 THR A O 1
ATOM 5196 N N . LYS A 1 692 ? 24.706 15.130 -9.628 1.00 90.31 692 LYS A N 1
ATOM 5197 C CA . LYS A 1 692 ? 25.499 14.959 -8.396 1.00 90.31 692 LYS A CA 1
ATOM 5198 C C . LYS A 1 692 ? 25.114 15.962 -7.304 1.00 90.31 692 LYS A C 1
ATOM 5200 O O . LYS A 1 692 ? 25.144 15.634 -6.125 1.00 90.31 692 LYS A O 1
ATOM 5205 N N . SER A 1 693 ? 24.728 17.184 -7.682 1.00 88.94 693 SER A N 1
ATOM 5206 C CA . SER A 1 693 ? 24.328 18.222 -6.721 1.00 88.94 693 SER A CA 1
ATOM 5207 C C . SER A 1 693 ? 23.005 17.937 -5.991 1.00 88.94 693 SER A C 1
ATOM 5209 O O . SER A 1 693 ? 22.718 18.595 -4.991 1.00 88.94 693 SER A O 1
ATOM 5211 N N . VAL A 1 694 ? 22.219 16.957 -6.462 1.00 93.31 694 VAL A N 1
ATOM 5212 C CA . VAL A 1 694 ? 20.961 16.513 -5.837 1.00 93.31 694 VAL A CA 1
ATOM 5213 C C . VAL A 1 694 ? 21.008 15.067 -5.324 1.00 93.31 694 VAL A C 1
ATOM 5215 O O . VAL A 1 694 ? 19.963 14.513 -4.988 1.00 93.31 694 VAL A O 1
ATOM 5218 N N . ASP A 1 695 ? 22.191 14.454 -5.232 1.00 95.69 695 ASP A N 1
ATOM 5219 C CA . ASP A 1 695 ? 22.365 13.129 -4.623 1.00 95.69 695 ASP A CA 1
ATOM 5220 C C . ASP A 1 695 ? 21.865 13.118 -3.164 1.00 95.69 695 ASP A C 1
ATOM 5222 O O . ASP A 1 695 ? 22.083 14.072 -2.413 1.00 95.69 695 ASP A O 1
ATOM 5226 N N . ALA A 1 696 ? 21.215 12.029 -2.737 1.00 96.94 696 ALA A N 1
ATOM 5227 C CA . ALA A 1 696 ? 20.989 11.797 -1.311 1.00 96.94 696 ALA A CA 1
ATOM 5228 C C . ALA A 1 696 ? 22.280 11.278 -0.667 1.00 96.94 696 ALA A C 1
ATOM 5230 O O . ALA A 1 696 ? 22.960 10.430 -1.244 1.00 96.94 696 ALA A O 1
ATOM 5231 N N . LEU A 1 697 ? 22.610 11.775 0.525 1.00 97.31 697 LEU A N 1
ATOM 5232 C CA . LEU A 1 697 ? 23.890 11.507 1.179 1.00 97.31 697 LEU A CA 1
ATOM 5233 C C . LEU A 1 697 ? 23.687 10.780 2.506 1.00 97.31 697 LEU A C 1
ATOM 5235 O O . LEU A 1 697 ? 22.961 11.259 3.380 1.00 97.31 697 LEU A O 1
ATOM 5239 N N . VAL A 1 698 ? 24.367 9.646 2.675 1.00 98.31 698 VAL A N 1
ATOM 5240 C CA . VAL A 1 698 ? 24.590 9.032 3.988 1.00 98.31 698 VAL A CA 1
ATOM 5241 C C . VAL A 1 698 ? 25.479 9.981 4.788 1.00 98.31 698 VAL A C 1
ATOM 5243 O O . VAL A 1 698 ? 26.618 10.232 4.392 1.00 98.31 698 VAL A O 1
ATOM 5246 N N . TYR A 1 699 ? 24.964 10.522 5.889 1.00 97.25 699 TYR A N 1
ATOM 5247 C CA . TYR A 1 699 ? 25.708 11.457 6.745 1.00 97.25 699 TYR A CA 1
ATOM 5248 C C . TYR A 1 699 ? 26.057 10.869 8.115 1.00 97.25 699 TYR A C 1
ATOM 5250 O O . TYR A 1 699 ? 26.942 11.375 8.797 1.00 97.25 699 TYR A O 1
ATOM 5258 N N . TYR A 1 700 ? 25.401 9.775 8.505 1.00 97.69 700 TYR A N 1
ATOM 5259 C CA . TYR A 1 700 ? 25.686 9.049 9.736 1.00 97.69 700 TYR A CA 1
ATOM 5260 C C . TYR A 1 700 ? 25.497 7.548 9.522 1.00 97.69 700 TYR A C 1
ATOM 5262 O O . TYR A 1 700 ? 24.526 7.126 8.888 1.00 97.69 700 TYR A O 1
ATOM 5270 N N . ILE A 1 701 ? 26.415 6.762 10.081 1.00 97.50 701 ILE A N 1
ATOM 5271 C CA . ILE A 1 701 ? 26.290 5.316 10.255 1.00 97.50 701 ILE A CA 1
ATOM 5272 C C . ILE A 1 701 ? 26.842 4.925 11.624 1.00 97.50 701 ILE A C 1
ATOM 5274 O O . ILE A 1 701 ? 27.855 5.476 12.056 1.00 97.50 701 ILE A O 1
ATOM 5278 N N . ASP A 1 702 ? 26.222 3.932 12.249 1.00 97.56 702 ASP A N 1
ATOM 5279 C CA . ASP A 1 702 ? 26.798 3.177 13.358 1.00 97.56 702 ASP A CA 1
ATOM 5280 C C . ASP A 1 702 ? 26.540 1.677 13.121 1.00 97.56 702 ASP A C 1
ATOM 5282 O O . ASP A 1 702 ? 25.426 1.200 13.338 1.00 97.56 702 ASP A O 1
ATOM 5286 N N . PRO A 1 703 ? 27.544 0.923 12.634 1.00 95.19 703 PRO A N 1
ATOM 5287 C CA . PRO A 1 703 ? 27.397 -0.504 12.364 1.00 95.19 703 PRO A CA 1
ATOM 5288 C C . PRO A 1 703 ? 27.120 -1.371 13.602 1.00 95.19 703 PRO A C 1
ATOM 5290 O O . PRO A 1 703 ? 26.616 -2.477 13.426 1.00 95.19 703 PRO A O 1
ATOM 5293 N N . ASP A 1 704 ? 27.434 -0.908 14.820 1.00 95.50 704 ASP A N 1
ATOM 5294 C CA . ASP A 1 704 ? 27.220 -1.689 16.050 1.00 95.50 704 ASP A CA 1
ATOM 5295 C C . ASP A 1 704 ? 25.749 -1.643 16.508 1.00 95.50 704 ASP A C 1
ATOM 5297 O O . ASP A 1 704 ? 25.248 -2.608 17.088 1.00 95.50 704 ASP A O 1
ATOM 5301 N N . SER A 1 705 ? 25.048 -0.538 16.227 1.00 96.00 705 SER A N 1
ATOM 5302 C CA . SER A 1 705 ? 23.604 -0.367 16.463 1.00 96.00 705 SER A CA 1
ATOM 5303 C C . SER A 1 705 ? 22.741 -0.577 15.209 1.00 96.00 705 SER A C 1
ATOM 5305 O O . SER A 1 705 ? 21.517 -0.480 15.285 1.00 96.00 705 SER A O 1
ATOM 5307 N N . GLU A 1 706 ? 23.369 -0.888 14.069 1.00 97.88 706 GLU A N 1
ATOM 5308 C CA . GLU A 1 706 ? 22.749 -0.966 12.736 1.00 97.88 706 GLU A CA 1
ATOM 5309 C C . GLU A 1 706 ? 22.072 0.351 12.296 1.00 97.88 706 GLU A C 1
ATOM 5311 O O . GLU A 1 706 ? 21.191 0.355 11.434 1.00 97.88 706 GLU A O 1
ATOM 5316 N N . GLU A 1 707 ? 22.483 1.496 12.849 1.00 98.19 707 GLU A N 1
ATOM 5317 C CA . GLU A 1 707 ? 21.931 2.797 12.478 1.00 98.19 707 GLU A CA 1
ATOM 5318 C C . GLU A 1 707 ? 22.516 3.332 11.164 1.00 98.19 707 GLU A C 1
ATOM 5320 O O . GLU A 1 707 ? 23.711 3.230 10.860 1.00 98.19 707 GLU A O 1
ATOM 5325 N N . MET A 1 708 ? 21.654 3.963 10.369 1.00 98.38 708 MET A N 1
ATOM 5326 C CA . MET A 1 708 ? 22.009 4.691 9.155 1.00 98.38 708 MET A CA 1
ATOM 5327 C C . MET A 1 708 ? 21.088 5.905 9.012 1.00 98.38 708 MET A C 1
ATOM 5329 O O . MET A 1 708 ? 19.866 5.758 9.019 1.00 98.38 708 MET A O 1
ATOM 5333 N N . LYS A 1 709 ? 21.645 7.104 8.809 1.00 98.62 709 LYS A N 1
ATOM 5334 C CA . LYS A 1 709 ? 20.856 8.304 8.484 1.00 98.62 709 LYS A CA 1
ATOM 5335 C C . LYS A 1 709 ? 21.241 8.875 7.122 1.00 98.62 709 LYS A C 1
ATOM 5337 O O . LYS A 1 709 ? 22.423 9.022 6.798 1.00 98.62 709 LYS A O 1
ATOM 5342 N N . ILE A 1 710 ? 20.223 9.208 6.328 1.00 98.56 710 ILE A N 1
ATOM 5343 C CA . ILE A 1 710 ? 20.366 9.737 4.965 1.00 98.56 710 ILE A CA 1
ATOM 5344 C C . ILE A 1 710 ? 19.668 11.096 4.863 1.00 98.56 710 ILE A C 1
ATOM 5346 O O . ILE A 1 710 ? 18.526 11.257 5.300 1.00 98.56 710 ILE A O 1
ATOM 5350 N N . ALA A 1 711 ? 20.352 12.064 4.254 1.00 97.81 711 ALA A N 1
ATOM 5351 C CA . ALA A 1 711 ? 19.828 13.381 3.924 1.00 97.81 711 ALA A CA 1
ATOM 5352 C C . ALA A 1 711 ? 19.421 13.430 2.444 1.00 97.81 711 ALA A C 1
ATOM 5354 O O . ALA A 1 711 ? 20.250 13.247 1.554 1.00 97.81 711 ALA A O 1
ATOM 5355 N N . TYR A 1 712 ? 18.145 13.708 2.179 1.00 97.50 712 TYR A N 1
ATOM 5356 C CA . TYR A 1 712 ? 17.554 13.787 0.844 1.00 97.50 712 TYR A CA 1
ATOM 5357 C C . TYR A 1 712 ? 17.276 15.246 0.471 1.00 97.50 712 TYR A C 1
ATOM 5359 O O . TYR A 1 712 ? 16.429 15.881 1.113 1.00 97.50 712 TYR A O 1
ATOM 5367 N N . PRO A 1 713 ? 17.925 15.805 -0.566 1.00 95.62 713 PRO A N 1
ATOM 5368 C CA . PRO A 1 713 ? 17.599 17.139 -1.055 1.00 95.62 713 PRO A CA 1
ATOM 5369 C C . PRO A 1 713 ? 16.116 17.256 -1.430 1.00 95.62 713 PRO A C 1
ATOM 5371 O O . PRO A 1 713 ? 15.593 16.486 -2.234 1.00 95.62 713 PRO A O 1
ATOM 5374 N N . THR A 1 714 ? 15.433 18.270 -0.894 1.00 94.94 714 THR A N 1
ATOM 5375 C CA . THR A 1 714 ? 13.988 18.529 -1.115 1.00 94.94 714 THR A CA 1
ATOM 5376 C C . THR A 1 714 ? 13.571 18.741 -2.578 1.00 94.94 714 THR A C 1
ATOM 5378 O O . THR A 1 714 ? 12.376 18.748 -2.892 1.00 94.94 714 THR A O 1
ATOM 5381 N N . LEU A 1 715 ? 14.547 18.900 -3.474 1.00 94.38 715 LEU A N 1
ATOM 5382 C CA . LEU A 1 715 ? 14.374 18.972 -4.924 1.00 94.38 715 LEU A CA 1
ATOM 5383 C C . LEU A 1 715 ? 14.005 17.614 -5.552 1.00 94.38 715 LEU A C 1
ATOM 5385 O O . LEU A 1 715 ? 13.395 17.604 -6.618 1.00 94.38 715 LEU A O 1
ATOM 5389 N N . LEU A 1 716 ? 14.355 16.490 -4.909 1.00 97.06 716 LEU A N 1
ATOM 5390 C CA . LEU A 1 716 ? 14.082 15.131 -5.400 1.00 97.06 716 LEU A CA 1
ATOM 5391 C C . LEU A 1 716 ? 12.589 14.770 -5.376 1.00 97.06 716 LEU A C 1
ATOM 5393 O O . LEU A 1 716 ? 12.132 13.985 -6.208 1.00 97.06 716 LEU A O 1
ATOM 5397 N N . PHE A 1 717 ? 11.828 15.324 -4.431 1.00 97.81 717 PHE A N 1
ATOM 5398 C CA . PHE A 1 717 ? 10.428 14.957 -4.229 1.00 97.81 717 PHE A CA 1
ATOM 5399 C C . PHE A 1 717 ? 9.503 15.645 -5.234 1.00 97.81 717 PHE A C 1
ATOM 5401 O O . PHE A 1 717 ? 9.548 16.866 -5.429 1.00 97.81 717 PHE A O 1
ATOM 5408 N N . ASP A 1 718 ? 8.641 14.831 -5.832 1.00 98.19 718 ASP A N 1
ATOM 5409 C CA . ASP A 1 718 ? 7.691 15.203 -6.871 1.00 98.19 718 ASP A CA 1
ATOM 5410 C C . ASP A 1 718 ? 6.613 16.182 -6.359 1.00 98.19 718 ASP A C 1
ATOM 5412 O O . ASP A 1 718 ? 6.296 16.224 -5.165 1.00 98.19 718 ASP A O 1
ATOM 5416 N N . ARG A 1 719 ? 6.053 16.981 -7.273 1.00 97.50 719 ARG A N 1
ATOM 5417 C CA . ARG A 1 719 ? 5.044 18.015 -7.013 1.00 97.50 719 ARG A CA 1
ATOM 5418 C C . ARG A 1 719 ? 3.860 17.874 -7.956 1.00 97.50 719 ARG A C 1
ATOM 5420 O O . ARG A 1 719 ? 4.024 17.575 -9.138 1.00 97.50 719 ARG A O 1
ATOM 5427 N N . ASN A 1 720 ? 2.669 18.181 -7.470 1.00 98.44 720 ASN A N 1
ATOM 5428 C CA . ASN A 1 720 ? 1.484 18.241 -8.319 1.00 98.44 720 ASN A CA 1
ATOM 5429 C C . ASN A 1 720 ? 1.623 19.325 -9.411 1.00 98.44 720 ASN A C 1
ATOM 5431 O O . ASN A 1 720 ? 2.025 20.451 -9.110 1.00 98.44 720 ASN A O 1
ATOM 5435 N N . ILE A 1 721 ? 1.215 19.039 -10.649 1.00 98.00 721 ILE A N 1
ATOM 5436 C CA . ILE A 1 721 ? 1.040 20.036 -11.712 1.00 98.00 721 ILE A CA 1
ATOM 5437 C C . ILE A 1 721 ? -0.194 20.916 -11.468 1.00 98.00 721 ILE A C 1
ATOM 5439 O O . ILE A 1 721 ? -0.209 22.060 -11.917 1.00 98.00 721 ILE A O 1
ATOM 5443 N N . ILE A 1 722 ? -1.224 20.415 -10.765 1.00 98.12 722 ILE A N 1
ATOM 5444 C CA . ILE A 1 722 ? -2.475 21.168 -10.548 1.00 98.12 722 ILE A CA 1
ATOM 5445 C C . ILE A 1 722 ? -2.376 22.275 -9.487 1.00 98.12 722 ILE A C 1
ATOM 5447 O O . ILE A 1 722 ? -3.122 23.249 -9.569 1.00 98.12 722 ILE A O 1
ATOM 5451 N N . ASP A 1 723 ? -1.500 22.131 -8.486 1.00 97.62 723 ASP A N 1
ATOM 5452 C CA . ASP A 1 723 ? -1.429 23.050 -7.335 1.00 97.62 723 ASP A CA 1
ATOM 5453 C C . ASP A 1 723 ? -0.019 23.248 -6.732 1.00 97.62 723 ASP A C 1
ATOM 5455 O O . ASP A 1 723 ? 0.130 24.008 -5.775 1.00 97.62 723 ASP A O 1
ATOM 5459 N N . GLY A 1 724 ? 1.022 22.594 -7.268 1.00 96.69 724 GLY A N 1
ATOM 5460 C CA . GLY A 1 724 ? 2.407 22.703 -6.789 1.00 96.69 724 GLY A CA 1
ATOM 5461 C C . GLY A 1 724 ? 2.701 22.040 -5.434 1.00 96.69 724 GLY A C 1
ATOM 5462 O O . GLY A 1 724 ? 3.830 22.147 -4.941 1.00 96.69 724 GLY A O 1
ATOM 5463 N N . ARG A 1 725 ? 1.717 21.368 -4.820 1.00 97.56 725 ARG A N 1
ATOM 5464 C CA . ARG A 1 725 ? 1.844 20.729 -3.500 1.00 97.56 725 ARG A CA 1
ATOM 5465 C C . ARG A 1 725 ? 2.695 19.462 -3.544 1.00 97.56 725 ARG A C 1
ATOM 5467 O O . ARG A 1 725 ? 2.934 18.887 -4.606 1.00 97.56 725 ARG A O 1
ATOM 5474 N N . GLY A 1 726 ? 3.185 19.061 -2.373 1.00 96.44 726 GLY A N 1
ATOM 5475 C CA . GLY A 1 726 ? 3.937 17.821 -2.190 1.00 96.44 726 GLY A CA 1
ATOM 5476 C C . GLY A 1 726 ? 3.020 16.598 -2.152 1.00 96.44 726 GLY A C 1
ATOM 5477 O O . GLY A 1 726 ? 1.851 16.704 -1.788 1.00 96.44 726 GLY A O 1
ATOM 5478 N N . MET A 1 727 ? 3.571 15.433 -2.496 1.00 97.00 727 MET A N 1
ATOM 5479 C CA . MET A 1 727 ? 2.887 14.138 -2.415 1.00 97.00 727 MET A CA 1
ATOM 5480 C C . MET A 1 727 ? 3.722 13.142 -1.605 1.00 97.00 727 MET A C 1
ATOM 5482 O O . MET A 1 727 ? 4.941 13.044 -1.766 1.00 97.00 727 MET A O 1
ATOM 5486 N N . MET A 1 728 ? 3.077 12.413 -0.701 1.00 97.31 728 MET A N 1
ATOM 5487 C CA . MET A 1 728 ? 3.728 11.453 0.182 1.00 97.31 728 MET A CA 1
ATOM 5488 C C . MET A 1 728 ? 4.082 10.158 -0.548 1.00 97.31 728 MET A C 1
ATOM 5490 O O . MET A 1 728 ? 5.092 9.543 -0.209 1.00 97.31 728 MET A O 1
ATOM 5494 N N . CYS A 1 729 ? 3.349 9.780 -1.602 1.00 96.50 729 CYS A N 1
ATOM 5495 C CA . CYS A 1 729 ? 3.761 8.677 -2.468 1.00 96.50 729 CYS A CA 1
ATOM 5496 C C . CYS A 1 729 ? 5.189 8.876 -3.012 1.00 96.50 729 CYS A C 1
ATOM 5498 O O . CYS A 1 729 ? 5.953 7.922 -3.021 1.00 96.50 729 CYS A O 1
ATOM 5500 N N . SER A 1 730 ? 5.612 10.105 -3.345 1.00 98.06 730 SER A N 1
ATOM 5501 C CA . SER A 1 730 ? 6.989 10.381 -3.794 1.00 98.06 730 SER A CA 1
ATOM 5502 C C . SER A 1 730 ? 8.031 10.179 -2.687 1.00 98.06 730 SER A C 1
ATOM 5504 O O . SER A 1 730 ? 9.099 9.625 -2.950 1.00 98.06 730 SER A O 1
ATOM 5506 N N . PHE A 1 731 ? 7.717 10.560 -1.442 1.00 98.12 731 PHE A N 1
ATOM 5507 C CA . PHE A 1 731 ? 8.569 10.241 -0.291 1.00 98.12 731 PHE A CA 1
ATOM 5508 C C . PHE A 1 731 ? 8.683 8.727 -0.095 1.00 98.12 731 PHE A C 1
ATOM 5510 O O . PHE A 1 731 ? 9.791 8.222 0.056 1.00 98.12 731 PHE A O 1
ATOM 5517 N N . LEU A 1 732 ? 7.568 7.995 -0.165 1.00 98.38 732 LEU A N 1
ATOM 5518 C CA . LEU A 1 732 ? 7.564 6.539 -0.026 1.00 98.38 732 LEU A CA 1
ATOM 5519 C C . LEU A 1 732 ? 8.338 5.847 -1.160 1.00 98.38 732 LEU A C 1
ATOM 5521 O O . LEU A 1 732 ? 9.160 4.978 -0.885 1.00 98.38 732 LEU A O 1
ATOM 5525 N N . THR A 1 733 ? 8.140 6.266 -2.412 1.00 98.31 733 THR A N 1
ATOM 5526 C CA . THR A 1 733 ? 8.862 5.760 -3.588 1.00 98.31 733 THR A CA 1
ATOM 5527 C C . THR A 1 733 ? 10.383 5.941 -3.457 1.00 98.31 733 THR A C 1
ATOM 5529 O O . THR A 1 733 ? 11.135 5.046 -3.842 1.00 98.31 733 THR A O 1
ATOM 5532 N N . LEU A 1 734 ? 10.853 7.060 -2.891 1.00 98.12 734 LEU A N 1
ATOM 5533 C CA . LEU A 1 734 ? 12.284 7.331 -2.699 1.00 98.12 734 LEU A CA 1
ATOM 5534 C C . LEU A 1 734 ? 12.853 6.670 -1.433 1.00 98.12 734 LEU A C 1
ATOM 5536 O O . LEU A 1 734 ? 13.811 5.907 -1.517 1.00 98.12 734 LEU A O 1
ATOM 5540 N N . ALA A 1 735 ? 12.271 6.941 -0.264 1.00 97.75 735 ALA A N 1
ATOM 5541 C CA . ALA A 1 735 ? 12.821 6.539 1.032 1.00 97.75 735 ALA A CA 1
ATOM 5542 C C . ALA A 1 735 ? 12.564 5.063 1.380 1.00 97.75 735 ALA A C 1
ATOM 5544 O O . ALA A 1 735 ? 13.365 4.455 2.085 1.00 97.75 735 ALA A O 1
ATOM 5545 N N . ILE A 1 736 ? 11.485 4.448 0.882 1.00 97.56 736 ILE A N 1
ATOM 5546 C CA . ILE A 1 736 ? 11.128 3.054 1.207 1.00 97.56 736 ILE A CA 1
ATOM 5547 C C . ILE A 1 736 ? 10.629 2.251 -0.008 1.00 97.56 736 ILE A C 1
ATOM 5549 O O . ILE A 1 736 ? 9.904 1.266 0.123 1.00 97.56 736 ILE A O 1
ATOM 5553 N N . GLY A 1 737 ? 11.021 2.675 -1.212 1.00 95.56 737 GLY A N 1
ATOM 5554 C CA . GLY A 1 737 ? 10.603 2.072 -2.473 1.00 95.56 737 GLY A CA 1
ATOM 5555 C C . GLY A 1 737 ? 11.492 0.906 -2.901 1.00 95.56 737 GLY A C 1
ATOM 5556 O O . GLY A 1 737 ? 11.395 -0.208 -2.387 1.00 95.56 737 GLY A O 1
ATOM 5557 N N . ASN A 1 738 ? 12.345 1.131 -3.902 1.00 92.94 738 ASN A N 1
ATOM 5558 C CA . ASN A 1 738 ? 13.194 0.071 -4.465 1.00 92.94 738 ASN A CA 1
ATOM 5559 C C . ASN A 1 738 ? 14.228 -0.485 -3.473 1.00 92.94 738 ASN A C 1
ATOM 5561 O O . ASN A 1 738 ? 14.591 -1.658 -3.579 1.00 92.94 738 ASN A O 1
ATOM 5565 N N . ASN A 1 739 ? 14.672 0.315 -2.499 1.00 93.50 739 ASN A N 1
ATOM 5566 C CA . ASN A 1 739 ? 15.654 -0.118 -1.504 1.00 93.50 739 ASN A CA 1
ATOM 5567 C C . ASN A 1 739 ? 15.185 -1.335 -0.675 1.00 93.50 739 ASN A C 1
ATOM 5569 O O . ASN A 1 739 ? 15.996 -2.163 -0.269 1.00 93.50 739 ASN A O 1
ATOM 5573 N N . GLN A 1 740 ? 13.868 -1.542 -0.557 1.00 95.50 740 GLN A N 1
ATOM 5574 C CA . GLN A 1 740 ? 13.267 -2.688 0.131 1.00 95.50 740 GLN A CA 1
ATOM 5575 C C . GLN A 1 740 ? 13.402 -4.029 -0.603 1.00 95.50 740 GLN A C 1
ATOM 5577 O O . GLN A 1 740 ? 13.012 -5.054 -0.044 1.00 95.50 740 GLN A O 1
ATOM 5582 N N . GLY A 1 741 ? 13.936 -4.056 -1.828 1.00 89.69 741 GLY A N 1
ATOM 5583 C CA . GLY A 1 741 ? 14.186 -5.284 -2.596 1.00 89.69 741 GLY A CA 1
ATOM 5584 C C . GLY A 1 741 ? 15.645 -5.490 -3.021 1.00 89.69 741 GLY A C 1
ATOM 5585 O O . GLY A 1 741 ? 15.902 -6.346 -3.868 1.00 89.69 741 GLY A O 1
ATOM 5586 N N . MET A 1 742 ? 16.580 -4.696 -2.488 1.00 89.88 742 MET A N 1
ATOM 5587 C CA . MET A 1 742 ? 18.015 -4.797 -2.783 1.00 89.88 742 MET A CA 1
ATOM 5588 C C . MET A 1 742 ? 18.594 -6.137 -2.308 1.00 89.88 742 MET A C 1
ATOM 5590 O O . MET A 1 742 ? 18.483 -6.481 -1.135 1.00 89.88 742 MET A O 1
ATOM 5594 N N . GLY A 1 743 ? 19.232 -6.892 -3.210 1.00 87.06 743 GLY A N 1
ATOM 5595 C CA . GLY A 1 743 ? 19.752 -8.233 -2.912 1.00 87.06 743 GLY A CA 1
ATOM 5596 C C . GLY A 1 743 ? 20.996 -8.280 -2.012 1.00 87.06 743 GLY A C 1
ATOM 5597 O O . GLY A 1 743 ? 21.366 -9.370 -1.568 1.00 87.06 743 GLY A O 1
ATOM 5598 N N . ASP A 1 744 ? 21.628 -7.131 -1.757 1.00 89.38 744 ASP A N 1
ATOM 5599 C CA . ASP A 1 744 ? 22.784 -6.902 -0.880 1.00 89.38 744 ASP A CA 1
ATOM 5600 C C . ASP A 1 744 ? 22.417 -6.321 0.503 1.00 89.38 744 ASP A C 1
ATOM 5602 O O . ASP A 1 744 ? 23.282 -6.192 1.368 1.00 89.38 744 ASP A O 1
ATOM 5606 N N . VAL A 1 745 ? 21.132 -6.052 0.753 1.00 93.31 745 VAL A N 1
ATOM 5607 C CA . VAL A 1 745 ? 20.600 -5.578 2.041 1.00 93.31 745 VAL A CA 1
ATOM 5608 C C . VAL A 1 745 ? 19.829 -6.720 2.711 1.00 93.31 745 VAL A C 1
ATOM 5610 O O . VAL A 1 745 ? 18.876 -7.247 2.138 1.00 93.31 745 VAL A O 1
ATOM 5613 N N . GLU A 1 746 ? 20.220 -7.116 3.925 1.00 94.19 746 GLU A N 1
ATOM 5614 C CA . GLU A 1 746 ? 19.467 -8.096 4.721 1.00 94.19 746 GLU A CA 1
ATOM 5615 C C . GLU A 1 746 ? 18.161 -7.484 5.220 1.00 94.19 746 GLU A C 1
ATOM 5617 O O . GLU A 1 746 ? 17.122 -8.126 5.133 1.00 94.19 746 GLU A O 1
ATOM 5622 N N . TYR A 1 747 ? 18.183 -6.228 5.670 1.00 96.31 747 TYR A N 1
ATOM 5623 C CA . TYR A 1 747 ? 16.974 -5.441 5.909 1.00 96.31 747 TYR A CA 1
ATOM 5624 C C . TYR A 1 747 ? 17.255 -3.943 6.056 1.00 96.31 747 TYR A C 1
ATOM 5626 O O . TYR A 1 747 ? 18.393 -3.521 6.243 1.00 96.31 747 TYR A O 1
ATOM 5634 N N . GLY A 1 748 ? 16.196 -3.137 5.966 1.00 97.06 748 GLY A N 1
ATOM 5635 C CA . GLY A 1 748 ? 16.232 -1.695 6.184 1.00 97.06 748 GLY A CA 1
ATOM 5636 C C . GLY A 1 748 ? 14.843 -1.176 6.551 1.00 97.06 748 GLY A C 1
ATOM 5637 O O . GLY A 1 748 ? 13.915 -1.335 5.756 1.00 97.06 748 GLY A O 1
ATOM 5638 N N . LYS A 1 749 ? 14.691 -0.556 7.725 1.00 98.31 749 LYS A N 1
ATOM 5639 C CA . LYS A 1 749 ? 13.412 -0.041 8.243 1.00 98.31 749 LYS A CA 1
ATOM 5640 C C . LYS A 1 749 ? 13.538 1.407 8.689 1.00 98.31 749 LYS A C 1
ATOM 5642 O O . LYS A 1 749 ? 14.443 1.719 9.454 1.00 98.31 749 LYS A O 1
ATOM 5647 N N . ILE A 1 750 ? 12.613 2.277 8.277 1.00 98.75 750 ILE A N 1
ATOM 5648 C CA . ILE A 1 750 ? 12.568 3.667 8.764 1.00 98.75 750 ILE A CA 1
ATOM 5649 C C . ILE A 1 750 ? 11.994 3.696 10.180 1.00 98.75 750 ILE A C 1
ATOM 5651 O O . ILE A 1 750 ? 10.894 3.186 10.420 1.00 98.75 750 ILE A O 1
ATOM 5655 N N . TYR A 1 751 ? 12.710 4.355 11.089 1.00 98.56 751 TYR A N 1
ATOM 5656 C CA . TYR A 1 751 ? 12.274 4.604 12.464 1.00 98.56 751 TYR A CA 1
ATOM 5657 C C . TYR A 1 751 ? 11.782 6.039 12.686 1.00 98.56 751 TYR A C 1
ATOM 5659 O O . TYR A 1 751 ? 10.861 6.233 13.479 1.00 98.56 751 TYR A O 1
ATOM 5667 N N . ASP A 1 752 ? 12.328 7.018 11.958 1.00 98.75 752 ASP A N 1
ATOM 5668 C CA . ASP A 1 752 ? 11.907 8.424 11.998 1.00 98.75 752 ASP A CA 1
ATOM 5669 C C . ASP A 1 752 ? 12.287 9.156 10.694 1.00 98.75 752 ASP A C 1
ATOM 5671 O O . ASP A 1 752 ? 13.178 8.728 9.954 1.00 98.75 752 ASP A O 1
ATOM 5675 N N . PHE A 1 753 ? 11.632 10.284 10.425 1.00 98.69 753 PHE A N 1
ATOM 5676 C CA . PHE A 1 753 ? 11.985 11.213 9.352 1.00 98.69 753 PHE A CA 1
ATOM 5677 C C . PHE A 1 753 ? 11.713 12.666 9.760 1.00 98.69 753 PHE A C 1
ATOM 5679 O O . PHE A 1 753 ? 10.727 12.951 10.436 1.00 98.69 753 PHE A O 1
ATOM 5686 N N . TYR A 1 754 ? 12.553 13.594 9.311 1.00 98.38 754 TYR A N 1
ATOM 5687 C CA . TYR A 1 754 ? 12.390 15.036 9.498 1.00 98.38 754 TYR A CA 1
ATOM 5688 C C . TYR A 1 754 ? 11.922 15.696 8.200 1.00 98.38 754 TYR A C 1
ATOM 5690 O O . TYR A 1 754 ? 12.541 15.501 7.151 1.00 98.38 754 TYR A O 1
ATOM 5698 N N . LEU A 1 755 ? 10.873 16.520 8.271 1.00 96.62 755 LEU A N 1
ATOM 5699 C CA . LEU A 1 755 ? 10.476 17.407 7.176 1.00 96.62 755 LEU A CA 1
ATOM 5700 C C . LEU A 1 755 ? 10.909 18.848 7.492 1.00 96.62 755 LEU A C 1
ATOM 5702 O O . LEU A 1 755 ? 10.423 19.413 8.475 1.00 96.62 755 LEU A O 1
ATOM 5706 N N . PRO A 1 756 ? 11.754 19.488 6.660 1.00 94.56 756 PRO A N 1
ATOM 5707 C CA . PRO A 1 756 ? 12.114 20.885 6.861 1.00 94.56 756 PRO A CA 1
ATOM 5708 C C . PRO A 1 756 ? 10.897 21.781 6.584 1.00 94.56 756 PRO A C 1
ATOM 5710 O O . PRO A 1 756 ? 10.109 21.468 5.683 1.00 94.56 756 PRO A O 1
ATOM 5713 N N . PRO A 1 757 ? 10.744 22.936 7.258 1.00 91.19 757 PRO A N 1
ATOM 5714 C CA . PRO A 1 757 ? 9.550 23.771 7.114 1.00 91.19 757 PRO A CA 1
ATOM 5715 C C . PRO A 1 757 ? 9.229 24.227 5.684 1.00 91.19 757 PRO A C 1
ATOM 5717 O O . PRO A 1 757 ? 8.069 24.397 5.313 1.00 91.19 757 PRO A O 1
ATOM 5720 N N . SER A 1 758 ? 10.260 24.405 4.852 1.00 87.94 758 SER A N 1
ATOM 5721 C CA . SER A 1 758 ? 10.144 24.722 3.420 1.00 87.94 758 SER A CA 1
ATOM 5722 C C . SER A 1 758 ? 9.410 23.643 2.614 1.00 87.94 758 SER A C 1
ATOM 5724 O O . SER A 1 758 ? 8.780 23.961 1.608 1.00 87.94 758 SER A O 1
ATOM 5726 N N . PHE A 1 759 ? 9.473 22.391 3.065 1.00 93.31 759 PHE A N 1
ATOM 5727 C CA . PHE A 1 759 ? 8.852 21.233 2.435 1.00 93.31 759 PHE A CA 1
ATOM 5728 C C . PHE A 1 759 ? 7.567 20.806 3.160 1.00 93.31 759 PHE A C 1
ATOM 5730 O O . PHE A 1 759 ? 6.576 20.506 2.501 1.00 93.31 759 PHE A O 1
ATOM 5737 N N . LEU A 1 760 ? 7.529 20.884 4.498 1.00 96.50 760 LEU A N 1
ATOM 5738 C CA . LEU A 1 760 ? 6.334 20.598 5.303 1.00 96.50 760 LEU A CA 1
ATOM 5739 C C . LEU A 1 760 ? 5.123 21.446 4.871 1.00 96.50 760 LEU A C 1
ATOM 5741 O O . LEU A 1 760 ? 4.031 20.911 4.684 1.00 96.50 760 LEU A O 1
ATOM 5745 N N . ARG A 1 761 ? 5.323 22.751 4.631 1.00 95.62 761 ARG A N 1
ATOM 5746 C CA . ARG A 1 761 ? 4.261 23.690 4.208 1.00 95.62 761 ARG A CA 1
ATOM 5747 C C . ARG A 1 761 ? 3.653 23.399 2.824 1.00 95.62 761 ARG A C 1
ATOM 5749 O O . ARG A 1 761 ? 2.688 24.057 2.442 1.00 95.62 761 ARG A O 1
ATOM 5756 N N . LEU A 1 762 ? 4.197 22.442 2.069 1.00 96.69 762 LEU A N 1
ATOM 5757 C CA . LEU A 1 762 ? 3.654 22.012 0.775 1.00 96.69 762 LEU A CA 1
ATOM 5758 C C . LEU A 1 762 ? 2.579 20.930 0.901 1.00 96.69 762 LEU A C 1
ATOM 5760 O O . LEU A 1 762 ? 1.925 20.627 -0.095 1.00 96.69 762 LEU A O 1
ATOM 5764 N N . TYR A 1 763 ? 2.421 20.326 2.077 1.00 98.31 763 TYR A N 1
ATOM 5765 C CA . TYR A 1 763 ? 1.449 19.266 2.314 1.00 98.31 763 TYR A CA 1
ATOM 5766 C C . TYR A 1 763 ? 0.086 19.814 2.759 1.00 98.31 763 TYR A C 1
ATOM 5768 O O . TYR A 1 763 ? -0.080 20.999 3.065 1.00 98.31 763 TYR A O 1
ATOM 5776 N N . ASP A 1 764 ? -0.934 18.957 2.731 1.00 98.06 764 ASP A N 1
ATOM 5777 C CA . ASP A 1 764 ? -2.317 19.364 2.988 1.00 98.06 764 ASP A CA 1
ATOM 5778 C C . ASP A 1 764 ? -2.620 19.567 4.474 1.00 98.06 764 ASP A C 1
ATOM 5780 O O . ASP A 1 764 ? -3.381 20.484 4.799 1.00 98.06 764 ASP A O 1
ATOM 5784 N N . GLY A 1 765 ? -2.060 18.732 5.359 1.00 98.44 765 GLY A N 1
ATOM 5785 C CA . GLY A 1 765 ? -2.380 18.724 6.789 1.00 98.44 765 GLY A CA 1
ATOM 5786 C C . GLY A 1 765 ? -3.875 18.487 7.083 1.00 98.44 765 GLY A C 1
ATOM 5787 O O . GLY A 1 765 ? -4.707 18.445 6.166 1.00 98.44 765 GLY A O 1
ATOM 5788 N N . PRO A 1 766 ? -4.286 18.294 8.345 1.00 98.56 766 PRO A N 1
ATOM 5789 C CA . PRO A 1 766 ? -5.698 18.094 8.665 1.00 98.56 766 PRO A CA 1
ATOM 5790 C C . PRO A 1 766 ? -6.501 19.380 8.417 1.00 98.56 766 PRO A C 1
ATOM 5792 O O . PRO A 1 766 ? -6.084 20.465 8.815 1.00 98.56 766 PRO A O 1
ATOM 5795 N N . ALA A 1 767 ? -7.662 19.291 7.761 1.00 97.81 767 ALA A N 1
ATOM 5796 C CA . ALA A 1 767 ? -8.545 20.455 7.575 1.00 97.81 767 ALA A CA 1
ATOM 5797 C C . ALA A 1 767 ? -9.454 20.700 8.794 1.00 97.81 767 ALA A C 1
ATOM 5799 O O . ALA A 1 767 ? -9.670 21.843 9.207 1.00 97.81 767 ALA A O 1
ATOM 5800 N N . VAL A 1 768 ? -9.929 19.615 9.403 1.00 96.88 768 VAL A N 1
ATOM 5801 C CA . VAL A 1 768 ? -10.710 19.562 10.650 1.00 96.88 768 VAL A CA 1
ATOM 5802 C C . VAL A 1 768 ? -10.052 18.574 11.619 1.00 96.88 768 VAL A C 1
ATOM 5804 O O . VAL A 1 768 ? -9.299 17.701 11.177 1.00 96.88 768 VAL A O 1
ATOM 5807 N N . ASN A 1 769 ? -10.295 18.720 12.921 1.00 95.62 769 ASN A N 1
ATOM 5808 C CA . ASN A 1 769 ? -9.668 17.932 13.997 1.00 95.62 769 ASN A CA 1
ATOM 5809 C C . ASN A 1 769 ? -10.704 17.564 15.091 1.00 95.62 769 ASN A C 1
ATOM 5811 O O . ASN A 1 769 ? -11.913 17.630 14.865 1.00 95.62 769 ASN A O 1
ATOM 5815 N N . VAL A 1 770 ? -10.254 17.144 16.280 1.00 96.06 770 VAL A N 1
ATOM 5816 C CA . VAL A 1 770 ? -11.149 16.798 17.404 1.00 96.06 770 VAL A CA 1
ATOM 5817 C C . VAL A 1 770 ? -11.937 17.994 17.961 1.00 96.06 770 VAL A C 1
ATOM 5819 O O . VAL A 1 770 ? -13.009 17.798 18.527 1.00 96.06 770 VAL A O 1
ATOM 5822 N N . GLU A 1 771 ? -11.478 19.233 17.767 1.00 96.56 771 GLU A N 1
ATOM 5823 C CA . GLU A 1 771 ? -12.172 20.438 18.249 1.00 96.56 771 GLU A CA 1
ATOM 5824 C C . GLU A 1 771 ? -13.521 20.615 17.540 1.00 96.56 771 GLU A C 1
ATOM 5826 O O . GLU A 1 771 ? -14.521 20.971 18.167 1.00 96.56 771 GLU A O 1
ATOM 5831 N N . ASP A 1 772 ? -13.576 20.268 16.250 1.00 96.06 772 ASP A N 1
ATOM 5832 C CA . ASP A 1 772 ? -14.809 20.218 15.466 1.00 96.06 772 ASP A CA 1
ATOM 5833 C C . ASP A 1 772 ? -15.794 19.172 16.023 1.00 96.06 772 ASP A C 1
ATOM 5835 O O . ASP A 1 772 ? -16.992 19.447 16.128 1.00 96.06 772 ASP A O 1
ATOM 5839 N N . MET A 1 773 ? -15.302 18.004 16.460 1.00 96.75 773 MET A N 1
ATOM 5840 C CA . MET A 1 773 ? -16.126 16.990 17.134 1.00 96.75 773 MET A CA 1
ATOM 5841 C C . MET A 1 773 ? -16.620 17.461 18.505 1.00 96.75 773 MET A C 1
ATOM 5843 O O . MET A 1 773 ? -17.802 17.305 18.812 1.00 96.75 773 MET A O 1
ATOM 5847 N N . TRP A 1 774 ? -15.750 18.046 19.333 1.00 97.81 774 TRP A N 1
ATOM 5848 C CA . TRP A 1 774 ? -16.133 18.570 20.645 1.00 97.81 774 TRP A CA 1
ATOM 5849 C C . TRP A 1 774 ? -17.206 19.656 20.525 1.00 97.81 774 TRP A C 1
ATOM 5851 O O . TRP A 1 774 ? -18.180 19.613 21.279 1.00 97.81 774 TRP A O 1
ATOM 5861 N N . ARG A 1 775 ? -17.110 20.543 19.525 1.00 96.56 775 ARG A N 1
ATOM 5862 C CA . ARG A 1 775 ? -18.146 21.537 19.205 1.00 96.56 775 ARG A CA 1
ATOM 5863 C C . ARG A 1 775 ? -19.502 20.878 18.937 1.00 96.56 775 ARG A C 1
ATOM 5865 O O . ARG A 1 775 ? -20.496 21.295 19.526 1.00 96.56 775 ARG A O 1
ATOM 5872 N N . ILE A 1 776 ? -19.549 19.849 18.086 1.00 96.19 776 ILE A N 1
ATOM 5873 C CA . ILE A 1 776 ? -20.789 19.121 17.747 1.00 96.19 776 ILE A CA 1
ATOM 5874 C C . ILE A 1 776 ? -21.374 18.398 18.974 1.00 96.19 776 ILE A C 1
ATOM 5876 O O . ILE A 1 776 ? -22.592 18.315 19.130 1.00 96.19 776 ILE A O 1
ATOM 5880 N N . LEU A 1 777 ? -20.513 17.897 19.863 1.00 96.75 777 LEU A N 1
ATOM 5881 C CA . LEU A 1 777 ? -20.897 17.232 21.113 1.00 96.75 777 LEU A CA 1
ATOM 5882 C C . LEU A 1 777 ? -21.222 18.205 22.265 1.00 96.75 777 LEU A C 1
ATOM 5884 O O . LEU A 1 777 ? -21.581 17.750 23.348 1.00 96.75 777 LEU A O 1
ATOM 5888 N N . GLY A 1 778 ? -21.076 19.521 22.072 1.00 94.94 778 GLY A N 1
ATOM 5889 C CA . GLY A 1 778 ? -21.274 20.526 23.124 1.00 94.94 778 GLY A CA 1
ATOM 5890 C C . GLY A 1 778 ? -20.172 20.570 24.195 1.00 94.94 778 GLY A C 1
ATOM 5891 O O . GLY A 1 778 ? -20.376 21.168 25.247 1.00 94.94 778 GLY A O 1
ATOM 5892 N N . LYS A 1 779 ? -19.000 19.971 23.944 1.00 93.44 779 LYS A N 1
ATOM 5893 C CA . LYS A 1 779 ? -17.856 19.887 24.880 1.00 93.44 779 LYS A CA 1
ATOM 5894 C C . LYS A 1 779 ? -16.861 21.056 24.764 1.00 93.44 779 LYS A C 1
ATOM 5896 O O . LYS A 1 779 ? -15.730 20.952 25.226 1.00 93.44 779 LYS A O 1
ATOM 5901 N N . GLY A 1 780 ? -17.266 22.162 24.138 1.00 90.75 780 GLY A N 1
ATOM 5902 C CA . GLY A 1 780 ? -16.388 23.298 23.834 1.00 90.75 780 GLY A CA 1
ATOM 5903 C C . GLY A 1 780 ? -15.479 23.048 22.626 1.00 90.75 780 GLY A C 1
ATOM 5904 O O . GLY A 1 780 ? -15.749 22.171 21.810 1.00 90.75 780 GLY A O 1
ATOM 5905 N N . THR A 1 781 ? -14.417 23.845 22.493 1.00 89.88 781 THR A N 1
ATOM 5906 C CA . THR A 1 781 ? -13.465 23.793 21.362 1.00 89.88 781 THR A CA 1
ATOM 5907 C C . THR A 1 781 ? -12.012 23.604 21.804 1.00 89.88 781 THR A C 1
ATOM 5909 O O . THR A 1 781 ? -11.109 23.747 20.994 1.00 89.88 781 THR A O 1
ATOM 5912 N N . SER A 1 782 ? -11.764 23.320 23.082 1.00 90.44 782 SER A N 1
ATOM 5913 C CA . SER A 1 782 ? -10.428 23.070 23.629 1.00 90.44 782 SER A CA 1
ATOM 5914 C C . SER A 1 782 ? -10.539 22.170 24.857 1.00 90.44 782 SER A C 1
ATOM 5916 O O . SER A 1 782 ? -11.430 22.356 25.683 1.00 90.44 782 SER A O 1
ATOM 5918 N N . ASN A 1 783 ? -9.649 21.178 24.975 1.00 89.25 783 ASN A N 1
ATOM 5919 C CA . ASN A 1 783 ? -9.630 20.213 26.084 1.00 89.25 783 ASN A CA 1
ATOM 5920 C C . ASN A 1 783 ? -10.998 19.563 26.396 1.00 89.25 783 ASN A C 1
ATOM 5922 O O . ASN A 1 783 ? -11.329 19.326 27.558 1.00 89.25 783 ASN A O 1
ATOM 5926 N N . GLY A 1 784 ? -11.792 19.249 25.364 1.00 92.00 784 GLY A N 1
ATOM 5927 C CA . GLY A 1 784 ? -13.129 18.657 25.518 1.00 92.00 784 GLY A CA 1
ATOM 5928 C C . GLY A 1 784 ? -13.137 17.212 26.043 1.00 92.00 784 GLY A C 1
ATOM 5929 O O . GLY A 1 784 ? -14.209 16.620 26.188 1.00 92.00 784 GLY A O 1
ATOM 5930 N N . GLY A 1 785 ? -11.964 16.638 26.336 1.00 94.25 785 GLY A N 1
ATOM 5931 C CA . GLY A 1 785 ? -11.802 15.314 26.928 1.00 94.25 785 GLY A CA 1
ATOM 5932 C C . GLY A 1 785 ? -12.181 14.172 25.988 1.00 94.25 785 GLY A C 1
ATOM 5933 O O . GLY A 1 785 ? -12.168 14.310 24.760 1.00 94.25 785 GLY A O 1
ATOM 5934 N N . LEU A 1 786 ? -12.518 13.028 26.582 1.00 97.44 786 LEU A N 1
ATOM 5935 C CA . LEU A 1 786 ? -12.774 11.797 25.846 1.00 97.44 786 LEU A CA 1
ATOM 5936 C C . LEU A 1 786 ? -14.004 11.915 24.942 1.00 97.44 786 LEU A C 1
ATOM 5938 O O . LEU A 1 786 ? -15.101 12.263 25.389 1.00 97.44 786 LEU A O 1
ATOM 5942 N N . VAL A 1 787 ? -13.860 11.528 23.677 1.00 98.44 787 VAL A N 1
ATOM 5943 C CA . VAL A 1 787 ? -15.002 11.166 22.829 1.00 98.44 787 VAL A CA 1
ATOM 5944 C C . VAL A 1 787 ? -15.256 9.672 23.019 1.00 98.44 787 VAL A C 1
ATOM 5946 O O . VAL A 1 787 ? -14.469 8.835 22.570 1.00 98.44 787 VAL A O 1
ATOM 5949 N N . VAL A 1 788 ? -16.335 9.330 23.729 1.00 98.25 788 VAL A N 1
ATOM 5950 C CA . VAL A 1 788 ? -16.662 7.937 24.070 1.00 98.25 788 VAL A CA 1
ATOM 5951 C C . VAL A 1 788 ? -17.328 7.277 22.875 1.00 98.25 788 VAL A C 1
ATOM 5953 O O . VAL A 1 788 ? -18.479 7.580 22.557 1.00 98.25 788 VAL A O 1
ATOM 5956 N N . GLY A 1 789 ? -16.623 6.365 22.214 1.00 98.00 789 GLY A N 1
ATOM 5957 C CA . GLY A 1 789 ? -17.139 5.696 21.033 1.00 98.00 789 GLY A CA 1
ATOM 5958 C C . GLY A 1 789 ? -17.014 4.181 21.024 1.00 98.00 789 GLY A C 1
ATOM 5959 O O . GLY A 1 789 ? -16.396 3.552 21.887 1.00 98.00 789 GLY A O 1
ATOM 5960 N N . THR A 1 790 ? -17.614 3.586 19.999 1.00 98.12 790 THR A N 1
ATOM 5961 C CA . THR A 1 790 ? -17.573 2.146 19.742 1.00 98.12 790 THR A CA 1
ATOM 5962 C C . THR A 1 790 ? -17.424 1.840 18.252 1.00 98.12 790 THR A C 1
ATOM 5964 O O . THR A 1 790 ? -17.421 2.730 17.399 1.00 98.12 790 THR A O 1
ATOM 5967 N N . ILE A 1 791 ? -17.286 0.553 17.961 1.00 97.12 791 ILE A N 1
ATOM 5968 C CA . ILE A 1 791 ? -17.346 -0.028 16.627 1.00 97.12 791 ILE A CA 1
ATOM 5969 C C . ILE A 1 791 ? -18.588 -0.909 16.589 1.00 97.12 791 ILE A C 1
ATOM 5971 O O . ILE A 1 791 ? -18.774 -1.700 17.517 1.00 97.12 791 ILE A O 1
ATOM 5975 N N . ILE A 1 792 ? -19.407 -0.820 15.539 1.00 95.44 792 ILE A N 1
ATOM 5976 C CA . ILE A 1 792 ? -20.512 -1.772 15.377 1.00 95.44 792 ILE A CA 1
ATOM 5977 C C . ILE A 1 792 ? -19.952 -3.186 15.223 1.00 95.44 792 ILE A C 1
ATOM 5979 O O . ILE A 1 792 ? -19.123 -3.448 14.353 1.00 95.44 792 ILE A O 1
ATOM 5983 N N . LYS A 1 793 ? -20.412 -4.084 16.097 1.00 89.88 793 LYS A N 1
ATOM 5984 C CA . LYS A 1 793 ? -20.123 -5.519 16.075 1.00 89.88 793 LYS A CA 1
ATOM 5985 C C . LYS A 1 793 ? -21.433 -6.299 15.888 1.00 89.88 793 LYS A C 1
ATOM 5987 O O . LYS A 1 793 ? -22.456 -5.795 16.362 1.00 89.88 793 LYS A O 1
ATOM 5992 N N . PRO A 1 794 ? -21.441 -7.508 15.291 1.00 90.62 794 PRO A N 1
ATOM 5993 C CA . PRO A 1 794 ? -20.336 -8.226 14.626 1.00 90.62 794 PRO A CA 1
ATOM 5994 C C . PRO A 1 794 ? -19.651 -7.430 13.497 1.00 90.62 794 PRO A C 1
ATOM 5996 O O . PRO A 1 794 ? -20.208 -6.455 12.996 1.00 90.62 794 PRO A O 1
ATOM 5999 N N . LYS A 1 795 ? -18.411 -7.804 13.141 1.00 94.81 795 LYS A N 1
ATOM 6000 C CA . LYS A 1 795 ? -17.574 -7.095 12.148 1.00 94.81 795 LYS A CA 1
ATOM 6001 C C . LYS A 1 795 ? -18.285 -6.967 10.802 1.00 94.81 795 LYS A C 1
ATOM 6003 O O . LYS A 1 795 ? -18.358 -5.879 10.243 1.00 94.81 795 LYS A O 1
ATOM 6008 N N . LEU A 1 796 ? -18.878 -8.062 10.350 1.00 96.56 796 LEU A N 1
ATOM 6009 C CA . LEU A 1 796 ? -19.835 -8.159 9.255 1.00 96.56 796 LEU A CA 1
ATOM 6010 C C . LEU A 1 796 ? -20.967 -9.091 9.699 1.00 96.56 796 LEU A C 1
ATOM 6012 O O . LEU A 1 796 ? -20.784 -9.871 10.631 1.00 96.56 796 LEU A O 1
ATOM 6016 N N . GLY A 1 797 ? -22.126 -9.000 9.047 1.00 94.81 797 GLY A N 1
ATOM 6017 C CA . GLY A 1 797 ? -23.283 -9.871 9.291 1.00 94.81 797 GLY A CA 1
ATOM 6018 C C . GLY A 1 797 ? -24.573 -9.122 9.625 1.00 94.81 797 GLY A C 1
ATOM 6019 O O . GLY A 1 797 ? -25.625 -9.506 9.126 1.00 94.81 797 GLY A O 1
ATOM 6020 N N . LEU A 1 798 ? -24.516 -8.007 10.368 1.00 96.12 798 LEU A N 1
ATOM 6021 C CA . LEU A 1 798 ? -25.729 -7.227 10.653 1.00 96.12 798 LEU A CA 1
ATOM 6022 C C . LEU A 1 798 ? -26.362 -6.677 9.374 1.00 96.12 798 LEU A C 1
ATOM 6024 O O . LEU A 1 798 ? -25.716 -5.971 8.599 1.00 96.12 798 LEU A O 1
ATOM 6028 N N . GLN A 1 799 ? -27.655 -6.950 9.217 1.00 96.00 799 GLN A N 1
ATOM 6029 C CA . GLN A 1 799 ? -28.520 -6.339 8.211 1.00 96.00 799 GLN A CA 1
ATOM 6030 C C . GLN A 1 799 ? -28.887 -4.885 8.599 1.00 96.00 799 GLN A C 1
ATOM 6032 O O . GLN A 1 799 ? -28.744 -4.511 9.769 1.00 96.00 799 GLN A O 1
ATOM 6037 N N . PRO A 1 800 ? -29.396 -4.053 7.664 1.00 97.56 800 PRO A N 1
ATOM 6038 C CA . PRO A 1 800 ? -29.577 -2.608 7.860 1.00 97.56 800 PRO A CA 1
ATOM 6039 C C . PRO A 1 800 ? -30.360 -2.190 9.112 1.00 97.56 800 PRO A C 1
ATOM 6041 O O . PRO A 1 800 ? -29.953 -1.270 9.822 1.00 97.56 800 PRO A O 1
ATOM 6044 N N . LYS A 1 801 ? -31.468 -2.877 9.418 1.00 96.44 801 LYS A N 1
ATOM 6045 C CA . LYS A 1 801 ? -32.303 -2.556 10.585 1.00 96.44 801 LYS A CA 1
ATOM 6046 C C . LYS A 1 801 ? -31.603 -2.906 11.918 1.00 96.44 801 LYS A C 1
ATOM 6048 O O . LYS A 1 801 ? -31.415 -1.980 12.707 1.00 96.44 801 LYS A O 1
ATOM 6053 N N . PRO A 1 802 ? -31.140 -4.153 12.164 1.00 96.19 802 PRO A N 1
ATOM 6054 C CA . PRO A 1 802 ? -30.319 -4.474 13.339 1.00 96.19 802 PRO A CA 1
ATOM 6055 C C . PRO A 1 802 ? -29.087 -3.572 13.504 1.00 96.19 802 PRO A C 1
ATOM 6057 O O . PRO A 1 802 ? -28.717 -3.228 14.625 1.00 96.19 802 PRO A O 1
ATOM 6060 N N . PHE A 1 803 ? -28.471 -3.131 12.400 1.00 97.81 803 PHE A N 1
ATOM 6061 C CA . PHE A 1 803 ? -27.373 -2.163 12.430 1.00 97.81 803 PHE A CA 1
ATOM 6062 C C . PHE A 1 803 ? -27.816 -0.814 13.027 1.00 97.81 803 PHE A C 1
ATOM 6064 O O . PHE A 1 803 ? -27.199 -0.322 13.974 1.00 97.81 803 PHE A O 1
ATOM 6071 N N . GLY A 1 804 ? -28.908 -0.225 12.525 1.00 97.94 804 GLY A N 1
ATOM 6072 C CA . GLY A 1 804 ? -29.464 1.023 13.064 1.00 97.94 804 GLY A CA 1
ATOM 6073 C C . GLY A 1 804 ? -29.910 0.900 14.527 1.00 97.94 804 GLY A C 1
ATOM 6074 O O . GLY A 1 804 ? -29.660 1.796 15.336 1.00 97.94 804 GLY A O 1
ATOM 6075 N N . GLU A 1 805 ? -30.503 -0.234 14.901 1.00 97.19 805 GLU A N 1
ATOM 6076 C CA . GLU A 1 805 ? -30.918 -0.521 16.279 1.00 97.19 805 GLU A CA 1
ATOM 6077 C C . GLU A 1 805 ? -29.705 -0.664 17.224 1.00 97.19 805 GLU A C 1
ATOM 6079 O O . GLU A 1 805 ? -29.725 -0.111 18.329 1.00 97.19 805 GLU A O 1
ATOM 6084 N N . ALA A 1 806 ? -28.608 -1.290 16.776 1.00 96.88 806 ALA A N 1
ATOM 6085 C CA . ALA A 1 806 ? -27.328 -1.313 17.492 1.00 96.88 806 ALA A CA 1
ATOM 6086 C C . ALA A 1 806 ? -26.746 0.101 17.683 1.00 96.88 806 ALA A C 1
ATOM 6088 O O . ALA A 1 806 ? -26.271 0.432 18.775 1.00 96.88 806 ALA A O 1
ATOM 6089 N N . CYS A 1 807 ? -26.815 0.954 16.651 1.00 98.44 807 CYS A N 1
ATOM 6090 C CA . CYS A 1 807 ? -26.371 2.345 16.737 1.00 98.44 807 CYS A CA 1
ATOM 6091 C C . CYS A 1 807 ? -27.159 3.139 17.787 1.00 98.44 807 CYS A C 1
ATOM 6093 O O . CYS A 1 807 ? -26.564 3.772 18.663 1.00 98.44 807 CYS A O 1
ATOM 6095 N N . TYR A 1 808 ? -28.492 3.072 17.734 1.00 98.31 808 TYR A N 1
ATOM 6096 C CA . TYR A 1 808 ? -29.368 3.722 18.709 1.00 98.31 808 TYR A CA 1
ATOM 6097 C C . TYR A 1 808 ? -29.069 3.244 20.139 1.00 98.31 808 TYR A C 1
ATOM 6099 O O . TYR A 1 808 ? -28.863 4.065 21.036 1.00 98.31 808 TYR A O 1
ATOM 6107 N N . ALA A 1 809 ? -28.961 1.927 20.343 1.00 97.00 809 ALA A N 1
ATOM 6108 C CA . ALA A 1 809 ? -28.720 1.335 21.655 1.00 97.00 809 ALA A CA 1
ATOM 6109 C C . ALA A 1 809 ? -27.374 1.754 22.280 1.00 97.00 809 ALA A C 1
ATOM 6111 O O . ALA A 1 809 ? -27.290 1.873 23.500 1.00 97.00 809 ALA A O 1
ATOM 6112 N N . PHE A 1 810 ? -26.331 2.017 21.483 1.00 98.00 810 PHE A N 1
ATOM 6113 C CA . PHE A 1 810 ? -25.075 2.587 21.990 1.00 98.00 810 PHE A CA 1
ATOM 6114 C C . PHE A 1 810 ? -25.175 4.096 22.267 1.00 98.00 810 PHE A C 1
ATOM 6116 O O . PHE A 1 810 ? -24.759 4.565 23.332 1.00 98.00 810 PHE A O 1
ATOM 6123 N N . TRP A 1 811 ? -25.734 4.879 21.337 1.00 98.44 811 TRP A N 1
ATOM 6124 C CA . TRP A 1 811 ? -25.774 6.345 21.448 1.00 98.44 811 TRP A CA 1
ATOM 6125 C C . TRP A 1 811 ? -26.569 6.861 22.656 1.00 98.44 811 TRP A C 1
ATOM 6127 O O . TRP A 1 811 ? -26.301 7.971 23.120 1.00 98.44 811 TRP A O 1
ATOM 6137 N N . GLN A 1 812 ? -27.463 6.050 23.236 1.00 96.88 812 GLN A N 1
ATOM 6138 C CA . GLN A 1 812 ? -28.117 6.348 24.518 1.00 96.88 812 GLN A CA 1
ATOM 6139 C C . GLN A 1 812 ? -27.145 6.538 25.706 1.00 96.88 812 GLN A C 1
ATOM 6141 O O . GLN A 1 812 ? -27.575 7.014 26.756 1.00 96.88 812 GLN A O 1
ATOM 6146 N N . GLY A 1 813 ? -25.865 6.165 25.573 1.00 95.81 813 GLY A N 1
ATOM 6147 C CA . GLY A 1 813 ? -24.799 6.474 26.539 1.00 95.81 813 GLY A CA 1
ATOM 6148 C C . GLY A 1 813 ? -23.510 7.033 25.914 1.00 95.81 813 GLY A C 1
ATOM 6149 O O . GLY A 1 813 ? -22.780 7.779 26.571 1.00 95.81 813 GLY A O 1
ATOM 6150 N N . GLY A 1 814 ? -23.231 6.701 24.649 1.00 97.44 814 GLY A N 1
ATOM 6151 C CA . GLY A 1 814 ? -22.016 7.099 23.936 1.00 97.44 814 GLY A CA 1
ATOM 6152 C C . GLY A 1 814 ? -22.149 8.331 23.035 1.00 97.44 814 GLY A C 1
ATOM 6153 O O . GLY A 1 814 ? -23.238 8.864 22.807 1.00 97.44 814 GLY A O 1
ATOM 6154 N N . ASP A 1 815 ? -21.005 8.752 22.498 1.00 98.44 815 ASP A N 1
ATOM 6155 C CA . ASP A 1 815 ? -20.826 9.943 21.660 1.00 98.44 815 ASP A CA 1
ATOM 6156 C C . ASP A 1 815 ? -20.644 9.567 20.174 1.00 98.44 815 ASP A C 1
ATOM 6158 O O . ASP A 1 815 ? -21.275 10.162 19.300 1.00 98.44 815 ASP A O 1
ATOM 6162 N N . PHE A 1 816 ? -19.803 8.565 19.883 1.00 98.75 816 PHE A N 1
ATOM 6163 C CA . PHE A 1 816 ? -19.269 8.286 18.539 1.00 98.75 816 PHE A CA 1
ATOM 6164 C C . PHE A 1 816 ? -19.397 6.812 18.120 1.00 98.75 816 PHE A C 1
ATOM 6166 O O . PHE A 1 816 ? -19.160 5.904 18.910 1.00 98.75 816 PHE A O 1
ATOM 6173 N N . ILE A 1 817 ? -19.712 6.544 16.855 1.00 98.81 817 ILE A N 1
ATOM 6174 C CA . ILE A 1 817 ? -19.708 5.188 16.284 1.00 98.81 817 ILE A CA 1
ATOM 6175 C C . ILE A 1 817 ? -18.886 5.190 15.000 1.00 98.81 817 ILE A C 1
ATOM 6177 O O . ILE A 1 817 ? -19.125 6.031 14.139 1.00 98.81 817 ILE A O 1
ATOM 6181 N N . LYS A 1 818 ? -17.971 4.229 14.825 1.00 98.50 818 LYS A N 1
ATOM 6182 C CA . LYS A 1 818 ? -17.405 3.905 13.504 1.00 98.50 818 LYS A CA 1
ATOM 6183 C C . LYS A 1 818 ? -18.060 2.657 12.917 1.00 98.50 818 LYS A C 1
ATOM 6185 O O . LYS A 1 818 ? -18.379 1.721 13.656 1.00 98.50 818 LYS A O 1
ATOM 6190 N N . ASN A 1 819 ? -18.165 2.616 11.589 1.00 98.44 819 ASN A N 1
ATOM 6191 C CA . ASN A 1 819 ? -18.165 1.337 10.884 1.00 98.44 819 ASN A CA 1
ATOM 6192 C C . ASN A 1 819 ? -16.939 0.514 11.322 1.00 98.44 819 ASN A C 1
ATOM 6194 O O . ASN A 1 819 ? -15.849 1.066 11.516 1.00 98.44 819 ASN A O 1
ATOM 6198 N N . ASP A 1 820 ? -17.092 -0.799 11.476 1.00 97.12 820 ASP A N 1
ATOM 6199 C CA . ASP A 1 820 ? -15.932 -1.695 11.453 1.00 97.12 820 ASP A CA 1
ATOM 6200 C C . ASP A 1 820 ? -15.322 -1.681 10.049 1.00 97.12 820 ASP A C 1
ATOM 6202 O O . ASP A 1 820 ? -16.026 -1.408 9.079 1.00 97.12 820 ASP A O 1
ATOM 6206 N N . GLU A 1 821 ? -14.020 -1.916 9.920 1.00 95.56 821 GLU A N 1
ATOM 6207 C CA . GLU A 1 821 ? -13.314 -1.535 8.691 1.00 95.56 821 GLU A CA 1
ATOM 6208 C C . GLU A 1 821 ? -13.805 -2.145 7.364 1.00 95.56 821 GLU A C 1
ATOM 6210 O O . GLU A 1 821 ? -13.800 -1.413 6.377 1.00 95.56 821 GLU A O 1
ATOM 6215 N N . PRO A 1 822 ? -14.314 -3.393 7.279 1.00 97.38 822 PRO A N 1
ATOM 6216 C CA . PRO A 1 822 ? -14.810 -3.904 6.007 1.00 97.38 822 PRO A CA 1
ATOM 6217 C C . PRO A 1 822 ? -16.263 -3.499 5.721 1.00 97.38 822 PRO A C 1
ATOM 6219 O O . PRO A 1 822 ? -16.739 -3.762 4.622 1.00 97.38 822 PRO A O 1
ATOM 6222 N N . GLN A 1 823 ? -16.999 -2.921 6.680 1.00 98.44 823 GLN A N 1
ATOM 6223 C CA . GLN A 1 823 ? -18.414 -2.575 6.494 1.00 98.44 823 GLN A CA 1
ATOM 6224 C C . GLN A 1 823 ? -18.539 -1.451 5.466 1.00 98.44 823 GLN A C 1
ATOM 6226 O O . GLN A 1 823 ? -17.935 -0.396 5.649 1.00 98.44 823 GLN A O 1
ATOM 6231 N N . GLY A 1 824 ? -19.347 -1.649 4.427 1.00 97.06 824 GLY A N 1
ATOM 6232 C CA . GLY A 1 824 ? -19.583 -0.642 3.395 1.00 97.06 824 GLY A CA 1
ATOM 6233 C C . GLY A 1 824 ? -20.916 -0.865 2.693 1.00 97.06 824 GLY A C 1
ATOM 6234 O O . GLY A 1 824 ? -21.946 -0.350 3.122 1.00 97.06 824 GLY A O 1
ATOM 6235 N N . ASN A 1 825 ? -20.884 -1.621 1.601 1.00 98.38 825 ASN A N 1
ATOM 6236 C CA . ASN A 1 825 ? -22.015 -1.926 0.734 1.00 98.38 825 ASN A CA 1
ATOM 6237 C C . ASN A 1 825 ? -22.033 -3.429 0.372 1.00 98.38 825 ASN A C 1
ATOM 6239 O O . ASN A 1 825 ? -22.209 -3.825 -0.784 1.00 98.38 825 ASN A O 1
ATOM 6243 N N . GLN A 1 826 ? -21.839 -4.289 1.378 1.00 98.44 826 GLN A N 1
ATOM 6244 C CA . GLN A 1 826 ? -22.079 -5.727 1.258 1.00 98.44 826 GLN A CA 1
ATOM 6245 C C . GLN A 1 826 ? -23.505 -5.997 0.773 1.00 98.44 826 GLN A C 1
ATOM 6247 O O . GLN A 1 826 ? -24.456 -5.320 1.160 1.00 98.44 826 GLN A O 1
ATOM 6252 N N . VAL A 1 827 ? -23.682 -7.056 -0.017 1.00 96.81 827 VAL A N 1
ATOM 6253 C CA . VAL A 1 827 ? -24.972 -7.366 -0.662 1.00 96.81 827 VAL A CA 1
ATOM 6254 C C . VAL A 1 827 ? -26.126 -7.631 0.318 1.00 96.81 827 VAL A C 1
ATOM 6256 O O . VAL A 1 827 ? -27.281 -7.515 -0.081 1.00 96.81 827 VAL A O 1
ATOM 6259 N N . PHE A 1 828 ? -25.823 -7.954 1.582 1.00 96.88 828 PHE A N 1
ATOM 6260 C CA . PHE A 1 828 ? -26.786 -8.164 2.674 1.00 96.88 828 PHE A CA 1
ATOM 6261 C C . PHE A 1 828 ? -26.985 -6.944 3.596 1.00 96.88 828 PHE A C 1
ATOM 6263 O O . PHE A 1 828 ? -27.840 -6.976 4.478 1.00 96.88 828 PHE A O 1
ATOM 6270 N N . CYS A 1 829 ? -26.177 -5.893 3.440 1.00 97.50 829 CYS A N 1
ATOM 6271 C CA . CYS A 1 829 ? -26.249 -4.660 4.222 1.00 97.50 829 CYS A CA 1
ATOM 6272 C C . CYS A 1 829 ? -25.782 -3.495 3.344 1.00 97.50 829 CYS A C 1
ATOM 6274 O O . CYS A 1 829 ? -24.694 -2.943 3.514 1.00 97.50 829 CYS A O 1
ATOM 6276 N N . GLN A 1 830 ? -26.592 -3.187 2.331 1.00 97.38 830 GLN A N 1
ATOM 6277 C CA . GLN A 1 830 ? -26.250 -2.187 1.328 1.00 97.38 830 GLN A CA 1
ATOM 6278 C C . GLN A 1 830 ? -26.274 -0.781 1.942 1.00 97.38 830 GLN A C 1
ATOM 6280 O O . GLN A 1 830 ? -27.107 -0.466 2.799 1.00 97.38 830 GLN A O 1
ATOM 6285 N N . MET A 1 831 ? -25.370 0.095 1.497 1.00 97.00 831 MET A N 1
ATOM 6286 C CA . MET A 1 831 ? -25.204 1.432 2.084 1.00 97.00 831 MET A CA 1
ATOM 6287 C C . MET A 1 831 ? -26.474 2.288 1.937 1.00 97.00 831 MET A C 1
ATOM 6289 O O . MET A 1 831 ? -26.788 3.094 2.816 1.00 97.00 831 MET A O 1
ATOM 6293 N N . ASN A 1 832 ? -27.222 2.082 0.851 1.00 96.00 832 ASN A N 1
ATOM 6294 C CA . ASN A 1 832 ? -28.492 2.750 0.553 1.00 96.00 832 ASN A CA 1
ATOM 6295 C C . ASN A 1 832 ? -29.657 2.356 1.484 1.00 96.00 832 ASN A C 1
ATOM 6297 O O . ASN A 1 832 ? -30.654 3.072 1.525 1.00 96.00 832 ASN A O 1
ATOM 6301 N N . GLU A 1 833 ? -29.534 1.258 2.232 1.00 97.75 833 GLU A N 1
ATOM 6302 C CA . GLU A 1 833 ? -30.505 0.806 3.237 1.00 97.75 833 GLU A CA 1
ATOM 6303 C C . GLU A 1 833 ? -29.982 1.047 4.662 1.00 97.75 833 GLU A C 1
ATOM 6305 O O . GLU A 1 833 ? -30.719 1.501 5.538 1.00 97.75 833 GLU A O 1
ATOM 6310 N N . CYS A 1 834 ? -28.687 0.802 4.888 1.00 98.06 834 CYS A N 1
ATOM 6311 C CA . CYS A 1 834 ? -28.041 0.921 6.194 1.00 98.06 834 CYS A CA 1
ATOM 6312 C C . CYS A 1 834 ? -27.929 2.378 6.675 1.00 98.06 834 CYS A C 1
ATOM 6314 O O . CYS A 1 834 ? -28.333 2.695 7.796 1.00 98.06 834 CYS A O 1
ATOM 6316 N N . ILE A 1 835 ? -27.447 3.300 5.832 1.00 98.50 835 ILE A N 1
ATOM 6317 C CA . ILE A 1 835 ? -27.258 4.704 6.235 1.00 98.50 835 ILE A CA 1
ATOM 6318 C C . ILE A 1 835 ? -28.584 5.394 6.627 1.00 98.50 835 ILE A C 1
ATOM 6320 O O . ILE A 1 835 ? -28.589 6.095 7.642 1.00 98.50 835 ILE A O 1
ATOM 6324 N N . PRO A 1 836 ? -29.722 5.197 5.928 1.00 98.62 836 PRO A N 1
ATOM 6325 C CA . PRO A 1 836 ? -31.021 5.686 6.398 1.00 98.62 836 PRO A CA 1
ATOM 6326 C C . PRO A 1 836 ? -31.408 5.221 7.812 1.00 98.62 836 PRO A C 1
ATOM 6328 O O . PRO A 1 836 ? -31.865 6.041 8.612 1.00 98.62 836 PRO A O 1
ATOM 6331 N N . GLU A 1 837 ? -31.185 3.948 8.158 1.00 98.69 837 GLU A N 1
ATOM 6332 C CA . GLU A 1 837 ? -31.464 3.422 9.503 1.00 98.69 837 GLU A CA 1
ATOM 6333 C C . GLU A 1 837 ? -30.503 4.004 10.560 1.00 98.69 837 GLU A C 1
ATOM 6335 O O . GLU A 1 837 ? -30.942 4.383 11.649 1.00 98.69 837 GLU A O 1
ATOM 6340 N N . VAL A 1 838 ? -29.225 4.216 10.220 1.00 98.69 838 VAL A N 1
ATOM 6341 C CA . VAL A 1 838 ? -28.252 4.937 11.069 1.00 98.69 838 VAL A CA 1
ATOM 6342 C C . VAL A 1 838 ? -28.684 6.389 11.325 1.00 98.69 838 VAL A C 1
ATOM 6344 O O . VAL A 1 838 ? -28.658 6.860 12.463 1.00 98.69 838 VAL A O 1
ATOM 6347 N N . VAL A 1 839 ? -29.129 7.114 10.294 1.00 98.69 839 VAL A N 1
ATOM 6348 C CA . VAL A 1 839 ? -29.590 8.510 10.421 1.00 98.69 839 VAL A CA 1
ATOM 6349 C C . VAL A 1 839 ? -30.880 8.604 11.243 1.00 98.69 839 VAL A C 1
ATOM 6351 O O . VAL A 1 839 ? -31.038 9.519 12.056 1.00 98.69 839 VAL A O 1
ATOM 6354 N N . LYS A 1 840 ? -31.801 7.654 11.071 1.00 98.56 840 LYS A N 1
ATOM 6355 C CA . LYS A 1 840 ? -33.031 7.514 11.866 1.00 98.56 840 LYS A CA 1
ATOM 6356 C C . LYS A 1 840 ? -32.713 7.267 13.345 1.00 98.56 840 LYS A C 1
ATOM 6358 O O . LYS A 1 840 ? -33.229 7.994 14.196 1.00 98.56 840 LYS A O 1
ATOM 6363 N N . ALA A 1 841 ? -31.808 6.333 13.639 1.00 98.56 841 ALA A N 1
ATOM 6364 C CA . ALA A 1 841 ? -31.293 6.062 14.982 1.00 98.56 841 ALA A CA 1
ATOM 6365 C C . ALA A 1 841 ? -30.638 7.298 15.624 1.00 98.56 841 ALA A C 1
ATOM 6367 O O . ALA A 1 841 ? -30.933 7.637 16.773 1.00 98.56 841 ALA A O 1
ATOM 6368 N N . MET A 1 842 ? -29.806 8.020 14.865 1.00 98.69 842 MET A N 1
ATOM 6369 C CA . MET A 1 842 ? -29.165 9.255 15.319 1.00 98.69 842 MET A CA 1
ATOM 6370 C C . MET A 1 842 ? -30.200 10.335 15.663 1.00 98.69 842 MET A C 1
ATOM 6372 O O . MET A 1 842 ? -30.145 10.918 16.745 1.00 98.69 842 MET A O 1
ATOM 6376 N N . ARG A 1 843 ? -31.176 10.584 14.777 1.00 98.50 843 ARG A N 1
ATOM 6377 C CA . ARG A 1 843 ? -32.240 11.581 14.995 1.00 98.50 843 ARG A CA 1
ATOM 6378 C C . ARG A 1 843 ? -33.102 11.250 16.215 1.00 98.50 843 ARG A C 1
ATOM 6380 O O . ARG A 1 843 ? -33.422 12.161 16.976 1.00 98.50 843 ARG A O 1
ATOM 6387 N N . ALA A 1 844 ? -33.446 9.976 16.423 1.00 98.25 844 ALA A N 1
ATOM 6388 C CA . ALA A 1 844 ? -34.172 9.530 17.613 1.00 98.25 844 ALA A CA 1
ATOM 6389 C C . ALA A 1 844 ? -33.366 9.800 18.895 1.00 98.25 844 ALA A C 1
ATOM 6391 O O . ALA A 1 844 ? -33.849 10.480 19.800 1.00 98.25 844 ALA A O 1
ATOM 6392 N N . CYS A 1 845 ? -32.099 9.377 18.935 1.00 97.88 845 CYS A N 1
ATOM 6393 C CA . CYS A 1 845 ? -31.265 9.544 20.122 1.00 97.88 845 CYS A CA 1
ATOM 6394 C C . CYS A 1 845 ? -30.950 11.019 20.443 1.00 97.88 845 CYS A C 1
ATOM 6396 O O . CYS A 1 845 ? -30.988 11.413 21.610 1.00 97.88 845 CYS A O 1
ATOM 6398 N N . ILE A 1 846 ? -30.697 11.866 19.436 1.00 97.81 846 ILE A N 1
ATOM 6399 C CA . ILE A 1 846 ? -30.518 13.317 19.638 1.00 97.81 846 ILE A CA 1
ATOM 6400 C C . ILE A 1 846 ? -31.807 13.941 20.197 1.00 97.81 846 ILE A C 1
ATOM 6402 O O . ILE A 1 846 ? -31.739 14.737 21.131 1.00 97.81 846 ILE A O 1
ATOM 6406 N N . LYS A 1 847 ? -32.984 13.557 19.680 1.00 97.56 847 LYS A N 1
ATOM 6407 C CA . LYS A 1 847 ? -34.284 14.052 20.166 1.00 97.56 847 LYS A CA 1
ATOM 6408 C C . LYS A 1 847 ? -34.550 13.676 21.629 1.00 97.56 847 LYS A C 1
ATOM 6410 O O . LYS A 1 847 ? -35.133 14.473 22.355 1.00 97.56 847 LYS A O 1
ATOM 6415 N N . GLU A 1 848 ? -34.155 12.477 22.047 1.00 96.75 848 GLU A N 1
ATOM 6416 C CA . GLU A 1 848 ? -34.362 11.979 23.414 1.00 96.75 848 GLU A CA 1
ATOM 6417 C C . GLU A 1 848 ? -33.344 12.515 24.422 1.00 96.75 848 GLU A C 1
ATOM 6419 O O . GLU A 1 848 ? -33.700 12.800 25.562 1.00 96.75 848 GLU A O 1
ATOM 6424 N N . THR A 1 849 ? -32.074 12.627 24.023 1.00 93.19 849 THR A N 1
ATOM 6425 C CA . THR A 1 849 ? -30.975 12.972 24.941 1.00 93.19 849 THR A CA 1
ATOM 6426 C C . THR A 1 849 ? -30.609 14.454 24.928 1.00 93.19 849 THR A C 1
ATOM 6428 O O . THR A 1 849 ? -29.985 14.925 25.873 1.00 93.19 849 THR A O 1
ATOM 6431 N N . GLY A 1 850 ? -30.944 15.189 23.863 1.00 93.81 850 GLY A N 1
ATOM 6432 C CA . GLY A 1 850 ? -30.488 16.565 23.638 1.00 93.81 850 GLY A CA 1
ATOM 6433 C C . GLY A 1 850 ? -28.992 16.698 23.317 1.00 93.81 850 GLY A C 1
ATOM 6434 O O . GLY A 1 850 ? -28.516 17.812 23.110 1.00 93.81 850 GLY A O 1
ATOM 6435 N N . VAL A 1 851 ? -28.244 15.589 23.258 1.00 93.19 851 VAL A N 1
ATOM 6436 C CA . VAL A 1 851 ? -26.789 15.570 23.047 1.00 93.19 851 VAL A CA 1
ATOM 6437 C C . VAL A 1 851 ? -26.481 15.181 21.604 1.00 93.19 851 VAL A C 1
ATOM 6439 O O . VAL A 1 851 ? -27.027 14.201 21.093 1.00 93.19 851 VAL A O 1
ATOM 6442 N N . GLY A 1 852 ? -25.575 15.917 20.955 1.00 95.75 852 GLY A N 1
ATOM 6443 C CA . GLY A 1 852 ? -25.071 15.576 19.624 1.00 95.75 852 GLY A CA 1
ATOM 6444 C C . GLY A 1 852 ? -24.451 14.174 19.583 1.00 95.75 852 GLY A C 1
ATOM 6445 O O . GLY A 1 852 ? -23.891 13.696 20.567 1.00 95.75 852 GLY A O 1
ATOM 6446 N N . LYS A 1 853 ? -24.559 13.501 18.437 1.00 98.44 853 LYS A N 1
ATOM 6447 C CA . LYS A 1 853 ? -24.003 12.159 18.201 1.00 98.44 853 LYS A CA 1
ATOM 6448 C C . LYS A 1 853 ? -23.177 12.166 16.927 1.00 98.44 853 LYS A C 1
ATOM 6450 O O . LYS A 1 853 ? -23.463 12.956 16.034 1.00 98.44 853 LYS A O 1
ATOM 6455 N N . LEU A 1 854 ? -22.174 11.303 16.838 1.00 98.75 854 LEU A N 1
ATOM 6456 C CA . LEU A 1 854 ? -21.255 11.231 15.705 1.00 98.75 854 LEU A CA 1
ATOM 6457 C C . LEU A 1 854 ? -21.246 9.824 15.105 1.00 98.75 854 LEU A C 1
ATOM 6459 O O . LEU A 1 854 ? -21.264 8.829 15.836 1.00 98.75 854 LEU A O 1
ATOM 6463 N N . PHE A 1 855 ? -21.174 9.748 13.778 1.00 98.88 855 PHE A N 1
ATOM 6464 C CA . PHE A 1 855 ? -20.990 8.511 13.023 1.00 98.88 855 PHE A CA 1
ATOM 6465 C C . PHE A 1 855 ? -19.796 8.653 12.077 1.00 98.88 855 PHE A C 1
ATOM 6467 O O . PHE A 1 855 ? -19.582 9.722 11.516 1.00 98.88 855 PHE A O 1
ATOM 6474 N N . SER A 1 856 ? -19.029 7.587 11.876 1.00 98.81 856 SER A N 1
ATOM 6475 C CA . SER A 1 856 ? -17.910 7.538 10.942 1.00 98.81 856 SER A CA 1
ATOM 6476 C C . SER A 1 856 ? -18.178 6.470 9.892 1.00 98.81 856 SER A C 1
ATOM 6478 O O . SER A 1 856 ? -17.961 5.281 10.136 1.00 98.81 856 SER A O 1
ATOM 6480 N N . ALA A 1 857 ? -18.688 6.927 8.747 1.00 98.75 857 ALA A N 1
ATOM 6481 C CA . ALA A 1 857 ? -19.062 6.083 7.623 1.00 98.75 857 ALA A CA 1
ATOM 6482 C C . ALA A 1 857 ? -17.818 5.667 6.835 1.00 98.75 857 ALA A C 1
ATOM 6484 O O . ALA A 1 857 ? -17.013 6.523 6.464 1.00 98.75 857 ALA A O 1
ATOM 6485 N N . ASN A 1 858 ? -17.660 4.375 6.560 1.00 98.81 858 ASN A N 1
ATOM 6486 C CA . ASN A 1 858 ? -16.604 3.899 5.672 1.00 98.81 858 ASN A CA 1
ATOM 6487 C C . ASN A 1 858 ? -16.905 4.309 4.227 1.00 98.81 858 ASN A C 1
ATOM 6489 O O . ASN A 1 858 ? -17.975 4.004 3.702 1.00 98.81 858 ASN A O 1
ATOM 6493 N N . ILE A 1 859 ? -15.958 4.992 3.585 1.00 98.81 859 ILE A N 1
ATOM 6494 C CA . ILE A 1 859 ? -16.052 5.369 2.168 1.00 98.81 859 ILE A CA 1
ATOM 6495 C C . ILE A 1 859 ? -14.916 4.782 1.326 1.00 98.81 859 ILE A C 1
ATOM 6497 O O . ILE A 1 859 ? -14.757 5.179 0.176 1.00 98.81 859 ILE A O 1
ATOM 6501 N N . THR A 1 860 ? -14.127 3.857 1.883 1.00 98.88 860 THR A N 1
ATOM 6502 C CA . THR A 1 860 ? -13.035 3.169 1.176 1.00 98.88 860 THR A CA 1
ATOM 6503 C C . THR A 1 860 ? -13.554 2.495 -0.093 1.00 98.88 860 THR A C 1
ATOM 6505 O O . THR A 1 860 ? -14.592 1.834 -0.054 1.00 98.88 860 THR A O 1
ATOM 6508 N N . ALA A 1 861 ? -12.834 2.665 -1.202 1.00 98.81 861 ALA A N 1
ATOM 6509 C CA . ALA A 1 861 ? -13.014 1.926 -2.446 1.00 98.81 861 ALA A CA 1
ATOM 6510 C C . ALA A 1 861 ? -11.749 2.033 -3.314 1.00 98.81 861 ALA A C 1
ATOM 6512 O O . ALA A 1 861 ? -10.971 2.983 -3.183 1.00 98.81 861 ALA A O 1
ATOM 6513 N N . ASP A 1 862 ? -11.576 1.098 -4.250 1.00 98.69 862 ASP A N 1
ATOM 6514 C CA . ASP A 1 862 ? -10.530 1.203 -5.272 1.00 98.69 862 ASP A CA 1
ATOM 6515 C C . ASP A 1 862 ? -10.827 2.337 -6.276 1.00 98.69 862 ASP A C 1
ATOM 6517 O O . ASP A 1 862 ? -9.909 2.986 -6.761 1.00 98.69 862 ASP A O 1
ATOM 6521 N N . ASP A 1 863 ? -12.091 2.616 -6.613 1.00 98.75 863 ASP A N 1
ATOM 6522 C CA . ASP A 1 863 ? -12.433 3.724 -7.517 1.00 98.75 863 ASP A CA 1
ATOM 6523 C C . ASP A 1 863 ? -12.617 5.038 -6.727 1.00 98.75 863 ASP A C 1
ATOM 6525 O O . ASP A 1 863 ? -13.538 5.128 -5.906 1.00 98.75 863 ASP A O 1
ATOM 6529 N N . PRO A 1 864 ? -11.828 6.101 -6.990 1.00 98.75 864 PRO A N 1
ATOM 6530 C CA . PRO A 1 864 ? -12.058 7.419 -6.398 1.00 98.75 864 PRO A CA 1
ATOM 6531 C C . PRO A 1 864 ? -13.487 7.947 -6.600 1.00 98.75 864 PRO A C 1
ATOM 6533 O O . PRO A 1 864 ? -14.021 8.636 -5.731 1.00 98.75 864 PRO A O 1
ATOM 6536 N N . ASN A 1 865 ? -14.136 7.614 -7.721 1.00 98.75 865 ASN A N 1
ATOM 6537 C CA . ASN A 1 865 ? -15.515 8.021 -7.994 1.00 98.75 865 ASN A CA 1
ATOM 6538 C C . ASN A 1 865 ? -16.517 7.313 -7.077 1.00 98.75 865 ASN A C 1
ATOM 6540 O O . ASN A 1 865 ? -17.504 7.934 -6.684 1.00 98.75 865 ASN A O 1
ATOM 6544 N N . GLU A 1 866 ? -16.254 6.061 -6.690 1.00 98.81 866 GLU A N 1
ATOM 6545 C CA . GLU A 1 866 ? -17.056 5.345 -5.695 1.00 98.81 866 GLU A CA 1
ATOM 6546 C C . GLU A 1 866 ? -16.885 5.990 -4.316 1.00 98.81 866 GLU A C 1
ATOM 6548 O O . GLU A 1 866 ? -17.883 6.273 -3.658 1.00 98.81 866 GLU A O 1
ATOM 6553 N N . MET A 1 867 ? -15.656 6.330 -3.902 1.00 98.88 867 MET A N 1
ATOM 6554 C CA . MET A 1 867 ? -15.429 7.054 -2.639 1.00 98.88 867 MET A CA 1
ATOM 6555 C C . MET A 1 867 ? -16.206 8.381 -2.597 1.00 98.88 867 MET A C 1
ATOM 6557 O O . MET A 1 867 ? -16.842 8.728 -1.597 1.00 98.88 867 MET A O 1
ATOM 6561 N N . ILE A 1 868 ? -16.192 9.121 -3.711 1.00 98.88 868 ILE A N 1
ATOM 6562 C CA . ILE A 1 868 ? -16.931 10.378 -3.872 1.00 98.88 868 ILE A CA 1
ATOM 6563 C C . ILE A 1 868 ? -18.450 10.135 -3.876 1.00 98.88 868 ILE A C 1
ATOM 6565 O O . ILE A 1 868 ? -19.192 10.944 -3.312 1.00 98.88 868 ILE A O 1
ATOM 6569 N N . ALA A 1 869 ? -18.930 9.046 -4.481 1.00 98.88 869 ALA A N 1
ATOM 6570 C CA . ALA A 1 869 ? -20.342 8.670 -4.484 1.00 98.88 869 ALA A CA 1
ATOM 6571 C C . ALA A 1 869 ? -20.831 8.293 -3.078 1.00 98.88 869 ALA A C 1
ATOM 6573 O O . ALA A 1 869 ? -21.814 8.877 -2.619 1.00 98.88 869 ALA A O 1
ATOM 6574 N N . ARG A 1 870 ? -20.103 7.420 -2.363 1.00 98.81 870 ARG A N 1
ATOM 6575 C CA . ARG A 1 870 ? -20.347 7.049 -0.957 1.00 98.81 870 ARG A CA 1
ATOM 6576 C C . ARG A 1 870 ? -20.417 8.286 -0.067 1.00 98.81 870 ARG A C 1
ATOM 6578 O O . ARG A 1 870 ? -21.424 8.513 0.600 1.00 98.81 870 ARG A O 1
ATOM 6585 N N . GLY A 1 871 ? -19.397 9.147 -0.122 1.00 98.75 871 GLY A N 1
ATOM 6586 C CA . GLY A 1 871 ? -19.355 10.369 0.683 1.00 98.75 871 GLY A CA 1
ATOM 6587 C C . GLY A 1 871 ? -20.517 11.325 0.384 1.00 98.75 871 GLY A C 1
ATOM 6588 O O . GLY A 1 871 ? -21.219 11.751 1.301 1.00 98.75 871 GLY A O 1
ATOM 6589 N N . LYS A 1 872 ? -20.801 11.614 -0.896 1.00 98.75 872 LYS A N 1
ATOM 6590 C CA . LYS A 1 872 ? -21.950 12.458 -1.287 1.00 98.75 872 LYS A CA 1
ATOM 6591 C C . LYS A 1 872 ? -23.288 11.850 -0.860 1.00 98.75 872 LYS A C 1
ATOM 6593 O O . LYS A 1 872 ? -24.153 12.586 -0.381 1.00 98.75 872 LYS A O 1
ATOM 6598 N N . TYR A 1 873 ? -23.450 10.534 -1.001 1.00 98.69 873 TYR A N 1
ATOM 6599 C CA . TYR A 1 873 ? -24.649 9.825 -0.571 1.00 98.69 873 TYR A CA 1
ATOM 6600 C C . TYR A 1 873 ? -24.854 9.965 0.942 1.00 98.69 873 TYR A C 1
ATOM 6602 O O . TYR A 1 873 ? -25.905 10.457 1.357 1.00 98.69 873 TYR A O 1
ATOM 6610 N N . CYS A 1 874 ? -23.838 9.669 1.758 1.00 98.69 874 CYS A N 1
ATOM 6611 C CA . CYS A 1 874 ? -23.892 9.845 3.210 1.00 98.69 874 CYS A CA 1
ATOM 6612 C C . CYS A 1 874 ? -24.305 11.272 3.606 1.00 98.69 874 CYS A C 1
ATOM 6614 O O . CYS A 1 874 ? -25.291 11.440 4.325 1.00 98.69 874 CYS A O 1
ATOM 6616 N N . LEU A 1 875 ? -23.650 12.315 3.075 1.00 98.62 875 LEU A N 1
ATOM 6617 C CA . LEU A 1 875 ? -24.024 13.703 3.399 1.00 98.62 875 LEU A CA 1
ATOM 6618 C C . LEU A 1 875 ? -25.474 14.029 3.007 1.00 98.62 875 LEU A C 1
ATOM 6620 O O . LEU A 1 875 ? -26.159 14.729 3.755 1.00 98.62 875 LEU A O 1
ATOM 6624 N N . SER A 1 876 ? -25.967 13.490 1.885 1.00 98.38 876 SER A N 1
ATOM 6625 C CA . SER A 1 876 ? -27.363 13.672 1.462 1.00 98.38 876 SER A CA 1
ATOM 6626 C C . SER A 1 876 ? -28.375 13.053 2.436 1.00 98.38 876 SER A C 1
ATOM 6628 O O . SER A 1 876 ? -29.412 13.662 2.692 1.00 98.38 876 SER A O 1
ATOM 6630 N N . GLN A 1 877 ? -28.069 11.887 3.022 1.00 98.44 877 GLN A N 1
ATOM 6631 C CA . GLN A 1 877 ? -28.964 11.209 3.968 1.00 98.44 877 GLN A CA 1
ATOM 6632 C C . GLN A 1 877 ? -28.972 11.895 5.340 1.00 98.44 877 GLN A C 1
ATOM 6634 O O . GLN A 1 877 ? -30.037 12.139 5.918 1.00 98.44 877 GLN A O 1
ATOM 6639 N N . PHE A 1 878 ? -27.790 12.262 5.848 1.00 98.38 878 PHE A N 1
ATOM 6640 C CA . PHE A 1 878 ? -27.654 12.984 7.116 1.00 98.38 878 PHE A CA 1
ATOM 6641 C C . PHE A 1 878 ? -28.333 14.365 7.050 1.00 98.38 878 PHE A C 1
ATOM 6643 O O . PHE A 1 878 ? -29.041 14.755 7.990 1.00 98.38 878 PHE A O 1
ATOM 6650 N N . GLY A 1 879 ? -28.201 15.070 5.919 1.00 97.81 879 GLY A N 1
ATOM 6651 C CA . GLY A 1 879 ? -28.880 16.338 5.650 1.00 97.81 879 GLY A CA 1
ATOM 6652 C C . GLY A 1 879 ? -28.442 17.434 6.635 1.00 97.81 879 GLY A C 1
ATOM 6653 O O . GLY A 1 879 ? -27.253 17.761 6.676 1.00 97.81 879 GLY A O 1
ATOM 6654 N N . PRO A 1 880 ? -29.347 17.987 7.471 1.00 96.94 880 PRO A N 1
ATOM 6655 C CA . PRO A 1 880 ? -28.978 18.941 8.523 1.00 96.94 880 PRO A CA 1
ATOM 6656 C C . PRO A 1 880 ? -27.946 18.415 9.535 1.00 96.94 880 PRO A C 1
ATOM 6658 O O . PRO A 1 880 ? -27.280 19.216 10.177 1.00 96.94 880 PRO A O 1
ATOM 6661 N N . LEU A 1 881 ? -27.793 17.091 9.663 1.00 97.69 881 LEU A N 1
ATOM 6662 C CA . LEU A 1 881 ? -26.786 16.446 10.517 1.00 97.69 881 LEU A CA 1
ATOM 6663 C C . LEU A 1 881 ? -25.490 16.108 9.756 1.00 97.69 881 LEU A C 1
ATOM 6665 O O . LEU A 1 881 ? -24.749 15.221 10.160 1.00 97.69 881 LEU A O 1
ATOM 6669 N N . SER A 1 882 ? -25.218 16.738 8.611 1.00 98.00 882 SER A N 1
ATOM 6670 C CA . SER A 1 882 ? -24.062 16.377 7.772 1.00 98.00 882 SER A CA 1
ATOM 6671 C C . SER A 1 882 ? -22.707 16.548 8.470 1.00 98.00 882 SER A C 1
ATOM 6673 O O . SER A 1 882 ? -21.819 15.746 8.213 1.00 98.00 882 SER A O 1
ATOM 6675 N N . GLU A 1 883 ? -22.555 17.513 9.386 1.00 96.69 883 GLU A N 1
ATOM 6676 C CA . GLU A 1 883 ? -21.339 17.667 10.211 1.00 96.69 883 GLU A CA 1
ATOM 6677 C C . GLU A 1 883 ? -21.143 16.512 11.211 1.00 96.69 883 GLU A C 1
ATOM 6679 O O . GLU A 1 883 ? -20.028 16.251 11.653 1.00 96.69 883 GLU A O 1
ATOM 6684 N N . ASN A 1 884 ? -22.207 15.777 11.551 1.00 98.31 884 ASN A N 1
ATOM 6685 C CA . ASN A 1 884 ? -22.151 14.616 12.439 1.00 98.31 884 ASN A CA 1
ATOM 6686 C C . ASN A 1 884 ? -21.552 13.363 11.762 1.00 98.31 884 ASN A C 1
ATOM 6688 O O . ASN A 1 884 ? -21.385 12.338 12.430 1.00 98.31 884 ASN A O 1
ATOM 6692 N N . CYS A 1 885 ? -21.260 13.422 10.456 1.00 98.50 885 CYS A N 1
ATOM 6693 C CA . CYS A 1 885 ? -20.746 12.314 9.655 1.00 98.50 885 CYS A CA 1
ATOM 6694 C C . CYS A 1 885 ? -19.248 12.486 9.344 1.00 98.50 885 CYS A C 1
ATOM 6696 O O . CYS A 1 885 ? -18.861 13.136 8.375 1.00 98.50 885 CYS A O 1
ATOM 6698 N N . ALA A 1 886 ? -18.397 11.828 10.127 1.00 98.81 886 ALA A N 1
ATOM 6699 C CA . ALA A 1 886 ? -17.001 11.590 9.773 1.00 98.81 886 ALA A CA 1
ATOM 6700 C C . ALA A 1 886 ? -16.887 10.562 8.628 1.00 98.81 886 ALA A C 1
ATOM 6702 O O . ALA A 1 886 ? -17.783 9.738 8.424 1.00 98.81 886 ALA A O 1
ATOM 6703 N N . PHE A 1 887 ? -15.749 10.545 7.932 1.00 98.88 887 PHE A N 1
ATOM 6704 C CA . PHE A 1 887 ? -15.448 9.560 6.891 1.00 98.88 887 PHE A CA 1
ATOM 6705 C C . PHE A 1 887 ? -14.243 8.706 7.249 1.00 98.88 887 PHE A C 1
ATOM 6707 O O . PHE A 1 887 ? -13.162 9.231 7.500 1.00 98.88 887 PHE A O 1
ATOM 6714 N N . LEU A 1 888 ? -14.447 7.390 7.260 1.00 98.94 888 LEU A N 1
ATOM 6715 C CA . LEU A 1 888 ? -13.408 6.391 7.460 1.00 98.94 888 LEU A CA 1
ATOM 6716 C C . LEU A 1 888 ? -12.815 5.953 6.120 1.00 98.94 888 LEU A C 1
ATOM 6718 O O . LEU A 1 888 ? -13.549 5.703 5.161 1.00 98.94 888 LEU A O 1
ATOM 6722 N N . VAL A 1 889 ? -11.486 5.844 6.087 1.00 98.88 889 VAL A N 1
ATOM 6723 C CA . VAL A 1 889 ? -10.713 5.290 4.969 1.00 98.88 889 VAL A CA 1
ATOM 6724 C C . VAL A 1 889 ? -9.676 4.305 5.508 1.00 98.88 889 VAL A C 1
ATOM 6726 O O . VAL A 1 889 ? -8.908 4.668 6.401 1.00 98.88 889 VAL A O 1
ATOM 6729 N N . ASP A 1 890 ? -9.608 3.095 4.945 1.00 98.62 890 ASP A N 1
ATOM 6730 C CA . ASP A 1 890 ? -8.540 2.115 5.202 1.00 98.62 890 ASP A CA 1
ATOM 6731 C C . ASP A 1 890 ? -7.238 2.511 4.485 1.00 98.62 890 ASP A C 1
ATOM 6733 O O . ASP A 1 890 ? -6.818 1.918 3.489 1.00 98.62 890 ASP A O 1
ATOM 6737 N N . GLY A 1 891 ? -6.593 3.565 4.982 1.00 97.88 891 GLY A N 1
ATOM 6738 C CA . GLY A 1 891 ? -5.527 4.273 4.275 1.00 97.88 891 GLY A CA 1
ATOM 6739 C C . GLY A 1 891 ? -4.234 3.485 4.040 1.00 97.88 891 GLY A C 1
ATOM 6740 O O . GLY A 1 891 ? -3.427 3.916 3.221 1.00 97.88 891 GLY A O 1
ATOM 6741 N N . TYR A 1 892 ? -4.019 2.353 4.723 1.00 98.19 892 TYR A N 1
ATOM 6742 C CA . TYR A 1 892 ? -2.859 1.488 4.470 1.00 98.19 892 TYR A CA 1
ATOM 6743 C C . TYR A 1 892 ? -3.104 0.543 3.283 1.00 98.19 892 TYR A C 1
ATOM 6745 O O . TYR A 1 892 ? -2.322 0.549 2.338 1.00 98.19 892 TYR A O 1
ATOM 6753 N N . VAL A 1 893 ? -4.204 -0.223 3.282 1.00 97.56 893 VAL A N 1
ATOM 6754 C CA . VAL A 1 893 ? -4.517 -1.179 2.197 1.00 97.56 893 VAL A CA 1
ATOM 6755 C C . VAL A 1 893 ? -5.074 -0.522 0.930 1.00 97.56 893 VAL A C 1
ATOM 6757 O O . VAL A 1 893 ? -4.785 -0.999 -0.165 1.00 97.56 893 VAL A O 1
ATOM 6760 N N . ALA A 1 894 ? -5.826 0.579 1.041 1.00 97.94 894 ALA A N 1
ATOM 6761 C CA . ALA A 1 894 ? -6.263 1.364 -0.121 1.00 97.94 894 ALA A CA 1
ATOM 6762 C C . ALA A 1 894 ? -5.182 2.357 -0.606 1.00 97.94 894 ALA A C 1
ATOM 6764 O O . ALA A 1 894 ? -5.157 2.733 -1.780 1.00 97.94 894 ALA A O 1
ATOM 6765 N N . GLY A 1 895 ? -4.257 2.722 0.289 1.00 97.12 895 GLY A N 1
ATOM 6766 C CA . GLY A 1 895 ? -3.110 3.597 0.047 1.00 97.12 895 GLY A CA 1
ATOM 6767 C C . GLY A 1 895 ? -3.385 5.093 0.212 1.00 97.12 895 GLY A C 1
ATOM 6768 O O . GLY A 1 895 ? -4.520 5.544 0.402 1.00 97.12 895 GLY A O 1
ATOM 6769 N N . GLY A 1 896 ? -2.311 5.887 0.122 1.00 96.81 896 GLY A N 1
ATOM 6770 C CA . GLY A 1 896 ? -2.353 7.342 0.307 1.00 96.81 896 GLY A CA 1
ATOM 6771 C C . GLY A 1 896 ? -3.322 8.050 -0.644 1.00 96.81 896 GLY A C 1
ATOM 6772 O O . GLY A 1 896 ? -3.976 9.015 -0.246 1.00 96.81 896 GLY A O 1
ATOM 6773 N N . THR A 1 897 ? -3.509 7.519 -1.857 1.00 98.69 897 THR A N 1
ATOM 6774 C CA . THR A 1 897 ? -4.417 8.102 -2.851 1.00 98.69 897 THR A CA 1
ATOM 6775 C C . THR A 1 897 ? -5.891 8.063 -2.418 1.00 98.69 897 THR A C 1
ATOM 6777 O O . THR A 1 897 ? -6.643 9.000 -2.697 1.00 98.69 897 THR A O 1
ATOM 6780 N N . ALA A 1 898 ? -6.313 7.046 -1.658 1.00 98.88 898 ALA A N 1
ATOM 6781 C CA . ALA A 1 898 ? -7.657 6.989 -1.074 1.00 98.88 898 ALA A CA 1
ATOM 6782 C C . ALA A 1 898 ? -7.860 8.056 0.017 1.00 98.88 898 ALA A C 1
ATOM 6784 O O . ALA A 1 898 ? -8.900 8.715 0.095 1.00 98.88 898 ALA A O 1
ATOM 6785 N N . VAL A 1 899 ? -6.839 8.255 0.851 1.00 98.81 899 VAL A N 1
ATOM 6786 C CA . VAL A 1 899 ? -6.860 9.211 1.967 1.00 98.81 899 VAL A CA 1
ATOM 6787 C C . VAL A 1 899 ? -6.936 10.639 1.436 1.00 98.81 899 VAL A C 1
ATOM 6789 O O . VAL A 1 899 ? -7.805 11.408 1.849 1.00 98.81 899 VAL A O 1
ATOM 6792 N N . THR A 1 900 ? -6.098 10.971 0.454 1.00 98.81 900 THR A N 1
ATOM 6793 C CA . THR A 1 900 ? -6.087 12.291 -0.186 1.00 98.81 900 THR A CA 1
ATOM 6794 C C . THR A 1 900 ? -7.348 12.540 -1.020 1.00 98.81 900 THR A C 1
ATOM 6796 O O . THR A 1 900 ? -7.886 13.649 -0.985 1.00 98.81 900 THR A O 1
ATOM 6799 N N . CYS A 1 901 ? -7.915 11.511 -1.671 1.00 98.81 901 CYS A N 1
ATOM 6800 C CA . CYS A 1 901 ? -9.242 11.590 -2.294 1.00 98.81 901 CYS A CA 1
ATOM 6801 C C . CYS A 1 901 ? -10.305 12.086 -1.297 1.00 98.81 901 CYS A C 1
ATOM 6803 O O . CYS A 1 901 ? -10.993 13.078 -1.565 1.00 98.81 901 CYS A O 1
ATOM 6805 N N . ALA A 1 902 ? -10.404 11.455 -0.122 1.00 98.81 902 ALA A N 1
ATOM 6806 C CA . ALA A 1 902 ? -11.343 11.866 0.919 1.00 98.81 902 ALA A CA 1
ATOM 6807 C C . ALA A 1 902 ? -11.016 13.266 1.474 1.00 98.81 902 ALA A C 1
ATOM 6809 O O . ALA A 1 902 ? -11.898 14.125 1.549 1.00 98.81 902 ALA A O 1
ATOM 6810 N N . ARG A 1 903 ? -9.739 13.533 1.784 1.00 98.75 903 ARG A N 1
ATOM 6811 C CA . ARG A 1 903 ? -9.237 14.809 2.328 1.00 98.75 903 ARG A CA 1
ATOM 6812 C C . ARG A 1 903 ? -9.541 16.017 1.441 1.00 98.75 903 ARG A C 1
ATOM 6814 O O . ARG A 1 90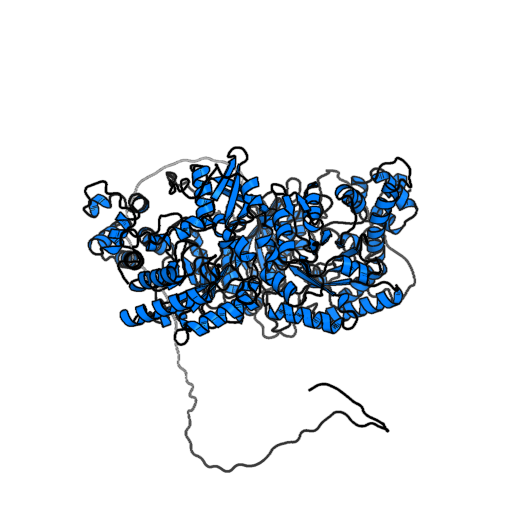3 ? -9.782 17.108 1.967 1.00 98.75 903 ARG A O 1
ATOM 6821 N N . ARG A 1 904 ? -9.493 15.851 0.116 1.00 98.69 904 ARG A N 1
ATOM 6822 C CA . ARG A 1 904 ? -9.685 16.937 -0.859 1.00 98.69 904 ARG A CA 1
ATOM 6823 C C . ARG A 1 904 ? -11.131 17.090 -1.322 1.00 98.69 904 ARG A C 1
ATOM 6825 O O . ARG A 1 904 ? -11.572 18.220 -1.517 1.00 98.69 904 ARG A O 1
ATOM 6832 N N . ASN A 1 905 ? -11.896 16.001 -1.427 1.00 98.75 905 ASN A N 1
ATOM 6833 C CA . ASN A 1 905 ? -13.320 16.072 -1.783 1.00 98.75 905 ASN A CA 1
ATOM 6834 C C . ASN A 1 905 ? -14.225 16.441 -0.594 1.00 98.75 905 ASN A C 1
ATOM 6836 O O . ASN A 1 905 ? -15.263 17.074 -0.792 1.00 98.75 905 ASN A O 1
ATOM 6840 N N . PHE A 1 906 ? -13.836 16.086 0.635 1.00 98.75 906 PHE A N 1
ATOM 6841 C CA . PHE A 1 906 ? -14.644 16.293 1.842 1.00 98.75 906 PHE A CA 1
ATOM 6842 C C . PHE A 1 906 ? -13.887 17.010 2.984 1.00 98.75 906 PHE A C 1
ATOM 6844 O O . PHE A 1 906 ? -13.990 16.587 4.133 1.00 98.75 906 PHE A O 1
ATOM 6851 N N . PRO A 1 907 ? -13.182 18.136 2.740 1.00 98.25 907 PRO A N 1
ATOM 6852 C CA . PRO A 1 907 ? -12.309 18.784 3.732 1.00 98.25 907 PRO A CA 1
ATOM 6853 C C . PRO A 1 907 ? -13.035 19.337 4.972 1.00 98.25 907 PRO A C 1
ATOM 6855 O O . PRO A 1 907 ? -12.385 19.736 5.931 1.00 98.25 907 PRO A O 1
ATOM 6858 N N . LYS A 1 908 ? -14.372 19.403 4.958 1.00 98.12 908 LYS A N 1
ATOM 6859 C CA . LYS A 1 908 ? -15.194 19.812 6.110 1.00 98.12 908 LYS A CA 1
ATOM 6860 C C . LYS A 1 908 ? -15.641 18.645 6.995 1.00 98.12 908 LYS A C 1
ATOM 6862 O O . LYS A 1 908 ? -16.251 18.892 8.025 1.00 98.12 908 LYS A O 1
ATOM 6867 N N . GLN A 1 909 ? -15.384 17.405 6.581 1.00 98.62 909 GLN A N 1
ATOM 6868 C CA . GLN A 1 909 ? -15.732 16.208 7.341 1.00 98.62 909 GLN A CA 1
ATOM 6869 C C . GLN A 1 909 ? -14.486 15.634 7.996 1.00 98.62 909 GLN A C 1
ATOM 6871 O O . GLN A 1 909 ? -13.400 15.668 7.418 1.00 98.62 909 GLN A O 1
ATOM 6876 N N . PHE A 1 910 ? -14.639 15.106 9.208 1.00 98.81 910 PHE A N 1
ATOM 6877 C CA . PHE A 1 910 ? -13.520 14.522 9.936 1.00 98.81 910 PHE A CA 1
ATOM 6878 C C . PHE A 1 910 ? -13.009 13.282 9.197 1.00 98.81 910 PHE A C 1
ATOM 6880 O O . PHE A 1 910 ? -13.743 12.304 9.035 1.00 98.81 910 PHE A O 1
ATOM 6887 N N . LEU A 1 911 ? -11.747 13.320 8.765 1.00 98.88 911 LEU A N 1
ATOM 6888 C CA . LEU A 1 911 ? -11.095 12.215 8.076 1.00 98.88 911 LEU A CA 1
ATOM 6889 C C . LEU A 1 911 ? -10.490 11.241 9.089 1.00 98.88 911 LEU A C 1
ATOM 6891 O O . LEU A 1 911 ? -9.455 11.502 9.702 1.00 98.88 911 LEU A O 1
ATOM 6895 N N . HIS A 1 912 ? -11.158 10.110 9.250 1.00 98.88 912 HIS A N 1
ATOM 6896 C CA . HIS A 1 912 ? -10.782 9.015 10.125 1.00 98.88 912 HIS A CA 1
ATOM 6897 C C . HIS A 1 912 ? -9.911 8.019 9.351 1.00 98.88 912 HIS A C 1
ATOM 6899 O O . HIS A 1 912 ? -10.402 7.180 8.598 1.00 98.88 912 HIS A O 1
ATOM 6905 N N . TYR A 1 913 ? -8.601 8.090 9.558 1.00 98.75 913 TYR A N 1
ATOM 6906 C CA . TYR A 1 913 ? -7.664 7.121 9.006 1.00 98.75 913 TYR A CA 1
ATOM 6907 C C . TYR A 1 913 ? -7.736 5.822 9.815 1.00 98.75 913 TYR A C 1
ATOM 6909 O O . TYR A 1 913 ? -7.329 5.760 10.981 1.00 98.75 913 TYR A O 1
ATOM 6917 N N . HIS A 1 914 ? -8.227 4.765 9.178 1.00 98.69 914 HIS A N 1
ATOM 6918 C CA . HIS A 1 914 ? -8.116 3.406 9.676 1.00 98.69 914 HIS A CA 1
ATOM 6919 C C . HIS A 1 914 ? -6.899 2.722 9.040 1.00 98.69 914 HIS A C 1
ATOM 6921 O O . HIS A 1 914 ? -6.601 2.921 7.864 1.00 98.69 914 HIS A O 1
ATOM 6927 N N . ARG A 1 915 ? -6.144 1.955 9.833 1.00 97.62 915 ARG A N 1
ATOM 6928 C CA . ARG A 1 915 ? -4.817 1.445 9.441 1.00 97.62 915 ARG A CA 1
ATOM 6929 C C . ARG A 1 915 ? -4.760 -0.071 9.236 1.00 97.62 915 ARG A C 1
ATOM 6931 O O . ARG A 1 915 ? -3.706 -0.661 9.436 1.00 97.62 915 ARG A O 1
ATOM 6938 N N . ALA A 1 916 ? -5.873 -0.717 8.882 1.00 96.81 916 ALA A N 1
ATOM 6939 C CA . ALA A 1 916 ? -5.912 -2.163 8.630 1.00 96.81 916 ALA A CA 1
ATOM 6940 C C . ALA A 1 916 ? -4.748 -2.610 7.722 1.00 96.81 916 ALA A C 1
ATOM 6942 O O . ALA A 1 916 ? -4.448 -1.945 6.735 1.00 96.81 916 ALA A O 1
ATOM 6943 N N . GLY A 1 917 ? -4.068 -3.700 8.082 1.00 97.06 917 GLY A N 1
ATOM 6944 C CA . GLY A 1 917 ? -2.902 -4.234 7.370 1.00 97.06 917 GLY A CA 1
ATOM 6945 C C . GLY A 1 917 ? -1.550 -3.699 7.851 1.00 97.06 917 GLY A C 1
ATOM 6946 O O . GLY A 1 917 ? -0.554 -4.394 7.690 1.00 97.06 917 GLY A O 1
ATOM 6947 N N . HIS A 1 918 ? -1.490 -2.538 8.523 1.00 97.62 918 HIS A N 1
ATOM 6948 C CA . HIS A 1 918 ? -0.222 -1.865 8.867 1.00 97.62 918 HIS A CA 1
ATOM 6949 C C . HIS A 1 918 ? 0.805 -2.757 9.590 1.00 97.62 918 HIS A C 1
ATOM 6951 O O . HIS A 1 918 ? 2.014 -2.609 9.398 1.00 97.62 918 HIS A O 1
ATOM 6957 N N . GLY A 1 919 ? 0.328 -3.705 10.403 1.00 96.38 919 GLY A N 1
ATOM 6958 C CA . GLY A 1 919 ? 1.158 -4.641 11.153 1.00 96.38 919 GLY A CA 1
ATOM 6959 C C . GLY A 1 919 ? 2.064 -5.519 10.284 1.00 96.38 919 GLY A C 1
ATOM 6960 O O . GLY A 1 919 ? 3.050 -6.029 10.807 1.00 96.38 919 GLY A O 1
ATOM 6961 N N . SER A 1 920 ? 1.818 -5.636 8.971 1.00 96.50 920 SER A N 1
ATOM 6962 C CA . SER A 1 920 ? 2.714 -6.347 8.049 1.00 96.50 920 SER A CA 1
ATOM 6963 C C . SER A 1 920 ? 4.072 -5.666 7.847 1.00 96.50 920 SER A C 1
ATOM 6965 O O . SER A 1 920 ? 4.998 -6.315 7.369 1.00 96.50 920 SER A O 1
ATOM 6967 N N . VAL A 1 921 ? 4.203 -4.383 8.213 1.00 97.12 921 VAL A N 1
ATOM 6968 C CA . VAL A 1 921 ? 5.481 -3.643 8.221 1.00 97.12 921 VAL A CA 1
ATOM 6969 C C . VAL A 1 921 ? 5.778 -2.986 9.570 1.00 97.12 921 VAL A C 1
ATOM 6971 O O . VAL A 1 921 ? 6.927 -2.961 10.008 1.00 97.12 921 VAL A O 1
ATOM 6974 N N . THR A 1 922 ? 4.763 -2.490 10.285 1.00 97.06 922 THR A N 1
ATOM 6975 C CA . THR A 1 922 ? 4.999 -1.748 11.532 1.00 97.06 922 THR A CA 1
ATOM 6976 C C . THR A 1 922 ? 5.282 -2.636 12.735 1.00 97.06 922 THR A C 1
ATOM 6978 O O . THR A 1 922 ? 5.772 -2.109 13.731 1.00 97.06 922 THR A O 1
ATOM 6981 N N . SER A 1 923 ? 4.966 -3.939 12.684 1.00 93.69 923 SER A N 1
ATOM 6982 C CA . SER A 1 923 ? 5.243 -4.863 13.794 1.00 93.69 923 SER A CA 1
ATOM 6983 C C . SER A 1 923 ? 6.736 -4.826 14.165 1.00 93.69 923 SER A C 1
ATOM 6985 O O . SER A 1 923 ? 7.578 -4.805 13.258 1.00 93.69 923 SER A O 1
ATOM 6987 N N . PRO A 1 924 ? 7.098 -4.847 15.463 1.00 89.25 924 PRO A N 1
ATOM 6988 C CA . PRO A 1 924 ? 8.486 -5.011 15.901 1.00 89.25 924 PRO A CA 1
ATOM 6989 C C . PRO A 1 924 ? 9.136 -6.313 15.406 1.00 89.25 924 PRO A C 1
ATOM 6991 O O . PRO A 1 924 ? 10.357 -6.399 15.348 1.00 89.25 924 PRO A O 1
ATOM 6994 N N . GLN A 1 925 ? 8.333 -7.312 15.019 1.00 87.56 925 GLN A N 1
ATOM 6995 C CA . GLN A 1 925 ? 8.811 -8.584 14.471 1.00 87.56 925 GLN A CA 1
ATOM 6996 C C . GLN A 1 925 ? 9.294 -8.472 13.010 1.00 87.56 925 GLN A C 1
ATOM 6998 O O . GLN A 1 925 ? 9.965 -9.369 12.508 1.00 87.56 925 GLN A O 1
ATOM 7003 N N . THR A 1 926 ? 8.970 -7.380 12.308 1.00 91.25 926 THR A N 1
ATOM 7004 C CA . THR A 1 926 ? 9.366 -7.150 10.911 1.00 91.25 926 THR A CA 1
ATOM 7005 C C . THR A 1 926 ? 10.489 -6.120 10.841 1.00 91.25 926 THR A C 1
ATOM 7007 O O . THR A 1 926 ? 10.290 -4.976 11.235 1.00 91.25 926 THR A O 1
ATOM 7010 N N . GLN A 1 927 ? 11.641 -6.474 10.265 1.00 94.94 927 GLN A N 1
ATOM 7011 C CA . GLN A 1 927 ? 12.790 -5.559 10.111 1.00 94.94 927 GLN A CA 1
ATOM 7012 C C . GLN A 1 927 ? 12.776 -4.733 8.807 1.00 94.94 927 GLN A C 1
ATOM 7014 O O . GLN A 1 927 ? 13.767 -4.112 8.445 1.00 94.94 927 GLN A O 1
ATOM 7019 N N . ARG A 1 928 ? 11.656 -4.709 8.074 1.00 96.00 928 ARG A N 1
ATOM 7020 C CA . ARG A 1 928 ? 11.495 -3.992 6.793 1.00 96.00 928 ARG A CA 1
ATOM 7021 C C . ARG A 1 928 ? 10.392 -2.932 6.872 1.00 96.00 928 ARG A C 1
ATOM 7023 O O . ARG A 1 928 ? 9.573 -2.941 7.792 1.00 96.00 928 ARG A O 1
ATOM 7030 N N . GLY A 1 929 ? 10.342 -2.033 5.892 1.00 97.25 929 GLY A N 1
ATOM 7031 C CA . GLY A 1 929 ? 9.322 -0.992 5.786 1.00 97.25 929 GLY A CA 1
ATOM 7032 C C . GLY A 1 929 ? 9.527 0.146 6.790 1.00 97.25 929 GLY A C 1
ATOM 7033 O O . GLY A 1 929 ? 10.554 0.820 6.783 1.00 97.25 929 GLY A O 1
ATOM 7034 N N . TYR A 1 930 ? 8.543 0.405 7.650 1.00 98.44 930 TYR A N 1
ATOM 7035 C CA . TYR A 1 930 ? 8.579 1.536 8.584 1.00 98.44 930 TYR A CA 1
ATOM 7036 C C . TYR A 1 930 ? 7.825 1.251 9.887 1.00 98.44 930 TYR A C 1
ATOM 7038 O O . TYR A 1 930 ? 6.941 0.396 9.930 1.00 98.44 930 TYR A O 1
ATOM 7046 N N . THR A 1 931 ? 8.175 1.955 10.965 1.00 98.44 931 THR A N 1
ATOM 7047 C CA . THR A 1 931 ? 7.527 1.820 12.284 1.00 98.44 931 THR A CA 1
ATOM 7048 C C . THR A 1 931 ? 6.100 2.385 12.316 1.00 98.44 931 THR A C 1
ATOM 7050 O O . THR A 1 931 ? 5.675 3.141 11.437 1.00 98.44 931 THR A O 1
ATOM 7053 N N . ALA A 1 932 ? 5.345 2.046 13.369 1.00 97.94 932 ALA A N 1
ATOM 7054 C CA . ALA A 1 932 ? 4.023 2.628 13.613 1.00 97.94 932 ALA A CA 1
ATOM 7055 C C . ALA A 1 932 ? 4.098 4.158 13.751 1.00 97.94 932 ALA A C 1
ATOM 7057 O O . ALA A 1 932 ? 3.262 4.850 13.177 1.00 97.94 932 ALA A O 1
ATOM 7058 N N . PHE A 1 933 ? 5.142 4.665 14.418 1.00 98.62 933 PHE A N 1
ATOM 7059 C CA . PHE A 1 933 ? 5.439 6.091 14.566 1.00 98.62 933 PHE A CA 1
ATOM 7060 C C . PHE A 1 933 ? 5.530 6.812 13.211 1.00 98.62 933 PHE A C 1
ATOM 7062 O O . PHE A 1 933 ? 4.807 7.783 12.974 1.00 98.62 933 PHE A O 1
ATOM 7069 N N . VAL A 1 934 ? 6.339 6.288 12.284 1.00 98.75 934 VAL A N 1
ATOM 7070 C CA . VAL A 1 934 ? 6.504 6.832 10.923 1.00 98.75 934 VAL A CA 1
ATOM 7071 C C . VAL A 1 934 ? 5.181 6.827 10.162 1.00 98.75 934 VAL A C 1
ATOM 7073 O O . VAL A 1 934 ? 4.798 7.847 9.589 1.00 98.75 934 VAL A O 1
ATOM 7076 N N . HIS A 1 935 ? 4.445 5.714 10.208 1.00 98.44 935 HIS A N 1
ATOM 7077 C CA . HIS A 1 935 ? 3.137 5.586 9.562 1.00 98.44 935 HIS A CA 1
ATOM 7078 C C . HIS A 1 935 ? 2.129 6.629 10.075 1.00 98.44 935 HIS A C 1
ATOM 7080 O O . HIS A 1 935 ? 1.418 7.265 9.295 1.00 98.44 935 HIS A O 1
ATOM 7086 N N . THR A 1 936 ? 2.097 6.868 11.387 1.00 98.31 936 THR A N 1
ATOM 7087 C CA . THR A 1 936 ? 1.236 7.898 11.974 1.00 98.31 936 THR A CA 1
ATOM 7088 C C . THR A 1 936 ? 1.701 9.317 11.648 1.00 98.31 936 THR A C 1
ATOM 7090 O O . THR A 1 936 ? 0.862 10.141 11.284 1.00 98.31 936 THR A O 1
ATOM 7093 N N . LYS A 1 937 ? 3.011 9.605 11.667 1.00 98.75 937 LYS A N 1
ATOM 7094 C CA . LYS A 1 937 ? 3.572 10.915 11.282 1.00 98.75 937 LYS A CA 1
ATOM 7095 C C . LYS A 1 937 ? 3.206 11.260 9.833 1.00 98.75 937 LYS A C 1
ATOM 7097 O O . LYS A 1 937 ? 2.721 12.357 9.565 1.00 98.75 937 LYS A O 1
ATOM 7102 N N . ILE A 1 938 ? 3.303 10.282 8.926 1.00 98.69 938 ILE A N 1
ATOM 7103 C CA . ILE A 1 938 ? 2.803 10.361 7.543 1.00 98.69 938 ILE A CA 1
ATOM 7104 C C . ILE A 1 938 ? 1.317 10.749 7.494 1.00 98.69 938 ILE A C 1
ATOM 7106 O O . ILE A 1 938 ? 0.943 11.627 6.715 1.00 98.69 938 ILE A O 1
ATOM 7110 N N . SER A 1 939 ? 0.469 10.142 8.332 1.00 98.31 939 SER A N 1
ATOM 7111 C CA . SER A 1 939 ? -0.978 10.403 8.318 1.00 98.31 939 SER A CA 1
ATOM 7112 C C . SER A 1 939 ? -1.351 11.856 8.648 1.00 98.31 939 SER A C 1
ATOM 7114 O O . SER A 1 939 ? -2.276 12.389 8.031 1.00 98.31 939 SER A O 1
ATOM 7116 N N . ARG A 1 940 ? -0.607 12.529 9.545 1.00 98.69 940 ARG A N 1
ATOM 7117 C CA . ARG A 1 940 ? -0.797 13.963 9.843 1.00 98.69 940 ARG A CA 1
ATOM 7118 C C . ARG A 1 940 ? -0.446 14.820 8.634 1.00 98.69 940 ARG A C 1
ATOM 7120 O O . ARG A 1 940 ? -1.242 15.666 8.238 1.00 98.69 940 ARG A O 1
ATOM 7127 N N . VAL A 1 941 ? 0.682 14.526 7.986 1.00 98.50 941 VAL A N 1
ATOM 7128 C CA . VAL A 1 941 ? 1.159 15.245 6.793 1.00 98.50 941 VAL A CA 1
ATOM 7129 C C . VAL A 1 941 ? 0.141 15.182 5.639 1.00 98.50 941 VAL A C 1
ATOM 7131 O O . VAL A 1 941 ? -0.214 16.221 5.080 1.00 98.50 941 VAL A O 1
ATOM 7134 N N . ILE A 1 942 ? -0.399 13.998 5.320 1.00 97.56 942 ILE A N 1
ATOM 7135 C CA . ILE A 1 942 ? -1.432 13.835 4.267 1.00 97.56 942 ILE A CA 1
ATOM 7136 C C . ILE A 1 942 ? -2.847 14.258 4.711 1.00 97.56 942 ILE A C 1
ATOM 7138 O O . ILE A 1 942 ? -3.765 14.318 3.896 1.00 97.56 942 ILE A O 1
ATOM 7142 N N . GLY A 1 943 ? -3.031 14.592 5.990 1.00 98.19 943 GLY A N 1
ATOM 7143 C CA . GLY A 1 943 ? -4.202 15.311 6.484 1.00 98.19 943 GLY A CA 1
ATOM 7144 C C . GLY A 1 943 ? -5.309 14.493 7.141 1.00 98.19 943 GLY A C 1
ATOM 7145 O O . GLY A 1 943 ? -6.464 14.923 7.123 1.00 98.19 943 GLY A O 1
ATOM 7146 N N . ALA A 1 944 ? -4.988 13.356 7.756 1.00 98.75 944 ALA A N 1
ATOM 7147 C CA . ALA A 1 944 ? -5.922 12.637 8.620 1.00 98.75 944 ALA A CA 1
ATOM 7148 C C . ALA A 1 944 ? -6.342 13.494 9.833 1.00 98.75 944 ALA A C 1
ATOM 7150 O O . ALA A 1 944 ? -5.502 13.934 10.615 1.00 98.75 944 ALA A O 1
ATOM 7151 N N . SER A 1 945 ? -7.645 13.688 10.042 1.00 98.88 945 SER A N 1
ATOM 7152 C CA . SER A 1 945 ? -8.190 14.356 11.238 1.00 98.88 945 SER A CA 1
ATOM 7153 C C . SER A 1 945 ? -8.011 13.523 12.505 1.00 98.88 945 SER A C 1
ATOM 7155 O O . SER A 1 945 ? -7.880 14.063 13.605 1.00 98.88 945 SER A O 1
ATOM 7157 N N . GLY A 1 946 ? -7.972 12.201 12.359 1.00 98.75 946 GLY A N 1
ATOM 7158 C CA . GLY A 1 946 ? -7.572 11.269 13.401 1.00 98.75 946 GLY A CA 1
ATOM 7159 C C . GLY A 1 946 ? -7.103 9.951 12.808 1.00 98.75 946 GLY A C 1
ATOM 7160 O O . GLY A 1 946 ? -7.597 9.536 11.760 1.00 98.75 946 GLY A O 1
ATOM 7161 N N . ILE A 1 947 ? -6.161 9.296 13.480 1.00 98.69 947 ILE A N 1
ATOM 7162 C CA . ILE A 1 947 ? -5.648 7.978 13.102 1.00 98.69 947 ILE A CA 1
ATOM 7163 C C . ILE A 1 947 ? -5.666 7.041 14.302 1.00 98.69 947 ILE A C 1
ATOM 7165 O O . ILE A 1 947 ? -5.408 7.444 15.436 1.00 98.69 947 ILE A O 1
ATOM 7169 N N . HIS A 1 948 ? -5.928 5.764 14.044 1.00 98.31 948 HIS A N 1
ATOM 7170 C CA . HIS A 1 948 ? -5.674 4.708 15.014 1.00 98.31 948 HIS A CA 1
ATOM 7171 C C . HIS A 1 948 ? -4.187 4.701 15.418 1.00 98.31 948 HIS A C 1
ATOM 7173 O O . HIS A 1 948 ? -3.335 4.343 14.607 1.00 98.31 948 HIS A O 1
ATOM 7179 N N . THR A 1 949 ? -3.854 5.068 16.659 1.00 97.12 949 THR A N 1
ATOM 7180 C CA . THR A 1 949 ? -2.467 5.003 17.173 1.00 97.12 949 THR A CA 1
ATOM 7181 C C . THR A 1 949 ? -2.155 3.651 17.811 1.00 97.12 949 THR A C 1
ATOM 7183 O O . THR A 1 949 ? -1.012 3.198 17.769 1.00 97.12 949 THR A O 1
ATOM 7186 N N . GLY A 1 950 ? -3.180 2.941 18.282 1.00 93.81 950 GLY A N 1
ATOM 7187 C CA . GLY A 1 950 ? -3.071 1.649 18.953 1.00 93.81 950 GLY A CA 1
ATOM 7188 C C . GLY A 1 950 ? -3.564 1.750 20.391 1.00 93.81 950 GLY A C 1
ATOM 7189 O O . GLY A 1 950 ? -4.446 2.551 20.694 1.00 93.81 950 GLY A O 1
ATOM 7190 N N . THR A 1 951 ? -3.009 0.918 21.272 1.00 93.81 951 THR A N 1
ATOM 7191 C CA . THR A 1 951 ? -3.405 0.870 22.692 1.00 93.81 951 THR A CA 1
ATOM 7192 C C . THR A 1 951 ? -2.233 0.952 23.663 1.00 93.81 951 THR A C 1
ATOM 7194 O O . THR A 1 951 ? -2.461 0.803 24.855 1.00 93.81 951 THR A O 1
ATOM 7197 N N . MET A 1 952 ? -1.003 1.194 23.192 1.00 92.88 952 MET A N 1
ATOM 7198 C CA . MET A 1 952 ? 0.191 1.341 24.042 1.00 92.88 952 MET A CA 1
ATOM 7199 C C . MET A 1 952 ? 0.364 0.155 25.020 1.00 92.88 952 MET A C 1
ATOM 7201 O O . MET A 1 952 ? 0.466 0.340 26.228 1.00 92.88 952 MET A O 1
ATOM 7205 N N . SER A 1 953 ? 0.260 -1.079 24.508 1.00 88.12 953 SER A N 1
ATOM 7206 C CA . SER A 1 953 ? 0.197 -2.354 25.264 1.00 88.12 953 SER A CA 1
ATOM 7207 C C . SER A 1 953 ? -1.068 -2.633 26.100 1.00 88.12 953 SER A C 1
ATOM 7209 O O . SER A 1 953 ? -1.246 -3.762 26.569 1.00 88.12 953 SER A O 1
ATOM 7211 N N . PHE A 1 954 ? -1.980 -1.671 26.287 1.00 90.62 954 PHE A N 1
ATOM 7212 C CA . PHE A 1 954 ? -3.158 -1.843 27.155 1.00 90.62 954 PHE A CA 1
ATOM 7213 C C . PHE A 1 954 ? -4.305 -2.661 26.532 1.00 90.62 954 PHE A C 1
ATOM 7215 O O . PHE A 1 954 ? -5.227 -3.041 27.254 1.00 90.62 954 PHE A O 1
ATOM 7222 N N . GLY A 1 955 ? -4.267 -2.965 25.231 1.00 86.31 955 GLY A N 1
ATOM 7223 C CA . GLY A 1 955 ? -5.313 -3.691 24.497 1.00 86.31 955 GLY A CA 1
ATOM 7224 C C . GLY A 1 955 ? -4.932 -5.110 24.046 1.00 86.31 955 GLY A C 1
ATOM 7225 O O . GLY A 1 955 ? -4.221 -5.841 24.745 1.00 86.31 955 GLY A O 1
ATOM 7226 N N . LYS A 1 956 ? -5.459 -5.507 22.873 1.00 80.75 956 LYS A N 1
ATOM 7227 C CA . LYS A 1 956 ? -5.247 -6.834 22.244 1.00 80.75 956 LYS A CA 1
ATOM 7228 C C . LYS A 1 956 ? -4.207 -6.861 21.112 1.00 80.75 956 LYS A C 1
ATOM 7230 O O . LYS A 1 956 ? -3.725 -7.933 20.766 1.00 80.75 956 LYS A O 1
ATOM 7235 N N . MET A 1 957 ? -3.932 -5.708 20.504 1.00 85.62 957 MET A N 1
ATOM 7236 C CA . MET A 1 957 ? -2.999 -5.579 19.376 1.00 85.62 957 MET A CA 1
ATOM 7237 C C . MET A 1 957 ? -1.569 -5.393 19.895 1.00 85.62 957 MET A C 1
ATOM 7239 O O . MET A 1 957 ? -1.386 -4.971 21.038 1.00 85.62 957 MET A O 1
ATOM 7243 N N . GLU A 1 958 ? -0.563 -5.641 19.054 1.00 85.19 958 GLU A N 1
ATOM 7244 C CA . GLU A 1 958 ? 0.819 -5.253 19.371 1.00 85.19 958 GLU A CA 1
ATOM 7245 C C . GLU A 1 958 ? 0.961 -3.727 19.580 1.00 85.19 958 GLU A C 1
ATOM 7247 O O . GLU A 1 958 ? 0.256 -2.924 18.959 1.00 85.19 958 GLU A O 1
ATOM 7252 N N . GLY A 1 959 ? 1.882 -3.339 20.464 1.00 86.19 959 GLY A N 1
ATOM 7253 C CA . GLY A 1 959 ? 2.228 -1.958 20.815 1.00 86.19 959 GLY A CA 1
ATOM 7254 C C . GLY A 1 959 ? 3.127 -1.924 22.055 1.00 86.19 959 GLY A C 1
ATOM 7255 O O . GLY A 1 959 ? 3.303 -2.960 22.698 1.00 86.19 959 GLY A O 1
ATOM 7256 N N . ASP A 1 960 ? 3.672 -0.753 22.376 1.00 89.94 960 ASP A N 1
ATOM 7257 C CA . ASP A 1 960 ? 4.523 -0.505 23.549 1.00 89.94 960 ASP A CA 1
ATOM 7258 C C . ASP A 1 960 ? 4.036 0.704 24.376 1.00 89.94 960 ASP A C 1
ATOM 7260 O O . ASP A 1 960 ? 3.355 1.589 23.863 1.00 89.94 960 ASP A O 1
ATOM 7264 N N . ALA A 1 961 ? 4.400 0.797 25.659 1.00 89.31 961 ALA A N 1
ATOM 7265 C CA . ALA A 1 961 ? 4.047 1.952 26.492 1.00 89.31 961 ALA A CA 1
ATOM 7266 C C . ALA A 1 961 ? 4.639 3.283 25.966 1.00 89.31 961 ALA A C 1
ATOM 7268 O O . ALA A 1 961 ? 4.031 4.343 26.153 1.00 89.31 961 ALA A O 1
ATOM 7269 N N . SER A 1 962 ? 5.787 3.233 25.279 1.00 93.06 962 SER A N 1
ATOM 7270 C CA . SER A 1 962 ? 6.426 4.382 24.621 1.00 93.06 962 SER A CA 1
ATOM 7271 C C . SER A 1 962 ? 5.685 4.890 23.376 1.00 93.06 962 SER A C 1
ATOM 7273 O O . SER A 1 962 ? 5.916 6.032 22.973 1.00 93.06 962 SER A O 1
ATOM 7275 N N . ASP A 1 963 ? 4.703 4.145 22.843 1.00 93.75 963 ASP A N 1
ATOM 7276 C CA . ASP A 1 963 ? 3.824 4.608 21.753 1.00 93.75 963 ASP A CA 1
ATOM 7277 C C . ASP A 1 963 ? 3.031 5.879 22.132 1.00 93.75 963 ASP A C 1
ATOM 7279 O O . ASP A 1 963 ? 2.445 6.523 21.264 1.00 93.75 963 ASP A O 1
ATOM 7283 N N . LYS A 1 964 ? 3.033 6.318 23.399 1.00 95.38 964 LYS A N 1
ATOM 7284 C CA . LYS A 1 964 ? 2.548 7.658 23.779 1.00 95.38 964 LYS A CA 1
ATOM 7285 C C . LYS A 1 964 ? 3.264 8.796 23.039 1.00 95.38 964 LYS A C 1
ATOM 7287 O O . LYS A 1 964 ? 2.627 9.797 22.730 1.00 95.38 964 LYS A O 1
ATOM 7292 N N . ASN A 1 965 ? 4.530 8.614 22.655 1.00 96.31 965 ASN A N 1
ATOM 7293 C CA . ASN A 1 965 ? 5.276 9.596 21.862 1.00 96.31 965 ASN A CA 1
ATOM 7294 C C . ASN A 1 965 ? 4.661 9.787 20.463 1.00 96.31 965 ASN A C 1
ATOM 7296 O O . ASN A 1 965 ? 4.790 10.856 19.870 1.00 96.31 965 ASN A O 1
ATOM 7300 N N . ILE A 1 966 ? 3.918 8.791 19.957 1.00 97.94 966 ILE A N 1
ATOM 7301 C CA . ILE A 1 966 ? 3.099 8.943 18.750 1.00 97.94 966 ILE A CA 1
ATOM 7302 C C . ILE A 1 966 ? 1.983 9.966 18.982 1.00 97.94 966 ILE A C 1
ATOM 7304 O O . ILE A 1 966 ? 1.734 10.791 18.111 1.00 97.94 966 ILE A O 1
ATOM 7308 N N . ALA A 1 967 ? 1.306 9.934 20.134 1.00 97.31 967 ALA A N 1
ATOM 7309 C CA . ALA A 1 967 ? 0.234 10.884 20.426 1.00 97.31 967 ALA A CA 1
ATOM 7310 C C . ALA A 1 967 ? 0.767 12.325 20.468 1.00 97.31 967 ALA A C 1
ATOM 7312 O O . ALA A 1 967 ? 0.210 13.184 19.789 1.00 97.31 967 ALA A O 1
ATOM 7313 N N . PHE A 1 968 ? 1.895 12.557 21.146 1.00 97.88 968 PHE A N 1
ATOM 7314 C CA . PHE A 1 968 ? 2.565 13.864 21.189 1.00 97.88 968 PHE A CA 1
ATOM 7315 C C . PHE A 1 968 ? 2.971 14.342 19.783 1.00 97.88 968 PHE A C 1
ATOM 7317 O O . PHE A 1 968 ? 2.573 15.422 19.357 1.00 97.88 968 PHE A O 1
ATOM 7324 N N . MET A 1 969 ? 3.606 13.488 18.969 1.00 98.56 969 MET A N 1
ATOM 7325 C CA . MET A 1 969 ? 3.953 13.804 17.569 1.00 98.56 969 MET A CA 1
ATOM 7326 C C . MET A 1 969 ? 2.735 14.130 16.671 1.00 98.56 969 MET A C 1
ATOM 7328 O O . MET A 1 969 ? 2.877 14.788 15.636 1.00 98.56 969 MET A O 1
ATOM 7332 N N . LEU A 1 970 ? 1.524 13.701 17.041 1.00 98.38 970 LEU A N 1
ATOM 7333 C CA . LEU A 1 970 ? 0.289 14.010 16.312 1.00 98.38 970 LEU A CA 1
ATOM 7334 C C . LEU A 1 970 ? -0.483 15.222 16.860 1.00 98.38 970 LEU A C 1
ATOM 7336 O O . LEU A 1 970 ? -1.252 15.823 16.104 1.00 98.38 970 LEU A O 1
ATOM 7340 N N . GLN A 1 971 ? -0.311 15.562 18.139 1.00 96.44 971 GLN A N 1
ATOM 7341 C CA . GLN A 1 971 ? -1.086 16.597 18.831 1.00 96.44 971 GLN A CA 1
ATOM 7342 C C . GLN A 1 971 ? -0.286 17.874 19.098 1.00 96.44 971 GLN A C 1
ATOM 7344 O O . GLN A 1 971 ? -0.844 18.962 18.991 1.00 96.44 971 GLN A O 1
ATOM 7349 N N . ASP A 1 972 ? 1.003 17.790 19.386 1.00 97.06 972 ASP A N 1
ATOM 7350 C CA . ASP A 1 972 ? 1.795 18.976 19.696 1.00 97.06 972 ASP A CA 1
ATOM 7351 C C . ASP A 1 972 ? 2.260 19.681 18.409 1.00 97.06 972 ASP A C 1
ATOM 7353 O O . ASP A 1 972 ? 2.328 19.077 17.329 1.00 97.06 972 ASP A O 1
ATOM 7357 N N . ASP A 1 973 ? 2.522 20.989 18.487 1.00 97.50 973 ASP A N 1
ATOM 7358 C CA . ASP A 1 973 ? 3.094 21.747 17.358 1.00 97.50 973 ASP A CA 1
ATOM 7359 C C . ASP A 1 973 ? 4.624 21.597 17.283 1.00 97.50 973 ASP A C 1
ATOM 7361 O O . ASP A 1 973 ? 5.228 21.861 16.252 1.00 97.50 973 ASP A O 1
ATOM 7365 N N . GLU A 1 974 ? 5.244 21.095 18.350 1.00 97.25 974 GLU A N 1
ATOM 7366 C CA . GLU A 1 974 ? 6.661 20.746 18.447 1.00 97.25 974 GLU A CA 1
ATOM 7367 C C . GLU A 1 974 ? 6.760 19.436 19.237 1.00 97.25 974 GLU A C 1
ATOM 7369 O O . GLU A 1 974 ? 6.180 19.326 20.318 1.00 97.25 974 GLU A O 1
ATOM 7374 N N . ALA A 1 975 ? 7.449 18.425 18.704 1.00 97.44 975 ALA A N 1
ATOM 7375 C CA . ALA A 1 975 ? 7.585 17.126 19.367 1.00 97.44 975 ALA A CA 1
ATOM 7376 C C . ALA A 1 975 ? 8.882 16.408 18.978 1.00 97.44 975 ALA A C 1
ATOM 7378 O O . ALA A 1 975 ? 9.377 16.559 17.860 1.00 97.44 975 ALA A O 1
ATOM 7379 N N . ASP A 1 976 ? 9.382 15.557 19.873 1.00 97.50 976 ASP A N 1
ATOM 7380 C CA . ASP A 1 976 ? 10.533 14.689 19.616 1.00 97.50 976 ASP A CA 1
ATOM 7381 C C . ASP A 1 976 ? 10.081 13.313 19.109 1.00 97.50 976 ASP A C 1
ATOM 7383 O O . ASP A 1 976 ? 9.253 12.634 19.724 1.00 97.50 976 ASP A O 1
ATOM 7387 N N . GLY A 1 977 ? 10.628 12.891 17.969 1.00 96.75 977 GLY A N 1
ATOM 7388 C CA . GLY A 1 977 ? 10.596 11.498 17.531 1.00 96.75 977 GLY A CA 1
ATOM 7389 C C . GLY A 1 977 ? 11.774 10.683 18.078 1.00 96.75 977 GLY A C 1
ATOM 7390 O O . GLY A 1 977 ? 12.582 11.203 18.847 1.00 96.75 977 GLY A O 1
ATOM 7391 N N . PRO A 1 978 ? 11.900 9.399 17.688 1.00 96.81 978 PRO A N 1
ATOM 7392 C CA . PRO A 1 978 ? 13.033 8.559 18.078 1.00 96.81 978 PRO A CA 1
ATOM 7393 C C . PRO A 1 978 ? 14.406 9.131 17.693 1.00 96.81 978 PRO A C 1
ATOM 7395 O O . PRO A 1 978 ? 15.380 8.848 18.383 1.00 96.81 978 PRO A O 1
ATOM 7398 N N . TYR A 1 979 ? 14.481 9.926 16.617 1.00 97.38 979 TYR A N 1
ATOM 7399 C CA . TYR A 1 979 ? 15.732 10.526 16.136 1.00 97.38 979 TYR A CA 1
ATOM 7400 C C . TYR A 1 979 ? 15.653 12.032 15.895 1.00 97.38 979 TYR A C 1
ATOM 7402 O O . TYR A 1 979 ? 16.682 12.699 15.993 1.00 97.38 979 TYR A O 1
ATOM 7410 N N . TYR A 1 980 ? 14.480 12.570 15.547 1.00 97.44 980 TYR A N 1
ATOM 7411 C CA . TYR A 1 980 ? 14.351 13.949 15.084 1.00 97.44 980 TYR A CA 1
ATOM 7412 C C . TYR A 1 980 ? 13.271 14.726 15.835 1.00 97.44 980 TYR A C 1
ATOM 7414 O O . TYR A 1 980 ? 12.110 14.315 15.904 1.00 97.44 980 TYR A O 1
ATOM 7422 N N . HIS A 1 981 ? 13.640 15.922 16.287 1.00 97.25 981 HIS A N 1
ATOM 7423 C CA . HIS A 1 981 ? 12.682 16.960 16.645 1.00 97.25 981 HIS A CA 1
ATOM 7424 C C . HIS A 1 981 ? 11.904 17.420 15.400 1.00 97.25 981 HIS A C 1
ATOM 7426 O O . HIS A 1 981 ? 12.488 17.586 14.325 1.00 97.25 981 HIS A O 1
ATOM 7432 N N . GLN A 1 982 ? 10.596 17.642 15.526 1.00 97.56 982 GLN A N 1
ATOM 7433 C CA . GLN A 1 982 ? 9.742 18.141 14.449 1.00 97.56 982 GLN A CA 1
ATOM 7434 C C . GLN A 1 982 ? 8.883 19.312 14.933 1.00 97.56 982 GLN A C 1
ATOM 7436 O O . GLN A 1 982 ? 7.917 19.121 15.668 1.00 97.56 982 GLN A O 1
ATOM 7441 N N . GLU A 1 983 ? 9.194 20.500 14.417 1.00 96.44 983 GLU A N 1
ATOM 7442 C CA . GLU A 1 983 ? 8.285 21.647 14.389 1.00 96.44 983 GLU A CA 1
ATOM 7443 C C . GLU A 1 983 ? 7.228 21.413 13.292 1.00 96.44 983 GLU A C 1
ATOM 7445 O O . GLU A 1 983 ? 7.564 21.026 12.164 1.00 96.44 983 GLU A O 1
ATOM 7450 N N . TRP A 1 984 ? 5.952 21.632 13.609 1.00 97.94 984 TRP A N 1
ATOM 7451 C CA . TRP A 1 984 ? 4.804 21.426 12.719 1.00 97.94 984 TRP A CA 1
ATOM 7452 C C . TRP A 1 984 ? 4.267 22.720 12.090 1.00 97.94 984 TRP A C 1
ATOM 7454 O O . TRP A 1 984 ? 3.421 22.654 11.195 1.00 97.94 984 TRP A O 1
ATOM 7464 N N . GLU A 1 985 ? 4.797 23.879 12.492 1.00 95.94 985 GLU A N 1
ATOM 7465 C CA . GLU A 1 985 ? 4.505 25.200 11.915 1.00 95.94 985 GLU A CA 1
ATOM 7466 C C . GLU A 1 985 ? 2.996 25.538 11.867 1.00 95.94 985 GLU A C 1
ATOM 7468 O O . GLU A 1 985 ? 2.478 26.068 10.878 1.00 95.94 985 GLU A O 1
ATOM 7473 N N . GLY A 1 986 ? 2.266 25.214 12.937 1.00 96.38 986 GLY A N 1
ATOM 7474 C CA . GLY A 1 986 ? 0.824 25.421 13.050 1.00 96.38 986 GLY A CA 1
ATOM 7475 C C . GLY A 1 986 ? -0.027 24.429 12.248 1.00 96.38 986 GLY A C 1
ATOM 7476 O O . GLY A 1 986 ? -1.233 24.653 12.085 1.00 96.38 986 GLY A O 1
ATOM 7477 N N . MET A 1 987 ? 0.550 23.341 11.721 1.00 98.00 987 MET A N 1
ATOM 7478 C CA . MET A 1 987 ? -0.225 22.279 11.075 1.00 98.00 987 MET A CA 1
ATOM 7479 C C . MET A 1 987 ? -1.176 21.645 12.094 1.00 98.00 987 MET A C 1
ATOM 7481 O O . MET A 1 987 ? -0.741 21.116 13.120 1.00 98.00 987 MET A O 1
ATOM 7485 N N . LYS A 1 988 ? -2.481 21.647 11.780 1.00 97.31 988 LYS A N 1
ATOM 7486 C CA . LYS A 1 988 ? -3.525 21.102 12.658 1.00 97.31 988 LYS A CA 1
ATOM 7487 C C . LYS A 1 988 ? -3.178 19.706 13.191 1.00 97.31 988 LYS A C 1
ATOM 7489 O O . LYS A 1 988 ? -2.562 18.881 12.516 1.00 97.31 988 LYS A O 1
ATOM 7494 N N . GLN A 1 989 ? -3.637 19.462 14.411 1.00 97.19 989 GLN A N 1
ATOM 7495 C CA . GLN A 1 989 ? -3.478 18.199 15.121 1.00 97.19 989 GLN A CA 1
ATOM 7496 C C . GLN A 1 989 ? -4.207 17.050 14.414 1.00 97.19 989 GLN A C 1
ATOM 7498 O O . GLN A 1 989 ? -5.335 17.217 13.938 1.00 97.19 989 GLN A O 1
ATOM 7503 N N . THR A 1 990 ? -3.604 15.866 14.444 1.00 98.75 990 THR A N 1
ATOM 7504 C CA . THR A 1 990 ? -4.276 14.597 14.154 1.00 98.75 990 THR A CA 1
ATOM 7505 C C . THR A 1 990 ? -4.656 13.930 15.473 1.00 98.75 990 THR A C 1
ATOM 7507 O O . THR A 1 990 ? -3.839 13.745 16.367 1.00 98.75 990 THR A O 1
ATOM 7510 N N . THR A 1 991 ? -5.918 13.543 15.606 1.00 98.56 991 THR A N 1
ATOM 7511 C CA . THR A 1 991 ? -6.448 12.948 16.838 1.00 98.56 991 THR A CA 1
ATOM 7512 C C . THR A 1 991 ? -5.951 11.507 17.022 1.00 98.56 991 THR A C 1
ATOM 7514 O O . THR A 1 991 ? -6.157 10.695 16.114 1.00 98.56 991 THR A O 1
ATOM 7517 N N . PRO A 1 992 ? -5.393 11.124 18.185 1.00 98.38 992 PRO A N 1
ATOM 7518 C CA . PRO A 1 992 ? -5.176 9.721 18.509 1.00 98.38 992 PRO A CA 1
ATOM 7519 C C . PRO A 1 992 ? -6.518 9.008 18.692 1.00 98.38 992 PRO A C 1
ATOM 7521 O O . PRO A 1 992 ? -7.328 9.375 19.549 1.00 98.38 992 PRO A O 1
ATOM 7524 N N . ILE A 1 993 ? -6.757 7.983 17.877 1.00 98.56 993 ILE A N 1
ATOM 7525 C CA . ILE A 1 993 ? -7.920 7.103 17.987 1.00 98.56 993 ILE A CA 1
ATOM 7526 C C . ILE A 1 993 ? -7.467 5.812 18.671 1.00 98.56 993 ILE A C 1
ATOM 7528 O O . ILE A 1 993 ? -6.624 5.071 18.162 1.00 98.56 993 ILE A O 1
ATOM 7532 N N . ILE A 1 994 ? -8.015 5.553 19.853 1.00 97.69 994 ILE A N 1
ATOM 7533 C CA . ILE A 1 994 ? -7.620 4.446 20.723 1.00 97.69 994 ILE A CA 1
ATOM 7534 C C . ILE A 1 994 ? -8.601 3.296 20.513 1.00 97.69 994 ILE A C 1
ATOM 7536 O O . ILE A 1 994 ? -9.809 3.448 20.711 1.00 97.69 994 ILE A O 1
ATOM 7540 N N . SER A 1 995 ? -8.099 2.150 20.056 1.00 94.12 995 SER A N 1
ATOM 7541 C CA . SER A 1 995 ? -8.940 1.031 19.618 1.00 94.12 995 SER A CA 1
ATOM 7542 C C . SER A 1 995 ? -8.188 -0.297 19.618 1.00 94.12 995 SER A C 1
ATOM 7544 O O . SER A 1 995 ? -6.988 -0.330 19.361 1.00 94.12 995 SER A O 1
ATOM 7546 N N . GLY A 1 996 ? -8.915 -1.397 19.835 1.00 87.12 996 GLY A N 1
ATOM 7547 C CA . GLY A 1 996 ? -8.382 -2.765 19.788 1.00 87.12 996 GLY A CA 1
ATOM 7548 C C . GLY A 1 996 ? -8.355 -3.453 21.154 1.00 87.12 996 GLY A C 1
ATOM 7549 O O . GLY A 1 996 ? -7.336 -3.466 21.836 1.00 87.12 996 GLY A O 1
ATOM 7550 N N . GLY A 1 997 ? -9.473 -4.075 21.544 1.00 87.56 997 GLY A N 1
ATOM 7551 C CA . GLY A 1 997 ? -9.578 -4.819 22.810 1.00 87.56 997 GLY A CA 1
ATOM 7552 C C . GLY A 1 997 ? -9.720 -3.949 24.067 1.00 87.56 997 GLY A C 1
ATOM 7553 O O . GLY A 1 997 ? -9.561 -4.457 25.171 1.00 87.56 997 GLY A O 1
ATOM 7554 N N . MET A 1 998 ? -10.018 -2.656 23.915 1.00 94.94 998 MET A N 1
ATOM 7555 C CA . MET A 1 998 ? -10.276 -1.749 25.039 1.00 94.94 998 MET A CA 1
ATOM 7556 C C . MET A 1 998 ? -11.668 -1.969 25.648 1.00 94.94 998 MET A C 1
ATOM 7558 O O . MET A 1 998 ? -12.636 -2.247 24.936 1.00 94.94 998 MET A O 1
ATOM 7562 N N . ASN A 1 999 ? -11.760 -1.774 26.963 1.00 95.19 999 ASN A N 1
ATOM 7563 C CA . ASN A 1 999 ? -12.982 -1.722 27.768 1.00 95.19 999 ASN A CA 1
ATOM 7564 C C . ASN A 1 999 ? -12.770 -0.747 28.946 1.00 95.19 999 ASN A C 1
ATOM 7566 O O . ASN A 1 999 ? -11.656 -0.260 29.148 1.00 95.19 999 ASN A O 1
ATOM 7570 N N . ALA A 1 1000 ? -13.818 -0.487 29.734 1.00 96.94 1000 ALA A N 1
ATOM 7571 C CA . ALA A 1 1000 ? -13.783 0.440 30.871 1.00 96.94 1000 ALA A CA 1
ATOM 7572 C C . ALA A 1 1000 ? -12.636 0.183 31.870 1.00 96.94 1000 ALA A C 1
ATOM 7574 O O . ALA A 1 1000 ? -12.049 1.132 32.381 1.00 96.94 1000 ALA A O 1
ATOM 7575 N N . LEU A 1 1001 ? -12.283 -1.087 32.101 1.00 97.00 1001 LEU A N 1
ATOM 7576 C CA . LEU A 1 1001 ? -11.261 -1.518 33.063 1.00 97.00 1001 LEU A CA 1
ATOM 7577 C C . LEU A 1 1001 ? -9.825 -1.216 32.601 1.00 97.00 1001 LEU A C 1
ATOM 7579 O O . LEU A 1 1001 ? -8.911 -1.130 33.412 1.00 97.00 1001 LEU A O 1
ATOM 7583 N N . ARG A 1 1002 ? -9.606 -1.053 31.292 1.00 96.25 1002 ARG A N 1
ATOM 7584 C CA . ARG A 1 1002 ? -8.278 -0.790 30.705 1.00 96.25 1002 ARG A CA 1
ATOM 7585 C C . ARG A 1 1002 ? -7.970 0.704 30.560 1.00 96.25 1002 ARG A C 1
ATOM 7587 O O . ARG A 1 1002 ? -6.807 1.079 30.428 1.00 96.25 1002 ARG A O 1
ATOM 7594 N N . LEU A 1 1003 ? -8.993 1.562 30.595 1.00 97.50 1003 LEU A N 1
ATOM 7595 C CA . LEU A 1 1003 ? -8.859 3.004 30.361 1.00 97.50 1003 LEU A CA 1
ATOM 7596 C C . LEU A 1 1003 ? -8.051 3.766 31.425 1.00 97.50 1003 LEU A C 1
ATOM 7598 O O . LEU A 1 1003 ? -7.228 4.585 31.019 1.00 97.50 1003 LEU A O 1
ATOM 7602 N N . PRO A 1 1004 ? -8.208 3.531 32.744 1.00 97.50 1004 PRO A N 1
ATOM 7603 C CA . PRO A 1 1004 ? -7.542 4.367 33.742 1.00 97.50 1004 PRO A CA 1
ATOM 7604 C C . PRO A 1 1004 ? -6.014 4.285 33.664 1.00 97.50 1004 PRO A C 1
ATOM 7606 O O . PRO A 1 1004 ? -5.332 5.304 33.720 1.00 97.50 1004 PRO A O 1
ATOM 7609 N N . ALA A 1 1005 ? -5.469 3.079 33.471 1.00 96.31 1005 ALA A N 1
ATOM 7610 C CA . ALA A 1 1005 ? -4.028 2.875 33.325 1.00 96.31 1005 ALA A CA 1
ATOM 7611 C C . ALA A 1 1005 ? -3.495 3.393 31.974 1.00 96.31 1005 ALA A C 1
ATOM 7613 O O . ALA A 1 1005 ? -2.397 3.945 31.919 1.00 96.31 1005 ALA A O 1
ATOM 7614 N N . PHE A 1 1006 ? -4.294 3.289 30.905 1.00 97.12 1006 PHE A N 1
ATOM 7615 C CA . PHE A 1 1006 ? -3.977 3.891 29.609 1.00 97.12 1006 PHE A CA 1
ATOM 7616 C C . PHE A 1 1006 ? -3.869 5.426 29.702 1.00 97.12 1006 PHE A C 1
ATOM 7618 O O . PHE A 1 1006 ? -2.882 6.000 29.239 1.00 97.12 1006 PHE A O 1
ATOM 7625 N N . PHE A 1 1007 ? -4.841 6.096 30.336 1.00 97.88 1007 PHE A N 1
ATOM 7626 C CA . PHE A 1 1007 ? -4.806 7.552 30.518 1.00 97.88 1007 PHE A CA 1
ATOM 7627 C C . PHE A 1 1007 ? -3.680 8.000 31.449 1.00 97.88 1007 PHE A C 1
ATOM 7629 O O . PHE A 1 1007 ? -3.104 9.058 31.217 1.00 97.88 1007 PHE A O 1
ATOM 7636 N N . GLU A 1 1008 ? -3.303 7.195 32.444 1.00 97.38 1008 GLU A N 1
ATOM 7637 C CA . GLU A 1 1008 ? -2.142 7.493 33.285 1.00 97.38 1008 GLU A CA 1
ATOM 7638 C C . GLU A 1 1008 ? -0.812 7.390 32.519 1.00 97.38 1008 GLU A C 1
ATOM 7640 O O . GLU A 1 1008 ? 0.078 8.207 32.746 1.00 97.38 1008 GLU A O 1
ATOM 7645 N N . ASN A 1 1009 ? -0.678 6.457 31.566 1.00 97.12 1009 ASN A N 1
ATOM 7646 C CA . ASN A 1 1009 ? 0.503 6.391 30.695 1.00 97.12 1009 ASN A CA 1
ATOM 7647 C C . ASN A 1 1009 ? 0.583 7.577 29.715 1.00 97.12 1009 ASN A C 1
ATOM 7649 O O . ASN A 1 1009 ? 1.667 8.121 29.494 1.00 97.12 1009 ASN A O 1
ATOM 7653 N N . LEU A 1 1010 ? -0.556 7.963 29.126 1.00 96.94 1010 LEU A N 1
ATOM 7654 C CA . LEU A 1 1010 ? -0.652 9.056 28.151 1.00 96.94 1010 LEU A CA 1
ATOM 7655 C C . LEU A 1 1010 ? -0.587 10.451 28.803 1.00 96.94 1010 LEU A C 1
ATOM 7657 O O . LEU A 1 1010 ? -0.050 11.383 28.216 1.00 96.94 1010 LEU A O 1
ATOM 7661 N N . GLY A 1 1011 ? -1.125 10.605 30.013 1.00 96.69 1011 GLY A N 1
ATOM 7662 C CA . GLY A 1 1011 ? -1.188 11.864 30.763 1.00 96.69 1011 GLY A CA 1
ATOM 7663 C C . GLY A 1 1011 ? -2.446 12.710 30.517 1.00 96.69 1011 GLY A C 1
ATOM 7664 O O . GLY A 1 1011 ? -2.715 13.627 31.293 1.00 96.69 1011 GLY A O 1
ATOM 7665 N N . HIS A 1 1012 ? -3.251 12.408 29.492 1.00 96.25 1012 HIS A N 1
ATOM 7666 C CA . HIS A 1 1012 ? -4.501 13.116 29.189 1.00 96.25 1012 HIS A CA 1
ATOM 7667 C C . HIS A 1 1012 ? -5.561 12.214 28.539 1.00 96.25 1012 HIS A C 1
ATOM 7669 O O . HIS A 1 1012 ? -5.263 11.148 28.005 1.00 96.25 1012 HIS A O 1
ATOM 7675 N N . SER A 1 1013 ? -6.808 12.696 28.499 1.00 96.88 1013 SER A N 1
ATOM 7676 C CA . SER A 1 1013 ? -7.952 12.005 27.883 1.00 96.88 1013 SER A CA 1
ATOM 7677 C C . SER A 1 1013 ? -8.510 12.677 26.615 1.00 96.88 1013 SER A C 1
ATOM 7679 O O . SER A 1 1013 ? -9.559 12.271 26.126 1.00 96.88 1013 SER A O 1
ATOM 7681 N N . ASN A 1 1014 ? -7.808 13.666 26.042 1.00 96.81 1014 ASN A N 1
ATOM 7682 C CA . ASN A 1 1014 ? -8.155 14.331 24.771 1.00 96.81 1014 ASN A CA 1
ATOM 7683 C C . ASN A 1 1014 ? -7.954 13.411 23.542 1.00 96.81 1014 ASN A C 1
ATOM 7685 O O . ASN A 1 1014 ? -7.063 13.634 22.722 1.00 96.81 1014 ASN A O 1
ATOM 7689 N N . VAL A 1 1015 ? -8.754 12.349 23.442 1.00 97.62 1015 VAL A N 1
ATOM 7690 C CA . VAL A 1 1015 ? -8.673 11.301 22.411 1.00 97.62 1015 VAL A CA 1
ATOM 7691 C C . VAL A 1 1015 ? -10.069 10.815 22.006 1.00 97.62 1015 VAL A C 1
ATOM 7693 O O . VAL A 1 1015 ? -11.057 11.054 22.708 1.00 97.62 1015 VAL A O 1
ATOM 7696 N N . ILE A 1 1016 ? -10.157 10.078 20.896 1.00 98.56 1016 ILE A N 1
ATOM 7697 C CA . ILE A 1 1016 ? -11.359 9.308 20.543 1.00 98.56 1016 ILE A CA 1
ATOM 7698 C C . ILE A 1 1016 ? -11.128 7.855 20.956 1.00 98.56 1016 ILE A C 1
ATOM 7700 O O . ILE A 1 1016 ? -10.192 7.218 20.481 1.00 98.56 1016 ILE A O 1
ATOM 7704 N N . LEU A 1 1017 ? -11.991 7.305 21.806 1.00 98.06 1017 LEU A N 1
ATOM 7705 C CA . LEU A 1 1017 ? -12.003 5.873 22.114 1.00 98.06 1017 LEU A CA 1
ATOM 7706 C C . LEU A 1 1017 ? -12.986 5.155 21.191 1.00 98.06 1017 LEU A C 1
ATOM 7708 O O . LEU A 1 1017 ? -14.098 5.633 20.986 1.00 98.06 1017 LEU A O 1
ATOM 7712 N N . THR A 1 1018 ? -12.627 3.966 20.707 1.00 96.88 1018 THR A N 1
ATOM 7713 C CA . THR A 1 1018 ? -13.591 3.030 20.114 1.00 96.88 1018 THR A CA 1
ATOM 7714 C C . THR A 1 1018 ? -13.485 1.640 20.746 1.00 96.88 1018 THR A C 1
ATOM 7716 O O . THR A 1 1018 ? -12.573 0.861 20.468 1.00 96.88 1018 THR A O 1
ATOM 7719 N N . ALA A 1 1019 ? -14.445 1.314 21.616 1.00 96.12 1019 ALA A N 1
ATOM 7720 C CA . ALA A 1 1019 ? -14.500 0.063 22.373 1.00 96.12 1019 ALA A CA 1
ATOM 7721 C C . ALA A 1 1019 ? -15.621 -0.864 21.857 1.00 96.12 1019 ALA A C 1
ATOM 7723 O O . ALA A 1 1019 ? -16.705 -0.915 22.422 1.00 96.12 1019 ALA A O 1
ATOM 7724 N N . GLY A 1 1020 ? -15.374 -1.607 20.771 1.00 91.62 1020 GLY A N 1
ATOM 7725 C CA . GLY A 1 1020 ? -16.366 -2.500 20.139 1.00 91.62 1020 GLY A CA 1
ATOM 7726 C C . GLY A 1 1020 ? -16.865 -3.596 21.087 1.00 91.62 1020 GLY A C 1
ATOM 7727 O O . GLY A 1 1020 ? -17.954 -3.504 21.650 1.00 91.62 1020 GLY A O 1
ATOM 7728 N N . GLY A 1 1021 ? -16.026 -4.608 21.329 1.00 88.50 1021 GLY A N 1
ATOM 7729 C CA . GLY A 1 1021 ? -16.302 -5.646 22.330 1.00 88.50 1021 GLY A CA 1
ATOM 7730 C C . GLY A 1 1021 ? -16.432 -5.095 23.758 1.00 88.50 1021 GLY A C 1
ATOM 7731 O O . GLY A 1 1021 ? -17.227 -5.606 24.539 1.00 88.50 1021 GLY A O 1
ATOM 7732 N N . GLY A 1 1022 ? -15.727 -4.003 24.080 1.00 92.06 1022 GLY A N 1
ATOM 7733 C CA . GLY A 1 1022 ? -15.839 -3.319 25.373 1.00 92.06 1022 GLY A CA 1
ATOM 7734 C C . GLY A 1 1022 ? -17.218 -2.712 25.657 1.00 92.06 1022 GLY A C 1
ATOM 7735 O O . GLY A 1 1022 ? -17.579 -2.583 26.823 1.00 92.06 1022 GLY A O 1
ATOM 7736 N N . SER A 1 1023 ? -18.004 -2.382 24.623 1.00 93.94 1023 SER A N 1
ATOM 7737 C CA . SER A 1 1023 ? -19.387 -1.909 24.768 1.00 93.94 1023 SER A CA 1
ATOM 7738 C C . SER A 1 1023 ? -20.421 -3.003 24.483 1.00 93.94 1023 SER A C 1
ATOM 7740 O O . SER A 1 1023 ? -21.276 -3.257 25.325 1.00 93.94 1023 SER A O 1
ATOM 7742 N N . PHE A 1 1024 ? -20.346 -3.685 23.333 1.00 91.75 1024 PHE A N 1
ATOM 7743 C CA . PHE A 1 1024 ? -21.331 -4.707 22.929 1.00 91.75 1024 PHE A CA 1
ATOM 7744 C C . PHE A 1 1024 ? -21.173 -6.060 23.644 1.00 91.75 1024 PHE A C 1
ATOM 7746 O O . PHE A 1 1024 ? -22.070 -6.898 23.570 1.00 91.75 1024 PHE A O 1
ATOM 7753 N N . GLY A 1 1025 ? -20.053 -6.284 24.334 1.00 89.56 1025 GLY A N 1
ATOM 7754 C CA . GLY A 1 1025 ? -19.858 -7.426 25.229 1.00 89.56 1025 GLY A CA 1
ATOM 7755 C C . GLY A 1 1025 ? -20.295 -7.165 26.674 1.00 89.56 1025 GLY A C 1
ATOM 7756 O O . GLY A 1 1025 ? -20.339 -8.108 27.455 1.00 89.56 1025 GLY A O 1
ATOM 7757 N N . HIS A 1 1026 ? -20.621 -5.917 27.049 1.00 91.75 1026 HIS A N 1
ATOM 7758 C CA . HIS A 1 1026 ? -21.046 -5.575 28.412 1.00 91.75 1026 HIS A CA 1
ATOM 7759 C C . HIS A 1 1026 ? -22.304 -6.355 28.816 1.00 91.75 1026 HIS A C 1
ATOM 7761 O O . HIS A 1 1026 ? -23.263 -6.407 28.042 1.00 91.75 1026 HIS A O 1
ATOM 7767 N N . LYS A 1 1027 ? -22.337 -6.927 30.032 1.00 86.94 1027 LYS A N 1
ATOM 7768 C CA . LYS A 1 1027 ? -23.410 -7.851 30.453 1.00 86.94 1027 LYS A CA 1
ATOM 7769 C C . LYS A 1 1027 ? -24.827 -7.273 30.319 1.00 86.94 1027 LYS A C 1
ATOM 7771 O O . LYS A 1 1027 ? -25.745 -7.999 29.959 1.00 86.94 1027 LYS A O 1
ATOM 7776 N N . ASP A 1 1028 ? -24.978 -5.965 30.544 1.00 90.62 1028 ASP A N 1
ATOM 7777 C CA . ASP A 1 1028 ? -26.254 -5.230 30.464 1.00 90.62 1028 ASP A CA 1
ATOM 7778 C C . ASP A 1 1028 ? -26.482 -4.535 29.100 1.00 90.62 1028 ASP A C 1
ATOM 7780 O O . ASP A 1 1028 ? -27.370 -3.692 28.954 1.00 90.62 1028 ASP A O 1
ATOM 7784 N N . GLY A 1 1029 ? -25.665 -4.854 28.092 1.00 90.75 1029 GLY A N 1
ATOM 7785 C CA . GLY A 1 1029 ? -25.761 -4.320 26.734 1.00 90.75 1029 GLY A CA 1
ATOM 7786 C C . GLY A 1 1029 ? -25.021 -2.992 26.487 1.00 90.75 1029 GLY A C 1
ATOM 7787 O O . GLY A 1 1029 ? -24.329 -2.464 27.365 1.00 90.75 1029 GLY A O 1
ATOM 7788 N N . PRO A 1 1030 ? -25.155 -2.430 25.267 1.00 94.19 1030 PRO A N 1
ATOM 7789 C CA . PRO A 1 1030 ? -24.255 -1.394 24.757 1.00 94.19 1030 PRO A CA 1
ATOM 7790 C C . PRO A 1 1030 ? -24.387 -0.024 25.432 1.00 94.19 1030 PRO A C 1
ATOM 7792 O O . PRO A 1 1030 ? -23.383 0.678 25.523 1.00 94.19 1030 PRO A O 1
ATOM 7795 N N . LYS A 1 1031 ? -25.566 0.363 25.947 1.00 96.19 1031 LYS A N 1
ATOM 7796 C CA . LYS A 1 1031 ? -25.728 1.629 26.689 1.00 96.19 1031 LYS A CA 1
ATOM 7797 C C . LYS A 1 1031 ? -24.902 1.625 27.989 1.00 96.19 1031 LYS A C 1
ATOM 7799 O O . LYS A 1 1031 ? -24.060 2.512 28.129 1.00 96.19 1031 LYS A O 1
ATOM 7804 N N . PRO A 1 1032 ? -25.055 0.647 28.908 1.00 97.12 1032 PRO A N 1
ATOM 7805 C CA . PRO A 1 1032 ? -24.151 0.502 30.051 1.00 97.12 1032 PRO A CA 1
ATOM 7806 C C . PRO A 1 1032 ? -22.680 0.322 29.650 1.00 97.12 1032 PRO A C 1
ATOM 7808 O O . PRO A 1 1032 ? -21.798 0.923 30.259 1.00 97.12 1032 PRO A O 1
ATOM 7811 N N . GLY A 1 1033 ? -22.397 -0.401 28.562 1.00 96.31 1033 GLY A N 1
ATOM 7812 C CA . GLY A 1 1033 ? -21.048 -0.486 27.991 1.00 96.31 1033 GLY A CA 1
ATOM 7813 C C . GLY A 1 1033 ? -20.445 0.877 27.608 1.00 96.31 1033 GLY A C 1
ATOM 7814 O O . GLY A 1 1033 ? -19.271 1.134 27.863 1.00 96.31 1033 GLY A O 1
ATOM 7815 N N . ALA A 1 1034 ? -21.242 1.789 27.048 1.00 97.56 1034 ALA A N 1
ATOM 7816 C CA . ALA A 1 1034 ? -20.817 3.154 26.742 1.00 97.56 1034 ALA A CA 1
ATOM 7817 C C . ALA A 1 1034 ? -20.606 3.998 28.012 1.00 97.56 1034 ALA A C 1
ATOM 7819 O O . ALA A 1 1034 ? -19.591 4.682 28.144 1.00 97.56 1034 ALA A O 1
ATOM 7820 N N . ILE A 1 1035 ? -21.548 3.924 28.959 1.00 98.31 1035 ILE A N 1
ATOM 7821 C CA . ILE A 1 1035 ? -21.496 4.670 30.225 1.00 98.31 1035 ILE A CA 1
ATOM 7822 C C . ILE A 1 1035 ? -20.287 4.230 31.061 1.00 98.31 1035 ILE A C 1
ATOM 7824 O O . ILE A 1 1035 ? -19.532 5.084 31.514 1.00 98.31 1035 ILE A O 1
ATOM 7828 N N . SER A 1 1036 ? -20.027 2.923 31.177 1.00 98.31 1036 SER A N 1
ATOM 7829 C CA . SER A 1 1036 ? -18.851 2.389 31.882 1.00 98.31 1036 SER A CA 1
ATOM 7830 C C . SER A 1 1036 ? -17.525 2.890 31.294 1.00 98.31 1036 SER A C 1
ATOM 7832 O O . SER A 1 1036 ? -16.594 3.183 32.041 1.00 98.31 1036 SER A O 1
ATOM 7834 N N . CYS A 1 1037 ? -17.426 3.065 29.970 1.00 98.06 1037 CYS A N 1
ATOM 7835 C CA . CYS A 1 1037 ? -16.231 3.641 29.343 1.00 98.06 1037 CYS A CA 1
ATOM 7836 C C . CYS A 1 1037 ? -16.034 5.124 29.703 1.00 98.06 1037 CYS A C 1
ATOM 7838 O O . CYS A 1 1037 ? -14.897 5.557 29.878 1.00 98.06 1037 CYS A O 1
ATOM 7840 N N . ARG A 1 1038 ? -17.120 5.895 29.863 1.00 97.56 1038 ARG A N 1
ATOM 7841 C CA . ARG A 1 1038 ? -17.058 7.276 30.374 1.00 97.56 1038 ARG A CA 1
ATOM 7842 C C . ARG A 1 1038 ? -16.660 7.302 31.852 1.00 97.56 1038 ARG A C 1
ATOM 7844 O O . ARG A 1 1038 ? -15.724 8.001 32.221 1.00 97.56 1038 ARG A O 1
ATOM 7851 N N . GLN A 1 1039 ? -17.279 6.440 32.653 1.00 98.50 1039 GLN A N 1
ATOM 7852 C CA . GLN A 1 1039 ? -16.944 6.226 34.061 1.00 98.50 1039 GLN A CA 1
ATOM 7853 C C . GLN A 1 1039 ? -15.477 5.802 34.266 1.00 98.50 1039 GLN A C 1
ATOM 7855 O O . GLN A 1 1039 ? -14.888 6.140 35.284 1.00 98.50 1039 GLN A O 1
ATOM 7860 N N . GLY A 1 1040 ? -14.842 5.128 33.299 1.00 97.81 1040 GLY A N 1
ATOM 7861 C CA . GLY A 1 1040 ? -13.401 4.836 33.333 1.00 97.81 1040 GLY A CA 1
ATOM 7862 C C . GLY A 1 1040 ? -12.511 6.086 33.222 1.00 97.81 1040 GLY A C 1
ATOM 7863 O O . GLY A 1 1040 ? -11.484 6.174 33.894 1.00 97.81 1040 GLY A O 1
ATOM 7864 N N . GLU A 1 1041 ? -12.910 7.081 32.423 1.00 97.75 1041 GLU A N 1
ATOM 7865 C CA . GLU A 1 1041 ? -12.254 8.399 32.382 1.00 97.75 1041 GLU A CA 1
ATOM 7866 C C . GLU A 1 1041 ? -12.503 9.179 33.682 1.00 97.75 1041 GLU A C 1
ATOM 7868 O O . GLU A 1 1041 ? -11.580 9.765 34.250 1.00 97.75 1041 GLU A O 1
ATOM 7873 N N . GLU A 1 1042 ? -13.747 9.170 34.164 1.00 98.06 1042 GLU A N 1
ATOM 7874 C CA . GLU A 1 1042 ? -14.170 9.854 35.390 1.00 98.06 1042 GLU A CA 1
ATOM 7875 C C . GLU A 1 1042 ? -13.461 9.284 36.628 1.00 98.06 1042 GLU A C 1
ATOM 7877 O O . GLU A 1 1042 ? -12.975 10.056 37.451 1.00 98.06 1042 GLU A O 1
ATOM 7882 N N . ALA A 1 1043 ? -13.297 7.960 36.719 1.00 98.12 1043 ALA A N 1
ATOM 7883 C CA . ALA A 1 1043 ? -12.557 7.288 37.786 1.00 98.12 1043 ALA A CA 1
ATOM 7884 C C . ALA A 1 1043 ? -11.070 7.671 37.803 1.00 98.12 1043 ALA A C 1
ATOM 7886 O O . ALA A 1 1043 ? -10.523 7.969 38.867 1.00 98.12 1043 ALA A O 1
ATOM 7887 N N . TRP A 1 1044 ? -10.419 7.722 36.632 1.00 98.12 1044 TRP A N 1
ATOM 7888 C CA . TRP A 1 1044 ? -9.038 8.205 36.523 1.00 98.12 1044 TRP A CA 1
ATOM 7889 C C . TRP A 1 1044 ? -8.923 9.671 36.958 1.00 98.12 1044 TRP A C 1
ATOM 7891 O O . TRP A 1 1044 ? -8.058 9.995 37.770 1.00 98.12 1044 TRP A O 1
ATOM 7901 N N . LYS A 1 1045 ? -9.831 10.544 36.501 1.00 97.31 1045 LYS A N 1
ATOM 7902 C CA . LYS A 1 1045 ? -9.873 11.963 36.899 1.00 97.31 1045 LYS A CA 1
ATOM 7903 C C . LYS A 1 1045 ? -10.106 12.143 38.404 1.00 97.31 1045 LYS A C 1
ATOM 7905 O O . LYS A 1 1045 ? -9.394 12.926 39.029 1.00 97.31 1045 LYS A O 1
ATOM 7910 N N . ALA A 1 1046 ? -11.045 11.404 38.995 1.00 97.38 1046 ALA A N 1
ATOM 7911 C CA . ALA A 1 1046 ? -11.351 11.432 40.427 1.00 97.38 1046 ALA A CA 1
ATOM 7912 C C . ALA A 1 1046 ? -10.156 10.979 41.283 1.00 97.38 1046 ALA A C 1
ATOM 7914 O O . ALA A 1 1046 ? -9.784 11.650 42.249 1.00 97.38 1046 ALA A O 1
ATOM 7915 N N . TRP A 1 1047 ? -9.499 9.879 40.894 1.00 97.81 1047 TRP A N 1
ATOM 7916 C CA . TRP A 1 1047 ? -8.269 9.421 41.540 1.00 97.81 1047 TRP A CA 1
ATOM 7917 C C . TRP A 1 1047 ? -7.133 10.445 41.398 1.00 97.81 1047 TRP A C 1
ATOM 7919 O O . TRP A 1 1047 ? -6.512 10.802 42.398 1.00 97.81 1047 TRP A O 1
ATOM 7929 N N . LYS A 1 1048 ? -6.905 10.990 40.194 1.00 96.00 1048 LYS A N 1
ATOM 7930 C CA . LYS A 1 1048 ? -5.850 11.986 39.933 1.00 96.00 1048 LYS A CA 1
ATOM 7931 C C . LYS A 1 1048 ? -6.066 13.295 40.703 1.00 96.00 1048 LYS A C 1
ATOM 7933 O O . LYS A 1 1048 ? -5.098 13.943 41.089 1.00 96.00 1048 LYS A O 1
ATOM 7938 N N . ALA A 1 1049 ? -7.323 13.656 40.967 1.00 96.62 1049 ALA A N 1
ATOM 7939 C CA . ALA A 1 1049 ? -7.711 14.780 41.819 1.00 96.62 1049 ALA A CA 1
ATOM 7940 C C . ALA A 1 1049 ? -7.581 14.496 43.334 1.00 96.62 1049 ALA A C 1
ATOM 7942 O O . ALA A 1 1049 ? -7.855 15.380 44.144 1.00 96.62 1049 ALA A O 1
ATOM 7943 N N . GLY A 1 1050 ? -7.180 13.284 43.735 1.00 95.75 1050 GLY A N 1
ATOM 7944 C CA . GLY A 1 1050 ? -6.989 12.901 45.136 1.00 95.75 1050 GLY A CA 1
ATOM 7945 C C . GLY A 1 1050 ? -8.283 12.626 45.910 1.00 95.75 1050 GLY A C 1
ATOM 7946 O O . GLY A 1 1050 ? -8.246 12.578 47.139 1.00 95.75 1050 GLY A O 1
ATOM 7947 N N . GLN A 1 1051 ? -9.419 12.421 45.228 1.00 96.56 1051 GLN A N 1
ATOM 7948 C CA . GLN A 1 1051 ? -10.745 12.262 45.854 1.00 96.56 1051 GLN A CA 1
ATOM 7949 C C . GLN A 1 1051 ? -10.815 11.108 46.874 1.00 96.56 1051 GLN A C 1
ATOM 7951 O O . GLN A 1 1051 ? -11.600 11.165 47.818 1.00 96.56 1051 GLN A O 1
ATOM 7956 N N . TYR A 1 1052 ? -9.977 10.083 46.702 1.00 93.94 1052 TYR A N 1
ATOM 7957 C CA . TYR A 1 1052 ? -9.917 8.891 47.555 1.00 93.94 1052 TYR A CA 1
ATOM 7958 C C . TYR A 1 1052 ? -8.686 8.859 48.480 1.00 93.94 1052 TYR A C 1
ATOM 7960 O O . TYR A 1 1052 ? -8.366 7.825 49.064 1.00 93.94 1052 TYR A O 1
ATOM 7968 N N . GLY A 1 1053 ? -7.978 9.985 48.620 1.00 92.75 1053 GLY A N 1
ATOM 7969 C CA . GLY A 1 1053 ? -6.716 10.061 49.354 1.00 92.75 1053 GLY A CA 1
ATOM 7970 C C . GLY A 1 1053 ? -5.553 9.369 48.631 1.00 92.75 1053 GLY A C 1
ATOM 7971 O O . GLY A 1 1053 ? -5.590 9.140 47.423 1.00 92.75 1053 GLY A O 1
ATOM 7972 N N . ASN A 1 1054 ? -4.490 9.055 49.377 1.00 92.50 1054 ASN A N 1
ATOM 7973 C CA . ASN A 1 1054 ? -3.275 8.443 48.833 1.00 92.50 1054 ASN A CA 1
ATOM 7974 C C . ASN A 1 1054 ? -3.418 6.915 48.700 1.00 92.50 1054 ASN A C 1
ATOM 7976 O O . ASN A 1 1054 ? -2.872 6.161 49.508 1.00 92.50 1054 ASN A O 1
ATOM 7980 N N . ILE A 1 1055 ? -4.178 6.473 47.697 1.00 95.62 1055 ILE A N 1
ATOM 7981 C CA . ILE A 1 1055 ? -4.367 5.056 47.348 1.00 95.62 1055 ILE A CA 1
ATOM 7982 C C . ILE A 1 1055 ? -3.906 4.765 45.915 1.00 95.62 1055 ILE A C 1
ATOM 7984 O O . ILE A 1 1055 ? -3.718 5.679 45.108 1.00 95.62 1055 ILE A O 1
ATOM 7988 N N . SER A 1 1056 ? -3.716 3.485 45.581 1.00 96.00 1056 SER A N 1
ATOM 7989 C CA . SER A 1 1056 ? -3.317 3.086 44.227 1.00 96.00 1056 SER A CA 1
ATOM 7990 C C . SER A 1 1056 ? -4.398 3.434 43.193 1.00 96.00 1056 SER A C 1
ATOM 7992 O O . SER A 1 1056 ? -5.581 3.502 43.528 1.00 96.00 1056 SER A O 1
ATOM 7994 N N . LEU A 1 1057 ? -4.018 3.598 41.920 1.00 95.75 1057 LEU A N 1
ATOM 7995 C CA . LEU A 1 1057 ? -4.986 3.772 40.824 1.00 95.75 1057 LEU A CA 1
ATOM 7996 C C . LEU A 1 1057 ? -5.980 2.599 40.756 1.00 95.75 1057 LEU A C 1
ATOM 7998 O O . LEU A 1 1057 ? -7.164 2.808 40.502 1.00 95.75 1057 LEU A O 1
ATOM 8002 N N . SER A 1 1058 ? -5.509 1.375 41.030 1.00 95.62 1058 SER A N 1
ATOM 8003 C CA . SER A 1 1058 ? -6.357 0.181 41.120 1.00 95.62 1058 SER A CA 1
ATOM 8004 C C . SER A 1 1058 ? -7.456 0.363 42.170 1.00 95.62 1058 SER A C 1
ATOM 8006 O O . SER A 1 1058 ? -8.640 0.212 41.872 1.00 95.62 1058 SER A O 1
ATOM 8008 N N . ASP A 1 1059 ? -7.072 0.734 43.392 1.00 95.56 1059 ASP A N 1
ATOM 8009 C CA . ASP A 1 1059 ? -8.023 0.918 44.488 1.00 95.56 1059 ASP A CA 1
ATOM 8010 C C . ASP A 1 1059 ? -8.930 2.134 44.255 1.00 95.56 1059 ASP A C 1
ATOM 8012 O O . ASP A 1 1059 ? -10.120 2.049 44.528 1.00 95.56 1059 ASP A O 1
ATOM 8016 N N . GLY A 1 1060 ? -8.426 3.222 43.661 1.00 97.00 1060 GLY A N 1
ATOM 8017 C CA . GLY A 1 1060 ? -9.231 4.393 43.288 1.00 97.00 1060 GLY A CA 1
ATOM 8018 C C . GLY A 1 1060 ? -10.369 4.072 42.317 1.00 97.00 1060 GLY A C 1
ATOM 8019 O O . GLY A 1 1060 ? -11.488 4.548 42.499 1.00 97.00 1060 GLY A O 1
ATOM 8020 N N . VAL A 1 1061 ? -10.125 3.211 41.325 1.00 97.31 1061 VAL A N 1
ATOM 8021 C CA . VAL A 1 1061 ? -11.176 2.749 40.402 1.00 97.31 1061 VAL A CA 1
ATOM 8022 C C . VAL A 1 1061 ? -12.162 1.810 41.103 1.00 97.31 1061 VAL A C 1
ATOM 8024 O O . VAL A 1 1061 ? -13.358 1.874 40.825 1.00 97.31 1061 VAL A O 1
ATOM 8027 N N . ILE A 1 1062 ? -11.699 0.974 42.039 1.00 96.75 1062 ILE A N 1
ATOM 8028 C CA . ILE A 1 1062 ? -12.582 0.127 42.855 1.00 96.75 1062 ILE A CA 1
ATOM 8029 C C . ILE A 1 1062 ? -13.472 0.982 43.775 1.00 96.75 1062 ILE A C 1
ATOM 8031 O O . ILE A 1 1062 ? -14.676 0.741 43.837 1.00 96.75 1062 ILE A O 1
ATOM 8035 N N . GLU A 1 1063 ? -12.927 2.000 44.449 1.00 96.62 1063 GLU A N 1
ATOM 8036 C CA . GLU A 1 1063 ? -13.709 2.944 45.260 1.00 96.62 1063 GLU A CA 1
ATOM 8037 C C . GLU A 1 1063 ? -14.735 3.704 44.407 1.00 96.62 1063 GLU A C 1
ATOM 8039 O O . GLU A 1 1063 ? -15.897 3.808 44.800 1.00 96.62 1063 GLU A O 1
ATOM 8044 N N . PHE A 1 1064 ? -14.355 4.155 43.206 1.00 97.62 1064 PHE A N 1
ATOM 8045 C CA . PHE A 1 1064 ? -15.288 4.756 42.249 1.00 97.62 1064 PHE A CA 1
ATOM 8046 C C . PHE A 1 1064 ? -16.407 3.777 41.849 1.00 97.62 1064 PHE A C 1
ATOM 8048 O O . PHE A 1 1064 ? -17.581 4.151 41.829 1.00 97.62 1064 PHE A O 1
ATOM 8055 N N . ALA A 1 1065 ? -16.081 2.510 41.578 1.00 96.88 1065 ALA A N 1
ATOM 8056 C CA . ALA A 1 1065 ? -17.051 1.496 41.164 1.00 96.88 1065 ALA A CA 1
ATOM 8057 C C . ALA A 1 1065 ? -18.090 1.143 42.247 1.00 96.88 1065 ALA A C 1
ATOM 8059 O O . ALA A 1 1065 ? -19.169 0.658 41.909 1.00 96.88 1065 ALA A O 1
ATOM 8060 N N . LYS A 1 1066 ? -17.845 1.432 43.535 1.00 95.56 1066 LYS A N 1
ATOM 8061 C CA . LYS A 1 1066 ? -18.840 1.202 44.605 1.00 95.56 1066 LYS A CA 1
ATOM 8062 C C . LYS A 1 1066 ? -20.123 2.021 44.439 1.00 95.56 1066 LYS A C 1
ATOM 8064 O O . LYS A 1 1066 ? -21.161 1.596 44.941 1.00 95.56 1066 LYS A O 1
ATOM 8069 N N . THR A 1 1067 ? -20.065 3.166 43.756 1.00 95.25 1067 THR A N 1
ATOM 8070 C CA . THR A 1 1067 ? -21.215 4.068 43.550 1.00 95.25 1067 THR A CA 1
ATOM 8071 C C . THR A 1 1067 ? -21.667 4.172 42.090 1.00 95.25 1067 THR A C 1
ATOM 8073 O O . THR A 1 1067 ? -22.545 4.976 41.791 1.00 95.25 1067 THR A O 1
ATOM 8076 N N . HIS A 1 1068 ? -21.078 3.389 41.180 1.00 97.19 1068 HIS A N 1
ATOM 8077 C CA . HIS A 1 1068 ? -21.314 3.479 39.737 1.00 97.19 1068 HIS A CA 1
ATOM 8078 C C . HIS A 1 1068 ? -21.554 2.080 39.152 1.00 97.19 1068 HIS A C 1
ATOM 8080 O O . HIS A 1 1068 ? -20.621 1.305 38.929 1.00 97.19 1068 HIS A O 1
ATOM 8086 N N . GLU A 1 1069 ? -22.826 1.737 38.938 1.00 95.19 1069 GLU A N 1
ATOM 8087 C CA . GLU A 1 1069 ? -23.236 0.364 38.618 1.00 95.19 1069 GLU A CA 1
ATOM 8088 C C . GLU A 1 1069 ? -22.787 -0.106 37.224 1.00 95.19 1069 GLU A C 1
ATOM 8090 O O . GLU A 1 1069 ? -22.554 -1.300 37.044 1.00 95.19 1069 GLU A O 1
ATOM 8095 N N . GLU A 1 1070 ? -22.599 0.781 36.240 1.00 97.00 1070 GLU A N 1
ATOM 8096 C CA . GLU A 1 1070 ? -22.152 0.372 34.903 1.00 97.00 1070 GLU A CA 1
ATOM 8097 C C . GLU A 1 1070 ? -20.676 -0.051 34.884 1.00 97.00 1070 GLU A C 1
ATOM 8099 O O . GLU A 1 1070 ? -20.360 -1.136 34.398 1.00 97.00 1070 GLU A O 1
ATOM 8104 N N . ILE A 1 1071 ? -19.749 0.730 35.451 1.00 96.50 1071 ILE A N 1
ATOM 8105 C CA . ILE A 1 1071 ? -18.340 0.312 35.559 1.00 96.50 1071 ILE A CA 1
ATOM 8106 C C . ILE A 1 1071 ? -18.181 -0.910 36.473 1.00 96.50 1071 ILE A C 1
ATOM 8108 O O . ILE A 1 1071 ? -17.422 -1.817 36.143 1.00 96.50 1071 ILE A O 1
ATOM 8112 N N . LYS A 1 1072 ? -18.969 -1.019 37.548 1.00 95.12 1072 LYS A N 1
ATOM 8113 C CA . LYS A 1 1072 ? -19.076 -2.236 38.372 1.00 95.12 1072 LYS A CA 1
ATOM 8114 C C . LYS A 1 1072 ? -19.599 -3.438 37.566 1.00 95.12 1072 LYS A C 1
ATOM 8116 O O . LYS A 1 1072 ? -19.102 -4.554 37.713 1.00 95.12 1072 LYS A O 1
ATOM 8121 N N . GLY A 1 1073 ? -20.527 -3.211 36.637 1.00 93.12 1073 GLY A N 1
ATOM 8122 C CA . GLY A 1 1073 ? -20.964 -4.191 35.642 1.00 93.12 1073 GLY A CA 1
ATOM 8123 C C . GLY A 1 1073 ? -19.847 -4.638 34.692 1.00 93.12 1073 GLY A C 1
ATOM 8124 O O . GLY A 1 1073 ? -19.800 -5.814 34.314 1.00 93.12 1073 GLY A O 1
ATOM 8125 N N . ALA A 1 1074 ? -18.892 -3.758 34.377 1.00 94.31 1074 ALA A N 1
ATOM 8126 C CA . ALA A 1 1074 ? -17.721 -4.100 33.576 1.00 94.31 1074 ALA A CA 1
ATOM 8127 C C . ALA A 1 1074 ? -16.758 -5.052 34.314 1.00 94.31 1074 ALA A C 1
ATOM 8129 O O . ALA A 1 1074 ? -16.239 -5.962 33.669 1.00 94.31 1074 ALA A O 1
ATOM 8130 N N . PHE A 1 1075 ? -16.588 -4.938 35.642 1.00 94.12 1075 PHE A N 1
ATOM 8131 C CA . PHE A 1 1075 ? -15.837 -5.924 36.449 1.00 94.12 1075 PHE A CA 1
ATOM 8132 C C . PHE A 1 1075 ? -16.440 -7.335 36.326 1.00 94.12 1075 PHE A C 1
ATOM 8134 O O . PHE A 1 1075 ? -15.721 -8.299 36.065 1.00 94.12 1075 PHE A O 1
ATOM 8141 N N . LEU A 1 1076 ? -17.770 -7.450 36.431 1.00 90.12 1076 LEU A N 1
ATOM 8142 C CA . LEU A 1 1076 ? -18.492 -8.719 36.254 1.00 90.12 1076 LEU A CA 1
ATOM 8143 C C . LEU A 1 1076 ? -18.455 -9.255 34.815 1.00 90.12 1076 LEU A C 1
ATOM 8145 O O . LEU A 1 1076 ? -18.531 -10.469 34.623 1.00 90.12 1076 LEU A O 1
ATOM 8149 N N . THR A 1 1077 ? -18.363 -8.368 33.822 1.00 88.75 1077 THR A N 1
ATOM 8150 C CA . THR A 1 1077 ? -18.291 -8.735 32.399 1.00 88.75 1077 THR A CA 1
ATOM 8151 C C . THR A 1 1077 ? -16.899 -9.255 32.035 1.00 88.75 1077 THR A C 1
ATOM 8153 O O . THR A 1 1077 ? -16.750 -10.336 31.472 1.00 88.75 1077 THR A O 1
ATOM 8156 N N . PHE A 1 1078 ? -15.858 -8.483 32.347 1.00 90.19 1078 PHE A N 1
ATOM 8157 C CA . PHE A 1 1078 ? -14.491 -8.720 31.890 1.00 90.19 1078 PHE A CA 1
ATOM 8158 C C . PHE A 1 1078 ? -13.639 -9.312 33.019 1.00 90.19 1078 PHE A C 1
ATOM 8160 O O . PHE A 1 1078 ? -12.567 -8.803 33.330 1.00 90.19 1078 PHE A O 1
ATOM 8167 N N . GLN A 1 1079 ? -14.112 -10.395 33.648 1.00 89.19 1079 GLN A N 1
ATOM 8168 C CA . GLN A 1 1079 ? -13.529 -10.917 34.896 1.00 89.19 1079 GLN A CA 1
ATOM 8169 C C . GLN A 1 1079 ? -12.033 -11.251 34.792 1.00 89.19 1079 GLN A C 1
ATOM 8171 O O . GLN A 1 1079 ? -11.297 -10.969 35.727 1.00 89.19 1079 GLN A O 1
ATOM 8176 N N . LYS A 1 1080 ? -11.556 -11.764 33.645 1.00 86.38 1080 LYS A N 1
ATOM 8177 C CA . LYS A 1 1080 ? -10.115 -11.991 33.397 1.00 86.38 1080 LYS A CA 1
ATOM 8178 C C . LYS A 1 1080 ? -9.294 -10.694 33.493 1.00 86.38 1080 LYS A C 1
ATOM 8180 O O . LYS A 1 1080 ? -8.211 -10.698 34.070 1.00 86.38 1080 LYS A O 1
ATOM 8185 N N . ASP A 1 1081 ? -9.817 -9.591 32.958 1.00 89.75 1081 ASP A N 1
ATOM 8186 C CA . ASP A 1 1081 ? -9.176 -8.273 33.032 1.00 89.75 1081 ASP A CA 1
ATOM 8187 C C . ASP A 1 1081 ? -9.272 -7.706 34.451 1.00 89.75 1081 ASP A C 1
ATOM 8189 O O . ASP A 1 1081 ? -8.304 -7.147 34.958 1.00 89.75 1081 ASP A O 1
ATOM 8193 N N . ALA A 1 1082 ? -10.418 -7.885 35.110 1.00 92.38 1082 ALA A N 1
ATOM 8194 C CA . ALA A 1 1082 ? -10.637 -7.461 36.486 1.00 92.38 1082 ALA A CA 1
ATOM 8195 C C . ALA A 1 1082 ? -9.688 -8.174 37.467 1.00 92.38 1082 ALA A C 1
ATOM 8197 O O . ALA A 1 1082 ? -9.018 -7.518 38.259 1.00 92.38 1082 ALA A O 1
ATOM 8198 N N . ASP A 1 1083 ? -9.570 -9.500 37.369 1.00 90.56 1083 ASP A N 1
ATOM 8199 C CA . ASP A 1 1083 ? -8.673 -10.317 38.192 1.00 90.56 1083 ASP A CA 1
ATOM 8200 C C . ASP A 1 1083 ? -7.188 -9.971 37.930 1.00 90.56 1083 ASP A C 1
ATOM 8202 O O . ASP A 1 1083 ? -6.386 -9.985 38.864 1.00 90.56 1083 ASP A O 1
ATOM 8206 N N . GLN A 1 1084 ? -6.817 -9.607 36.690 1.00 90.06 1084 GLN A N 1
ATOM 8207 C CA . GLN A 1 1084 ? -5.446 -9.212 36.329 1.00 90.06 1084 GLN A CA 1
ATOM 8208 C C . GLN A 1 1084 ? -5.076 -7.778 36.752 1.00 90.06 1084 GLN A C 1
ATOM 8210 O O . GLN A 1 1084 ? -3.951 -7.547 37.194 1.00 90.06 1084 GLN A O 1
ATOM 8215 N N . ILE A 1 1085 ? -5.972 -6.805 36.557 1.00 92.75 1085 ILE A N 1
ATOM 8216 C CA . ILE A 1 1085 ? -5.683 -5.369 36.733 1.00 92.75 1085 ILE A CA 1
ATOM 8217 C C . ILE A 1 1085 ? -6.019 -4.903 38.161 1.00 92.75 1085 ILE A C 1
ATOM 8219 O O . ILE A 1 1085 ? -5.350 -4.016 38.691 1.00 92.75 1085 ILE A O 1
ATOM 8223 N N . TYR A 1 1086 ? -7.022 -5.517 38.794 1.00 94.69 1086 TYR A N 1
ATOM 8224 C CA . TYR A 1 1086 ? -7.617 -5.083 40.060 1.00 94.69 1086 TYR A CA 1
ATOM 8225 C C . TYR A 1 1086 ? -7.674 -6.235 41.086 1.00 94.69 1086 TYR A C 1
ATOM 8227 O O . TYR A 1 1086 ? -8.759 -6.699 41.455 1.00 94.69 1086 TYR A O 1
ATOM 8235 N N . PRO A 1 1087 ? -6.526 -6.738 41.577 1.00 89.88 1087 PRO A N 1
ATOM 8236 C CA . PRO A 1 1087 ? -6.495 -7.881 42.486 1.00 89.88 1087 PRO A CA 1
ATOM 8237 C C . PRO A 1 1087 ? -7.339 -7.644 43.753 1.00 89.88 1087 PRO A C 1
ATOM 8239 O O . PRO A 1 1087 ? -7.272 -6.595 44.407 1.00 89.88 1087 PRO A O 1
ATOM 8242 N N . GLY A 1 1088 ? -8.160 -8.643 44.091 1.00 89.75 1088 GLY A N 1
ATOM 8243 C CA . GLY A 1 1088 ? -9.099 -8.593 45.218 1.00 89.75 1088 GLY A CA 1
ATOM 8244 C C . GLY A 1 1088 ? -10.386 -7.791 44.967 1.00 89.75 1088 GLY A C 1
ATOM 8245 O O . GLY A 1 1088 ? -11.125 -7.542 45.918 1.00 89.75 1088 GLY A O 1
ATOM 8246 N N . TRP A 1 1089 ? -10.694 -7.380 43.726 1.00 93.25 1089 TRP A N 1
ATOM 8247 C CA . TRP A 1 1089 ? -11.912 -6.604 43.427 1.00 93.25 1089 TRP A CA 1
ATOM 8248 C C . TRP A 1 1089 ? -13.208 -7.278 43.899 1.00 93.25 1089 TRP A C 1
ATOM 8250 O O . TRP A 1 1089 ? -14.117 -6.576 44.335 1.00 93.25 1089 TRP A O 1
ATOM 8260 N N . LYS A 1 1090 ? -13.294 -8.619 43.846 1.00 90.81 1090 LYS A N 1
ATOM 8261 C CA . LYS A 1 1090 ? -14.487 -9.385 44.253 1.00 90.81 1090 LYS A CA 1
ATOM 8262 C C . LYS A 1 1090 ? -14.839 -9.092 45.712 1.00 90.81 1090 LYS A C 1
ATOM 8264 O O . LYS A 1 1090 ? -15.945 -8.645 45.991 1.00 90.81 1090 LYS A O 1
ATOM 8269 N N . GLU A 1 1091 ? -13.870 -9.218 46.615 1.00 89.62 1091 GLU A N 1
ATOM 8270 C CA . GLU A 1 1091 ? -14.030 -8.898 48.039 1.00 89.62 1091 GLU A CA 1
ATOM 8271 C C . GLU A 1 1091 ? -14.342 -7.409 48.252 1.00 89.62 1091 GLU A C 1
ATOM 8273 O O . GLU A 1 1091 ? -15.304 -7.063 48.936 1.00 89.62 1091 GLU A O 1
ATOM 8278 N N . LYS A 1 1092 ? -13.575 -6.518 47.606 1.00 91.38 1092 LYS A N 1
ATOM 8279 C CA . LYS A 1 1092 ? -13.699 -5.057 47.766 1.00 91.38 1092 LYS A CA 1
ATOM 8280 C C . LYS A 1 1092 ? -15.021 -4.476 47.232 1.00 91.38 1092 LYS A C 1
ATOM 8282 O O . LYS A 1 1092 ? -15.437 -3.414 47.695 1.00 91.38 1092 LYS A O 1
ATOM 8287 N N . LEU A 1 1093 ? -15.676 -5.156 46.285 1.00 90.69 1093 LEU A N 1
ATOM 8288 C CA . LEU A 1 1093 ? -16.998 -4.807 45.739 1.00 90.69 1093 LEU A CA 1
ATOM 8289 C C . LEU A 1 1093 ? -18.147 -5.674 46.300 1.00 90.69 1093 LEU A C 1
ATOM 8291 O O . LEU A 1 1093 ? -19.292 -5.494 45.889 1.00 90.69 1093 LEU A O 1
ATOM 8295 N N . GLY A 1 1094 ? -17.873 -6.568 47.260 1.00 84.44 1094 GLY A N 1
ATOM 8296 C CA . GLY A 1 1094 ? -18.895 -7.342 47.980 1.00 84.44 1094 GLY A CA 1
ATOM 8297 C C . GLY A 1 1094 ? -19.428 -8.586 47.255 1.00 84.44 1094 GLY A C 1
ATOM 8298 O O . GLY A 1 1094 ? -20.538 -9.028 47.544 1.00 84.44 1094 GLY A O 1
ATOM 8299 N N . TYR A 1 1095 ? -18.668 -9.163 46.322 1.00 81.50 1095 TYR A N 1
ATOM 8300 C CA . TYR A 1 1095 ? -19.035 -10.375 45.586 1.00 81.50 1095 TYR A CA 1
ATOM 8301 C C . TYR A 1 1095 ? -18.518 -11.649 46.267 1.00 81.50 1095 TYR A C 1
ATOM 8303 O O . TYR A 1 1095 ? -17.320 -11.929 46.267 1.00 81.50 1095 TYR A O 1
ATOM 8311 N N . THR A 1 1096 ? -19.437 -12.467 46.787 1.00 56.34 1096 THR A N 1
ATOM 8312 C CA . THR A 1 1096 ? -19.141 -13.764 47.423 1.00 56.34 1096 THR A CA 1
ATOM 8313 C C . THR A 1 1096 ? -19.645 -14.939 46.573 1.00 56.34 1096 THR A C 1
ATOM 8315 O O . THR A 1 1096 ? -20.691 -15.517 46.869 1.00 56.34 1096 THR A O 1
ATOM 8318 N N . GLY A 1 1097 ? -18.918 -15.295 45.507 1.00 56.09 1097 GLY A N 1
ATOM 8319 C CA . GLY A 1 1097 ? -19.174 -16.515 44.724 1.00 56.09 1097 GLY A CA 1
ATOM 8320 C C . GLY A 1 1097 ? -18.594 -16.522 43.302 1.00 56.09 1097 GLY A C 1
ATOM 8321 O O . GLY A 1 1097 ? -18.261 -15.476 42.748 1.00 56.09 1097 GLY A O 1
ATOM 8322 N N . GLU A 1 1098 ? -18.507 -17.711 42.699 1.00 46.94 1098 GLU A N 1
ATOM 8323 C CA . GLU A 1 1098 ? -18.174 -17.904 41.279 1.00 46.94 1098 GLU A CA 1
ATOM 8324 C C . GLU A 1 1098 ? -19.422 -17.726 40.398 1.00 46.94 1098 GLU A C 1
ATOM 8326 O O . GLU A 1 1098 ? -20.104 -18.689 40.052 1.00 46.94 1098 GLU A O 1
ATOM 8331 N N . SER A 1 1099 ? -19.743 -16.486 40.022 1.00 47.97 1099 SER A N 1
ATOM 8332 C CA . SER A 1 1099 ? -20.772 -16.199 39.015 1.00 47.97 1099 SER A CA 1
ATOM 8333 C C . SER A 1 1099 ? -20.139 -15.757 37.694 1.00 47.97 1099 SER A C 1
ATOM 8335 O O . SER A 1 1099 ? -19.861 -14.579 37.459 1.00 47.97 1099 SER A O 1
ATOM 8337 N N . SER A 1 1100 ? -19.924 -16.711 36.786 1.00 47.19 1100 SER A N 1
ATOM 8338 C CA . SER A 1 1100 ? -19.649 -16.395 35.384 1.00 47.19 1100 SER A CA 1
ATOM 8339 C C . SER A 1 1100 ? -20.939 -15.897 34.723 1.00 47.19 1100 SER A C 1
ATOM 8341 O O . SER A 1 1100 ? -21.951 -16.595 34.680 1.00 47.19 1100 SER A O 1
ATOM 8343 N N . VAL A 1 1101 ? -20.927 -14.661 34.222 1.00 53.25 1101 VAL A N 1
ATOM 8344 C CA . VAL A 1 1101 ? -22.087 -14.055 33.553 1.00 53.25 1101 VAL A CA 1
ATOM 8345 C C . VAL A 1 1101 ? -21.787 -13.966 32.061 1.00 53.25 1101 VAL A C 1
ATOM 8347 O O . VAL A 1 1101 ? -20.907 -13.216 31.646 1.00 53.25 1101 VAL A O 1
ATOM 8350 N N . GLN A 1 1102 ? -22.506 -14.740 31.245 1.00 50.44 1102 GLN A N 1
ATOM 8351 C CA . GLN A 1 1102 ? -22.478 -14.561 29.791 1.00 50.44 1102 GLN A CA 1
ATOM 8352 C C . GLN A 1 1102 ? -23.117 -13.215 29.418 1.00 50.44 1102 GLN A C 1
ATOM 8354 O O . GLN A 1 1102 ? -24.048 -12.760 30.084 1.00 50.44 1102 GLN A O 1
ATOM 8359 N N . ALA A 1 1103 ? -22.635 -12.582 28.344 1.00 51.88 1103 ALA A N 1
ATOM 8360 C CA . ALA A 1 1103 ? -23.263 -11.378 27.805 1.00 51.88 1103 ALA A CA 1
ATOM 8361 C C . ALA A 1 1103 ? -24.738 -11.661 27.469 1.00 51.88 1103 ALA A C 1
ATOM 8363 O O . ALA A 1 1103 ? -25.039 -12.666 26.820 1.00 51.88 1103 ALA A O 1
ATOM 8364 N N . ALA A 1 1104 ? -25.655 -10.791 27.905 1.00 51.22 1104 ALA A N 1
ATOM 8365 C CA . ALA A 1 1104 ? -27.077 -10.976 27.640 1.00 51.22 1104 ALA A CA 1
ATOM 8366 C C . ALA A 1 1104 ? -27.352 -10.975 26.127 1.00 51.22 1104 ALA A C 1
ATOM 8368 O O . ALA A 1 1104 ? -26.876 -10.096 25.406 1.00 51.22 1104 ALA A O 1
ATOM 8369 N N . SER A 1 1105 ? -28.142 -11.936 25.644 1.00 52.12 1105 SER A N 1
ATOM 8370 C CA . SER A 1 1105 ? -28.605 -11.956 24.256 1.00 52.12 1105 SER A CA 1
ATOM 8371 C C . SER A 1 1105 ? -29.504 -10.749 23.979 1.00 52.12 1105 SER A C 1
ATOM 8373 O O . SER A 1 1105 ? -30.436 -10.465 24.738 1.00 52.12 1105 SER A O 1
ATOM 8375 N N . PHE A 1 1106 ? -29.232 -10.012 22.898 1.00 51.19 1106 PHE A N 1
ATOM 8376 C CA . PHE A 1 1106 ? -30.041 -8.849 22.549 1.00 51.19 1106 PHE A CA 1
ATOM 8377 C C . PHE A 1 1106 ? -31.283 -9.290 21.765 1.00 51.19 1106 PHE A C 1
ATOM 8379 O O . PHE A 1 1106 ? -31.224 -9.584 20.574 1.00 51.19 1106 PHE A O 1
ATOM 8386 N N . ASP A 1 1107 ? -32.421 -9.365 22.452 1.00 56.47 1107 ASP A N 1
ATOM 8387 C CA . ASP A 1 1107 ? -33.705 -9.718 21.844 1.00 56.47 1107 ASP A CA 1
ATOM 8388 C C . ASP A 1 1107 ? -34.299 -8.513 21.092 1.00 56.47 1107 ASP A C 1
ATOM 8390 O O . ASP A 1 1107 ? -34.992 -7.671 21.676 1.00 56.47 1107 ASP A O 1
ATOM 8394 N N . TRP A 1 1108 ? -34.021 -8.440 19.786 1.00 56.31 1108 TRP A N 1
ATOM 8395 C CA . TRP A 1 1108 ? -34.537 -7.405 18.881 1.00 56.31 1108 TRP A CA 1
ATOM 8396 C C . TRP A 1 1108 ? -36.077 -7.319 18.865 1.00 56.31 1108 TRP A C 1
ATOM 8398 O O . TRP A 1 1108 ? -36.626 -6.256 18.583 1.00 56.31 1108 TRP A O 1
ATOM 8408 N N . ALA A 1 1109 ? -36.798 -8.401 19.191 1.00 41.66 1109 ALA A N 1
ATOM 8409 C CA . ALA A 1 1109 ? -38.260 -8.434 19.128 1.00 41.66 1109 ALA A CA 1
ATOM 8410 C C . ALA A 1 1109 ? -38.947 -7.824 20.366 1.00 41.66 1109 ALA A C 1
ATOM 8412 O O . ALA A 1 1109 ? -40.120 -7.464 20.292 1.00 41.66 1109 ALA A O 1
ATOM 8413 N N . LYS A 1 1110 ? -38.246 -7.679 21.501 1.00 42.12 1110 LYS A N 1
ATOM 8414 C CA . LYS A 1 1110 ? -38.828 -7.190 22.771 1.00 42.12 1110 LYS A CA 1
ATOM 8415 C C . LYS A 1 1110 ? -38.800 -5.668 22.976 1.00 42.12 1110 LYS A C 1
ATOM 8417 O O . LYS A 1 1110 ? -39.214 -5.205 24.039 1.00 42.12 1110 LYS A O 1
ATOM 8422 N N . LYS A 1 1111 ? -38.288 -4.889 22.017 1.00 42.50 1111 LYS A N 1
ATOM 8423 C CA . LYS A 1 1111 ? -38.153 -3.417 22.123 1.00 42.50 1111 LYS A CA 1
ATOM 8424 C C . LYS A 1 1111 ? -38.667 -2.635 20.901 1.00 42.50 1111 LYS A C 1
ATOM 8426 O O . LYS A 1 1111 ? -38.341 -1.455 20.775 1.00 42.50 1111 LYS A O 1
ATOM 8431 N N . ALA A 1 1112 ? -39.441 -3.285 20.031 1.00 27.52 1112 ALA A N 1
ATOM 8432 C CA . ALA A 1 1112 ? -40.150 -2.658 18.912 1.00 27.52 1112 ALA A CA 1
ATOM 8433 C C . ALA A 1 1112 ? -41.529 -2.124 19.340 1.00 27.52 1112 ALA A C 1
ATOM 8435 O O . ALA A 1 1112 ? -42.167 -2.791 20.186 1.00 27.52 1112 ALA A O 1
#